Protein 2MYX (pdb70)

Organism: Saccharomyces cerevisiae (strain ATCC 204508 / S288c) (NCBI:txid559292)

Sequence (75 aa):
GAMGPQGSTQNALRRTGRVNGGHPVTTQMVETVQNLAPNLHPEQIRYSLENTGSVEETVERYLRGDEFSFPPGFEGAMGPQGSTQNALRRTGRVNGGHPVTTQMVETVQNLAPNLHPEQIRYSLENTGSVEETVERYLRGDEFSFPPGFEGAMGPQGSTQNALRRTGRVNGGHPVTTQMVETVQNLAPNLHPEQIRYSLENTGSVEETVERYLRGDEFSFPPGFEGAMGPQGSTQNALRRTGRVNGGHPVTTQMVETVQNLAPNLHPEQIRYSLENTGSVEETVERYLRGDEFSFPPGFEGAMGPQGSTQNALRRTGRVNGGHPVTTQMVETVQNLAPNLHPEQIRYSLENTGSVEETVERYLRGDEFSFPPGFEGAMGPQGSTQNALRRTGRVNGGHPVTTQMVETVQNLAPNLHPEQIRYSLENTGSVEETVERYLRGDEFSFPPGFEGAMGPQGSTQNALRRTGRVNGGHPVTTQMVETVQNLAPNLHPEQIRYSLENTGSVEETVERYLRGDEFSFPPGFEGAMGPQGSTQNALRRTGRVNGGHPVTTQMVETVQNLAPNLHPEQIRYSLENTGSVEETVERYLRGDEFSFPPGFEGAMGPQGSTQNALRRTGRVNGGHPVTTQMVETVQNLAPNLHPEQIRYSLENTGSVEETVERYLRGDEFSFPPGFEGAMGPQGSTQNALRRTGRVNGGHPVTTQMVETVQNLAPNLHPEQIRYSLENTGSVEETVERYLRGDEFSFPPGFEGAMGPQGSTQNALRRTGRVNGGHPVTTQMVETVQNLAPNLHPEQIRYSLENTGSVEETVERYLRGDEFSFPPGFEGAMGPQGSTQNALRRTGRVNGGHPVTTQMVETVQNLAPNLHPEQIRYSLENTGSVEETVERYLRGDEFSFPPGFEGAMGPQGSTQNALRRTGRVNGGHPVTTQMVETVQNLAPNLHPEQIRYSLENTGSVEETVERYLRGDEFSFPPGFEGAMGPQGSTQNALRRTGRVNGGHPVTTQMVETVQNLAPNLHPEQIRYSLENTGSVEETVERYLRGDEFSFPPGFEGAMGPQGSTQNALRRTGRVNGGHPVTTQMVETVQNLAPNLHPEQIRYSLENTGSVEETVERYLRGDEFSFPPGFEGAMGPQGSTQNALRRTGRVNGGHPVTTQMVETVQNLAPNLHPEQIRYSLENTGSVEETVERYLRGDEFSFPPGFEGAMGPQGSTQNALRRTGRVNGGHPVTTQMVETVQNLAPNLHPEQIRYSLENTGSVEETVERYLRGDEFSFPPGFEGAMGPQGSTQNALRRTGRVNGGHPVTTQMVETVQNLAPNLHPEQIRYSLENTGSVEETVERYLRGDEFSFPPGFEGAMGPQGSTQNALRRTGRVNGGHPVTTQMVETVQNLAPNLHPEQIRYSLENTGSVEETVERYLRGDEFSFPPGFEGAMGPQGSTQNALRRTGRVNGGHPVTTQMVETVQNLAPNLHPEQIRYSLENTGSVEETVERYLRGDEFSFPPGFE

Foldseek 3Di:
DCPDDPWDDDPPDDDDDDDPQAAGDGPVLLVVLCVLCVVDDSQQSVSLCRHQVHSVVVNVCVVVVHDTDGDPPPD

Structure (mmCIF, N/CA/C/O backbone):
data_2MYX
#
_entry.id   2MYX
#
loop_
_atom_site.group_PDB
_atom_site.id
_atom_site.type_symbol
_atom_site.label_atom_id
_atom_site.label_alt_id
_atom_site.label_comp_id
_atom_site.label_asym_id
_atom_site.label_entity_id
_atom_site.label_seq_id
_atom_site.pdbx_PDB_ins_code
_atom_site.Cartn_x
_atom_site.Cartn_y
_atom_site.Cartn_z
_atom_site.occupancy
_atom_site.B_iso_or_equiv
_atom_site.auth_seq_id
_atom_site.auth_comp_id
_atom_site.auth_asym_id
_atom_site.auth_atom_id
_atom_site.pdbx_PDB_model_num
ATOM 1 N N . GLY A 1 1 ? 59.343 -11.987 1.627 1.00 60.11 41 GLY A N 1
ATOM 2 C CA . GLY A 1 1 ? 58.121 -12.786 1.825 1.00 31.42 41 GLY A CA 1
ATOM 3 C C . GLY A 1 1 ? 57.002 -12.202 0.981 1.00 40.01 41 GLY A C 1
ATOM 4 O O . GLY A 1 1 ? 57.287 -11.360 0.132 1.00 73.41 41 GLY A O 1
ATOM 8 N N . ALA A 1 2 ? 55.771 -12.692 1.151 1.00 2.13 42 ALA A N 1
ATOM 9 C CA . ALA A 1 2 ? 54.621 -12.182 0.411 1.00 32.41 42 ALA A CA 1
ATOM 10 C C . ALA A 1 2 ? 54.229 -10.804 0.970 1.00 44.03 42 ALA A C 1
ATOM 11 O O . ALA A 1 2 ? 54.809 -10.344 1.956 1.00 13.00 42 ALA A O 1
ATOM 18 N N . MET A 1 3 ? 53.266 -10.143 0.331 1.00 41.32 43 MET A N 1
ATOM 19 C CA . MET A 1 3 ? 52.738 -8.836 0.705 1.00 54.24 43 MET A CA 1
ATOM 20 C C . MET A 1 3 ? 51.313 -8.733 0.148 1.00 2.34 43 MET A C 1
ATOM 21 O O . MET A 1 3 ? 50.942 -9.527 -0.717 1.00 2.23 43 MET A O 1
ATOM 35 N N . GLY A 1 4 ? 50.539 -7.742 0.594 1.00 55.53 44 GLY A N 1
ATOM 36 C CA . GLY A 1 4 ? 49.168 -7.535 0.140 1.00 44.23 44 GLY A CA 1
ATOM 37 C C . GLY A 1 4 ? 48.386 -6.727 1.173 1.00 34.24 44 GLY A C 1
ATOM 38 O O . GLY A 1 4 ? 47.648 -7.328 1.944 1.00 24.25 44 GLY A O 1
ATOM 42 N N . PRO A 1 5 ? 48.514 -5.388 1.209 1.00 4.42 45 PRO A N 1
ATOM 43 C CA . PRO A 1 5 ? 47.811 -4.545 2.180 1.00 5.50 45 PRO A CA 1
ATOM 44 C C . PRO A 1 5 ? 46.290 -4.434 1.969 1.00 32.45 45 PRO A C 1
ATOM 45 O O . PRO A 1 5 ? 45.630 -3.864 2.828 1.00 63.54 45 PRO A O 1
ATOM 56 N N . GLN A 1 6 ? 45.760 -4.936 0.843 1.00 45.43 46 GLN A N 1
ATOM 57 C CA . GLN A 1 6 ? 44.354 -4.967 0.424 1.00 54.51 46 GLN A CA 1
ATOM 58 C C . GLN A 1 6 ? 43.481 -3.838 1.015 1.00 4.03 46 GLN A C 1
ATOM 59 O O . GLN A 1 6 ? 42.633 -4.084 1.871 1.00 52.34 46 GLN A O 1
ATOM 73 N N . GLY A 1 7 ? 43.655 -2.609 0.521 1.00 32.44 47 GLY A N 1
ATOM 74 C CA . GLY A 1 7 ? 42.900 -1.452 0.978 1.00 43.33 47 GLY A CA 1
ATOM 75 C C . GLY A 1 7 ? 42.739 -0.466 -0.170 1.00 1.25 47 GLY A C 1
ATOM 76 O O . GLY A 1 7 ? 43.719 0.158 -0.577 1.00 4.12 47 GLY A O 1
ATOM 80 N N . SER A 1 8 ? 41.534 -0.372 -0.729 1.00 21.24 48 SER A N 1
ATOM 81 C CA . SER A 1 8 ? 41.200 0.529 -1.825 1.00 72.41 48 SER A CA 1
ATOM 82 C C . SER A 1 8 ? 40.556 1.803 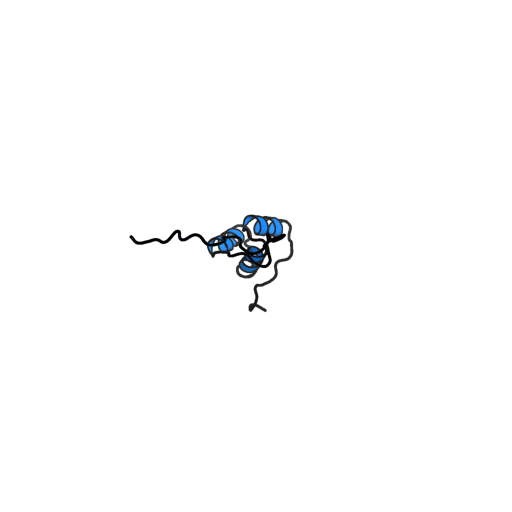-1.260 1.00 34.42 48 SER A C 1
ATOM 83 O O . SER A 1 8 ? 40.223 1.885 -0.075 1.00 4.24 48 SER A O 1
ATOM 91 N N . THR A 1 9 ? 40.379 2.833 -2.092 1.00 2.21 49 THR A N 1
ATOM 92 C CA . THR A 1 9 ? 39.759 4.073 -1.646 1.00 25.32 49 THR A CA 1
ATOM 93 C C . THR A 1 9 ? 38.245 3.839 -1.572 1.00 11.33 49 THR A C 1
ATOM 94 O O . THR A 1 9 ? 37.528 3.977 -2.567 1.00 34.11 49 THR A O 1
ATOM 105 N N . GLN A 1 10 ? 37.735 3.513 -0.380 1.00 13.51 50 GLN A N 1
ATOM 106 C CA . GLN A 1 10 ? 36.320 3.246 -0.102 1.00 52.31 50 GLN A CA 1
ATOM 107 C C . GLN A 1 10 ? 35.415 4.493 -0.150 1.00 44.41 50 GLN A C 1
ATOM 108 O O . GLN A 1 10 ? 34.441 4.619 0.595 1.00 52.04 50 GLN A O 1
ATOM 122 N N . ASN A 1 11 ? 35.786 5.476 -0.964 1.00 2.10 51 ASN A N 1
ATOM 123 C CA . ASN A 1 11 ? 35.083 6.731 -1.156 1.00 42.11 51 ASN A CA 1
ATOM 124 C C . ASN A 1 11 ? 34.027 6.546 -2.246 1.00 54.01 51 ASN A C 1
ATOM 125 O O . ASN A 1 11 ? 34.270 6.870 -3.409 1.00 11.01 51 ASN A O 1
ATOM 136 N N . ALA A 1 12 ? 32.866 5.994 -1.886 1.00 72.33 52 ALA A N 1
ATOM 137 C CA . ALA A 1 12 ? 31.753 5.762 -2.806 1.00 45.32 52 ALA A CA 1
ATOM 138 C C . ALA A 1 12 ? 31.197 7.090 -3.342 1.00 60.54 52 ALA A C 1
ATOM 139 O O . ALA A 1 12 ? 31.693 8.167 -2.996 1.00 23.40 52 ALA A O 1
ATOM 146 N N . LEU A 1 13 ? 30.156 7.023 -4.176 1.00 54.21 53 LEU A N 1
ATOM 147 C CA . LEU A 1 13 ? 29.495 8.178 -4.788 1.00 31.10 53 LEU A CA 1
ATOM 148 C C . LEU A 1 13 ? 29.162 9.237 -3.735 1.00 44.54 53 LEU A C 1
ATOM 149 O O . LEU A 1 13 ? 28.758 8.900 -2.621 1.00 15.51 53 LEU A O 1
ATOM 165 N N . ARG A 1 14 ? 29.357 10.513 -4.082 1.00 23.33 54 ARG A N 1
ATOM 166 C CA . ARG A 1 14 ? 29.094 11.671 -3.226 1.00 22.34 54 ARG A CA 1
ATOM 167 C C . ARG A 1 14 ? 27.735 11.550 -2.538 1.00 41.42 54 ARG A C 1
ATOM 168 O O . ARG A 1 14 ? 26.739 11.241 -3.193 1.00 54.22 54 ARG A O 1
ATOM 189 N N . ARG A 1 15 ? 27.701 11.845 -1.234 1.00 11.01 55 ARG A N 1
ATOM 190 C CA . ARG A 1 15 ? 26.509 11.799 -0.382 1.00 25.24 55 ARG A CA 1
ATOM 191 C C . ARG A 1 15 ? 25.313 12.421 -1.096 1.00 71.54 55 ARG A C 1
ATOM 192 O O . ARG A 1 15 ? 25.345 13.606 -1.445 1.00 22.30 55 ARG A O 1
ATOM 213 N N . THR A 1 16 ? 24.314 11.600 -1.400 1.00 34.15 56 THR A N 1
ATOM 214 C CA . THR A 1 16 ? 23.105 12.015 -2.083 1.00 62.23 56 THR A CA 1
ATOM 215 C C . THR A 1 16 ? 22.217 12.831 -1.126 1.00 24.53 56 THR A C 1
ATOM 216 O O . THR A 1 16 ? 22.427 12.841 0.094 1.00 3.30 56 THR A O 1
ATOM 227 N N . GLY A 1 17 ? 21.223 13.536 -1.660 1.00 14.20 57 GLY A N 1
ATOM 228 C CA . GLY A 1 17 ? 20.326 14.367 -0.874 1.00 40.05 57 GLY A CA 1
ATOM 229 C C . GLY A 1 17 ? 19.245 13.551 -0.191 1.00 4.43 57 GLY A C 1
ATOM 230 O O . GLY A 1 17 ? 19.122 13.603 1.039 1.00 51.33 57 GLY A O 1
ATOM 234 N N . ARG A 1 18 ? 18.474 12.799 -0.975 1.00 1.34 58 ARG A N 1
ATOM 235 C CA . ARG A 1 18 ? 17.380 11.963 -0.507 1.00 53.22 58 ARG A CA 1
ATOM 236 C C . ARG A 1 18 ? 17.285 10.725 -1.389 1.00 4.31 58 ARG A C 1
ATOM 237 O O . ARG A 1 18 ? 16.990 10.866 -2.576 1.00 31.14 58 ARG A O 1
ATOM 258 N N . VAL A 1 19 ? 17.585 9.537 -0.865 1.00 23.15 59 VAL A N 1
ATOM 259 C CA . VAL A 1 19 ? 17.476 8.300 -1.638 1.00 54.12 59 VAL A CA 1
ATOM 260 C C . VAL A 1 19 ? 15.998 7.903 -1.573 1.00 25.21 59 VAL A C 1
ATOM 261 O O . VAL A 1 19 ? 15.501 7.481 -0.522 1.00 41.13 59 VAL A O 1
ATOM 274 N N . ASN A 1 20 ? 15.274 8.152 -2.662 1.00 43.45 60 ASN A N 1
ATOM 275 C CA . ASN A 1 20 ? 13.851 7.902 -2.894 1.00 62.42 60 ASN A CA 1
ATOM 276 C C . ASN A 1 20 ? 13.692 7.403 -4.339 1.00 75.11 60 ASN A C 1
ATOM 277 O O . ASN A 1 20 ? 14.685 7.168 -5.035 1.00 14.13 60 ASN A O 1
ATOM 288 N N . GLY A 1 21 ? 12.456 7.249 -4.816 1.00 63.32 61 GLY A N 1
ATOM 289 C CA . GLY A 1 21 ? 12.178 6.800 -6.172 1.00 51.24 61 GLY A CA 1
ATOM 290 C C . GLY A 1 21 ? 11.959 5.295 -6.239 1.00 71.23 61 GLY A C 1
ATOM 291 O O . GLY A 1 21 ? 12.318 4.672 -7.242 1.00 73.21 61 GLY A O 1
ATOM 295 N N . GLY A 1 22 ? 11.355 4.706 -5.207 1.00 22.42 62 GLY A N 1
ATOM 296 C CA . GLY A 1 22 ? 11.068 3.282 -5.102 1.00 75.54 62 GLY A CA 1
ATOM 297 C C . GLY A 1 22 ? 11.943 2.674 -4.016 1.00 11.44 62 GLY A C 1
ATOM 298 O O . GLY A 1 22 ? 13.133 2.983 -3.949 1.00 44.51 62 GLY A O 1
ATOM 302 N N . HIS A 1 23 ? 11.352 1.831 -3.177 1.00 15.33 63 HIS A N 1
ATOM 303 C CA . HIS A 1 23 ? 11.982 1.136 -2.068 1.00 14.04 63 HIS A CA 1
ATOM 304 C C . HIS A 1 23 ? 11.628 -0.355 -2.171 1.00 4.32 63 HIS A C 1
ATOM 305 O O . HIS A 1 23 ? 10.548 -0.678 -2.668 1.00 74.44 63 HIS A O 1
ATOM 319 N N . PRO A 1 24 ? 12.481 -1.274 -1.686 1.00 54.23 64 PRO A N 1
ATOM 320 C CA . PRO A 1 24 ? 12.219 -2.705 -1.755 1.00 33.22 64 PRO A CA 1
ATOM 321 C C . PRO A 1 24 ? 11.166 -3.112 -0.719 1.00 32.20 64 PRO A C 1
ATOM 322 O O . PRO A 1 24 ? 11.356 -2.918 0.479 1.00 0.31 64 PRO A O 1
ATOM 333 N N . VAL A 1 25 ? 10.097 -3.783 -1.143 1.00 51.22 65 VAL A N 1
ATOM 334 C CA . VAL A 1 25 ? 9.009 -4.228 -0.262 1.00 0.43 65 VAL A CA 1
ATOM 335 C C . VAL A 1 25 ? 8.833 -5.734 -0.373 1.00 24.11 65 VAL A C 1
ATOM 336 O O . VAL A 1 25 ? 9.246 -6.329 -1.369 1.00 52.54 65 VAL A O 1
ATOM 349 N N . THR A 1 26 ? 8.178 -6.348 0.604 1.00 52.12 66 THR A N 1
ATOM 350 C CA . THR A 1 26 ? 7.924 -7.779 0.640 1.00 22.24 66 THR A CA 1
ATOM 351 C C . THR A 1 26 ? 6.427 -8.041 0.781 1.00 12.34 66 THR A C 1
ATOM 352 O O . THR A 1 26 ? 5.657 -7.154 1.156 1.00 35.11 66 THR A O 1
ATOM 363 N N . THR A 1 27 ? 6.014 -9.284 0.546 1.00 52.34 67 THR A N 1
ATOM 364 C CA . THR A 1 27 ? 4.635 -9.747 0.628 1.00 11.30 67 THR A CA 1
ATOM 365 C C . THR A 1 27 ? 4.013 -9.381 1.982 1.00 42.23 67 THR A C 1
ATOM 366 O O . THR A 1 27 ? 2.872 -8.925 2.041 1.00 21.31 67 THR A O 1
ATOM 377 N N . GLN A 1 28 ? 4.780 -9.545 3.066 1.00 1.30 68 GLN A N 1
ATOM 378 C CA . GLN A 1 28 ? 4.353 -9.237 4.427 1.00 61.22 68 GLN A CA 1
ATOM 379 C C . GLN A 1 28 ? 3.910 -7.777 4.546 1.00 15.22 68 GLN A C 1
ATOM 380 O O . GLN A 1 28 ? 3.001 -7.475 5.315 1.00 31.22 68 GLN A O 1
ATOM 394 N N . MET A 1 29 ? 4.537 -6.857 3.806 1.00 45.32 69 MET A N 1
ATOM 395 C CA . MET A 1 29 ? 4.153 -5.460 3.871 1.00 43.33 69 MET A CA 1
ATOM 396 C C . MET A 1 29 ? 2.780 -5.290 3.213 1.00 40.03 69 MET A C 1
ATOM 397 O O . MET A 1 29 ? 1.919 -4.596 3.757 1.00 23.34 69 MET A O 1
ATOM 411 N N . VAL A 1 30 ? 2.567 -5.937 2.060 1.00 22.43 70 VAL A N 1
ATOM 412 C CA . VAL A 1 30 ? 1.320 -5.877 1.305 1.00 0.13 70 VAL A CA 1
ATOM 413 C C . VAL A 1 30 ? 0.165 -6.384 2.157 1.00 64.25 70 VAL A C 1
ATOM 414 O O . VAL A 1 30 ? -0.814 -5.663 2.348 1.00 71.43 70 VAL A O 1
ATOM 427 N N . GLU A 1 31 ? 0.278 -7.610 2.670 1.00 44.05 71 GLU A N 1
ATOM 428 C CA . GLU A 1 31 ? -0.774 -8.190 3.486 1.00 62.22 71 GLU A CA 1
ATOM 429 C C . GLU A 1 31 ? -1.039 -7.342 4.723 1.00 43.14 71 GLU A C 1
ATOM 430 O O . GLU A 1 31 ? -2.203 -7.123 5.025 1.00 31.23 71 GLU A O 1
ATOM 442 N N . THR A 1 32 ? -0.008 -6.819 5.399 1.00 33.40 72 THR A N 1
ATOM 443 C CA . THR A 1 32 ? -0.205 -5.987 6.584 1.00 21.12 72 THR A CA 1
ATOM 444 C C . THR A 1 32 ? -1.135 -4.824 6.229 1.00 52.05 72 THR A C 1
ATOM 445 O O . THR A 1 32 ? -2.217 -4.745 6.810 1.00 52.34 72 THR A O 1
ATOM 456 N N . VAL A 1 33 ? -0.764 -3.958 5.271 1.00 12.14 73 VAL A N 1
ATOM 457 C CA . VAL A 1 33 ? -1.644 -2.849 4.902 1.00 43.14 73 VAL A CA 1
ATOM 458 C C . VAL A 1 33 ? -3.014 -3.390 4.505 1.00 62.31 73 VAL A C 1
ATOM 459 O O . VAL A 1 33 ? -4.010 -2.866 4.973 1.00 40.31 73 VAL A O 1
ATOM 472 N N . GLN A 1 34 ? -3.085 -4.433 3.679 1.00 61.54 74 GLN A N 1
ATOM 473 C CA . GLN A 1 34 ? -4.351 -4.997 3.223 1.00 74.51 74 GLN A CA 1
ATOM 474 C C . GLN A 1 34 ? -5.275 -5.389 4.370 1.00 23.21 74 GLN A C 1
ATOM 475 O O . GLN A 1 34 ? -6.470 -5.110 4.293 1.00 24.13 74 GLN A O 1
ATOM 489 N N . ASN A 1 35 ? -4.742 -6.039 5.402 1.00 72.13 75 ASN A N 1
ATOM 490 C CA . ASN A 1 35 ? -5.510 -6.465 6.559 1.00 33.45 75 ASN A CA 1
ATOM 491 C C . ASN A 1 35 ? -6.070 -5.237 7.268 1.00 52.32 75 ASN A C 1
ATOM 492 O O . ASN A 1 35 ? -7.239 -5.213 7.647 1.00 5.24 75 ASN A O 1
ATOM 503 N N . LEU A 1 36 ? -5.237 -4.208 7.434 1.00 41.21 76 LEU A N 1
ATOM 504 C CA . LEU A 1 36 ? -5.589 -2.961 8.108 1.00 34.31 76 LEU A CA 1
ATOM 505 C C . LEU A 1 36 ? -6.393 -1.995 7.230 1.00 24.10 76 LEU A C 1
ATOM 506 O O . LEU A 1 36 ? -7.013 -1.072 7.762 1.00 61.33 76 LEU A O 1
ATOM 522 N N . ALA A 1 37 ? -6.431 -2.220 5.916 1.00 13.45 77 ALA A N 1
ATOM 523 C CA . ALA A 1 37 ? -7.116 -1.432 4.906 1.00 61.33 77 ALA A CA 1
ATOM 524 C C . ALA A 1 37 ? -7.809 -2.390 3.925 1.00 1.20 77 ALA A C 1
ATOM 525 O O . ALA A 1 37 ? -7.396 -2.504 2.765 1.00 14.03 77 ALA A O 1
ATOM 532 N N . PRO A 1 38 ? -8.882 -3.080 4.344 1.00 31.32 78 PRO A N 1
ATOM 533 C CA . PRO A 1 38 ? -9.593 -4.026 3.487 1.00 33.14 78 PRO A CA 1
ATOM 534 C C . PRO A 1 38 ? -10.265 -3.354 2.286 1.00 55.15 78 PRO A C 1
ATOM 535 O O . PRO A 1 38 ? -10.492 -4.008 1.268 1.00 4.42 78 PRO A O 1
ATOM 546 N N . ASN A 1 39 ? -10.558 -2.051 2.367 1.00 12.02 79 ASN A N 1
ATOM 547 C CA . ASN A 1 39 ? -11.201 -1.298 1.288 1.00 23.13 79 ASN A CA 1
ATOM 548 C C . ASN A 1 39 ? -10.254 -1.077 0.099 1.00 2.31 79 ASN A C 1
ATOM 549 O O . ASN A 1 39 ? -10.713 -0.686 -0.972 1.00 23.30 79 ASN A O 1
ATOM 560 N N . LEU A 1 40 ? -8.943 -1.293 0.260 1.00 71.34 80 LEU A N 1
ATOM 561 C CA . LEU A 1 40 ? -7.959 -1.098 -0.798 1.00 45.02 80 LEU A CA 1
ATOM 562 C C . LEU A 1 40 ? -7.689 -2.372 -1.595 1.00 43.04 80 LEU A C 1
ATOM 563 O O . LEU A 1 40 ? -7.884 -3.482 -1.098 1.00 4.15 80 LEU A O 1
ATOM 579 N N . HIS A 1 41 ? -7.208 -2.214 -2.831 1.00 34.12 81 HIS A N 1
ATOM 580 C CA . HIS A 1 41 ? -6.859 -3.322 -3.714 1.00 21.21 81 HIS A CA 1
ATOM 581 C C . HIS A 1 41 ? -5.479 -3.806 -3.263 1.00 3.33 81 HIS A C 1
ATOM 582 O O . HIS A 1 41 ? -4.645 -2.959 -2.918 1.00 31.14 81 HIS A O 1
ATOM 596 N N . PRO A 1 42 ? -5.191 -5.113 -3.291 1.00 12.34 82 PRO A N 1
ATOM 597 C CA . PRO A 1 42 ? -3.906 -5.646 -2.864 1.00 3.40 82 PRO A CA 1
ATOM 598 C C . PRO A 1 42 ? -2.747 -5.203 -3.759 1.00 3.02 82 PRO A C 1
ATOM 599 O O . PRO A 1 42 ? -1.623 -5.045 -3.284 1.00 54.21 82 PRO A O 1
ATOM 610 N N . GLU A 1 43 ? -3.008 -4.946 -5.039 1.00 51.23 83 GLU A N 1
ATOM 611 C CA . GLU A 1 43 ? -1.973 -4.546 -5.975 1.00 24.40 83 GLU A CA 1
ATOM 612 C C . GLU A 1 43 ? -1.578 -3.079 -5.790 1.00 3.14 83 GLU A C 1
ATOM 613 O O . GLU A 1 43 ? -0.391 -2.746 -5.845 1.00 40.12 83 GLU A O 1
ATOM 625 N N . GLN A 1 44 ? -2.550 -2.187 -5.546 1.00 3.33 84 GLN A N 1
ATOM 626 C CA . GLN A 1 44 ? -2.248 -0.767 -5.334 1.00 25.21 84 GLN A CA 1
ATOM 627 C C . GLN A 1 44 ? -1.340 -0.620 -4.108 1.00 31.24 84 GLN A C 1
ATOM 628 O O . GLN A 1 44 ? -0.445 0.226 -4.094 1.00 31.23 84 GLN A O 1
ATOM 642 N N . ILE A 1 45 ? -1.546 -1.470 -3.092 1.00 5.33 85 ILE A N 1
ATOM 643 C CA . ILE A 1 45 ? -0.774 -1.455 -1.859 1.00 22.44 85 ILE A CA 1
ATOM 644 C C . ILE A 1 45 ? 0.700 -1.609 -2.204 1.00 32.24 85 ILE A C 1
ATOM 645 O O . ILE A 1 45 ? 1.475 -0.740 -1.828 1.00 64.12 85 ILE A O 1
ATOM 661 N N . ARG A 1 46 ? 1.104 -2.672 -2.914 1.00 21.33 86 ARG A N 1
ATOM 662 C CA . ARG A 1 46 ? 2.504 -2.875 -3.298 1.00 54.32 86 ARG A CA 1
ATOM 663 C C . ARG A 1 46 ? 3.107 -1.593 -3.874 1.00 75.33 86 ARG A C 1
ATOM 664 O O . ARG A 1 46 ? 4.209 -1.211 -3.484 1.00 22.40 86 ARG A O 1
ATOM 685 N N . TYR A 1 47 ? 2.408 -0.917 -4.784 1.00 64.22 87 TYR A N 1
ATOM 686 C CA . TYR A 1 47 ? 2.943 0.300 -5.372 1.00 11.44 87 TYR A CA 1
ATOM 687 C C . TYR A 1 47 ? 3.110 1.407 -4.336 1.00 14.13 87 TYR A C 1
ATOM 688 O O . TYR A 1 47 ? 4.121 2.115 -4.323 1.00 71.43 87 TYR A O 1
ATOM 706 N N . SER A 1 48 ? 2.112 1.576 -3.473 1.00 3.43 88 SER A N 1
ATOM 707 C CA . SER A 1 48 ? 2.158 2.616 -2.457 1.00 12.45 88 SER A CA 1
ATOM 708 C C . SER A 1 48 ? 3.303 2.321 -1.488 1.00 33.25 88 SER A C 1
ATOM 709 O O . SER A 1 48 ? 4.071 3.217 -1.151 1.00 24.55 88 SER A O 1
ATOM 717 N N . LEU A 1 49 ? 3.489 1.059 -1.103 1.00 1.01 89 LEU A N 1
ATOM 718 C CA . LEU A 1 49 ? 4.550 0.632 -0.204 1.00 20.50 89 LEU A CA 1
ATOM 719 C C . LEU A 1 49 ? 5.910 0.935 -0.806 1.00 71.34 89 LEU A C 1
ATOM 720 O O . LEU A 1 49 ? 6.820 1.295 -0.070 1.00 74.31 89 LEU A O 1
ATOM 736 N N . GLU A 1 50 ? 6.078 0.772 -2.121 1.00 21.20 90 GLU A N 1
ATOM 737 C CA . GLU A 1 50 ? 7.361 1.038 -2.751 1.00 2.12 90 GLU A CA 1
ATOM 738 C C . GLU A 1 50 ? 7.640 2.533 -2.803 1.00 1.04 90 GLU A C 1
ATOM 739 O O . GLU A 1 50 ? 8.785 2.954 -2.677 1.00 71.53 90 GLU A O 1
ATOM 751 N N . ASN A 1 51 ? 6.606 3.348 -2.987 1.00 15.03 91 ASN A N 1
ATOM 752 C CA . ASN A 1 51 ? 6.766 4.795 -3.055 1.00 43.22 91 AS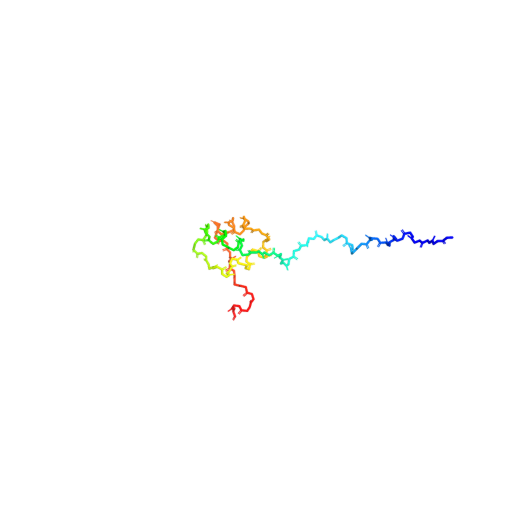N A CA 1
ATOM 753 C C . ASN A 1 51 ? 7.073 5.371 -1.678 1.00 14.30 91 ASN A C 1
ATOM 754 O O . ASN A 1 51 ? 8.033 6.128 -1.512 1.00 0.54 91 ASN A O 1
ATOM 765 N N . THR A 1 52 ? 6.258 5.005 -0.692 1.00 31.55 92 THR A N 1
ATOM 766 C CA . THR A 1 52 ? 6.370 5.474 0.678 1.00 34.31 92 THR A CA 1
ATOM 767 C C . THR A 1 52 ? 7.571 4.849 1.398 1.00 71.24 92 THR A C 1
ATOM 768 O O . THR A 1 52 ? 8.334 5.554 2.065 1.00 40.05 92 THR A O 1
ATOM 779 N N . GLY A 1 53 ? 7.798 3.553 1.191 1.00 44.41 93 GLY A N 1
ATOM 780 C CA . GLY A 1 53 ? 8.855 2.760 1.792 1.00 12.12 93 GLY A CA 1
ATOM 781 C C . GLY A 1 53 ? 8.402 2.053 3.077 1.00 4.20 93 GLY A C 1
ATOM 782 O O . GLY A 1 53 ? 9.207 1.306 3.640 1.00 2.31 93 GLY A O 1
ATOM 786 N N . SER A 1 54 ? 7.192 2.291 3.604 1.00 33.41 94 SER A N 1
ATOM 787 C CA . SER A 1 54 ? 6.720 1.646 4.823 1.00 45.11 94 SER A CA 1
ATOM 788 C C . SER A 1 54 ? 5.220 1.372 4.792 1.00 12.03 94 SER A C 1
ATOM 789 O O . SER A 1 54 ? 4.437 2.049 4.119 1.00 73.22 94 SER A O 1
ATOM 797 N N . VAL A 1 55 ? 4.837 0.333 5.527 1.00 52.03 95 VAL A N 1
ATOM 798 C CA . VAL A 1 55 ? 3.465 -0.124 5.699 1.00 12.42 95 VAL A CA 1
ATOM 799 C C . VAL A 1 55 ? 2.737 0.959 6.465 1.00 3.20 95 VAL A C 1
ATOM 800 O O . VAL A 1 55 ? 1.684 1.410 6.040 1.00 73.41 95 VAL A O 1
ATOM 813 N N . GLU A 1 56 ? 3.328 1.380 7.575 1.00 24.32 96 GLU A N 1
ATOM 814 C CA . GLU A 1 56 ? 2.806 2.382 8.473 1.00 64.44 96 GLU A CA 1
ATOM 815 C C . GLU A 1 56 ? 2.433 3.663 7.735 1.00 1.10 96 GLU A C 1
ATOM 816 O O . GLU A 1 56 ? 1.315 4.138 7.905 1.00 24.34 96 GLU A O 1
ATOM 828 N N . GLU A 1 57 ? 3.310 4.167 6.860 1.00 0.23 97 GLU A N 1
ATOM 829 C CA . GLU A 1 57 ? 3.050 5.376 6.090 1.00 14.01 97 GLU A CA 1
ATOM 830 C C . GLU A 1 57 ? 1.856 5.116 5.168 1.00 34.33 97 GLU A C 1
ATOM 831 O O . GLU A 1 57 ? 0.959 5.945 5.051 1.00 22.52 97 GLU A O 1
ATOM 843 N N . THR A 1 58 ? 1.825 3.946 4.529 1.00 40.13 98 THR A N 1
ATOM 844 C CA . THR A 1 58 ? 0.759 3.527 3.631 1.00 11.42 98 THR A CA 1
ATOM 845 C C . THR A 1 58 ? -0.580 3.446 4.383 1.00 40.02 98 THR A C 1
ATOM 846 O O . THR A 1 58 ? -1.632 3.806 3.857 1.00 12.03 98 THR A O 1
ATOM 857 N N . VAL A 1 59 ? -0.554 3.007 5.631 1.00 14.51 99 VAL A N 1
ATOM 858 C CA . VAL A 1 59 ? -1.727 2.885 6.485 1.00 22.21 99 VAL A CA 1
ATOM 859 C C . VAL A 1 59 ? -2.170 4.286 6.934 1.00 74.12 99 VAL A C 1
ATOM 860 O O . VAL A 1 59 ? -3.373 4.542 7.014 1.00 54.24 99 VAL A O 1
ATOM 873 N N . GLU A 1 60 ? -1.229 5.200 7.179 1.00 5.14 100 GLU A N 1
ATOM 874 C CA . GLU A 1 60 ? -1.475 6.573 7.613 1.00 23.20 100 GLU A CA 1
ATOM 875 C C . GLU A 1 60 ? -2.095 7.386 6.476 1.00 65.33 100 GLU A C 1
ATOM 876 O O . GLU A 1 60 ? -3.017 8.172 6.697 1.00 14.00 100 GLU A O 1
ATOM 888 N N . ARG A 1 61 ? -1.623 7.197 5.244 1.00 40.51 101 ARG A N 1
ATOM 889 C CA . ARG A 1 61 ? -2.168 7.905 4.088 1.00 61.54 101 ARG A CA 1
ATOM 890 C C . ARG A 1 61 ? -3.509 7.285 3.682 1.00 15.13 101 ARG A C 1
ATOM 891 O O . ARG A 1 61 ? -4.420 7.956 3.205 1.00 43.02 101 ARG A O 1
ATOM 912 N N . TYR A 1 62 ? -3.665 5.993 3.922 1.00 23.30 102 TYR A N 1
ATOM 913 C CA . TYR A 1 62 ? -4.909 5.282 3.646 1.00 25.43 102 TYR A CA 1
ATOM 914 C C . TYR A 1 62 ? -6.012 5.846 4.542 1.00 74.23 102 TYR A C 1
ATOM 915 O O . TYR A 1 62 ? -7.036 6.294 4.030 1.00 64.41 102 TYR A O 1
ATOM 933 N N . LEU A 1 63 ? -5.801 5.871 5.864 1.00 11.44 103 LEU A N 1
ATOM 934 C CA . LEU A 1 63 ? -6.785 6.387 6.817 1.00 15.30 103 LEU A CA 1
ATOM 935 C C . LEU A 1 63 ? -7.142 7.857 6.587 1.00 44.32 103 LEU A C 1
ATOM 936 O O . LEU A 1 63 ? -8.198 8.291 7.056 1.00 45.32 103 LEU A O 1
ATOM 952 N N . ARG A 1 64 ? -6.289 8.627 5.898 1.00 52.24 104 ARG A N 1
ATOM 953 C CA . ARG A 1 64 ? -6.568 10.041 5.582 1.00 43.04 104 ARG A CA 1
ATOM 954 C C . ARG A 1 64 ? -7.255 10.146 4.204 1.00 0.20 104 ARG A C 1
ATOM 955 O O . ARG A 1 64 ? -7.696 11.223 3.792 1.00 71.23 104 ARG A O 1
ATOM 976 N N . GLY A 1 65 ? -7.364 9.024 3.489 1.00 62.44 105 GLY A N 1
ATOM 977 C CA . GLY A 1 65 ? -7.998 8.885 2.198 1.00 51.24 105 GLY A CA 1
ATOM 978 C C . GLY A 1 65 ? -7.200 9.499 1.070 1.00 44.04 105 GLY A C 1
ATOM 979 O O . GLY A 1 65 ? -7.803 10.108 0.184 1.00 60.21 105 GLY A O 1
ATOM 983 N N . ASP A 1 66 ? -5.877 9.409 1.115 1.00 63.13 106 ASP A N 1
ATOM 984 C CA . ASP A 1 66 ? -5.030 9.963 0.062 1.00 0.21 106 ASP A CA 1
ATOM 985 C C . ASP A 1 66 ? -5.176 9.128 -1.235 1.00 11.33 106 ASP A C 1
ATOM 986 O O . ASP A 1 66 ? -5.969 8.183 -1.297 1.00 20.41 106 ASP A O 1
ATOM 995 N N . GLU A 1 67 ? -4.455 9.470 -2.299 1.00 61.42 107 GLU A N 1
ATOM 996 C CA . GLU A 1 67 ? -4.467 8.804 -3.596 1.00 12.11 107 GLU A CA 1
ATOM 997 C C . GLU A 1 67 ? -3.611 7.546 -3.596 1.00 11.31 107 GLU A C 1
ATOM 998 O O . GLU A 1 67 ? -2.454 7.554 -3.157 1.00 35.55 107 GLU A O 1
ATOM 1010 N N . PHE A 1 68 ? -4.167 6.484 -4.164 1.00 24.21 108 PHE A N 1
ATOM 1011 C CA . PHE A 1 68 ? -3.561 5.182 -4.317 1.00 2.41 108 PHE A CA 1
ATOM 1012 C C . PHE A 1 68 ? -3.721 4.811 -5.778 1.00 33.24 108 PHE A C 1
ATOM 1013 O O . PHE A 1 68 ? -4.831 4.577 -6.255 1.00 72.41 108 PHE A O 1
ATOM 1030 N N . SER A 1 69 ? -2.614 4.791 -6.487 1.00 1.00 109 SER A N 1
ATOM 1031 C CA . SER A 1 69 ? -2.539 4.441 -7.894 1.00 23.41 109 SER A CA 1
ATOM 1032 C C . SER A 1 69 ? -2.160 2.957 -7.995 1.00 31.33 109 SER A C 1
ATOM 1033 O O . SER A 1 69 ? -1.940 2.290 -6.976 1.00 60.44 109 SER A O 1
ATOM 1041 N N . PHE A 1 70 ? -2.152 2.404 -9.205 1.00 53.44 110 PHE A N 1
ATOM 1042 C CA . PHE A 1 70 ? -1.813 1.004 -9.428 1.00 62.12 110 PHE A CA 1
ATOM 1043 C C . PHE A 1 70 ? -0.351 0.877 -9.861 1.00 23.40 110 PHE A C 1
ATOM 1044 O O . PHE A 1 70 ? 0.200 1.831 -10.410 1.00 24.21 110 PHE A O 1
ATOM 1061 N N . PRO A 1 71 ? 0.283 -0.289 -9.637 1.00 62.52 111 PRO A N 1
ATOM 1062 C CA . PRO A 1 71 ? 1.668 -0.495 -10.020 1.00 71.21 111 PRO A CA 1
ATOM 1063 C C . PRO A 1 71 ? 1.826 -0.553 -11.540 1.00 14.31 111 PRO A C 1
ATOM 1064 O O . PRO A 1 71 ? 0.855 -0.797 -12.268 1.00 42.01 111 PRO A O 1
ATOM 1075 N N . PRO A 1 72 ? 3.066 -0.401 -12.031 1.00 14.10 112 PRO A N 1
ATOM 1076 C CA . PRO A 1 72 ? 3.338 -0.455 -13.453 1.00 12.43 112 PRO A CA 1
ATOM 1077 C C . PRO A 1 72 ? 2.913 -1.820 -13.998 1.00 53.03 112 PRO A C 1
ATOM 1078 O O . PRO A 1 72 ? 3.040 -2.859 -13.336 1.00 2.32 112 PRO A O 1
ATOM 1089 N N . GLY A 1 73 ? 2.408 -1.824 -15.226 1.00 22.22 113 GLY A N 1
ATOM 1090 C CA . GLY A 1 73 ? 1.935 -3.009 -15.919 1.00 73.33 113 GLY A CA 1
ATOM 1091 C C . GLY A 1 73 ? 0.486 -3.358 -15.585 1.00 60.25 113 GLY A C 1
ATOM 1092 O O . GLY A 1 73 ? -0.086 -4.227 -16.237 1.00 64.42 113 GLY A O 1
ATOM 1096 N N . PHE A 1 74 ? -0.111 -2.749 -14.554 1.00 62.14 114 PHE A N 1
ATOM 1097 C CA . PHE A 1 74 ? -1.499 -3.031 -14.212 1.00 65.13 114 PHE A CA 1
ATOM 1098 C C . PHE A 1 74 ? -2.396 -2.324 -15.228 1.00 2.00 114 PHE A C 1
ATOM 1099 O O . PHE A 1 74 ? -3.364 -2.899 -15.725 1.00 14.12 114 PHE A O 1
ATOM 1116 N N . GLU A 1 75 ? -2.083 -1.053 -15.488 1.00 60.14 115 GLU A N 1
ATOM 1117 C CA . GLU A 1 75 ? -2.789 -0.197 -16.430 1.00 3.32 115 GLU A CA 1
ATOM 1118 C C . GLU A 1 75 ? -2.359 -0.551 -17.850 1.00 32.22 115 GLU A C 1
ATOM 1119 O O . GLU A 1 75 ? -3.094 -0.225 -18.794 1.00 53.05 115 GLU A O 1
ATOM 1131 N N . GLY A 1 1 ? -4.902 20.926 -49.043 1.00 70.24 41 GLY A N 2
ATOM 1132 C CA . GLY A 1 1 ? -5.078 22.388 -49.099 1.00 41.11 41 GLY A CA 2
ATOM 1133 C C . GLY A 1 1 ? -5.214 22.935 -47.687 1.00 51.13 41 GLY A C 2
ATOM 1134 O O . GLY A 1 1 ? -5.289 22.138 -46.757 1.00 43.22 41 GLY A O 2
ATOM 1138 N N . ALA A 1 2 ? -5.253 24.263 -47.533 1.00 35.52 42 ALA A N 2
ATOM 1139 C CA . ALA A 1 2 ? -5.376 25.007 -46.273 1.00 33.15 42 ALA A CA 2
ATOM 1140 C C . ALA A 1 2 ? -4.198 24.864 -45.290 1.00 14.44 42 ALA A C 2
ATOM 1141 O O . ALA A 1 2 ? -4.135 25.638 -44.338 1.00 34.32 42 ALA A O 2
ATOM 1148 N N . MET A 1 3 ? -3.277 23.912 -45.481 1.00 61.32 43 MET A N 2
ATOM 1149 C CA . MET A 1 3 ? -2.122 23.762 -44.599 1.00 4.31 43 MET A CA 2
ATOM 1150 C C . MET A 1 3 ? -1.191 24.966 -44.807 1.00 64.30 43 MET A C 2
ATOM 1151 O O . MET A 1 3 ? -1.291 25.664 -45.819 1.00 24.21 43 MET A O 2
ATOM 1165 N N . GLY A 1 4 ? -0.254 25.183 -43.885 1.00 60.52 44 GLY A N 2
ATOM 1166 C CA . GLY A 1 4 ? 0.687 26.294 -43.931 1.00 62.12 44 GLY A CA 2
ATOM 1167 C C . GLY A 1 4 ? 0.872 26.793 -42.504 1.00 31.42 44 GLY A C 2
ATOM 1168 O O . GLY A 1 4 ? 1.903 26.496 -41.910 1.00 4.52 44 GLY A O 2
ATOM 1172 N N . PRO A 1 5 ? -0.120 27.484 -41.909 1.00 73.24 45 PRO A N 2
ATOM 1173 C CA . PRO A 1 5 ? -0.033 27.975 -40.532 1.00 75.31 45 PRO A CA 2
ATOM 1174 C C . PRO A 1 5 ? -0.098 26.830 -39.496 1.00 44.33 45 PRO A C 2
ATOM 1175 O O . PRO A 1 5 ? -0.124 27.080 -38.295 1.00 42.05 45 PRO A O 2
ATOM 1186 N N . GLN A 1 6 ? -0.199 25.582 -39.952 1.00 60.53 46 GLN A N 2
ATOM 1187 C CA . GLN A 1 6 ? -0.254 24.349 -39.193 1.00 74.14 46 GLN A CA 2
ATOM 1188 C C . GLN A 1 6 ? 0.559 23.363 -40.045 1.00 73.53 46 GLN A C 2
ATOM 1189 O O . GLN A 1 6 ? 0.444 23.381 -41.278 1.00 45.12 46 GLN A O 2
ATOM 1203 N N . GLY A 1 7 ? 1.409 22.561 -39.401 1.00 75.43 47 GLY A N 2
ATOM 1204 C CA . GLY A 1 7 ? 2.278 21.563 -40.006 1.00 12.52 47 GLY A CA 2
ATOM 1205 C C . GLY A 1 7 ? 2.821 20.648 -38.907 1.00 41.33 47 GLY A C 2
ATOM 1206 O O . GLY A 1 7 ? 2.080 20.289 -37.992 1.00 13.55 47 GLY A O 2
ATOM 1210 N N . SER A 1 8 ? 4.080 20.220 -39.008 1.00 43.41 48 SER A N 2
ATOM 1211 C CA . SER A 1 8 ? 4.735 19.360 -38.027 1.00 24.52 48 SER A CA 2
ATOM 1212 C C . SER A 1 8 ? 6.233 19.693 -38.006 1.00 2.44 48 SER A C 2
ATOM 1213 O O . SER A 1 8 ? 6.701 20.473 -38.838 1.00 45.24 48 SER A O 2
ATOM 1221 N N . THR A 1 9 ? 6.977 19.153 -37.038 1.00 72.25 49 THR A N 2
ATOM 1222 C CA . THR A 1 9 ? 8.410 19.357 -36.846 1.00 44.41 49 THR A CA 2
ATOM 1223 C C . THR A 1 9 ? 8.917 18.318 -35.820 1.00 3.25 49 THR A C 2
ATOM 1224 O O . THR A 1 9 ? 8.189 17.392 -35.449 1.00 45.51 49 THR A O 2
ATOM 1235 N N . GLN A 1 10 ? 10.172 18.453 -35.376 1.00 22.51 50 GLN A N 2
ATOM 1236 C CA . GLN A 1 10 ? 10.863 17.617 -34.392 1.00 64.14 50 GLN A CA 2
ATOM 1237 C C . GLN A 1 10 ? 11.502 18.516 -33.319 1.00 14.13 50 GLN A C 2
ATOM 1238 O O . GLN A 1 10 ? 12.604 18.250 -32.827 1.00 55.21 50 GLN A O 2
ATOM 1252 N N . ASN A 1 11 ? 10.818 19.620 -32.990 1.00 63.14 51 ASN A N 2
ATOM 1253 C CA . ASN A 1 11 ? 11.225 20.611 -31.996 1.00 42.33 51 ASN A CA 2
ATOM 1254 C C . ASN A 1 11 ? 11.261 19.907 -30.643 1.00 74.40 51 ASN A C 2
ATOM 1255 O O . ASN A 1 11 ? 10.209 19.684 -30.026 1.00 23.45 51 ASN A O 2
ATOM 1266 N N . ALA A 1 12 ? 12.444 19.508 -30.190 1.00 10.42 52 ALA A N 2
ATOM 1267 C CA . ALA A 1 12 ? 12.670 18.812 -28.934 1.00 63.54 52 ALA A CA 2
ATOM 1268 C C . ALA A 1 12 ? 13.939 19.331 -28.267 1.00 41.34 52 ALA A C 2
ATOM 1269 O O . ALA A 1 12 ? 14.760 19.995 -28.910 1.00 1.44 52 ALA A O 2
ATOM 1276 N N . LEU A 1 13 ? 14.128 18.982 -26.999 1.00 12.05 53 LEU A N 2
ATOM 1277 C CA . LEU A 1 13 ? 15.260 19.364 -26.158 1.00 22.51 53 LEU A CA 2
ATOM 1278 C C . LEU A 1 13 ? 15.837 18.130 -25.444 1.00 10.30 53 LEU A C 2
ATOM 1279 O O . LEU A 1 13 ? 15.540 16.997 -25.829 1.00 13.53 53 LEU A O 2
ATOM 1295 N N . ARG A 1 14 ? 16.743 18.323 -24.480 1.00 3.34 54 ARG A N 2
ATOM 1296 C CA . ARG A 1 14 ? 17.382 17.225 -23.746 1.00 73.01 54 ARG A CA 2
ATOM 1297 C C . ARG A 1 14 ? 16.395 16.402 -22.913 1.00 64.20 54 ARG A C 2
ATOM 1298 O O . ARG A 1 14 ? 15.231 16.769 -22.726 1.00 21.24 54 ARG A O 2
ATOM 1319 N N . ARG A 1 15 ? 16.868 15.253 -22.424 1.00 34.14 55 ARG A N 2
ATOM 1320 C CA . ARG A 1 15 ? 16.089 14.344 -21.588 1.00 73.21 55 ARG A CA 2
ATOM 1321 C C . ARG A 1 15 ? 15.947 14.932 -20.180 1.00 53.31 55 ARG A C 2
ATOM 1322 O O . ARG A 1 15 ? 16.420 16.039 -19.902 1.00 70.35 55 ARG A O 2
ATOM 1343 N N . THR A 1 16 ? 15.302 14.198 -19.276 1.00 45.23 56 THR A N 2
ATOM 1344 C CA . THR A 1 16 ? 15.088 14.619 -17.899 1.00 30.34 56 THR A CA 2
ATOM 1345 C C . THR A 1 16 ? 15.530 13.511 -16.931 1.00 74.22 56 THR A C 2
ATOM 1346 O O . THR A 1 16 ? 15.902 12.407 -17.344 1.00 1.23 56 THR A O 2
ATOM 1357 N N . GLY A 1 17 ? 15.489 13.817 -15.635 1.00 74.24 57 GLY A N 2
ATOM 1358 C CA . GLY A 1 17 ? 15.849 12.912 -14.562 1.00 0.22 57 GLY A CA 2
ATOM 1359 C C . GLY A 1 17 ? 14.773 11.852 -14.412 1.00 40.34 57 GLY A C 2
ATOM 1360 O O . GLY A 1 17 ? 14.962 10.744 -14.898 1.00 34.42 57 GLY A O 2
ATOM 1364 N N . ARG A 1 18 ? 13.652 12.228 -13.775 1.00 2.52 58 ARG A N 2
ATOM 1365 C CA . ARG A 1 18 ? 12.442 11.450 -13.475 1.00 25.23 58 ARG A CA 2
ATOM 1366 C C . ARG A 1 18 ? 12.517 9.987 -13.918 1.00 42.11 58 ARG A C 2
ATOM 1367 O O . ARG A 1 18 ? 11.993 9.642 -14.983 1.00 52.52 58 ARG A O 2
ATOM 1388 N N . VAL A 1 19 ? 13.147 9.141 -13.111 1.00 23.50 59 VAL A N 2
ATOM 1389 C CA . VAL A 1 19 ? 13.297 7.716 -13.376 1.00 42.23 59 VAL A CA 2
ATOM 1390 C C . VAL A 1 19 ? 12.758 6.957 -12.164 1.00 31.14 59 VAL A C 2
ATOM 1391 O O . VAL A 1 19 ? 12.656 7.528 -11.069 1.00 64.12 59 VAL A O 2
ATOM 1404 N N . ASN A 1 20 ? 12.369 5.696 -12.352 1.00 0.43 60 ASN A N 2
ATOM 1405 C CA . ASN A 1 20 ? 11.852 4.859 -11.271 1.00 14.00 60 ASN A CA 2
ATOM 1406 C C . ASN A 1 20 ? 13.003 4.525 -10.324 1.00 51.23 60 ASN A C 2
ATOM 1407 O O . ASN A 1 20 ? 14.163 4.514 -10.744 1.00 22.43 60 ASN A O 2
ATOM 1418 N N . GLY A 1 21 ? 12.697 4.179 -9.076 1.00 13.25 61 GLY A N 2
ATOM 1419 C CA . GLY A 1 21 ? 13.715 3.847 -8.092 1.00 43.22 61 GLY A CA 2
ATOM 1420 C C . GLY A 1 21 ? 13.246 4.113 -6.671 1.00 60.45 61 GLY A C 2
ATOM 1421 O O . GLY A 1 21 ? 13.971 4.761 -5.920 1.00 21.41 61 GLY A O 2
ATOM 1425 N N . GLY A 1 22 ? 12.040 3.672 -6.307 1.00 74.42 62 GLY A N 2
ATOM 1426 C CA . GLY A 1 22 ? 11.474 3.845 -4.981 1.00 71.32 62 GLY A CA 2
ATOM 1427 C C . GLY A 1 22 ? 12.177 2.915 -3.994 1.00 61.45 62 GLY A C 2
ATOM 1428 O O . GLY A 1 22 ? 13.401 2.779 -4.012 1.00 62.53 62 GLY A O 2
ATOM 1432 N N . HIS A 1 23 ? 11.410 2.216 -3.171 1.00 63.22 63 HIS A N 2
ATOM 1433 C CA . HIS A 1 23 ? 11.923 1.305 -2.156 1.00 31.11 63 HIS A CA 2
ATOM 1434 C C . HIS A 1 23 ? 11.444 -0.131 -2.393 1.00 63.55 63 HIS A C 2
ATOM 1435 O O . HIS A 1 23 ? 10.382 -0.331 -2.991 1.00 15.01 63 HIS A O 2
ATOM 1449 N N . PRO A 1 24 ? 12.188 -1.147 -1.930 1.00 62.42 64 PRO A N 2
ATOM 1450 C CA . PRO A 1 24 ? 11.810 -2.545 -2.070 1.00 52.12 64 PRO A CA 2
ATOM 1451 C C . PRO A 1 24 ? 10.722 -2.894 -1.050 1.00 55.31 64 PRO A C 2
ATOM 1452 O O . PRO A 1 24 ? 10.697 -2.359 0.066 1.00 55.22 64 PRO A O 2
ATOM 1463 N N . VAL A 1 25 ? 9.861 -3.849 -1.403 1.00 21.25 65 VAL A N 2
ATOM 1464 C CA . VAL A 1 25 ? 8.759 -4.312 -0.556 1.00 12.55 65 VAL A CA 2
ATOM 1465 C C . VAL A 1 25 ? 8.693 -5.837 -0.536 1.00 3.50 65 VAL A C 2
ATOM 1466 O O . VAL A 1 25 ? 9.310 -6.513 -1.369 1.00 23.34 65 VAL A O 2
ATOM 1479 N N . THR A 1 26 ? 8.019 -6.385 0.473 1.00 4.40 66 THR A N 2
ATOM 1480 C CA . THR A 1 26 ? 7.843 -7.814 0.646 1.00 14.34 66 THR A CA 2
ATOM 1481 C C . THR A 1 26 ? 6.359 -8.146 0.777 1.00 2.11 66 THR A C 2
ATOM 1482 O O . THR A 1 26 ? 5.557 -7.275 1.116 1.00 54.31 66 THR A O 2
ATOM 1493 N N . THR A 1 27 ? 6.017 -9.419 0.605 1.00 51.25 67 THR A N 2
ATOM 1494 C CA . THR A 1 27 ? 4.676 -9.981 0.691 1.00 40.03 67 THR A CA 2
ATOM 1495 C C . THR A 1 27 ? 3.959 -9.541 1.980 1.00 11.12 67 THR A C 2
ATOM 1496 O O . THR A 1 27 ? 2.799 -9.122 1.948 1.00 33.13 67 THR A O 2
ATOM 1507 N N . GLN A 1 28 ? 4.674 -9.620 3.109 1.00 22.42 68 GLN A N 2
ATOM 1508 C CA . GLN A 1 28 ? 4.180 -9.272 4.434 1.00 22.42 68 GLN A CA 2
ATOM 1509 C C . GLN A 1 28 ? 3.791 -7.804 4.547 1.00 21.11 68 GLN A C 2
ATOM 1510 O O . GLN A 1 28 ? 2.854 -7.485 5.271 1.00 11.30 68 GLN A O 2
ATOM 1524 N N . MET A 1 29 ? 4.492 -6.898 3.856 1.00 74.42 69 MET A N 2
ATOM 1525 C CA . MET A 1 29 ? 4.132 -5.498 3.937 1.00 74.31 69 MET A CA 2
ATOM 1526 C C . MET A 1 29 ? 2.738 -5.328 3.320 1.00 11.33 69 MET A C 2
ATOM 1527 O O . MET A 1 29 ? 1.892 -4.635 3.890 1.00 64.41 69 MET A O 2
ATOM 1541 N N . VAL A 1 30 ? 2.493 -5.998 2.185 1.00 32.34 70 VAL A N 2
ATOM 1542 C CA . VAL A 1 30 ? 1.227 -5.935 1.475 1.00 71.03 70 VAL A CA 2
ATOM 1543 C C . VAL A 1 30 ? 0.089 -6.423 2.359 1.00 62.30 70 VAL A C 2
ATOM 1544 O O . VAL A 1 30 ? -0.886 -5.695 2.537 1.00 62.33 70 VAL A O 2
ATOM 1557 N N . GLU A 1 31 ? 0.190 -7.642 2.899 1.00 53.44 71 GLU A N 2
ATOM 1558 C CA . GLU A 1 31 ? -0.896 -8.153 3.732 1.00 3.00 71 GLU A CA 2
ATOM 1559 C C . GLU A 1 31 ? -1.132 -7.283 4.963 1.00 41.30 71 GLU A C 2
ATOM 1560 O O . GLU A 1 31 ? -2.285 -7.091 5.329 1.00 43.51 71 GLU A O 2
ATOM 1572 N N . THR A 1 32 ? -0.103 -6.734 5.605 1.00 50.14 72 THR A N 2
ATOM 1573 C CA . THR A 1 32 ? -0.328 -5.884 6.773 1.00 40.35 72 THR A CA 2
ATOM 1574 C C . THR A 1 32 ? -1.185 -4.682 6.373 1.00 75.31 72 THR A C 2
ATOM 1575 O O . THR A 1 32 ? -2.265 -4.543 6.951 1.00 72.41 72 THR A O 2
ATOM 1586 N N . VAL A 1 33 ? -0.770 -3.859 5.392 1.00 54.05 73 VAL A N 2
ATOM 1587 C CA . VAL A 1 33 ? -1.614 -2.725 4.998 1.00 74.22 73 VAL A CA 2
ATOM 1588 C C . VAL A 1 33 ? -3.002 -3.258 4.634 1.00 20.23 73 VAL A C 2
ATOM 1589 O O . VAL A 1 33 ? -3.990 -2.696 5.073 1.00 12.10 73 VAL A O 2
ATOM 1602 N N . GLN A 1 34 ? -3.101 -4.353 3.880 1.00 50.21 74 GLN A N 2
ATOM 1603 C CA . GLN A 1 34 ? -4.376 -4.961 3.484 1.00 43.21 74 GLN A CA 2
ATOM 1604 C C . GLN A 1 34 ? -5.304 -5.207 4.668 1.00 41.52 74 GLN A C 2
ATOM 1605 O O . GLN A 1 34 ? -6.465 -4.807 4.614 1.00 43.52 74 GLN A O 2
ATOM 1619 N N . ASN A 1 35 ? -4.804 -5.856 5.717 1.00 12.04 75 ASN A N 2
ATOM 1620 C CA . ASN A 1 35 ? -5.588 -6.157 6.906 1.00 55.52 75 ASN A CA 2
ATOM 1621 C C . ASN A 1 35 ? -6.111 -4.870 7.531 1.00 3.33 75 ASN A C 2
ATOM 1622 O O . ASN A 1 35 ? -7.272 -4.791 7.930 1.00 42.30 75 ASN A O 2
ATOM 1633 N N . LEU A 1 36 ? -5.248 -3.860 7.639 1.00 5.02 76 LEU A N 2
ATOM 1634 C CA . LEU A 1 36 ? -5.634 -2.594 8.256 1.00 73.04 76 LEU A CA 2
ATOM 1635 C C . LEU A 1 36 ? -6.470 -1.713 7.325 1.00 11.23 76 LEU A C 2
ATOM 1636 O O . LEU A 1 36 ? -7.257 -0.897 7.801 1.00 15.32 76 LEU A O 2
ATOM 1652 N N . ALA A 1 37 ? -6.377 -1.917 6.012 1.00 15.15 77 ALA A N 2
ATOM 1653 C CA . ALA A 1 37 ? -7.066 -1.173 4.975 1.00 33.44 77 ALA A CA 2
ATOM 1654 C C . ALA A 1 37 ? -7.729 -2.159 4.002 1.00 25.04 77 ALA A C 2
ATOM 1655 O O . ALA A 1 37 ? -7.269 -2.338 2.867 1.00 44.23 77 ALA A O 2
ATOM 1662 N N . PRO A 1 38 ? -8.843 -2.785 4.410 1.00 73.13 78 PRO A N 2
ATOM 1663 C CA . PRO A 1 38 ? -9.563 -3.763 3.596 1.00 52.53 78 PRO A CA 2
ATOM 1664 C C . PRO A 1 38 ? -10.210 -3.176 2.338 1.00 60.42 78 PRO A C 2
ATOM 1665 O O . PRO A 1 38 ? -10.516 -3.909 1.402 1.00 12.33 78 PRO A O 2
ATOM 1676 N N . ASN A 1 39 ? -10.391 -1.855 2.275 1.00 4.25 79 ASN A N 2
ATOM 1677 C CA . ASN A 1 39 ? -11.011 -1.180 1.139 1.00 62.33 79 ASN A CA 2
ATOM 1678 C C . ASN A 1 39 ? -10.025 -0.910 -0.008 1.00 71.44 79 ASN A C 2
ATOM 1679 O O . ASN A 1 39 ? -10.352 -0.147 -0.920 1.00 42.32 79 ASN A O 2
ATOM 1690 N N . LEU A 1 40 ? -8.811 -1.469 0.031 1.00 34.12 80 LEU A N 2
ATOM 1691 C CA . LEU A 1 40 ? -7.788 -1.272 -1.000 1.00 41.04 80 LEU A CA 2
ATOM 1692 C C . LEU A 1 40 ? -7.494 -2.550 -1.783 1.00 62.12 80 LEU A C 2
ATOM 1693 O O . LEU A 1 40 ? -7.702 -3.669 -1.297 1.00 25.43 80 LEU A O 2
ATOM 1709 N N . HIS A 1 41 ? -6.992 -2.369 -3.007 1.00 70.00 81 HIS A N 2
ATOM 1710 C CA . HIS A 1 41 ? -6.627 -3.457 -3.900 1.00 51.34 81 HIS A CA 2
ATOM 1711 C C . HIS A 1 41 ? -5.244 -3.982 -3.493 1.00 22.13 81 HIS A C 2
ATOM 1712 O O . HIS A 1 41 ? -4.389 -3.181 -3.096 1.00 75.54 81 HIS A O 2
ATOM 1726 N N . PRO A 1 42 ? -4.969 -5.290 -3.615 1.00 54.32 82 PRO A N 2
ATOM 1727 C CA . PRO A 1 42 ? -3.691 -5.874 -3.240 1.00 42.24 82 PRO A CA 2
ATOM 1728 C C . PRO A 1 42 ? -2.520 -5.339 -4.066 1.00 72.23 82 PRO A C 2
ATOM 1729 O O . PRO A 1 42 ? -1.402 -5.238 -3.555 1.00 23.02 82 PRO A O 2
ATOM 1740 N N . GLU A 1 43 ? -2.762 -4.963 -5.322 1.00 62.01 83 GLU A N 2
ATOM 1741 C CA . GLU A 1 43 ? -1.708 -4.468 -6.194 1.00 54.15 83 GLU A CA 2
ATOM 1742 C C . GLU A 1 43 ? -1.392 -3.008 -5.858 1.00 20.11 83 GLU A C 2
ATOM 1743 O O . GLU A 1 43 ? -0.219 -2.625 -5.853 1.00 12.41 83 GLU A O 2
ATOM 1755 N N . GLN A 1 44 ? -2.408 -2.187 -5.553 1.00 62.24 84 GLN A N 2
ATOM 1756 C CA . GLN A 1 44 ? -2.194 -0.781 -5.207 1.00 64.35 84 GLN A CA 2
ATOM 1757 C C . GLN A 1 44 ? -1.298 -0.692 -3.989 1.00 42.13 84 GLN A C 2
ATOM 1758 O O . GLN A 1 44 ? -0.338 0.071 -4.003 1.00 1.22 84 GLN A O 2
ATOM 1772 N N . ILE A 1 45 ? -1.623 -1.470 -2.948 1.00 45.04 85 ILE A N 2
ATOM 1773 C CA . ILE A 1 45 ? -0.881 -1.509 -1.699 1.00 73.24 85 ILE A CA 2
ATOM 1774 C C . ILE A 1 45 ? 0.585 -1.679 -2.037 1.00 32.12 85 ILE A C 2
ATOM 1775 O O . ILE A 1 45 ? 1.389 -0.831 -1.687 1.00 32.52 85 ILE A O 2
ATOM 1791 N N . ARG A 1 46 ? 0.934 -2.754 -2.737 1.00 65.22 86 ARG A N 2
ATOM 1792 C CA . ARG A 1 46 ? 2.295 -3.041 -3.148 1.00 75.34 86 ARG A CA 2
ATOM 1793 C C . ARG A 1 46 ? 2.986 -1.811 -3.776 1.00 43.14 86 ARG A C 2
ATOM 1794 O O . ARG A 1 46 ? 4.065 -1.424 -3.327 1.00 15.34 86 ARG A O 2
ATOM 1815 N N . TYR A 1 47 ? 2.386 -1.152 -4.772 1.00 22.34 87 TYR A N 2
ATOM 1816 C CA . TYR A 1 47 ? 3.021 0.018 -5.389 1.00 3.54 87 TYR A CA 2
ATOM 1817 C C . TYR A 1 47 ? 3.145 1.180 -4.403 1.00 21.42 87 TYR A C 2
ATOM 1818 O O . TYR A 1 47 ? 4.082 1.981 -4.452 1.00 54.05 87 TYR A O 2
ATOM 1836 N N . SER A 1 48 ? 2.165 1.290 -3.521 1.00 40.21 88 SER A N 2
ATOM 1837 C CA . SER A 1 48 ? 2.107 2.343 -2.513 1.00 23.35 88 SER A CA 2
ATOM 1838 C C . SER A 1 48 ? 3.285 2.131 -1.572 1.00 23.21 88 SER A C 2
ATOM 1839 O O . SER A 1 48 ? 4.043 3.058 -1.305 1.00 45.44 88 SER A O 2
ATOM 1847 N N . LEU A 1 49 ? 3.498 0.889 -1.141 1.00 24.45 89 LEU A N 2
ATOM 1848 C CA . LEU A 1 49 ? 4.578 0.479 -0.268 1.00 61.21 89 LEU A CA 2
ATOM 1849 C C . LEU A 1 49 ? 5.907 0.808 -0.932 1.00 74.43 89 LEU A C 2
ATOM 1850 O O . LEU A 1 49 ? 6.838 1.195 -0.240 1.00 22.44 89 LEU A O 2
ATOM 1866 N N . GLU A 1 50 ? 6.016 0.670 -2.258 1.00 51.44 90 GLU A N 2
ATOM 1867 C CA . GLU A 1 50 ? 7.278 0.985 -2.924 1.00 45.03 90 GLU A CA 2
ATOM 1868 C C . GLU A 1 50 ? 7.557 2.482 -2.920 1.00 2.01 90 GLU A C 2
ATOM 1869 O O . GLU A 1 50 ? 8.705 2.903 -2.796 1.00 71.11 90 GLU A O 2
ATOM 1881 N N . ASN A 1 51 ? 6.519 3.295 -3.102 1.00 61.31 91 ASN A N 2
ATOM 1882 C CA . ASN A 1 51 ? 6.678 4.740 -3.145 1.00 1.12 91 ASN A CA 2
ATOM 1883 C C . ASN A 1 51 ? 6.893 5.336 -1.756 1.00 53.15 91 ASN A C 2
ATOM 1884 O O . ASN A 1 51 ? 7.772 6.177 -1.584 1.00 31.24 91 ASN A O 2
ATOM 1895 N N . THR A 1 52 ? 6.099 4.924 -0.767 1.00 73.42 92 THR A N 2
ATOM 1896 C CA . THR A 1 52 ? 6.182 5.397 0.609 1.00 54.02 92 THR A CA 2
ATOM 1897 C C . THR A 1 52 ? 7.401 4.797 1.326 1.00 75.31 92 THR A C 2
ATOM 1898 O O . THR A 1 52 ? 8.113 5.481 2.059 1.00 22.10 92 THR A O 2
ATOM 1909 N N . GLY A 1 53 ? 7.670 3.514 1.091 1.00 74.43 93 GLY A N 2
ATOM 1910 C CA . GLY A 1 53 ? 8.747 2.713 1.647 1.00 5.20 93 GLY A CA 2
ATOM 1911 C C . GLY A 1 53 ? 8.368 1.944 2.910 1.00 62.21 93 GLY A C 2
ATOM 1912 O O . GLY A 1 53 ? 9.118 1.026 3.265 1.00 35.40 93 GLY A O 2
ATOM 1916 N N . SER A 1 54 ? 7.237 2.246 3.561 1.00 64.43 94 SER A N 2
ATOM 1917 C CA . SER A 1 54 ? 6.808 1.589 4.786 1.00 61.54 94 SER A CA 2
ATOM 1918 C C . SER A 1 54 ? 5.297 1.412 4.839 1.00 32.43 94 SER A C 2
ATOM 1919 O O . SER A 1 54 ? 4.508 2.184 4.289 1.00 31.03 94 SER A O 2
ATOM 1927 N N . VAL A 1 55 ? 4.912 0.327 5.499 1.00 54.10 95 VAL A N 2
ATOM 1928 C CA . VAL A 1 55 ? 3.539 -0.092 5.732 1.00 64.12 95 VAL A CA 2
ATOM 1929 C C . VAL A 1 55 ? 2.844 1.016 6.505 1.00 2.44 95 VAL A C 2
ATOM 1930 O O . VAL A 1 55 ? 1.778 1.463 6.103 1.00 53.24 95 VAL A O 2
ATOM 1943 N N . GLU A 1 56 ? 3.487 1.489 7.567 1.00 12.14 96 GLU A N 2
ATOM 1944 C CA . GLU A 1 56 ? 3.004 2.523 8.450 1.00 41.52 96 GLU A CA 2
ATOM 1945 C C . GLU A 1 56 ? 2.571 3.766 7.682 1.00 1.21 96 GLU A C 2
ATOM 1946 O O . GLU A 1 56 ? 1.460 4.237 7.895 1.00 32.33 96 GLU A O 2
ATOM 1958 N N . GLU A 1 57 ? 3.397 4.252 6.751 1.00 63.12 97 GLU A N 2
ATOM 1959 C CA . GLU A 1 57 ? 3.068 5.438 5.967 1.00 50.44 97 GLU A CA 2
ATOM 1960 C C . GLU A 1 57 ? 1.859 5.115 5.097 1.00 42.32 97 GLU A C 2
ATOM 1961 O O . GLU A 1 57 ? 0.943 5.921 5.004 1.00 33.11 97 GLU A O 2
ATOM 1973 N N . THR A 1 58 ? 1.842 3.936 4.475 1.00 24.24 98 THR A N 2
ATOM 1974 C CA . THR A 1 58 ? 0.762 3.475 3.617 1.00 62.12 98 THR A CA 2
ATOM 1975 C C . THR A 1 58 ? -0.579 3.415 4.374 1.00 74.31 98 THR A C 2
ATOM 1976 O O . THR A 1 58 ? -1.631 3.789 3.847 1.00 12.20 98 THR A O 2
ATOM 1987 N N . VAL A 1 59 ? -0.560 2.962 5.618 1.00 52.43 99 VAL A N 2
ATOM 1988 C CA . VAL A 1 59 ? -1.761 2.875 6.432 1.00 21.25 99 VAL A CA 2
ATOM 1989 C C . VAL A 1 59 ? -2.147 4.284 6.883 1.00 71.50 99 VAL A C 2
ATOM 1990 O O . VAL A 1 59 ? -3.332 4.599 6.838 1.00 32.34 99 VAL A O 2
ATOM 2003 N N . GLU A 1 60 ? -1.179 5.129 7.254 1.00 2.34 100 GLU A N 2
ATOM 2004 C CA . GLU A 1 60 ? -1.369 6.501 7.728 1.00 11.32 100 GLU A CA 2
ATOM 2005 C C . GLU A 1 60 ? -1.996 7.375 6.649 1.00 43.14 100 GLU A C 2
ATOM 2006 O O . GLU A 1 60 ? -2.785 8.263 6.968 1.00 41.13 100 GLU A O 2
ATOM 2018 N N . ARG A 1 61 ? -1.662 7.154 5.376 1.00 25.31 101 ARG A N 2
ATOM 2019 C CA . ARG A 1 61 ? -2.214 7.919 4.261 1.00 64.24 101 ARG A CA 2
ATOM 2020 C C . ARG A 1 61 ? -3.600 7.380 3.920 1.00 11.05 101 ARG A C 2
ATOM 2021 O O . ARG A 1 61 ? -4.528 8.148 3.666 1.00 51.31 101 ARG A O 2
ATOM 2042 N N . TYR A 1 62 ? -3.754 6.054 3.944 1.00 13.33 102 TYR A N 2
ATOM 2043 C CA . TYR A 1 62 ? -5.026 5.395 3.659 1.00 70.21 102 TYR A CA 2
ATOM 2044 C C . TYR A 1 62 ? -6.104 5.877 4.637 1.00 74.53 102 TYR A C 2
ATOM 2045 O O . TYR A 1 62 ? -7.181 6.317 4.230 1.00 5.34 102 TYR A O 2
ATOM 2063 N N . LEU A 1 63 ? -5.814 5.834 5.941 1.00 75.34 103 LEU A N 2
ATOM 2064 C CA . LEU A 1 63 ? -6.749 6.265 6.979 1.00 5.54 103 LEU A CA 2
ATOM 2065 C C . LEU A 1 63 ? -7.057 7.761 6.935 1.00 50.11 103 LEU A C 2
ATOM 2066 O O . LEU A 1 63 ? -7.918 8.234 7.677 1.00 60.12 103 LEU A O 2
ATOM 2082 N N . ARG A 1 64 ? -6.325 8.508 6.117 1.00 3.53 104 ARG A N 2
ATOM 2083 C CA . ARG A 1 64 ? -6.465 9.938 5.884 1.00 71.51 104 ARG A CA 2
ATOM 2084 C C . ARG A 1 64 ? -7.303 10.162 4.617 1.00 42.14 104 ARG A C 2
ATOM 2085 O O . ARG A 1 64 ? -7.816 11.268 4.459 1.00 73.40 104 ARG A O 2
ATOM 2106 N N . GLY A 1 65 ? -7.481 9.152 3.754 1.00 21.44 105 GLY A N 2
ATOM 2107 C CA . GLY A 1 65 ? -8.266 9.237 2.529 1.00 22.30 105 GLY A CA 2
ATOM 2108 C C . GLY A 1 65 ? -7.442 9.650 1.310 1.00 72.22 105 GLY A C 2
ATOM 2109 O O . GLY A 1 65 ? -7.995 10.229 0.370 1.00 31.14 105 GLY A O 2
ATOM 2113 N N . ASP A 1 66 ? -6.138 9.371 1.305 1.00 23.32 106 ASP A N 2
ATOM 2114 C CA . ASP A 1 66 ? -5.253 9.737 0.196 1.00 20.33 106 ASP A CA 2
ATOM 2115 C C . ASP A 1 66 ? -5.475 8.892 -1.059 1.00 33.40 106 ASP A C 2
ATOM 2116 O O . ASP A 1 66 ? -6.237 7.923 -1.060 1.00 30.10 106 ASP A O 2
ATOM 2125 N N . GLU A 1 67 ? -4.808 9.268 -2.152 1.00 30.14 107 GLU A N 2
ATOM 2126 C CA . GLU A 1 67 ? -4.864 8.600 -3.448 1.00 4.54 107 GLU A CA 2
ATOM 2127 C C . GLU A 1 67 ? -3.940 7.393 -3.495 1.00 2.42 107 GLU A C 2
ATOM 2128 O O . GLU A 1 67 ? -2.867 7.385 -2.882 1.00 10.34 107 GLU A O 2
ATOM 2140 N N . PHE A 1 68 ? -4.358 6.386 -4.255 1.00 21.13 108 PHE A N 2
ATOM 2141 C CA . PHE A 1 68 ? -3.648 5.144 -4.442 1.00 21.25 108 PHE A CA 2
ATOM 2142 C C . PHE A 1 68 ? -3.717 4.721 -5.913 1.00 13.22 108 PHE A C 2
ATOM 2143 O O . PHE A 1 68 ? -4.750 4.294 -6.424 1.00 64.22 108 PHE A O 2
ATOM 2160 N N . SER A 1 69 ? -2.592 4.795 -6.600 1.00 11.40 109 SER A N 2
ATOM 2161 C CA . SER A 1 69 ? -2.425 4.379 -7.994 1.00 50.35 109 SER A CA 2
ATOM 2162 C C . SER A 1 69 ? -1.963 2.909 -8.007 1.00 74.30 109 SER A C 2
ATOM 2163 O O . SER A 1 69 ? -1.527 2.373 -6.983 1.00 33.11 109 SER A O 2
ATOM 2171 N N . PHE A 1 70 ? -2.030 2.250 -9.164 1.00 45.13 110 PHE A N 2
ATOM 2172 C CA . PHE A 1 70 ? -1.645 0.844 -9.351 1.00 50.11 110 PHE A CA 2
ATOM 2173 C C . PHE A 1 70 ? -0.183 0.711 -9.830 1.00 65.03 110 PHE A C 2
ATOM 2174 O O . PHE A 1 70 ? 0.356 1.672 -10.385 1.00 0.05 110 PHE A O 2
ATOM 2191 N N . PRO A 1 71 ? 0.458 -0.465 -9.667 1.00 44.33 111 PRO A N 2
ATOM 2192 C CA . PRO A 1 71 ? 1.849 -0.712 -10.064 1.00 50.42 111 PRO A CA 2
ATOM 2193 C C . PRO A 1 71 ? 2.078 -0.659 -11.580 1.00 13.04 111 PRO A C 2
ATOM 2194 O O . PRO A 1 71 ? 1.120 -0.750 -12.350 1.00 65.52 111 PRO A O 2
ATOM 2205 N N . PRO A 1 72 ? 3.341 -0.544 -12.034 1.00 33.30 112 PRO A N 2
ATOM 2206 C CA . PRO A 1 72 ? 3.675 -0.483 -13.451 1.00 4.43 112 PRO A CA 2
ATOM 2207 C C . PRO A 1 72 ? 3.242 -1.755 -14.174 1.00 24.43 112 PRO A C 2
ATOM 2208 O O . PRO A 1 72 ? 3.423 -2.867 -13.668 1.00 75.10 112 PRO A O 2
ATOM 2219 N N . GLY A 1 73 ? 2.723 -1.592 -15.388 1.00 53.30 113 GLY A N 2
ATOM 2220 C CA . GLY A 1 73 ? 2.245 -2.661 -16.245 1.00 44.11 113 GLY A CA 2
ATOM 2221 C C . GLY A 1 73 ? 0.763 -2.954 -16.037 1.00 74.02 113 GLY A C 2
ATOM 2222 O O . GLY A 1 73 ? 0.170 -3.587 -16.914 1.00 3.22 113 GLY A O 2
ATOM 2226 N N . PHE A 1 74 ? 0.158 -2.519 -14.925 1.00 75.04 114 PHE A N 2
ATOM 2227 C CA . PHE A 1 74 ? -1.255 -2.749 -14.656 1.00 25.03 114 PHE A CA 2
ATOM 2228 C C . PHE A 1 74 ? -2.089 -1.974 -15.685 1.00 34.43 114 PHE A C 2
ATOM 2229 O O . PHE A 1 74 ? -2.957 -2.553 -16.340 1.00 2.42 114 PHE A O 2
ATOM 2246 N N . GLU A 1 75 ? -1.819 -0.674 -15.838 1.00 74.14 115 GLU A N 2
ATOM 2247 C CA . GLU A 1 75 ? -2.486 0.225 -16.774 1.00 71.12 115 GLU A CA 2
ATOM 2248 C C . GLU A 1 75 ? -1.980 -0.071 -18.170 1.00 21.55 115 GLU A C 2
ATOM 2249 O O . GLU A 1 75 ? -2.787 -0.285 -19.094 1.00 31.55 115 GLU A O 2
ATOM 2261 N N . GLY A 1 1 ? 2.928 -14.531 -39.667 1.00 74.02 41 GLY A N 3
ATOM 2262 C CA . GLY A 1 1 ? 4.195 -14.227 -38.999 1.00 63.20 41 GLY A CA 3
ATOM 2263 C C . GLY A 1 1 ? 4.548 -15.360 -38.059 1.00 63.41 41 GLY A C 3
ATOM 2264 O O . GLY A 1 1 ? 4.293 -16.516 -38.388 1.00 51.20 41 GLY A O 3
ATOM 2268 N N . ALA A 1 2 ? 5.180 -15.042 -36.932 1.00 24.40 42 ALA A N 3
ATOM 2269 C CA . ALA A 1 2 ? 5.595 -15.962 -35.879 1.00 25.12 42 ALA A CA 3
ATOM 2270 C C . ALA A 1 2 ? 5.769 -15.125 -34.609 1.00 63.43 42 ALA A C 3
ATOM 2271 O O . ALA A 1 2 ? 5.879 -13.901 -34.701 1.00 4.14 42 ALA A O 3
ATOM 2278 N N . MET A 1 3 ? 5.785 -15.751 -33.434 1.00 62.21 43 MET A N 3
ATOM 2279 C CA . MET A 1 3 ? 5.950 -15.048 -32.168 1.00 54.51 43 MET A CA 3
ATOM 2280 C C . MET A 1 3 ? 7.412 -14.612 -32.015 1.00 43.05 43 MET A C 3
ATOM 2281 O O . MET A 1 3 ? 7.727 -13.453 -32.279 1.00 14.21 43 MET A O 3
ATOM 2295 N N . GLY A 1 4 ? 8.291 -15.537 -31.617 1.00 65.11 44 GLY A N 3
ATOM 2296 C CA . GLY A 1 4 ? 9.712 -15.294 -31.420 1.00 12.20 44 GLY A CA 3
ATOM 2297 C C . GLY A 1 4 ? 10.016 -14.174 -30.415 1.00 1.43 44 GLY A C 3
ATOM 2298 O O . GLY A 1 4 ? 9.135 -13.748 -29.657 1.00 30.11 44 GLY A O 3
ATOM 2302 N N . PRO A 1 5 ? 11.282 -13.725 -30.355 1.00 23.30 45 PRO A N 3
ATOM 2303 C CA . PRO A 1 5 ? 11.717 -12.664 -29.457 1.00 4.52 45 PRO A CA 3
ATOM 2304 C C . PRO A 1 5 ? 11.246 -11.286 -29.937 1.00 42.33 45 PRO A C 3
ATOM 2305 O O . PRO A 1 5 ? 10.787 -11.131 -31.074 1.00 14.24 45 PRO A O 3
ATOM 2316 N N . GLN A 1 6 ? 11.416 -10.279 -29.076 1.00 42.44 46 GLN A N 3
ATOM 2317 C CA . GLN A 1 6 ? 11.053 -8.880 -29.333 1.00 1.43 46 GLN A CA 3
ATOM 2318 C C . GLN A 1 6 ? 12.284 -7.958 -29.365 1.00 61.02 46 GLN A C 3
ATOM 2319 O O . GLN A 1 6 ? 12.167 -6.771 -29.678 1.00 21.12 46 GLN A O 3
ATOM 2333 N N . GLY A 1 7 ? 13.465 -8.495 -29.054 1.00 75.41 47 GLY A N 3
ATOM 2334 C CA . GLY A 1 7 ? 14.740 -7.808 -29.042 1.00 13.05 47 GLY A CA 3
ATOM 2335 C C . GLY A 1 7 ? 14.805 -6.556 -28.175 1.00 15.22 47 GLY A C 3
ATOM 2336 O O . GLY A 1 7 ? 14.719 -5.441 -28.698 1.00 53.15 47 GLY A O 3
ATOM 2340 N N . SER A 1 8 ? 14.969 -6.712 -26.861 1.00 53.31 48 SER A N 3
ATOM 2341 C CA . SER A 1 8 ? 15.080 -5.584 -25.938 1.00 44.43 48 SER A CA 3
ATOM 2342 C C . SER A 1 8 ? 16.317 -4.756 -26.329 1.00 70.23 48 SER A C 3
ATOM 2343 O O . SER A 1 8 ? 17.340 -5.329 -26.723 1.00 41.54 48 SER A O 3
ATOM 2351 N N . THR A 1 9 ? 16.235 -3.431 -26.243 1.00 73.14 49 THR A N 3
ATOM 2352 C CA . THR A 1 9 ? 17.323 -2.518 -26.570 1.00 45.41 49 THR A CA 3
ATOM 2353 C C . THR A 1 9 ? 17.126 -1.232 -25.760 1.00 0.05 49 THR A C 3
ATOM 2354 O O . THR A 1 9 ? 15.989 -0.868 -25.440 1.00 62.25 49 THR A O 3
ATOM 2365 N N . GLN A 1 10 ? 18.208 -0.523 -25.428 1.00 53.12 50 GLN A N 3
ATOM 2366 C CA . GLN A 1 10 ? 18.165 0.719 -24.674 1.00 34.14 50 GLN A CA 3
ATOM 2367 C C . GLN A 1 10 ? 19.431 1.512 -24.964 1.00 20.14 50 GLN A C 3
ATOM 2368 O O . GLN A 1 10 ? 20.530 1.016 -24.717 1.00 33.42 50 GLN A O 3
ATOM 2382 N N . ASN A 1 11 ? 19.307 2.731 -25.495 1.00 10.03 51 ASN A N 3
ATOM 2383 C CA . ASN A 1 11 ? 20.479 3.559 -25.780 1.00 42.12 51 ASN A CA 3
ATOM 2384 C C . ASN A 1 11 ? 20.972 4.111 -24.447 1.00 2.44 51 ASN A C 3
ATOM 2385 O O . ASN A 1 11 ? 21.965 3.628 -23.906 1.00 53.30 51 ASN A O 3
ATOM 2396 N N . ALA A 1 12 ? 20.264 5.110 -23.913 1.00 72.24 52 ALA A N 3
ATOM 2397 C CA . ALA A 1 12 ? 20.555 5.776 -22.653 1.00 14.41 52 ALA A CA 3
ATOM 2398 C C . ALA A 1 12 ? 19.278 6.413 -22.102 1.00 45.41 52 ALA A C 3
ATOM 2399 O O . ALA A 1 12 ? 18.202 6.305 -22.707 1.00 53.30 52 ALA A O 3
ATOM 2406 N N . LEU A 1 13 ? 19.407 7.081 -20.957 1.00 20.31 53 LEU A N 3
ATOM 2407 C CA . LEU A 1 13 ? 18.365 7.797 -20.239 1.00 43.11 53 LEU A CA 3
ATOM 2408 C C . LEU A 1 13 ? 19.042 8.608 -19.134 1.00 20.41 53 LEU A C 3
ATOM 2409 O O . LEU A 1 13 ? 20.217 8.365 -18.836 1.00 53.03 53 LEU A O 3
ATOM 2425 N N . ARG A 1 14 ? 18.365 9.600 -18.549 1.00 22.42 54 ARG A N 3
ATOM 2426 C CA . ARG A 1 14 ? 18.953 10.361 -17.445 1.00 75.13 54 ARG A CA 3
ATOM 2427 C C . ARG A 1 14 ? 18.927 9.431 -16.223 1.00 22.23 54 ARG A C 3
ATOM 2428 O O . ARG A 1 14 ? 18.204 8.421 -16.217 1.00 60.10 54 ARG A O 3
ATOM 2449 N N . ARG A 1 15 ? 19.656 9.762 -15.156 1.00 14.23 55 ARG A N 3
ATOM 2450 C CA . ARG A 1 15 ? 19.695 8.978 -13.921 1.00 71.34 55 ARG A CA 3
ATOM 2451 C C . ARG A 1 15 ? 19.442 9.942 -12.778 1.00 10.54 55 ARG A C 3
ATOM 2452 O O . ARG A 1 15 ? 20.386 10.497 -12.218 1.00 71.54 55 ARG A O 3
ATOM 2473 N N . THR A 1 16 ? 18.183 10.216 -12.469 1.00 62.23 56 THR A N 3
ATOM 2474 C CA . THR A 1 16 ? 17.792 11.099 -11.387 1.00 75.41 56 THR A CA 3
ATOM 2475 C C . THR A 1 16 ? 16.460 10.585 -10.834 1.00 52.42 56 THR A C 3
ATOM 2476 O O . THR A 1 16 ? 15.787 9.767 -11.470 1.00 13.51 56 THR A O 3
ATOM 2487 N N . GLY A 1 17 ? 16.093 11.023 -9.632 1.00 70.04 57 GLY A N 3
ATOM 2488 C CA . GLY A 1 17 ? 14.843 10.609 -9.025 1.00 24.54 57 GLY A CA 3
ATOM 2489 C C . GLY A 1 17 ? 13.674 11.275 -9.735 1.00 11.43 57 GLY A C 3
ATOM 2490 O O . GLY A 1 17 ? 13.826 12.237 -10.495 1.00 72.53 57 GLY A O 3
ATOM 2494 N N . ARG A 1 18 ? 12.492 10.717 -9.518 1.00 4.23 58 ARG A N 3
ATOM 2495 C CA . ARG A 1 18 ? 11.216 11.155 -10.067 1.00 40.23 58 ARG A CA 3
ATOM 2496 C C . ARG A 1 18 ? 10.381 11.647 -8.887 1.00 33.11 58 ARG A C 3
ATOM 2497 O O . ARG A 1 18 ? 10.859 11.677 -7.749 1.00 51.24 58 ARG A O 3
ATOM 2518 N N . VAL A 1 19 ? 9.145 12.069 -9.140 1.00 0.15 59 VAL A N 3
ATOM 2519 C CA . VAL A 1 19 ? 8.264 12.532 -8.072 1.00 22.53 59 VAL A CA 3
ATOM 2520 C C . VAL A 1 19 ? 7.941 11.329 -7.159 1.00 12.33 59 VAL A C 3
ATOM 2521 O O . VAL A 1 19 ? 7.835 11.479 -5.943 1.00 55.21 59 VAL A O 3
ATOM 2534 N N . ASN A 1 20 ? 7.805 10.134 -7.747 1.00 33.30 60 ASN A N 3
ATOM 2535 C CA . ASN A 1 20 ? 7.521 8.883 -7.047 1.00 54.31 60 ASN A CA 3
ATOM 2536 C C . ASN A 1 20 ? 8.772 8.394 -6.308 1.00 1.14 60 ASN A C 3
ATOM 2537 O O . ASN A 1 20 ? 9.872 8.928 -6.491 1.00 63.32 60 ASN A O 3
ATOM 2548 N N . GLY A 1 21 ? 8.628 7.381 -5.457 1.00 30.34 61 GLY A N 3
ATOM 2549 C CA . GLY A 1 21 ? 9.715 6.798 -4.678 1.00 10.32 61 GLY A CA 3
ATOM 2550 C C . GLY A 1 21 ? 10.207 5.493 -5.294 1.00 3.30 61 GLY A C 3
ATOM 2551 O O . GLY A 1 21 ? 9.865 5.173 -6.434 1.00 71.24 61 GLY A O 3
ATOM 2555 N N . GLY A 1 22 ? 10.979 4.713 -4.538 1.00 73.25 62 GLY A N 3
ATOM 2556 C CA . GLY A 1 22 ? 11.523 3.433 -4.967 1.00 62.23 62 GLY A CA 3
ATOM 2557 C C . GLY A 1 22 ? 12.234 2.688 -3.835 1.00 13.41 62 GLY A C 3
ATOM 2558 O O . GLY A 1 22 ? 13.466 2.613 -3.845 1.00 4.31 62 GLY A O 3
ATOM 2562 N N . HIS A 1 23 ? 11.486 2.170 -2.858 1.00 64.50 63 HIS A N 3
ATOM 2563 C CA . HIS A 1 23 ? 12.014 1.407 -1.724 1.00 5.22 63 HIS A CA 3
ATOM 2564 C C . HIS A 1 23 ? 11.644 -0.070 -1.907 1.00 64.01 63 HIS A C 3
ATOM 2565 O O . HIS A 1 23 ? 10.669 -0.364 -2.600 1.00 43.10 63 HIS A O 3
ATOM 2579 N N . PRO A 1 24 ? 12.398 -1.009 -1.308 1.00 63.32 64 PRO A N 3
ATOM 2580 C CA . PRO A 1 24 ? 12.131 -2.433 -1.417 1.00 44.34 64 PRO A CA 3
ATOM 2581 C C . PRO A 1 24 ? 10.925 -2.810 -0.568 1.00 34.10 64 PRO A C 3
ATOM 2582 O O . PRO A 1 24 ? 10.750 -2.302 0.548 1.00 71.44 64 PRO A O 3
ATOM 2593 N N . VAL A 1 25 ? 10.118 -3.735 -1.080 1.00 61.40 65 VAL A N 3
ATOM 2594 C CA . VAL A 1 25 ? 8.936 -4.226 -0.388 1.00 41.32 65 VAL A CA 3
ATOM 2595 C C . VAL A 1 25 ? 8.900 -5.740 -0.482 1.00 24.22 65 VAL A C 3
ATOM 2596 O O . VAL A 1 25 ? 9.432 -6.334 -1.425 1.00 11.44 65 VAL A O 3
ATOM 2609 N N . THR A 1 26 ? 8.259 -6.358 0.495 1.00 24.31 66 THR A N 3
ATOM 2610 C CA . THR A 1 26 ? 8.083 -7.792 0.626 1.00 43.11 66 THR A CA 3
ATOM 2611 C C . THR A 1 26 ? 6.583 -8.077 0.750 1.00 33.02 66 THR A C 3
ATOM 2612 O O . THR A 1 26 ? 5.810 -7.176 1.086 1.00 55.33 66 THR A O 3
ATOM 2623 N N . THR A 1 27 ? 6.159 -9.322 0.530 1.00 41.31 67 THR A N 3
ATOM 2624 C CA . THR A 1 27 ? 4.753 -9.711 0.618 1.00 62.35 67 THR A CA 3
ATOM 2625 C C . THR A 1 27 ? 4.159 -9.367 1.988 1.00 13.22 67 THR A C 3
ATOM 2626 O O . THR A 1 27 ? 3.027 -8.892 2.045 1.00 12.44 67 THR A O 3
ATOM 2637 N N . GLN A 1 28 ? 4.939 -9.498 3.068 1.00 34.00 68 GLN A N 3
ATOM 2638 C CA . GLN A 1 28 ? 4.518 -9.186 4.432 1.00 51.20 68 GLN A CA 3
ATOM 2639 C C . GLN A 1 28 ? 4.018 -7.742 4.535 1.00 43.54 68 GLN A C 3
ATOM 2640 O O . GLN A 1 28 ? 3.090 -7.460 5.286 1.00 63.21 68 GLN A O 3
ATOM 2654 N N . MET A 1 29 ? 4.599 -6.817 3.767 1.00 23.05 69 MET A N 3
ATOM 2655 C CA . MET A 1 29 ? 4.165 -5.432 3.801 1.00 1.45 69 MET A CA 3
ATOM 2656 C C . MET A 1 29 ? 2.776 -5.337 3.161 1.00 33.24 69 MET A C 3
ATOM 2657 O O . MET A 1 29 ? 1.897 -4.638 3.673 1.00 2.11 69 MET A O 3
ATOM 2671 N N . VAL A 1 30 ? 2.570 -6.052 2.049 1.00 31.31 70 VAL A N 3
ATOM 2672 C CA . VAL A 1 30 ? 1.311 -6.085 1.316 1.00 61.41 70 VAL A CA 3
ATOM 2673 C C . VAL A 1 30 ? 0.185 -6.633 2.205 1.00 2.22 70 VAL A C 3
ATOM 2674 O O . VAL A 1 30 ? -0.823 -5.946 2.387 1.00 54.11 70 VAL A O 3
ATOM 2687 N N . GLU A 1 31 ? 0.347 -7.833 2.776 1.00 32.35 71 GLU A N 3
ATOM 2688 C CA . GLU A 1 31 ? -0.672 -8.442 3.638 1.00 43.42 71 GLU A CA 3
ATOM 2689 C C . GLU A 1 31 ? -0.973 -7.533 4.832 1.00 21.44 71 GLU A C 3
ATOM 2690 O O . GLU A 1 31 ? -2.143 -7.388 5.171 1.00 52.41 71 GLU A O 3
ATOM 2702 N N . THR A 1 32 ? 0.036 -6.904 5.450 1.00 43.13 72 THR A N 3
ATOM 2703 C CA . THR A 1 32 ? -0.142 -6.011 6.595 1.00 62.32 72 THR A CA 3
ATOM 2704 C C . THR A 1 32 ? -1.084 -4.864 6.211 1.00 63.14 72 THR A C 3
ATOM 2705 O O . THR A 1 32 ? -2.166 -4.767 6.790 1.00 53.23 72 THR A O 3
ATOM 2716 N N . VAL A 1 33 ? -0.738 -4.033 5.216 1.00 61.43 73 VAL A N 3
ATOM 2717 C CA . VAL A 1 33 ? -1.617 -2.943 4.785 1.00 1.21 73 VAL A CA 3
ATOM 2718 C C . VAL A 1 33 ? -3.000 -3.508 4.487 1.00 74.05 73 VAL A C 3
ATOM 2719 O O . VAL A 1 33 ? -3.976 -2.950 4.969 1.00 50.43 73 VAL A O 3
ATOM 2732 N N . GLN A 1 34 ? -3.105 -4.605 3.732 1.00 42.33 74 GLN A N 3
ATOM 2733 C CA . GLN A 1 34 ? -4.401 -5.193 3.395 1.00 3.03 74 GLN A CA 3
ATOM 2734 C C . GLN A 1 34 ? -5.224 -5.533 4.642 1.00 42.14 74 GLN A C 3
ATOM 2735 O O . GLN A 1 34 ? -6.420 -5.233 4.684 1.00 10.45 74 GLN A O 3
ATOM 2749 N N . ASN A 1 35 ? -4.608 -6.150 5.652 1.00 3.23 75 ASN A N 3
ATOM 2750 C CA . ASN A 1 35 ? -5.262 -6.533 6.902 1.00 42.33 75 ASN A CA 3
ATOM 2751 C C . ASN A 1 35 ? -5.840 -5.309 7.599 1.00 25.23 75 ASN A C 3
ATOM 2752 O O . ASN A 1 35 ? -6.930 -5.368 8.168 1.00 5.15 75 ASN A O 3
ATOM 2763 N N . LEU A 1 36 ? -5.112 -4.193 7.563 1.00 61.01 76 LEU A N 3
ATOM 2764 C CA . LEU A 1 36 ? -5.540 -2.963 8.210 1.00 14.24 76 LEU A CA 3
ATOM 2765 C C . LEU A 1 36 ? -6.401 -2.074 7.307 1.00 73.41 76 LEU A C 3
ATOM 2766 O O . LEU A 1 36 ? -7.116 -1.215 7.823 1.00 52.24 76 LEU A O 3
ATOM 2782 N N . ALA A 1 37 ? -6.351 -2.240 5.987 1.00 43.44 77 ALA A N 3
ATOM 2783 C CA . ALA A 1 37 ? -7.077 -1.484 4.973 1.00 2.42 77 ALA A CA 3
ATOM 2784 C C . ALA A 1 37 ? -7.769 -2.470 4.019 1.00 62.30 77 ALA A C 3
ATOM 2785 O O . ALA A 1 37 ? -7.333 -2.650 2.876 1.00 32.23 77 ALA A O 3
ATOM 2792 N N . PRO A 1 38 ? -8.874 -3.105 4.446 1.00 52.12 78 PRO A N 3
ATOM 2793 C CA . PRO A 1 38 ? -9.592 -4.071 3.618 1.00 62.33 78 PRO A CA 3
ATOM 2794 C C . PRO A 1 38 ? -10.256 -3.443 2.384 1.00 23.50 78 PRO A C 3
ATOM 2795 O O . PRO A 1 38 ? -10.598 -4.166 1.443 1.00 31.20 78 PRO A O 3
ATOM 2806 N N . ASN A 1 39 ? -10.442 -2.119 2.363 1.00 1.33 79 ASN A N 3
ATOM 2807 C CA . ASN A 1 39 ? -11.062 -1.431 1.233 1.00 0.44 79 ASN A CA 3
ATOM 2808 C C . ASN A 1 39 ? -10.093 -1.235 0.060 1.00 41.02 79 ASN A C 3
ATOM 2809 O O . ASN A 1 39 ? -10.539 -0.953 -1.051 1.00 24.23 79 ASN A O 3
ATOM 2820 N N . LEU A 1 40 ? -8.781 -1.358 0.280 1.00 0.42 80 LEU A N 3
ATOM 2821 C CA . LEU A 1 40 ? -7.803 -1.161 -0.782 1.00 31.12 80 LEU A CA 3
ATOM 2822 C C . LEU A 1 40 ? -7.648 -2.389 -1.672 1.00 43.53 80 LEU A C 3
ATOM 2823 O O . LEU A 1 40 ? -7.888 -3.525 -1.260 1.00 34.45 80 LEU A O 3
ATOM 2839 N N . HIS A 1 41 ? -7.195 -2.148 -2.902 1.00 53.10 81 HIS A N 3
ATOM 2840 C CA . HIS A 1 41 ? -6.958 -3.171 -3.905 1.00 21.31 81 HIS A CA 3
ATOM 2841 C C . HIS A 1 41 ? -5.668 -3.919 -3.560 1.00 44.35 81 HIS A C 3
ATOM 2842 O O . HIS A 1 41 ? -4.711 -3.279 -3.109 1.00 2.50 81 HIS A O 3
ATOM 2856 N N . PRO A 1 42 ? -5.589 -5.234 -3.805 1.00 74.04 82 PRO A N 3
ATOM 2857 C CA . PRO A 1 42 ? -4.411 -6.025 -3.490 1.00 54.40 82 PRO A CA 3
ATOM 2858 C C . PRO A 1 42 ? -3.178 -5.646 -4.312 1.00 71.33 82 PRO A C 3
ATOM 2859 O O . PRO A 1 42 ? -2.063 -5.839 -3.831 1.00 34.50 82 PRO A O 3
ATOM 2870 N N . GLU A 1 43 ? -3.332 -5.098 -5.520 1.00 72.42 83 GLU A N 3
ATOM 2871 C CA . GLU A 1 43 ? -2.220 -4.717 -6.389 1.00 63.21 83 GLU A CA 3
ATOM 2872 C C . GLU A 1 43 ? -1.709 -3.312 -6.077 1.00 21.11 83 GLU A C 3
ATOM 2873 O O . GLU A 1 43 ? -0.494 -3.094 -6.052 1.00 12.12 83 GLU A O 3
ATOM 2885 N N . GLN A 1 44 ? -2.617 -2.368 -5.799 1.00 45.23 84 GLN A N 3
ATOM 2886 C CA . GLN A 1 44 ? -2.241 -0.992 -5.481 1.00 1.11 84 GLN A CA 3
ATOM 2887 C C . GLN A 1 44 ? -1.359 -0.925 -4.236 1.00 23.54 84 GLN A C 3
ATOM 2888 O O . GLN A 1 44 ? -0.488 -0.054 -4.162 1.00 21.21 84 GLN A O 3
ATOM 2902 N N . ILE A 1 45 ? -1.562 -1.834 -3.275 1.00 20.24 85 ILE A N 3
ATOM 2903 C CA . ILE A 1 45 ? -0.805 -1.863 -2.034 1.00 25.12 85 ILE A CA 3
ATOM 2904 C C . ILE A 1 45 ? 0.687 -1.929 -2.342 1.00 42.44 85 ILE A C 3
ATOM 2905 O O . ILE A 1 45 ? 1.406 -1.019 -1.940 1.00 30.34 85 ILE A O 3
ATOM 2921 N N . ARG A 1 46 ? 1.161 -2.948 -3.074 1.00 35.40 86 ARG A N 3
ATOM 2922 C CA . ARG A 1 46 ? 2.588 -3.052 -3.409 1.00 2.34 86 ARG A CA 3
ATOM 2923 C C . ARG A 1 46 ? 3.157 -1.749 -3.985 1.00 40.42 86 ARG A C 3
ATOM 2924 O O . ARG A 1 46 ? 4.266 -1.356 -3.626 1.00 74.42 86 ARG A O 3
ATOM 2945 N N . TYR A 1 47 ? 2.432 -1.065 -4.876 1.00 33.32 87 TYR A N 3
ATOM 2946 C CA . TYR A 1 47 ? 2.912 0.188 -5.454 1.00 40.13 87 TYR A CA 3
ATOM 2947 C C . TYR A 1 47 ? 3.061 1.262 -4.371 1.00 34.52 87 TYR A C 3
ATOM 2948 O O . TYR A 1 47 ? 4.038 2.018 -4.331 1.00 51.45 87 TYR A O 3
ATOM 2966 N N . SER A 1 48 ? 2.063 1.328 -3.493 1.00 52.44 88 SER A N 3
ATOM 2967 C CA . SER A 1 48 ? 2.029 2.285 -2.396 1.00 70.33 88 SER A CA 3
ATOM 2968 C C . SER A 1 48 ? 3.251 2.057 -1.523 1.00 11.52 88 SER A C 3
ATOM 2969 O O . SER A 1 48 ? 4.020 2.979 -1.283 1.00 73.41 88 SER A O 3
ATOM 2977 N N . LEU A 1 49 ? 3.469 0.810 -1.115 1.00 21.54 89 LEU A N 3
ATOM 2978 C CA . LEU A 1 49 ? 4.586 0.412 -0.280 1.00 41.00 89 LEU A CA 3
ATOM 2979 C C . LEU A 1 49 ? 5.909 0.763 -0.945 1.00 71.25 89 LEU A C 3
ATOM 2980 O O . LEU A 1 49 ? 6.851 1.091 -0.239 1.00 72.22 89 LEU A O 3
ATOM 2996 N N . GLU A 1 50 ? 6.031 0.670 -2.275 1.00 3.00 90 GLU A N 3
ATOM 2997 C CA . GLU A 1 50 ? 7.294 1.022 -2.916 1.00 15.14 90 GLU A CA 3
ATOM 2998 C C . GLU A 1 50 ? 7.480 2.535 -2.886 1.00 44.35 90 GLU A C 3
ATOM 2999 O O . GLU A 1 50 ? 8.620 3.003 -2.877 1.00 23.32 90 GLU A O 3
ATOM 3011 N N . ASN A 1 51 ? 6.392 3.308 -2.915 1.00 72.04 91 ASN A N 3
ATOM 3012 C CA . ASN A 1 51 ? 6.452 4.768 -2.876 1.00 0.01 91 ASN A CA 3
ATOM 3013 C C . ASN A 1 51 ? 6.748 5.292 -1.473 1.00 30.44 91 ASN A C 3
ATOM 3014 O O . ASN A 1 51 ? 7.641 6.126 -1.322 1.00 50.14 91 ASN A O 3
ATOM 3025 N N . THR A 1 52 ? 6.060 4.782 -0.457 1.00 64.51 92 THR A N 3
ATOM 3026 C CA . THR A 1 52 ? 6.207 5.193 0.932 1.00 24.45 92 THR A CA 3
ATOM 3027 C C . THR A 1 52 ? 7.436 4.529 1.581 1.00 55.24 92 THR A C 3
ATOM 3028 O O . THR A 1 52 ? 8.193 5.162 2.311 1.00 32.03 92 THR A O 3
ATOM 3039 N N . GLY A 1 53 ? 7.674 3.252 1.270 1.00 22.22 93 GLY A N 3
ATOM 3040 C CA . GLY A 1 53 ? 8.758 2.412 1.762 1.00 13.33 93 GLY A CA 3
ATOM 3041 C C . GLY A 1 53 ? 8.467 1.820 3.141 1.00 32.44 93 GLY A C 3
ATOM 3042 O O . GLY A 1 53 ? 9.216 0.941 3.587 1.00 13.23 93 GLY A O 3
ATOM 3046 N N . SER A 1 54 ? 7.361 2.224 3.771 1.00 60.04 94 SER A N 3
ATOM 3047 C CA . SER A 1 54 ? 6.931 1.784 5.083 1.00 4.24 94 SER A CA 3
ATOM 3048 C C . SER A 1 54 ? 5.418 1.568 5.101 1.00 62.01 94 SER A C 3
ATOM 3049 O O . SER A 1 54 ? 4.663 2.424 4.635 1.00 64.23 94 SER A O 3
ATOM 3057 N N . VAL A 1 55 ? 4.987 0.424 5.641 1.00 52.43 95 VAL A N 3
ATOM 3058 C CA . VAL A 1 55 ? 3.585 0.027 5.779 1.00 72.11 95 VAL A CA 3
ATOM 3059 C C . VAL A 1 55 ? 2.840 1.062 6.611 1.00 11.34 95 VAL A C 3
ATOM 3060 O O . VAL A 1 55 ? 1.746 1.477 6.233 1.00 4.34 95 VAL A O 3
ATOM 3073 N N . GLU A 1 56 ? 3.451 1.490 7.715 1.00 1.44 96 GLU A N 3
ATOM 3074 C CA . GLU A 1 56 ? 2.884 2.466 8.624 1.00 51.11 96 GLU A CA 3
ATOM 3075 C C . GLU A 1 56 ? 2.461 3.720 7.864 1.00 65.22 96 GLU A C 3
ATOM 3076 O O . GLU A 1 56 ? 1.335 4.175 8.010 1.00 25.12 96 GLU A O 3
ATOM 3088 N N . GLU A 1 57 ? 3.332 4.246 7.002 1.00 64.41 97 GLU A N 3
ATOM 3089 C CA . GLU A 1 57 ? 3.061 5.440 6.223 1.00 15.04 97 GLU A CA 3
ATOM 3090 C C . GLU A 1 57 ? 1.875 5.171 5.303 1.00 24.40 97 GLU A C 3
ATOM 3091 O O . GLU A 1 57 ? 1.000 6.020 5.187 1.00 55.31 97 GLU A O 3
ATOM 3103 N N . THR A 1 58 ? 1.828 3.999 4.660 1.00 4.22 98 THR A N 3
ATOM 3104 C CA . THR A 1 58 ? 0.742 3.606 3.773 1.00 44.23 98 THR A CA 3
ATOM 3105 C C . THR A 1 58 ? -0.595 3.612 4.526 1.00 4.05 98 THR A C 3
ATOM 3106 O O . THR A 1 58 ? -1.626 3.985 3.966 1.00 22.40 98 THR A O 3
ATOM 3117 N N . VAL A 1 59 ? -0.587 3.229 5.795 1.00 43.54 99 VAL A N 3
ATOM 3118 C CA . VAL A 1 59 ? -1.770 3.196 6.635 1.00 12.31 99 VAL A CA 3
ATOM 3119 C C . VAL A 1 59 ? -2.148 4.623 7.063 1.00 44.23 99 VAL A C 3
ATOM 3120 O O . VAL A 1 59 ? -3.333 4.960 7.033 1.00 3.42 99 VAL A O 3
ATOM 3133 N N . GLU A 1 60 ? -1.169 5.464 7.420 1.00 42.14 100 GLU A N 3
ATOM 3134 C CA . GLU A 1 60 ? -1.352 6.848 7.877 1.00 54.03 100 GLU A CA 3
ATOM 3135 C C . GLU A 1 60 ? -1.964 7.721 6.779 1.00 5.44 100 GLU A C 3
ATOM 3136 O O . GLU A 1 60 ? -2.725 8.646 7.064 1.00 73.43 100 GLU A O 3
ATOM 3148 N N . ARG A 1 61 ? -1.627 7.442 5.518 1.00 3.11 101 ARG A N 3
ATOM 3149 C CA . ARG A 1 61 ? -2.156 8.171 4.372 1.00 2.52 101 ARG A CA 3
ATOM 3150 C C . ARG A 1 61 ? -3.517 7.605 3.966 1.00 43.23 101 ARG A C 3
ATOM 3151 O O . ARG A 1 61 ? -4.428 8.366 3.638 1.00 2.54 101 ARG A O 3
ATOM 3172 N N . TYR A 1 62 ? -3.676 6.277 3.992 1.00 62.55 102 TYR A N 3
ATOM 3173 C CA . TYR A 1 62 ? -4.929 5.600 3.647 1.00 11.55 102 TYR A CA 3
ATOM 3174 C C . TYR A 1 62 ? -6.081 6.157 4.469 1.00 2.22 102 TYR A C 3
ATOM 3175 O O . TYR A 1 62 ? -7.043 6.639 3.884 1.00 21.01 102 TYR A O 3
ATOM 3193 N N . LEU A 1 63 ? -5.953 6.144 5.798 1.00 15.12 103 LEU A N 3
ATOM 3194 C CA . LEU A 1 63 ? -6.954 6.649 6.741 1.00 63.22 103 LEU A CA 3
ATOM 3195 C C . LEU A 1 63 ? -7.286 8.130 6.566 1.00 50.32 103 LEU A C 3
ATOM 3196 O O . LEU A 1 63 ? -8.260 8.612 7.140 1.00 44.11 103 LEU A O 3
ATOM 3212 N N . ARG A 1 64 ? -6.457 8.859 5.827 1.00 74.25 104 ARG A N 3
ATOM 3213 C CA . ARG A 1 64 ? -6.594 10.276 5.515 1.00 61.13 104 ARG A CA 3
ATOM 3214 C C . ARG A 1 64 ? -7.333 10.434 4.180 1.00 0.32 104 ARG A C 3
ATOM 3215 O O . ARG A 1 64 ? -7.705 11.549 3.823 1.00 55.34 104 ARG A O 3
ATOM 3236 N N . GLY A 1 65 ? -7.557 9.341 3.439 1.00 11.21 105 GLY A N 3
ATOM 3237 C CA . GLY A 1 65 ? -8.240 9.389 2.160 1.00 73.50 105 GLY A CA 3
ATOM 3238 C C . GLY A 1 65 ? -7.297 9.878 1.064 1.00 32.03 105 GLY A C 3
ATOM 3239 O O . GLY A 1 65 ? -7.768 10.456 0.084 1.00 35.12 105 GLY A O 3
ATOM 3243 N N . ASP A 1 66 ? -5.985 9.634 1.199 1.00 44.41 106 ASP A N 3
ATOM 3244 C CA . ASP A 1 66 ? -4.997 10.081 0.208 1.00 1.42 106 ASP A CA 3
ATOM 3245 C C . ASP A 1 66 ? -5.113 9.319 -1.117 1.00 2.53 106 ASP A C 3
ATOM 3246 O O . ASP A 1 66 ? -5.979 8.452 -1.267 1.00 73.52 106 ASP A O 3
ATOM 3255 N N . GLU A 1 67 ? -4.260 9.639 -2.091 1.00 35.51 107 GLU A N 3
ATOM 3256 C CA . GLU A 1 67 ? -4.231 9.036 -3.421 1.00 31.34 107 GLU A CA 3
ATOM 3257 C C . GLU A 1 67 ? -3.457 7.724 -3.470 1.00 72.25 107 GLU A C 3
ATOM 3258 O O . GLU A 1 67 ? -2.338 7.614 -2.965 1.00 70.42 107 GLU A O 3
ATOM 3270 N N . PHE A 1 68 ? -4.051 6.726 -4.125 1.00 61.04 108 PHE A N 3
ATOM 3271 C CA . PHE A 1 68 ? -3.470 5.409 -4.290 1.00 60.54 108 PHE A CA 3
ATOM 3272 C C . PHE A 1 68 ? -3.643 4.988 -5.739 1.00 43.24 108 PHE A C 3
ATOM 3273 O O . PHE A 1 68 ? -4.762 4.723 -6.176 1.00 43.31 108 PHE A O 3
ATOM 3290 N N . SER A 1 69 ? -2.552 4.931 -6.491 1.00 72.42 109 SER A N 3
ATOM 3291 C CA . SER A 1 69 ? -2.574 4.501 -7.890 1.00 41.32 109 SER A CA 3
ATOM 3292 C C . SER A 1 69 ? -2.171 3.019 -7.976 1.00 11.41 109 SER A C 3
ATOM 3293 O O . SER A 1 69 ? -1.929 2.372 -6.949 1.00 55.43 109 SER A O 3
ATOM 3301 N N . PHE A 1 70 ? -2.148 2.453 -9.181 1.00 25.41 110 PHE A N 3
ATOM 3302 C CA . PHE A 1 70 ? -1.787 1.058 -9.443 1.00 2.43 110 PHE A CA 3
ATOM 3303 C C . PHE A 1 70 ? -0.341 0.945 -9.938 1.00 11.25 110 PHE A C 3
ATOM 3304 O O . PHE A 1 70 ? 0.200 1.933 -10.442 1.00 31.04 110 PHE A O 3
ATOM 3321 N N . PRO A 1 71 ? 0.280 -0.241 -9.810 1.00 5.40 111 PRO A N 3
ATOM 3322 C CA . PRO A 1 71 ? 1.649 -0.479 -10.257 1.00 3.32 111 PRO A CA 3
ATOM 3323 C C . PRO A 1 71 ? 1.739 -0.480 -11.792 1.00 62.43 111 PRO A C 3
ATOM 3324 O O . PRO A 1 71 ? 0.712 -0.597 -12.467 1.00 72.41 111 PRO A O 3
ATOM 3335 N N . PRO A 1 72 ? 2.948 -0.360 -12.364 1.00 54.40 112 PRO A N 3
ATOM 3336 C CA . PRO A 1 72 ? 3.120 -0.381 -13.804 1.00 30.31 112 PRO A CA 3
ATOM 3337 C C . PRO A 1 72 ? 2.838 -1.800 -14.287 1.00 30.21 112 PRO A C 3
ATOM 3338 O O . PRO A 1 72 ? 3.062 -2.770 -13.559 1.00 22.42 112 PRO A O 3
ATOM 3349 N N . GLY A 1 73 ? 2.416 -1.939 -15.536 1.00 62.15 113 GLY A N 3
ATOM 3350 C CA . GLY A 1 73 ? 2.100 -3.234 -16.114 1.00 72.42 113 GLY A CA 3
ATOM 3351 C C . GLY A 1 73 ? 0.625 -3.575 -15.913 1.00 14.43 113 GLY A C 3
ATOM 3352 O O . GLY A 1 73 ? 0.127 -4.487 -16.576 1.00 70.43 113 GLY A O 3
ATOM 3356 N N . PHE A 1 74 ? -0.071 -2.864 -15.016 1.00 62.01 114 PHE A N 3
ATOM 3357 C CA . PHE A 1 74 ? -1.478 -3.084 -14.751 1.00 12.31 114 PHE A CA 3
ATOM 3358 C C . PHE A 1 74 ? -2.299 -2.579 -15.941 1.00 72.04 114 PHE A C 3
ATOM 3359 O O . PHE A 1 74 ? -3.221 -3.267 -16.374 1.00 75.01 114 PHE A O 3
ATOM 3376 N N . GLU A 1 75 ? -1.980 -1.394 -16.473 1.00 32.33 115 GLU A N 3
ATOM 3377 C CA . GLU A 1 75 ? -2.666 -0.783 -17.614 1.00 32.44 115 GLU A CA 3
ATOM 3378 C C . GLU A 1 75 ? -2.456 -1.601 -18.885 1.00 13.41 115 GLU A C 3
ATOM 3379 O O . GLU A 1 75 ? -1.375 -2.203 -19.066 1.00 24.43 115 GLU A O 3
ATOM 3391 N N . GLY A 1 1 ? -15.990 18.378 -12.290 1.00 50.34 41 GLY A N 4
ATOM 3392 C CA . GLY A 1 1 ? -15.431 17.541 -11.226 1.00 5.35 41 GLY A CA 4
ATOM 3393 C C . GLY A 1 1 ? -14.785 16.301 -11.818 1.00 22.42 41 GLY A C 4
ATOM 3394 O O . GLY A 1 1 ? -14.486 16.255 -13.016 1.00 70.14 41 GLY A O 4
ATOM 3398 N N . ALA A 1 2 ? -14.535 15.297 -10.974 1.00 1.41 42 ALA A N 4
ATOM 3399 C CA . ALA A 1 2 ? -13.949 14.037 -11.404 1.00 62.51 42 ALA A CA 4
ATOM 3400 C C . ALA A 1 2 ? -14.982 13.291 -12.255 1.00 45.32 42 ALA A C 4
ATOM 3401 O O . ALA A 1 2 ? -16.192 13.488 -12.072 1.00 23.33 42 ALA A O 4
ATOM 3408 N N . MET A 1 3 ? -14.524 12.406 -13.135 1.00 15.14 43 MET A N 4
ATOM 3409 C CA . MET A 1 3 ? -15.376 11.626 -14.027 1.00 43.44 43 MET A CA 4
ATOM 3410 C C . MET A 1 3 ? -15.090 10.131 -13.900 1.00 12.42 43 MET A C 4
ATOM 3411 O O . MET A 1 3 ? -14.142 9.732 -13.219 1.00 45.22 43 MET A O 4
ATOM 3425 N N . GLY A 1 4 ? -15.902 9.301 -14.558 1.00 1.50 44 GLY A N 4
ATOM 3426 C CA . GLY A 1 4 ? -15.730 7.854 -14.561 1.00 64.34 44 GLY A CA 4
ATOM 3427 C C . GLY A 1 4 ? -14.756 7.468 -15.684 1.00 31.12 44 GLY A C 4
ATOM 3428 O O . GLY A 1 4 ? -14.530 8.272 -16.597 1.00 1.45 44 GLY A O 4
ATOM 3432 N N . PRO A 1 5 ? -14.211 6.241 -15.677 1.00 44.11 45 PRO A N 4
ATOM 3433 C CA . PRO A 1 5 ? -13.265 5.798 -16.693 1.00 43.23 45 PRO A CA 4
ATOM 3434 C C . PRO A 1 5 ? -13.925 5.659 -18.067 1.00 33.42 45 PRO A C 4
ATOM 3435 O O . PRO A 1 5 ? -15.155 5.614 -18.207 1.00 61.21 45 PRO A O 4
ATOM 3446 N N . GLN A 1 6 ? -13.094 5.561 -19.102 1.00 62.42 46 GLN A N 4
ATOM 3447 C CA . GLN A 1 6 ? -13.511 5.425 -20.494 1.00 51.31 46 GLN A CA 4
ATOM 3448 C C . GLN A 1 6 ? -13.153 4.038 -21.038 1.00 43.03 46 GLN A C 4
ATOM 3449 O O . GLN A 1 6 ? -13.592 3.682 -22.135 1.00 34.10 46 GLN A O 4
ATOM 3463 N N . GLY A 1 7 ? -12.452 3.212 -20.264 1.00 55.34 47 GLY A N 4
ATOM 3464 C CA . GLY A 1 7 ? -12.065 1.869 -20.638 1.00 24.45 47 GLY A CA 4
ATOM 3465 C C . GLY A 1 7 ? -10.749 1.486 -19.980 1.00 60.24 47 GLY A C 4
ATOM 3466 O O . GLY A 1 7 ? -10.070 2.332 -19.394 1.00 14.31 47 GLY A O 4
ATOM 3470 N N . SER A 1 8 ? -10.383 0.218 -20.123 1.00 33.44 48 SER A N 4
ATOM 3471 C CA . SER A 1 8 ? -9.167 -0.367 -19.578 1.00 52.23 48 SER A CA 4
ATOM 3472 C C . SER A 1 8 ? -8.390 -1.125 -20.652 1.00 75.43 48 SER A C 4
ATOM 3473 O O . SER A 1 8 ? -7.859 -2.207 -20.399 1.00 72.24 48 SER A O 4
ATOM 3481 N N . THR A 1 9 ? -8.426 -0.641 -21.895 1.00 70.11 49 THR A N 4
ATOM 3482 C CA . THR A 1 9 ? -7.662 -1.282 -22.952 1.00 3.23 49 THR A CA 4
ATOM 3483 C C . THR A 1 9 ? -6.192 -0.959 -22.604 1.00 30.54 49 THR A C 4
ATOM 3484 O O . THR A 1 9 ? -5.914 0.128 -22.082 1.00 42.15 49 THR A O 4
ATOM 3495 N N . GLN A 1 10 ? -5.255 -1.861 -22.885 1.00 22.03 50 GLN A N 4
ATOM 3496 C CA . GLN A 1 10 ? -3.849 -1.650 -22.561 1.00 44.41 50 GLN A CA 4
ATOM 3497 C C . GLN A 1 10 ? -2.924 -2.322 -23.550 1.00 60.33 50 GLN A C 4
ATOM 3498 O O . GLN A 1 10 ? -3.367 -3.133 -24.364 1.00 54.00 50 GLN A O 4
ATOM 3512 N N . ASN A 1 11 ? -1.643 -1.982 -23.455 1.00 63.25 51 ASN A N 4
ATOM 3513 C CA . ASN A 1 11 ? -0.558 -2.514 -24.268 1.00 53.33 51 ASN A CA 4
ATOM 3514 C C . ASN A 1 11 ? 0.746 -2.608 -23.465 1.00 41.32 51 ASN A C 4
ATOM 3515 O O . ASN A 1 11 ? 1.670 -3.288 -23.913 1.00 63.21 51 ASN A O 4
ATOM 3526 N N . ALA A 1 12 ? 0.849 -1.981 -22.286 1.00 4.41 52 ALA A N 4
ATOM 3527 C CA . ALA A 1 12 ? 2.035 -1.986 -21.438 1.00 73.24 52 ALA A CA 4
ATOM 3528 C C . ALA A 1 12 ? 1.896 -3.001 -20.307 1.00 52.15 52 ALA A C 4
ATOM 3529 O O . ALA A 1 12 ? 1.626 -2.630 -19.162 1.00 13.34 52 ALA A O 4
ATOM 3536 N N . LEU A 1 13 ? 2.111 -4.282 -20.592 1.00 72.44 53 LEU A N 4
ATOM 3537 C CA . LEU A 1 13 ? 1.987 -5.306 -19.568 1.00 4.12 53 LEU A CA 4
ATOM 3538 C C . LEU A 1 13 ? 3.328 -5.587 -18.911 1.00 20.24 53 LEU A C 4
ATOM 3539 O O . LEU A 1 13 ? 4.207 -6.214 -19.498 1.00 73.34 53 LEU A O 4
ATOM 3555 N N . ARG A 1 14 ? 3.482 -5.100 -17.675 1.00 63.31 54 ARG A N 4
ATOM 3556 C CA . ARG A 1 14 ? 4.672 -5.252 -16.834 1.00 3.24 54 ARG A CA 4
ATOM 3557 C C . ARG A 1 14 ? 5.960 -4.866 -17.582 1.00 13.42 54 ARG A C 4
ATOM 3558 O O . ARG A 1 14 ? 7.012 -5.472 -17.383 1.00 65.13 54 ARG A O 4
ATOM 3579 N N . ARG A 1 15 ? 5.876 -3.848 -18.446 1.00 55.53 55 ARG A N 4
ATOM 3580 C CA . ARG A 1 15 ? 6.996 -3.339 -19.239 1.00 31.22 55 ARG A CA 4
ATOM 3581 C C . ARG A 1 15 ? 8.152 -2.888 -18.347 1.00 73.43 55 ARG A C 4
ATOM 3582 O O . ARG A 1 15 ? 8.004 -2.747 -17.127 1.00 4.13 55 ARG A O 4
ATOM 3603 N N . THR A 1 16 ? 9.310 -2.655 -18.951 1.00 75.34 56 THR A N 4
ATOM 3604 C CA . THR A 1 16 ? 10.488 -2.192 -18.242 1.00 21.14 56 THR A CA 4
ATOM 3605 C C . THR A 1 16 ? 10.271 -0.698 -17.927 1.00 22.42 56 THR A C 4
ATOM 3606 O O . THR A 1 16 ? 9.788 0.067 -18.776 1.00 74.25 56 THR A O 4
ATOM 3617 N N . GLY A 1 17 ? 10.581 -0.284 -16.700 1.00 40.30 57 GLY A N 4
ATOM 3618 C CA . GLY A 1 17 ? 10.437 1.077 -16.199 1.00 12.20 57 GLY A CA 4
ATOM 3619 C C . GLY A 1 17 ? 11.578 1.414 -15.246 1.00 14.51 57 GLY A C 4
ATOM 3620 O O . GLY A 1 17 ? 12.658 0.818 -15.338 1.00 1.15 57 GLY A O 4
ATOM 3624 N N . ARG A 1 18 ? 11.389 2.428 -14.392 1.00 43.11 58 ARG A N 4
ATOM 3625 C CA . ARG A 1 18 ? 12.402 2.855 -13.427 1.00 32.44 58 ARG A CA 4
ATOM 3626 C C . ARG A 1 18 ? 12.484 1.838 -12.290 1.00 10.04 58 ARG A C 4
ATOM 3627 O O . ARG A 1 18 ? 11.997 2.079 -11.182 1.00 15.31 58 ARG A O 4
ATOM 3648 N N . VAL A 1 19 ? 13.101 0.694 -12.572 1.00 51.30 59 VAL A N 4
ATOM 3649 C CA . VAL A 1 19 ? 13.287 -0.372 -11.604 1.00 13.41 59 VAL A CA 4
ATOM 3650 C C . VAL A 1 19 ? 14.072 0.221 -10.425 1.00 23.52 59 VAL A C 4
ATOM 3651 O O . VAL A 1 19 ? 14.901 1.113 -10.618 1.00 20.13 59 VAL A O 4
ATOM 3664 N N . ASN A 1 20 ? 13.798 -0.247 -9.204 1.00 72.12 60 ASN A N 4
ATOM 3665 C CA . ASN A 1 20 ? 14.428 0.206 -7.958 1.00 21.31 60 ASN A CA 4
ATOM 3666 C C . ASN A 1 20 ? 14.212 1.691 -7.654 1.00 1.21 60 ASN A C 4
ATOM 3667 O O . ASN A 1 20 ? 14.739 2.176 -6.654 1.00 3.43 60 ASN A O 4
ATOM 3678 N N . GLY A 1 21 ? 13.394 2.409 -8.430 1.00 0.11 61 GLY A N 4
ATOM 3679 C CA . GLY A 1 21 ? 13.087 3.822 -8.240 1.00 31.02 61 GLY A CA 4
ATOM 3680 C C . GLY A 1 21 ? 12.037 4.029 -7.143 1.00 52.43 61 GLY A C 4
ATOM 3681 O O . GLY A 1 21 ? 11.177 4.907 -7.245 1.00 53.12 61 GLY A O 4
ATOM 3685 N N . GLY A 1 22 ? 12.055 3.167 -6.132 1.00 73.30 62 GLY A N 4
ATOM 3686 C CA . GLY A 1 22 ? 11.180 3.137 -4.984 1.00 30.43 62 GLY A CA 4
ATOM 3687 C C . GLY A 1 22 ? 11.983 2.577 -3.823 1.00 4.13 62 GLY A C 4
ATOM 3688 O O . GLY A 1 22 ? 13.152 2.931 -3.657 1.00 44.22 62 GLY A O 4
ATOM 3692 N N . HIS A 1 23 ? 11.375 1.706 -3.037 1.00 33.22 63 HIS A N 4
ATOM 3693 C CA . HIS A 1 23 ? 11.967 1.048 -1.888 1.00 23.31 63 HIS A CA 4
ATOM 3694 C C . HIS A 1 23 ? 11.704 -0.453 -2.035 1.00 42.34 63 HIS A C 4
ATOM 3695 O O . HIS A 1 23 ? 10.690 -0.826 -2.632 1.00 23.44 63 HIS A O 4
ATOM 3709 N N . PRO A 1 24 ? 12.596 -1.323 -1.538 1.00 4.41 64 PRO A N 4
ATOM 3710 C CA . PRO A 1 24 ? 12.416 -2.760 -1.636 1.00 41.23 64 PRO A CA 4
ATOM 3711 C C . PRO A 1 24 ? 11.287 -3.173 -0.696 1.00 0.21 64 PRO A C 4
ATOM 3712 O O . PRO A 1 24 ? 11.343 -2.880 0.501 1.00 34.01 64 PRO A O 4
ATOM 3723 N N . VAL A 1 25 ? 10.284 -3.882 -1.211 1.00 2.42 65 VAL A N 4
ATOM 3724 C CA . VAL A 1 25 ? 9.154 -4.341 -0.404 1.00 4.44 65 VAL A CA 4
ATOM 3725 C C . VAL A 1 25 ? 8.969 -5.841 -0.570 1.00 1.43 65 VAL A C 4
ATOM 3726 O O . VAL A 1 25 ? 9.338 -6.434 -1.593 1.00 63.15 65 VAL A O 4
ATOM 3739 N N . THR A 1 26 ? 8.313 -6.435 0.413 1.00 62.25 66 THR A N 4
ATOM 3740 C CA . THR A 1 26 ? 8.019 -7.849 0.507 1.00 44.21 66 THR A CA 4
ATOM 3741 C C . THR A 1 26 ? 6.514 -8.058 0.668 1.00 61.32 66 THR A C 4
ATOM 3742 O O . THR A 1 26 ? 5.776 -7.136 1.029 1.00 35.22 66 THR A O 4
ATOM 3753 N N . THR A 1 27 ? 6.057 -9.288 0.449 1.00 65.22 67 THR A N 4
ATOM 3754 C CA . THR A 1 27 ? 4.667 -9.716 0.552 1.00 63.32 67 THR A CA 4
ATOM 3755 C C . THR A 1 27 ? 4.076 -9.374 1.927 1.00 25.03 67 THR A C 4
ATOM 3756 O O . THR A 1 27 ? 2.916 -8.978 2.018 1.00 53.24 67 THR A O 4
ATOM 3767 N N . GLN A 1 28 ? 4.879 -9.497 2.989 1.00 55.42 68 GLN A N 4
ATOM 3768 C CA . GLN A 1 28 ? 4.477 -9.205 4.363 1.00 53.52 68 GLN A CA 4
ATOM 3769 C C . GLN A 1 28 ? 4.020 -7.752 4.513 1.00 43.31 68 GLN A C 4
ATOM 3770 O O . GLN A 1 28 ? 3.079 -7.465 5.240 1.00 44.35 68 GLN A O 4
ATOM 3784 N N . MET A 1 29 ? 4.648 -6.817 3.800 1.00 2.45 69 MET A N 4
ATOM 3785 C CA . MET A 1 29 ? 4.236 -5.428 3.898 1.00 54.23 69 MET A CA 4
ATOM 3786 C C . MET A 1 29 ? 2.840 -5.277 3.270 1.00 10.34 69 MET A C 4
ATOM 3787 O O . MET A 1 29 ? 1.975 -4.577 3.805 1.00 64.41 69 MET A O 4
ATOM 3801 N N . VAL A 1 30 ? 2.625 -5.945 2.128 1.00 22.14 70 VAL A N 4
ATOM 3802 C CA . VAL A 1 30 ? 1.372 -5.918 1.382 1.00 0.45 70 VAL A CA 4
ATOM 3803 C C . VAL A 1 30 ? 0.217 -6.447 2.234 1.00 44.11 70 VAL A C 4
ATOM 3804 O O . VAL A 1 30 ? -0.786 -5.752 2.383 1.00 14.21 70 VAL A O 4
ATOM 3817 N N . GLU A 1 31 ? 0.341 -7.660 2.779 1.00 34.12 71 GLU A N 4
ATOM 3818 C CA . GLU A 1 31 ? -0.706 -8.256 3.609 1.00 22.03 71 GLU A CA 4
ATOM 3819 C C . GLU A 1 31 ? -0.990 -7.372 4.818 1.00 33.00 71 GLU A C 4
ATOM 3820 O O . GLU A 1 31 ? -2.158 -7.162 5.126 1.00 24.33 71 GLU A O 4
ATOM 3832 N N . THR A 1 32 ? 0.024 -6.814 5.488 1.00 11.14 72 THR A N 4
ATOM 3833 C CA . THR A 1 32 ? -0.216 -5.953 6.641 1.00 34.04 72 THR A CA 4
ATOM 3834 C C . THR A 1 32 ? -1.136 -4.795 6.243 1.00 70.32 72 THR A C 4
ATOM 3835 O O . THR A 1 32 ? -2.243 -4.718 6.786 1.00 2.01 72 THR A O 4
ATOM 3846 N N . VAL A 1 33 ? -0.733 -3.937 5.292 1.00 2.44 73 VAL A N 4
ATOM 3847 C CA . VAL A 1 33 ? -1.609 -2.838 4.879 1.00 11.23 73 VAL A CA 4
ATOM 3848 C C . VAL A 1 33 ? -2.975 -3.394 4.487 1.00 40.44 73 VAL A C 4
ATOM 3849 O O . VAL A 1 33 ? -3.974 -2.867 4.944 1.00 20.15 73 VAL A O 4
ATOM 3862 N N . GLN A 1 34 ? -3.038 -4.456 3.684 1.00 11.33 74 GLN A N 4
ATOM 3863 C CA . GLN A 1 34 ? -4.302 -5.043 3.243 1.00 52.42 74 GLN A CA 4
ATOM 3864 C C . GLN A 1 34 ? -5.238 -5.402 4.403 1.00 63.32 74 GLN A C 4
ATOM 3865 O O . GLN A 1 34 ? -6.447 -5.197 4.280 1.00 24.01 74 GLN A O 4
ATOM 3879 N N . ASN A 1 35 ? -4.723 -5.958 5.500 1.00 24.11 75 ASN A N 4
ATOM 3880 C CA . ASN A 1 35 ? -5.541 -6.316 6.660 1.00 11.42 75 ASN A CA 4
ATOM 3881 C C . ASN A 1 35 ? -6.103 -5.050 7.287 1.00 73.03 75 ASN A C 4
ATOM 3882 O O . ASN A 1 35 ? -7.267 -4.992 7.685 1.00 12.21 75 ASN A O 4
ATOM 3893 N N . LEU A 1 36 ? -5.251 -4.032 7.405 1.00 73.44 76 LEU A N 4
ATOM 3894 C CA . LEU A 1 36 ? -5.637 -2.766 8.014 1.00 65.42 76 LEU A CA 4
ATOM 3895 C C . LEU A 1 36 ? -6.450 -1.875 7.063 1.00 10.23 76 LEU A C 4
ATOM 3896 O O . LEU A 1 36 ? -7.171 -0.988 7.515 1.00 0.23 76 LEU A O 4
ATOM 3912 N N . ALA A 1 37 ? -6.413 -2.145 5.760 1.00 2.50 77 ALA A N 4
ATOM 3913 C CA . ALA A 1 37 ? -7.088 -1.422 4.700 1.00 53.42 77 ALA A CA 4
ATOM 3914 C C . ALA A 1 37 ? -7.731 -2.416 3.722 1.00 12.44 77 ALA A C 4
ATOM 3915 O O . ALA A 1 37 ? -7.225 -2.609 2.611 1.00 70.52 77 ALA A O 4
ATOM 3922 N N . PRO A 1 38 ? -8.851 -3.062 4.089 1.00 74.21 78 PRO A N 4
ATOM 3923 C CA . PRO A 1 38 ? -9.538 -4.011 3.210 1.00 63.24 78 PRO A CA 4
ATOM 3924 C C . PRO A 1 38 ? -10.203 -3.289 2.024 1.00 15.02 78 PRO A C 4
ATOM 3925 O O . PRO A 1 38 ? -10.558 -3.910 1.024 1.00 41.13 78 PRO A O 4
ATOM 3936 N N . ASN A 1 39 ? -10.359 -1.965 2.126 1.00 70.20 79 ASN A N 4
ATOM 3937 C CA . ASN A 1 39 ? -10.970 -1.106 1.122 1.00 41.25 79 ASN A CA 4
ATOM 3938 C C . ASN A 1 39 ? -9.969 -0.696 0.027 1.00 72.12 79 ASN A C 4
ATOM 3939 O O . ASN A 1 39 ? -10.193 0.286 -0.682 1.00 73.33 79 ASN A O 4
ATOM 3950 N N . LEU A 1 40 ? -8.833 -1.391 -0.073 1.00 40.12 80 LEU A N 4
ATOM 3951 C CA . LEU A 1 40 ? -7.789 -1.148 -1.066 1.00 52.44 80 LEU A CA 4
ATOM 3952 C C . LEU A 1 40 ? -7.528 -2.430 -1.838 1.00 33.41 80 LEU A C 4
ATOM 3953 O O . LEU A 1 40 ? -7.715 -3.534 -1.311 1.00 50.12 80 LEU A O 4
ATOM 3969 N N . HIS A 1 41 ? -7.080 -2.298 -3.084 1.00 13.00 81 HIS A N 4
ATOM 3970 C CA . HIS A 1 41 ? -6.766 -3.420 -3.947 1.00 61.20 81 HIS A CA 4
ATOM 3971 C C . HIS A 1 41 ? -5.410 -3.989 -3.505 1.00 35.51 81 HIS A C 4
ATOM 3972 O O . HIS A 1 41 ? -4.513 -3.215 -3.153 1.00 44.22 81 HIS A O 4
ATOM 3986 N N . PRO A 1 42 ? -5.204 -5.313 -3.557 1.00 35.03 82 PRO A N 4
ATOM 3987 C CA . PRO A 1 42 ? -3.955 -5.937 -3.138 1.00 23.24 82 PRO A CA 4
ATOM 3988 C C . PRO A 1 42 ? -2.767 -5.568 -4.027 1.00 50.44 82 PRO A C 4
ATOM 3989 O O . PRO A 1 42 ? -1.619 -5.720 -3.605 1.00 23.11 82 PRO A O 4
ATOM 4000 N N . GLU A 1 43 ? -3.014 -5.082 -5.244 1.00 41.20 83 GLU A N 4
ATOM 4001 C CA . GLU A 1 43 ? -1.972 -4.690 -6.176 1.00 4.31 83 GLU A CA 4
ATOM 4002 C C . GLU A 1 43 ? -1.545 -3.241 -5.915 1.00 22.44 83 GLU A C 4
ATOM 4003 O O . GLU A 1 43 ? -0.354 -2.927 -5.987 1.00 62.51 83 GLU A O 4
ATOM 4015 N N . GLN A 1 44 ? -2.502 -2.354 -5.589 1.00 64.12 84 GLN A N 4
ATOM 4016 C CA . GLN A 1 44 ? -2.213 -0.948 -5.308 1.00 61.42 84 GLN A CA 4
ATOM 4017 C C . GLN A 1 44 ? -1.229 -0.841 -4.156 1.00 65.23 84 GLN A C 4
ATOM 4018 O O . GLN A 1 44 ? -0.247 -0.111 -4.261 1.00 72.41 84 GLN A O 4
ATOM 4032 N N . ILE A 1 45 ? -1.499 -1.575 -3.074 1.00 2.42 85 ILE A N 4
ATOM 4033 C CA . ILE A 1 45 ? -0.718 -1.601 -1.854 1.00 75.10 85 ILE A CA 4
ATOM 4034 C C . ILE A 1 45 ? 0.757 -1.791 -2.155 1.00 74.51 85 ILE A C 4
ATOM 4035 O O . ILE A 1 45 ? 1.561 -0.989 -1.698 1.00 4.23 85 ILE A O 4
ATOM 4051 N N . ARG A 1 46 ? 1.130 -2.832 -2.904 1.00 22.13 86 ARG A N 4
ATOM 4052 C CA . ARG A 1 46 ? 2.534 -3.059 -3.233 1.00 51.42 86 ARG A CA 4
ATOM 4053 C C . ARG A 1 46 ? 3.169 -1.788 -3.790 1.00 74.30 86 ARG A C 4
ATOM 4054 O O . ARG A 1 46 ? 4.262 -1.419 -3.369 1.00 72.51 86 ARG A O 4
ATOM 4075 N N . TYR A 1 47 ? 2.502 -1.122 -4.729 1.00 22.23 87 TYR A N 4
ATOM 4076 C CA . TYR A 1 47 ? 3.034 0.103 -5.300 1.00 43.12 87 TYR A CA 4
ATOM 4077 C C . TYR A 1 47 ? 3.123 1.209 -4.249 1.00 11.03 87 TYR A C 4
ATOM 4078 O O . TYR A 1 47 ? 4.073 1.991 -4.250 1.00 70.44 87 TYR A O 4
ATOM 4096 N N . SER A 1 48 ? 2.144 1.283 -3.352 1.00 43.41 88 SER A N 4
ATOM 4097 C CA . SER A 1 48 ? 2.110 2.294 -2.299 1.00 61.25 88 SER A CA 4
ATOM 4098 C C . SER A 1 48 ? 3.333 2.123 -1.409 1.00 15.24 88 SER A C 4
ATOM 4099 O O . SER A 1 48 ? 4.049 3.076 -1.120 1.00 61.40 88 SER A O 4
ATOM 4107 N N . LEU A 1 49 ? 3.601 0.886 -1.006 1.00 12.13 89 LEU A N 4
ATOM 4108 C CA . LEU A 1 49 ? 4.718 0.513 -0.162 1.00 51.10 89 LEU A CA 4
ATOM 4109 C C . LEU A 1 49 ? 6.035 0.811 -0.862 1.00 5.11 89 LEU A C 4
ATOM 4110 O O . LEU A 1 49 ? 6.995 1.170 -0.194 1.00 45.10 89 LEU A O 4
ATOM 4126 N N . GLU A 1 50 ? 6.108 0.649 -2.187 1.00 73.23 90 GLU A N 4
ATOM 4127 C CA . GLU A 1 50 ? 7.338 0.915 -2.927 1.00 21.01 90 GLU A CA 4
ATOM 4128 C C . GLU A 1 50 ? 7.611 2.418 -2.954 1.00 1.21 90 GLU A C 4
ATOM 4129 O O . GLU A 1 50 ? 8.761 2.848 -2.945 1.00 5.32 90 GLU A O 4
ATOM 4141 N N . ASN A 1 51 ? 6.551 3.222 -2.987 1.00 75.45 91 ASN A N 4
ATOM 4142 C CA . ASN A 1 51 ? 6.645 4.674 -3.005 1.00 22.34 91 ASN A CA 4
ATOM 4143 C C . ASN A 1 51 ? 6.981 5.230 -1.621 1.00 70.00 91 ASN A C 4
ATOM 4144 O O . ASN A 1 51 ? 7.975 5.943 -1.479 1.00 13.10 91 ASN A O 4
ATOM 4155 N N . THR A 1 52 ? 6.179 4.901 -0.609 1.00 22.21 92 THR A N 4
ATOM 4156 C CA . THR A 1 52 ? 6.311 5.354 0.769 1.00 43.03 92 THR A CA 4
ATOM 4157 C C . THR A 1 52 ? 7.520 4.736 1.485 1.00 11.03 92 THR A C 4
ATOM 4158 O O . THR A 1 52 ? 8.232 5.423 2.224 1.00 4.21 92 THR A O 4
ATOM 4169 N N . GLY A 1 53 ? 7.770 3.442 1.265 1.00 53.43 93 GLY A N 4
ATOM 4170 C CA . GLY A 1 53 ? 8.844 2.654 1.850 1.00 22.15 93 GLY A CA 4
ATOM 4171 C C . GLY A 1 53 ? 8.457 2.004 3.184 1.00 62.24 93 GLY A C 4
ATOM 4172 O O . GLY A 1 53 ? 9.245 1.210 3.703 1.00 33.12 93 GLY A O 4
ATOM 4176 N N . SER A 1 54 ? 7.273 2.301 3.739 1.00 41.23 94 SER A N 4
ATOM 4177 C CA . SER A 1 54 ? 6.804 1.769 5.011 1.00 64.52 94 SER A CA 4
ATOM 4178 C C . SER A 1 54 ? 5.293 1.521 4.992 1.00 73.22 94 SER A C 4
ATOM 4179 O O . SER A 1 54 ? 4.513 2.270 4.395 1.00 72.44 94 SER A O 4
ATOM 4187 N N . VAL A 1 55 ? 4.891 0.439 5.657 1.00 52.44 95 VAL A N 4
ATOM 4188 C CA . VAL A 1 55 ? 3.512 -0.004 5.816 1.00 55.12 95 VAL A CA 4
ATOM 4189 C C . VAL A 1 55 ? 2.787 1.079 6.592 1.00 34.24 95 VAL A C 4
ATOM 4190 O O . VAL A 1 55 ? 1.731 1.520 6.162 1.00 30.41 95 VAL A O 4
ATOM 4203 N N . GLU A 1 56 ? 3.370 1.511 7.710 1.00 72.41 96 GLU A N 4
ATOM 4204 C CA . GLU A 1 56 ? 2.817 2.529 8.580 1.00 21.43 96 GLU A CA 4
ATOM 4205 C C . GLU A 1 56 ? 2.443 3.783 7.794 1.00 63.20 96 GLU A C 4
ATOM 4206 O O . GLU A 1 56 ? 1.320 4.247 7.933 1.00 12.10 96 GLU A O 4
ATOM 4218 N N . GLU A 1 57 ? 3.321 4.280 6.913 1.00 40.41 97 GLU A N 4
ATOM 4219 C CA . GLU A 1 57 ? 3.000 5.471 6.124 1.00 74.41 97 GLU A CA 4
ATOM 4220 C C . GLU A 1 57 ? 1.805 5.148 5.235 1.00 55.44 97 GLU A C 4
ATOM 4221 O O . GLU A 1 57 ? 0.870 5.933 5.157 1.00 54.14 97 GLU A O 4
ATOM 4233 N N . THR A 1 58 ? 1.821 3.987 4.580 1.00 3.44 98 THR A N 4
ATOM 4234 C CA . THR A 1 58 ? 0.743 3.549 3.709 1.00 61.45 98 THR A CA 4
ATOM 4235 C C . THR A 1 58 ? -0.600 3.519 4.464 1.00 23.31 98 THR A C 4
ATOM 4236 O O . THR A 1 58 ? -1.639 3.871 3.904 1.00 34.21 98 THR A O 4
ATOM 4247 N N . VAL A 1 59 ? -0.598 3.124 5.729 1.00 1.14 99 VAL A N 4
ATOM 4248 C CA . VAL A 1 59 ? -1.793 3.068 6.556 1.00 54.11 99 VAL A CA 4
ATOM 4249 C C . VAL A 1 59 ? -2.181 4.492 6.993 1.00 65.11 99 VAL A C 4
ATOM 4250 O O . VAL A 1 59 ? -3.369 4.814 6.984 1.00 34.22 99 VAL A O 4
ATOM 4263 N N . GLU A 1 60 ? -1.215 5.357 7.328 1.00 65.14 100 GLU A N 4
ATOM 4264 C CA . GLU A 1 60 ? -1.446 6.734 7.774 1.00 64.23 100 GLU A CA 4
ATOM 4265 C C . GLU A 1 60 ? -2.044 7.590 6.662 1.00 24.43 100 GLU A C 4
ATOM 4266 O O . GLU A 1 60 ? -2.844 8.490 6.924 1.00 21.22 100 GLU A O 4
ATOM 4278 N N . ARG A 1 61 ? -1.687 7.320 5.410 1.00 34.22 101 ARG A N 4
ATOM 4279 C CA . ARG A 1 61 ? -2.233 8.053 4.276 1.00 33.24 101 ARG A CA 4
ATOM 4280 C C . ARG A 1 61 ? -3.591 7.449 3.921 1.00 75.21 101 ARG A C 4
ATOM 4281 O O . ARG A 1 61 ? -4.532 8.174 3.605 1.00 60.20 101 ARG A O 4
ATOM 4302 N N . TYR A 1 62 ? -3.717 6.120 3.998 1.00 22.01 102 TYR A N 4
ATOM 4303 C CA . TYR A 1 62 ? -4.957 5.400 3.716 1.00 25.23 102 TYR A CA 4
ATOM 4304 C C . TYR A 1 62 ? -6.093 5.941 4.584 1.00 30.34 102 TYR A C 4
ATOM 4305 O O . TYR A 1 62 ? -7.113 6.361 4.044 1.00 1.33 102 TYR A O 4
ATOM 4323 N N . LEU A 1 63 ? -5.917 5.987 5.909 1.00 54.34 103 LEU A N 4
ATOM 4324 C CA . LEU A 1 63 ? -6.933 6.516 6.831 1.00 62.33 103 LEU A CA 4
ATOM 4325 C C . LEU A 1 63 ? -7.291 7.985 6.537 1.00 53.40 103 LEU A C 4
ATOM 4326 O O . LEU A 1 63 ? -8.357 8.457 6.944 1.00 14.11 103 LEU A O 4
ATOM 4342 N N . ARG A 1 64 ? -6.411 8.721 5.848 1.00 71.43 104 ARG A N 4
ATOM 4343 C CA . ARG A 1 64 ? -6.613 10.119 5.451 1.00 33.20 104 ARG A CA 4
ATOM 4344 C C . ARG A 1 64 ? -7.462 10.172 4.166 1.00 20.21 104 ARG A C 4
ATOM 4345 O O . ARG A 1 64 ? -7.969 11.236 3.808 1.00 23.41 104 ARG A O 4
ATOM 4366 N N . GLY A 1 65 ? -7.588 9.054 3.447 1.00 20.24 105 GLY A N 4
ATOM 4367 C CA . GLY A 1 65 ? -8.325 8.956 2.199 1.00 2.40 105 GLY A CA 4
ATOM 4368 C C . GLY A 1 65 ? -7.459 9.492 1.059 1.00 11.41 105 GLY A C 4
ATOM 4369 O O . GLY A 1 65 ? -8.000 10.009 0.085 1.00 71.32 105 GLY A O 4
ATOM 4373 N N . ASP A 1 66 ? -6.125 9.391 1.186 1.00 42.04 106 ASP A N 4
ATOM 4374 C CA . ASP A 1 66 ? -5.133 9.869 0.216 1.00 13.21 106 ASP A CA 4
ATOM 4375 C C . ASP A 1 66 ? -5.278 9.174 -1.150 1.00 73.02 106 ASP A C 4
ATOM 4376 O O . ASP A 1 66 ? -6.113 8.285 -1.336 1.00 45.44 106 ASP A O 4
ATOM 4385 N N . GLU A 1 67 ? -4.469 9.563 -2.129 1.00 54.31 107 GLU A N 4
ATOM 4386 C CA . GLU A 1 67 ? -4.458 8.991 -3.464 1.00 71.25 107 GLU A CA 4
ATOM 4387 C C . GLU A 1 67 ? -3.728 7.657 -3.426 1.00 61.23 107 GLU A C 4
ATOM 4388 O O . GLU A 1 67 ? -2.699 7.538 -2.758 1.00 0.12 107 GLU A O 4
ATOM 4400 N N . PHE A 1 68 ? -4.260 6.661 -4.133 1.00 33.21 108 PHE A N 4
ATOM 4401 C CA . PHE A 1 68 ? -3.663 5.339 -4.219 1.00 24.45 108 PHE A CA 4
ATOM 4402 C C . PHE A 1 68 ? -3.710 4.953 -5.686 1.00 33.24 108 PHE A C 4
ATOM 4403 O O . PHE A 1 68 ? -4.770 4.619 -6.222 1.00 53.21 108 PHE A O 4
ATOM 4420 N N . SER A 1 69 ? -2.555 4.938 -6.328 1.00 2.52 109 SER A N 4
ATOM 4421 C CA . SER A 1 69 ? -2.422 4.587 -7.734 1.00 41.21 109 SER A CA 4
ATOM 4422 C C . SER A 1 69 ? -2.164 3.085 -7.872 1.00 13.52 109 SER A C 4
ATOM 4423 O O . SER A 1 69 ? -2.077 2.368 -6.870 1.00 21.45 109 SER A O 4
ATOM 4431 N N . PHE A 1 70 ? -2.077 2.587 -9.104 1.00 12.24 110 PHE A N 4
ATOM 4432 C CA . PHE A 1 70 ? -1.818 1.181 -9.384 1.00 32.35 110 PHE A CA 4
ATOM 4433 C C . PHE A 1 70 ? -0.394 1.064 -9.943 1.00 70.15 110 PHE A C 4
ATOM 4434 O O . PHE A 1 70 ? 0.112 2.028 -10.520 1.00 41.11 110 PHE A O 4
ATOM 4451 N N . PRO A 1 71 ? 0.267 -0.090 -9.783 1.00 72.13 111 PRO A N 4
ATOM 4452 C CA . PRO A 1 71 ? 1.628 -0.288 -10.270 1.00 74.22 111 PRO A CA 4
ATOM 4453 C C . PRO A 1 71 ? 1.715 -0.380 -11.800 1.00 2.51 111 PRO A C 4
ATOM 4454 O O . PRO A 1 71 ? 0.710 -0.642 -12.468 1.00 63.14 111 PRO A O 4
ATOM 4465 N N . PRO A 1 72 ? 2.925 -0.217 -12.370 1.00 1.11 112 PRO A N 4
ATOM 4466 C CA . PRO A 1 72 ? 3.130 -0.309 -13.805 1.00 61.55 112 PRO A CA 4
ATOM 4467 C C . PRO A 1 72 ? 2.834 -1.749 -14.206 1.00 2.00 112 PRO A C 4
ATOM 4468 O O . PRO A 1 72 ? 3.337 -2.691 -13.587 1.00 40.54 112 PRO A O 4
ATOM 4479 N N . GLY A 1 73 ? 2.029 -1.938 -15.244 1.00 51.45 113 GLY A N 4
ATOM 4480 C CA . GLY A 1 73 ? 1.643 -3.251 -15.720 1.00 42.41 113 GLY A CA 4
ATOM 4481 C C . GLY A 1 73 ? 0.212 -3.599 -15.341 1.00 71.44 113 GLY A C 4
ATOM 4482 O O . GLY A 1 73 ? -0.266 -4.633 -15.801 1.00 51.34 113 GLY A O 4
ATOM 4486 N N . PHE A 1 74 ? -0.446 -2.809 -14.486 1.00 14.23 114 PHE A N 4
ATOM 4487 C CA . PHE A 1 74 ? -1.833 -3.045 -14.097 1.00 12.44 114 PHE A CA 4
ATOM 4488 C C . PHE A 1 74 ? -2.769 -2.375 -15.109 1.00 45.55 114 PHE A C 4
ATOM 4489 O O . PHE A 1 74 ? -3.911 -2.800 -15.290 1.00 20.10 114 PHE A O 4
ATOM 4506 N N . GLU A 1 75 ? -2.298 -1.298 -15.737 1.00 52.41 115 GLU A N 4
ATOM 4507 C CA . GLU A 1 75 ? -3.020 -0.552 -16.752 1.00 51.23 115 GLU A CA 4
ATOM 4508 C C . GLU A 1 75 ? -2.564 -1.177 -18.062 1.00 73.12 115 GLU A C 4
ATOM 4509 O O . GLU A 1 75 ? -1.773 -0.552 -18.809 1.00 32.44 115 GLU A O 4
ATOM 4521 N N . GLY A 1 1 ? 33.912 18.717 0.355 1.00 74.23 41 GLY A N 5
ATOM 4522 C CA . GLY A 1 1 ? 33.680 19.974 -0.365 1.00 4.14 41 GLY A CA 5
ATOM 4523 C C . GLY A 1 1 ? 34.079 19.834 -1.821 1.00 51.45 41 GLY A C 5
ATOM 4524 O O . GLY A 1 1 ? 34.889 18.974 -2.168 1.00 34.41 41 GLY A O 5
ATOM 4528 N N . ALA A 1 2 ? 33.502 20.672 -2.682 1.00 23.33 42 ALA A N 5
ATOM 4529 C CA . ALA A 1 2 ? 33.751 20.706 -4.116 1.00 15.13 42 ALA A CA 5
ATOM 4530 C C . ALA A 1 2 ? 33.809 22.168 -4.567 1.00 54.22 42 ALA A C 5
ATOM 4531 O O . ALA A 1 2 ? 33.742 23.082 -3.741 1.00 63.15 42 ALA A O 5
ATOM 4538 N N . MET A 1 3 ? 33.964 22.393 -5.866 1.00 61.43 43 MET A N 5
ATOM 4539 C CA . MET A 1 3 ? 34.021 23.708 -6.489 1.00 65.14 43 MET A CA 5
ATOM 4540 C C . MET A 1 3 ? 33.175 23.656 -7.763 1.00 63.34 43 MET A C 5
ATOM 4541 O O . MET A 1 3 ? 32.716 22.581 -8.156 1.00 73.22 43 MET A O 5
ATOM 4555 N N . GLY A 1 4 ? 32.969 24.796 -8.414 1.00 64.41 44 GLY A N 5
ATOM 4556 C CA . GLY A 1 4 ? 32.183 24.898 -9.631 1.00 0.01 44 GLY A CA 5
ATOM 4557 C C . GLY A 1 4 ? 32.313 26.300 -10.224 1.00 2.03 44 GLY A C 5
ATOM 4558 O O . GLY A 1 4 ? 33.017 27.136 -9.645 1.00 4.04 44 GLY A O 5
ATOM 4562 N N . PRO A 1 5 ? 31.666 26.566 -11.370 1.00 51.24 45 PRO A N 5
ATOM 4563 C CA . PRO A 1 5 ? 31.717 27.860 -12.031 1.00 20.43 45 PRO A CA 5
ATOM 4564 C C . PRO A 1 5 ? 31.080 28.920 -11.132 1.00 34.44 45 PRO A C 5
ATOM 4565 O O . PRO A 1 5 ? 29.905 28.821 -10.779 1.00 35.32 45 PRO A O 5
ATOM 4576 N N . GLN A 1 6 ? 31.877 29.905 -10.722 1.00 11.04 46 GLN A N 5
ATOM 4577 C CA . GLN A 1 6 ? 31.432 30.998 -9.873 1.00 41.21 46 GLN A CA 5
ATOM 4578 C C . GLN A 1 6 ? 30.448 31.831 -10.698 1.00 63.22 46 GLN A C 5
ATOM 4579 O O . GLN A 1 6 ? 30.855 32.547 -11.611 1.00 42.23 46 GLN A O 5
ATOM 4593 N N . GLY A 1 7 ? 29.154 31.708 -10.413 1.00 31.31 47 GLY A N 5
ATOM 4594 C CA . GLY A 1 7 ? 28.100 32.413 -11.113 1.00 50.13 47 GLY A CA 5
ATOM 4595 C C . GLY A 1 7 ? 26.757 31.856 -10.663 1.00 60.04 47 GLY A C 5
ATOM 4596 O O . GLY A 1 7 ? 26.545 31.658 -9.467 1.00 41.55 47 GLY A O 5
ATOM 4600 N N . SER A 1 8 ? 25.844 31.610 -11.607 1.00 50.13 48 SER A N 5
ATOM 4601 C CA . SER A 1 8 ? 24.507 31.083 -11.346 1.00 43.30 48 SER A CA 5
ATOM 4602 C C . SER A 1 8 ? 24.556 29.594 -10.950 1.00 32.22 48 SER A C 5
ATOM 4603 O O . SER A 1 8 ? 24.027 28.732 -11.648 1.00 61.23 48 SER A O 5
ATOM 4611 N N . THR A 1 9 ? 25.166 29.274 -9.807 1.00 13.10 49 THR A N 5
ATOM 4612 C CA . THR A 1 9 ? 25.274 27.910 -9.293 1.00 72.35 49 THR A CA 5
ATOM 4613 C C . THR A 1 9 ? 23.890 27.356 -8.906 1.00 60.03 49 THR A C 5
ATOM 4614 O O . THR A 1 9 ? 23.734 26.143 -8.773 1.00 52.40 49 THR A O 5
ATOM 4625 N N . GLN A 1 10 ? 22.869 28.217 -8.782 1.00 32.32 50 GLN A N 5
ATOM 4626 C CA . GLN A 1 10 ? 21.480 27.930 -8.416 1.00 31.31 50 GLN A CA 5
ATOM 4627 C C . GLN A 1 10 ? 20.672 27.075 -9.401 1.00 71.22 50 GLN A C 5
ATOM 4628 O O . GLN A 1 10 ? 19.451 27.169 -9.460 1.00 2.40 50 GLN A O 5
ATOM 4642 N N . ASN A 1 11 ? 21.348 26.297 -10.228 1.00 60.42 51 ASN A N 5
ATOM 4643 C CA . ASN A 1 11 ? 20.722 25.428 -11.212 1.00 42.14 51 ASN A CA 5
ATOM 4644 C C . ASN A 1 11 ? 20.074 24.219 -10.533 1.00 55.03 51 ASN A C 5
ATOM 4645 O O . ASN A 1 11 ? 18.922 23.890 -10.807 1.00 5.12 51 ASN A O 5
ATOM 4656 N N . ALA A 1 12 ? 20.830 23.525 -9.678 1.00 73.54 52 ALA A N 5
ATOM 4657 C CA . ALA A 1 12 ? 20.377 22.339 -8.963 1.00 33.30 52 ALA A CA 5
ATOM 4658 C C . ALA A 1 12 ? 19.412 22.688 -7.820 1.00 73.15 52 ALA A C 5
ATOM 4659 O O . ALA A 1 12 ? 19.770 22.587 -6.640 1.00 64.13 52 ALA A O 5
ATOM 4666 N N . LEU A 1 13 ? 18.175 23.061 -8.141 1.00 62.22 53 LEU A N 5
ATOM 4667 C CA . LEU A 1 13 ? 17.140 23.431 -7.171 1.00 24.01 53 LEU A CA 5
ATOM 4668 C C . LEU A 1 13 ? 15.915 22.524 -7.242 1.00 35.14 53 LEU A C 5
ATOM 4669 O O . LEU A 1 13 ? 15.591 21.954 -8.284 1.00 13.11 53 LEU A O 5
ATOM 4685 N N . ARG A 1 14 ? 15.215 22.429 -6.107 1.00 54.34 54 ARG A N 5
ATOM 4686 C CA . ARG A 1 14 ? 13.980 21.672 -5.885 1.00 10.21 54 ARG A CA 5
ATOM 4687 C C . ARG A 1 14 ? 13.989 20.172 -6.192 1.00 70.13 54 ARG A C 5
ATOM 4688 O O . ARG A 1 14 ? 12.923 19.557 -6.223 1.00 4.34 54 ARG A O 5
ATOM 4709 N N . ARG A 1 15 ? 15.148 19.542 -6.387 1.00 42.22 55 ARG A N 5
ATOM 4710 C CA . ARG A 1 15 ? 15.194 18.105 -6.674 1.00 2.55 55 ARG A CA 5
ATOM 4711 C C . ARG A 1 15 ? 14.721 17.287 -5.467 1.00 24.03 55 ARG A C 5
ATOM 4712 O O . ARG A 1 15 ? 14.197 16.186 -5.647 1.00 70.31 55 ARG A O 5
ATOM 4733 N N . THR A 1 16 ? 14.909 17.771 -4.237 1.00 53.20 56 THR A N 5
ATOM 4734 C CA . THR A 1 16 ? 14.473 17.065 -3.033 1.00 73.44 56 THR A CA 5
ATOM 4735 C C . THR A 1 16 ? 12.937 16.960 -3.032 1.00 72.52 56 THR A C 5
ATOM 4736 O O . THR A 1 16 ? 12.256 17.757 -3.683 1.00 2.52 56 THR A O 5
ATOM 4747 N N . GLY A 1 17 ? 12.378 15.994 -2.300 1.00 11.54 57 GLY A N 5
ATOM 4748 C CA . GLY A 1 17 ? 10.940 15.747 -2.196 1.00 53.40 57 GLY A CA 5
ATOM 4749 C C . GLY A 1 17 ? 10.602 14.331 -2.667 1.00 24.15 57 GLY A C 5
ATOM 4750 O O . GLY A 1 17 ? 11.469 13.635 -3.208 1.00 33.21 57 GLY A O 5
ATOM 4754 N N . ARG A 1 18 ? 9.357 13.891 -2.459 1.00 20.23 58 ARG A N 5
ATOM 4755 C CA . ARG A 1 18 ? 8.891 12.555 -2.836 1.00 62.35 58 ARG A CA 5
ATOM 4756 C C . ARG A 1 18 ? 8.793 12.386 -4.351 1.00 12.41 58 ARG A C 5
ATOM 4757 O O . ARG A 1 18 ? 7.732 12.638 -4.924 1.00 63.41 58 ARG A O 5
ATOM 4778 N N . VAL A 1 19 ? 9.856 11.939 -5.007 1.00 50.30 59 VAL A N 5
ATOM 4779 C CA . VAL A 1 19 ? 9.869 11.715 -6.446 1.00 21.24 59 VAL A CA 5
ATOM 4780 C C . VAL A 1 19 ? 10.975 10.698 -6.749 1.00 64.05 59 VAL A C 5
ATOM 4781 O O . VAL A 1 19 ? 11.930 10.579 -5.975 1.00 2.31 59 VAL A O 5
ATOM 4794 N N . ASN A 1 20 ? 10.878 10.003 -7.886 1.00 34.54 60 ASN A N 5
ATOM 4795 C CA . ASN A 1 20 ? 11.814 8.991 -8.388 1.00 43.11 60 ASN A CA 5
ATOM 4796 C C . ASN A 1 20 ? 12.230 7.991 -7.309 1.00 72.41 60 ASN A C 5
ATOM 4797 O O . ASN A 1 20 ? 13.420 7.807 -7.029 1.00 52.13 60 ASN A O 5
ATOM 4808 N N . GLY A 1 21 ? 11.243 7.336 -6.709 1.00 34.45 61 GLY A N 5
ATOM 4809 C CA . GLY A 1 21 ? 11.428 6.348 -5.662 1.00 11.33 61 GLY A CA 5
ATOM 4810 C C . GLY A 1 21 ? 11.592 4.935 -6.209 1.00 42.34 61 GLY A C 5
ATOM 4811 O O . GLY A 1 21 ? 12.104 4.750 -7.318 1.00 20.41 61 GLY A O 5
ATOM 4815 N N . GLY A 1 22 ? 11.192 3.941 -5.411 1.00 51.54 62 GLY A N 5
ATOM 4816 C CA . GLY A 1 22 ? 11.239 2.515 -5.720 1.00 73.34 62 GLY A CA 5
ATOM 4817 C C . GLY A 1 22 ? 11.859 1.707 -4.582 1.00 71.14 62 GLY A C 5
ATOM 4818 O O . GLY A 1 22 ? 12.893 1.067 -4.780 1.00 11.14 62 GLY A O 5
ATOM 4822 N N . HIS A 1 23 ? 11.288 1.780 -3.376 1.00 34.23 63 HIS A N 5
ATOM 4823 C CA . HIS A 1 23 ? 11.795 1.029 -2.228 1.00 25.32 63 HIS A CA 5
ATOM 4824 C C . HIS A 1 23 ? 11.470 -0.452 -2.415 1.00 43.32 63 HIS A C 5
ATOM 4825 O O . HIS A 1 23 ? 10.379 -0.764 -2.896 1.00 30.24 63 HIS A O 5
ATOM 4839 N N . PRO A 1 24 ? 12.369 -1.372 -2.034 1.00 5.34 64 PRO A N 5
ATOM 4840 C CA . PRO A 1 24 ? 12.115 -2.791 -2.178 1.00 4.03 64 PRO A CA 5
ATOM 4841 C C . PRO A 1 24 ? 11.139 -3.216 -1.078 1.00 32.24 64 PRO A C 5
ATOM 4842 O O . PRO A 1 24 ? 11.427 -3.080 0.110 1.00 4.12 64 PRO A O 5
ATOM 4853 N N . VAL A 1 25 ? 10.030 -3.851 -1.441 1.00 31.21 65 VAL A N 5
ATOM 4854 C CA . VAL A 1 25 ? 9.006 -4.312 -0.497 1.00 0.34 65 VAL A CA 5
ATOM 4855 C C . VAL A 1 25 ? 8.988 -5.833 -0.458 1.00 72.33 65 VAL A C 5
ATOM 4856 O O . VAL A 1 25 ? 9.698 -6.488 -1.228 1.00 23.00 65 VAL A O 5
ATOM 4869 N N . THR A 1 26 ? 8.261 -6.403 0.489 1.00 2.51 66 THR A N 5
ATOM 4870 C CA . THR A 1 26 ? 8.095 -7.833 0.685 1.00 53.35 66 THR A CA 5
ATOM 4871 C C . THR A 1 26 ? 6.589 -8.117 0.688 1.00 52.33 66 THR A C 5
ATOM 4872 O O . THR A 1 26 ? 5.800 -7.217 0.995 1.00 13.02 66 THR A O 5
ATOM 4883 N N . THR A 1 27 ? 6.173 -9.350 0.387 1.00 53.52 67 THR A N 5
ATOM 4884 C CA . THR A 1 27 ? 4.771 -9.768 0.356 1.00 32.24 67 THR A CA 5
ATOM 4885 C C . THR A 1 27 ? 4.108 -9.445 1.700 1.00 54.13 67 THR A C 5
ATOM 4886 O O . THR A 1 27 ? 2.980 -8.959 1.755 1.00 12.40 67 THR A O 5
ATOM 4897 N N . GLN A 1 28 ? 4.849 -9.644 2.790 1.00 21.03 68 GLN A N 5
ATOM 4898 C CA . GLN A 1 28 ? 4.405 -9.386 4.151 1.00 64.51 68 GLN A CA 5
ATOM 4899 C C . GLN A 1 28 ? 3.977 -7.923 4.362 1.00 24.42 68 GLN A C 5
ATOM 4900 O O . GLN A 1 28 ? 3.081 -7.662 5.158 1.00 22.51 68 GLN A O 5
ATOM 4914 N N . MET A 1 29 ? 4.601 -6.946 3.685 1.00 3.11 69 MET A N 5
ATOM 4915 C CA . MET A 1 29 ? 4.201 -5.560 3.854 1.00 11.14 69 MET A CA 5
ATOM 4916 C C . MET A 1 29 ? 2.801 -5.373 3.248 1.00 63.14 69 MET A C 5
ATOM 4917 O O . MET A 1 29 ? 1.948 -4.680 3.810 1.00 60.23 69 MET A O 5
ATOM 4931 N N . VAL A 1 30 ? 2.562 -6.020 2.101 1.00 13.42 70 VAL A N 5
ATOM 4932 C CA . VAL A 1 30 ? 1.306 -5.970 1.362 1.00 61.02 70 VAL A CA 5
ATOM 4933 C C . VAL A 1 30 ? 0.167 -6.478 2.231 1.00 24.33 70 VAL A C 5
ATOM 4934 O O . VAL A 1 30 ? -0.825 -5.772 2.415 1.00 1.20 70 VAL A O 5
ATOM 4947 N N . GLU A 1 31 ? 0.310 -7.684 2.788 1.00 55.53 71 GLU A N 5
ATOM 4948 C CA . GLU A 1 31 ? -0.737 -8.250 3.619 1.00 65.03 71 GLU A CA 5
ATOM 4949 C C . GLU A 1 31 ? -0.971 -7.393 4.853 1.00 12.41 71 GLU A C 5
ATOM 4950 O O . GLU A 1 31 ? -2.131 -7.179 5.173 1.00 12.45 71 GLU A O 5
ATOM 4962 N N . THR A 1 32 ? 0.058 -6.874 5.531 1.00 31.42 72 THR A N 5
ATOM 4963 C CA . THR A 1 32 ? -0.153 -6.027 6.712 1.00 22.32 72 THR A CA 5
ATOM 4964 C C . THR A 1 32 ? -1.087 -4.864 6.332 1.00 41.24 72 THR A C 5
ATOM 4965 O O . THR A 1 32 ? -2.190 -4.784 6.882 1.00 62.23 72 THR A O 5
ATOM 4976 N N . VAL A 1 33 ? -0.710 -4.011 5.365 1.00 53.55 73 VAL A N 5
ATOM 4977 C CA . VAL A 1 33 ? -1.592 -2.912 4.955 1.00 41.41 73 VAL A CA 5
ATOM 4978 C C . VAL A 1 33 ? -2.977 -3.440 4.590 1.00 4.31 73 VAL A C 5
ATOM 4979 O O . VAL A 1 33 ? -3.963 -2.876 5.055 1.00 63.22 73 VAL A O 5
ATOM 4992 N N . GLN A 1 34 ? -3.066 -4.503 3.789 1.00 21.04 74 GLN A N 5
ATOM 4993 C CA . GLN A 1 34 ? -4.341 -5.076 3.358 1.00 72.32 74 GLN A CA 5
ATOM 4994 C C . GLN A 1 34 ? -5.238 -5.493 4.524 1.00 23.31 74 GLN A C 5
ATOM 4995 O O . GLN A 1 34 ? -6.443 -5.242 4.471 1.00 3.42 74 GLN A O 5
ATOM 5009 N N . ASN A 1 35 ? -4.682 -6.143 5.549 1.00 34.43 75 ASN A N 5
ATOM 5010 C CA . ASN A 1 35 ? -5.426 -6.583 6.726 1.00 74.52 75 ASN A CA 5
ATOM 5011 C C . ASN A 1 35 ? -6.050 -5.366 7.381 1.00 14.52 75 ASN A C 5
ATOM 5012 O O . ASN A 1 35 ? -7.225 -5.372 7.757 1.00 33.44 75 ASN A O 5
ATOM 5023 N N . LEU A 1 36 ? -5.244 -4.312 7.524 1.00 74.31 76 LEU A N 5
ATOM 5024 C CA . LEU A 1 36 ? -5.645 -3.076 8.153 1.00 34.32 76 LEU A CA 5
ATOM 5025 C C . LEU A 1 36 ? -6.625 -2.283 7.281 1.00 14.22 76 LEU A C 5
ATOM 5026 O O . LEU A 1 36 ? -7.573 -1.704 7.831 1.00 22.41 76 LEU A O 5
ATOM 5042 N N . ALA A 1 37 ? -6.445 -2.291 5.956 1.00 1.23 77 ALA A N 5
ATOM 5043 C CA . ALA A 1 37 ? -7.231 -1.586 4.948 1.00 53.25 77 ALA A CA 5
ATOM 5044 C C . ALA A 1 37 ? -7.940 -2.554 3.989 1.00 72.11 77 ALA A C 5
ATOM 5045 O O . ALA A 1 37 ? -7.482 -2.749 2.852 1.00 64.22 77 ALA A O 5
ATOM 5052 N N . PRO A 1 38 ? -9.079 -3.124 4.372 1.00 70.12 78 PRO A N 5
ATOM 5053 C CA . PRO A 1 38 ? -9.870 -4.048 3.550 1.00 31.51 78 PRO A CA 5
ATOM 5054 C C . PRO A 1 38 ? -10.612 -3.327 2.410 1.00 3.33 78 PRO A C 5
ATOM 5055 O O . PRO A 1 38 ? -11.394 -3.918 1.660 1.00 22.40 78 PRO A O 5
ATOM 5066 N N . ASN A 1 39 ? -10.485 -2.007 2.345 1.00 40.42 79 ASN A N 5
ATOM 5067 C CA . ASN A 1 39 ? -11.093 -1.138 1.349 1.00 21.30 79 ASN A CA 5
ATOM 5068 C C . ASN A 1 39 ? -10.159 -0.963 0.143 1.00 73.52 79 ASN A C 5
ATOM 5069 O O . ASN A 1 39 ? -10.614 -0.576 -0.931 1.00 63.24 79 ASN A O 5
ATOM 5080 N N . LEU A 1 40 ? -8.864 -1.235 0.304 1.00 21.13 80 LEU A N 5
ATOM 5081 C CA . LEU A 1 40 ? -7.889 -1.080 -0.769 1.00 21.02 80 LEU A CA 5
ATOM 5082 C C . LEU A 1 40 ? -7.692 -2.362 -1.551 1.00 14.01 80 LEU A C 5
ATOM 5083 O O . LEU A 1 40 ? -7.955 -3.449 -1.041 1.00 53.45 80 LEU A O 5
ATOM 5099 N N . HIS A 1 41 ? -7.214 -2.223 -2.788 1.00 12.54 81 HIS A N 5
ATOM 5100 C CA . HIS A 1 41 ? -6.934 -3.356 -3.650 1.00 21.44 81 HIS A CA 5
ATOM 5101 C C . HIS A 1 41 ? -5.542 -3.861 -3.255 1.00 52.33 81 HIS A C 5
ATOM 5102 O O . HIS A 1 41 ? -4.667 -3.025 -2.998 1.00 61.12 81 HIS A O 5
ATOM 5116 N N . PRO A 1 42 ? -5.282 -5.175 -3.249 1.00 43.33 82 PRO A N 5
ATOM 5117 C CA . PRO A 1 42 ? -3.985 -5.720 -2.871 1.00 63.32 82 PRO A CA 5
ATOM 5118 C C . PRO A 1 42 ? -2.866 -5.272 -3.808 1.00 30.14 82 PRO A C 5
ATOM 5119 O O . PRO A 1 42 ? -1.718 -5.129 -3.388 1.00 64.50 82 PRO A O 5
ATOM 5130 N N . GLU A 1 43 ? -3.196 -5.005 -5.068 1.00 63.03 83 GLU A N 5
ATOM 5131 C CA . GLU A 1 43 ? -2.212 -4.604 -6.051 1.00 15.43 83 GLU A CA 5
ATOM 5132 C C . GLU A 1 43 ? -1.746 -3.164 -5.822 1.00 1.33 83 GLU A C 5
ATOM 5133 O O . GLU A 1 43 ? -0.553 -2.869 -5.920 1.00 11.52 83 GLU A O 5
ATOM 5145 N N . GLN A 1 44 ? -2.673 -2.251 -5.499 1.00 1.05 84 GLN A N 5
ATOM 5146 C CA . GLN A 1 44 ? -2.320 -0.852 -5.253 1.00 24.44 84 GLN A CA 5
ATOM 5147 C C . GLN A 1 44 ? -1.357 -0.740 -4.069 1.00 25.54 84 GLN A C 5
ATOM 5148 O O . GLN A 1 44 ? -0.424 0.067 -4.097 1.00 73.32 84 GLN A O 5
ATOM 5162 N N . ILE A 1 45 ? -1.572 -1.571 -3.041 1.00 63.11 85 ILE A N 5
ATOM 5163 C CA . ILE A 1 45 ? -0.786 -1.589 -1.821 1.00 71.44 85 ILE A CA 5
ATOM 5164 C C . ILE A 1 45 ? 0.683 -1.728 -2.170 1.00 14.13 85 ILE A C 5
ATOM 5165 O O . ILE A 1 45 ? 1.451 -0.846 -1.807 1.00 63.02 85 ILE A O 5
ATOM 5181 N N . ARG A 1 46 ? 1.083 -2.790 -2.877 1.00 74.44 86 ARG A N 5
ATOM 5182 C CA . ARG A 1 46 ? 2.478 -2.993 -3.261 1.00 41.43 86 ARG A CA 5
ATOM 5183 C C . ARG A 1 46 ? 3.098 -1.709 -3.831 1.00 15.23 86 ARG A C 5
ATOM 5184 O O . ARG A 1 46 ? 4.187 -1.325 -3.410 1.00 4.32 86 ARG A O 5
ATOM 5205 N N . TYR A 1 47 ? 2.430 -1.020 -4.758 1.00 72.12 87 TYR A N 5
ATOM 5206 C CA . TYR A 1 47 ? 2.980 0.204 -5.332 1.00 4.13 87 TYR A CA 5
ATOM 5207 C C . TYR A 1 47 ? 3.116 1.299 -4.275 1.00 41.51 87 TYR A C 5
ATOM 5208 O O . TYR A 1 47 ? 4.120 2.017 -4.237 1.00 35.34 87 TYR A O 5
ATOM 5226 N N . SER A 1 48 ? 2.105 1.450 -3.422 1.00 24.12 88 SER A N 5
ATOM 5227 C CA . SER A 1 48 ? 2.114 2.454 -2.365 1.00 3.21 88 SER A CA 5
ATOM 5228 C C . SER A 1 48 ? 3.305 2.173 -1.458 1.00 15.31 88 SER A C 5
ATOM 5229 O O . SER A 1 48 ? 4.060 3.085 -1.136 1.00 45.30 88 SER A O 5
ATOM 5237 N N . LEU A 1 49 ? 3.508 0.919 -1.068 1.00 60.44 89 LEU A N 5
ATOM 5238 C CA . LEU A 1 49 ? 4.602 0.508 -0.210 1.00 14.01 89 LEU A CA 5
ATOM 5239 C C . LEU A 1 49 ? 5.949 0.870 -0.829 1.00 4.44 89 LEU A C 5
ATOM 5240 O O . LEU A 1 49 ? 6.849 1.299 -0.110 1.00 62.14 89 LEU A O 5
ATOM 5256 N N . GLU A 1 50 ? 6.108 0.720 -2.144 1.00 41.22 90 GLU A N 5
ATOM 5257 C CA . GLU A 1 50 ? 7.377 1.048 -2.792 1.00 12.12 90 GLU A CA 5
ATOM 5258 C C . GLU A 1 50 ? 7.631 2.556 -2.790 1.00 33.13 90 GLU A C 5
ATOM 5259 O O . GLU A 1 50 ? 8.771 3.017 -2.685 1.00 13.03 90 GLU A O 5
ATOM 5271 N N . ASN A 1 51 ? 6.565 3.334 -2.929 1.00 12.42 91 ASN A N 5
ATOM 5272 C CA . ASN A 1 51 ? 6.632 4.787 -2.956 1.00 30.13 91 ASN A CA 5
ATOM 5273 C C . ASN A 1 51 ? 6.933 5.333 -1.563 1.00 22.21 91 ASN A C 5
ATOM 5274 O O . ASN A 1 51 ? 7.913 6.046 -1.360 1.00 54.15 91 ASN A O 5
ATOM 5285 N N . THR A 1 52 ? 6.096 4.971 -0.596 1.00 73.02 92 THR A N 5
ATOM 5286 C CA . THR A 1 52 ? 6.176 5.402 0.787 1.00 52.52 92 THR A CA 5
ATOM 5287 C C . THR A 1 52 ? 7.388 4.831 1.532 1.00 65.32 92 THR A C 5
ATOM 5288 O O . THR A 1 52 ? 8.051 5.582 2.247 1.00 53.13 92 THR A O 5
ATOM 5299 N N . GLY A 1 53 ? 7.709 3.552 1.317 1.00 61.33 93 GLY A N 5
ATOM 5300 C CA . GLY A 1 53 ? 8.812 2.824 1.946 1.00 74.30 93 GLY A CA 5
ATOM 5301 C C . GLY A 1 53 ? 8.453 2.237 3.311 1.00 43.04 93 GLY A C 5
ATOM 5302 O O . GLY A 1 53 ? 9.245 1.452 3.839 1.00 40.44 93 GLY A O 5
ATOM 5306 N N . SER A 1 54 ? 7.250 2.515 3.830 1.00 3.54 94 SER A N 5
ATOM 5307 C CA . SER A 1 54 ? 6.793 2.028 5.122 1.00 20.25 94 SER A CA 5
ATOM 5308 C C . SER A 1 54 ? 5.306 1.663 5.094 1.00 21.31 94 SER A C 5
ATOM 5309 O O . SER A 1 54 ? 4.478 2.398 4.541 1.00 14.14 94 SER A O 5
ATOM 5317 N N . VAL A 1 55 ? 4.973 0.504 5.662 1.00 23.42 95 VAL A N 5
ATOM 5318 C CA . VAL A 1 55 ? 3.608 0.008 5.791 1.00 71.43 95 VAL A CA 5
ATOM 5319 C C . VAL A 1 55 ? 2.849 1.058 6.597 1.00 24.23 95 VAL A C 5
ATOM 5320 O O . VAL A 1 55 ? 1.786 1.487 6.163 1.00 51.24 95 VAL A O 5
ATOM 5333 N N . GLU A 1 56 ? 3.403 1.512 7.725 1.00 10.12 96 GLU A N 5
ATOM 5334 C CA . GLU A 1 56 ? 2.792 2.514 8.582 1.00 2.14 96 GLU A CA 5
ATOM 5335 C C . GLU A 1 56 ? 2.406 3.764 7.786 1.00 55.03 96 GLU A C 5
ATOM 5336 O O . GLU A 1 56 ? 1.307 4.273 7.975 1.00 43.11 96 GLU A O 5
ATOM 5348 N N . GLU A 1 57 ? 3.263 4.231 6.870 1.00 44.35 97 GLU A N 5
ATOM 5349 C CA . GLU A 1 57 ? 2.975 5.405 6.056 1.00 43.50 97 GLU A CA 5
ATOM 5350 C C . GLU A 1 57 ? 1.780 5.096 5.168 1.00 14.24 97 GLU A C 5
ATOM 5351 O O . GLU A 1 57 ? 0.876 5.916 5.046 1.00 70.52 97 GLU A O 5
ATOM 5363 N N . THR A 1 58 ? 1.776 3.916 4.548 1.00 35.22 98 THR A N 5
ATOM 5364 C CA . THR A 1 58 ? 0.701 3.461 3.683 1.00 11.35 98 THR A CA 5
ATOM 5365 C C . THR A 1 58 ? -0.624 3.408 4.461 1.00 70.30 98 THR A C 5
ATOM 5366 O O . THR A 1 58 ? -1.671 3.774 3.927 1.00 74.12 98 THR A O 5
ATOM 5377 N N . VAL A 1 59 ? -0.580 3.025 5.731 1.00 63.03 99 VAL A N 5
ATOM 5378 C CA . VAL A 1 59 ? -1.755 2.943 6.583 1.00 20.33 99 VAL A CA 5
ATOM 5379 C C . VAL A 1 59 ? -2.210 4.355 6.996 1.00 61.32 99 VAL A C 5
ATOM 5380 O O . VAL A 1 59 ? -3.414 4.618 7.065 1.00 53.14 99 VAL A O 5
ATOM 5393 N N . GLU A 1 60 ? -1.271 5.273 7.237 1.00 21.43 100 GLU A N 5
ATOM 5394 C CA . GLU A 1 60 ? -1.522 6.652 7.653 1.00 71.13 100 GLU A CA 5
ATOM 5395 C C . GLU A 1 60 ? -2.103 7.475 6.510 1.00 70.12 100 GLU A C 5
ATOM 5396 O O . GLU A 1 60 ? -2.943 8.347 6.732 1.00 12.02 100 GLU A O 5
ATOM 5408 N N . ARG A 1 61 ? -1.670 7.229 5.277 1.00 53.33 101 ARG A N 5
ATOM 5409 C CA . ARG A 1 61 ? -2.193 7.946 4.122 1.00 62.21 101 ARG A CA 5
ATOM 5410 C C . ARG A 1 61 ? -3.536 7.340 3.738 1.00 60.13 101 ARG A C 5
ATOM 5411 O O . ARG A 1 61 ? -4.433 8.053 3.303 1.00 62.42 101 ARG A O 5
ATOM 5432 N N . TYR A 1 62 ? -3.699 6.033 3.924 1.00 33.24 102 TYR A N 5
ATOM 5433 C CA . TYR A 1 62 ? -4.947 5.343 3.640 1.00 44.45 102 TYR A CA 5
ATOM 5434 C C . TYR A 1 62 ? -6.070 5.962 4.459 1.00 32.33 102 TYR A C 5
ATOM 5435 O O . TYR A 1 62 ? -7.046 6.430 3.873 1.00 30.04 102 TYR A O 5
ATOM 5453 N N . LEU A 1 63 ? -5.908 6.015 5.787 1.00 44.32 103 LEU A N 5
ATOM 5454 C CA . LEU A 1 63 ? -6.910 6.605 6.668 1.00 54.33 103 LEU A CA 5
ATOM 5455 C C . LEU A 1 63 ? -7.156 8.083 6.347 1.00 13.35 103 LEU A C 5
ATOM 5456 O O . LEU A 1 63 ? -8.242 8.573 6.655 1.00 55.13 103 LEU A O 5
ATOM 5472 N N . ARG A 1 64 ? -6.186 8.795 5.748 1.00 15.11 104 ARG A N 5
ATOM 5473 C CA . ARG A 1 64 ? -6.379 10.209 5.384 1.00 22.52 104 ARG A CA 5
ATOM 5474 C C . ARG A 1 64 ? -7.134 10.300 4.053 1.00 42.22 104 ARG A C 5
ATOM 5475 O O . ARG A 1 64 ? -7.542 11.390 3.652 1.00 32.15 104 ARG A O 5
ATOM 5496 N N . GLY A 1 65 ? -7.349 9.177 3.362 1.00 63.44 105 GLY A N 5
ATOM 5497 C CA . GLY A 1 65 ? -8.055 9.130 2.101 1.00 50.23 105 GLY A CA 5
ATOM 5498 C C . GLY A 1 65 ? -7.198 9.716 0.992 1.00 33.51 105 GLY A C 5
ATOM 5499 O O . GLY A 1 65 ? -7.743 10.397 0.126 1.00 4.22 105 GLY A O 5
ATOM 5503 N N . ASP A 1 66 ? -5.875 9.535 1.050 1.00 45.51 106 ASP A N 5
ATOM 5504 C CA . ASP A 1 66 ? -4.979 10.065 0.017 1.00 74.30 106 ASP A CA 5
ATOM 5505 C C . ASP A 1 66 ? -5.174 9.290 -1.304 1.00 45.54 106 ASP A C 5
ATOM 5506 O O . ASP A 1 66 ? -5.969 8.352 -1.363 1.00 32.42 106 ASP A O 5
ATOM 5515 N N . GLU A 1 67 ? -4.491 9.676 -2.382 1.00 73.55 107 GLU A N 5
ATOM 5516 C CA . GLU A 1 67 ? -4.589 8.984 -3.667 1.00 22.14 107 GLU A CA 5
ATOM 5517 C C . GLU A 1 67 ? -3.800 7.681 -3.600 1.00 25.13 107 GLU A C 5
ATOM 5518 O O . GLU A 1 67 ? -2.751 7.602 -2.957 1.00 3.41 107 GLU A O 5
ATOM 5530 N N . PHE A 1 68 ? -4.271 6.665 -4.314 1.00 35.24 108 PHE A N 5
ATOM 5531 C CA . PHE A 1 68 ? -3.625 5.375 -4.386 1.00 52.23 108 PHE A CA 5
ATOM 5532 C C . PHE A 1 68 ? -3.705 4.910 -5.826 1.00 21.35 108 PHE A C 5
ATOM 5533 O O . PHE A 1 68 ? -4.753 4.478 -6.303 1.00 2.11 108 PHE A O 5
ATOM 5550 N N . SER A 1 69 ? -2.569 4.910 -6.494 1.00 40.41 109 SER A N 5
ATOM 5551 C CA . SER A 1 69 ? -2.432 4.476 -7.876 1.00 65.23 109 SER A CA 5
ATOM 5552 C C . SER A 1 69 ? -2.005 3.002 -7.900 1.00 31.12 109 SER A C 5
ATOM 5553 O O . SER A 1 69 ? -1.601 2.445 -6.870 1.00 44.32 109 SER A O 5
ATOM 5561 N N . PHE A 1 70 ? -2.127 2.351 -9.055 1.00 32.05 110 PHE A N 5
ATOM 5562 C CA . PHE A 1 70 ? -1.765 0.950 -9.260 1.00 22.30 110 PHE A CA 5
ATOM 5563 C C . PHE A 1 70 ? -0.305 0.856 -9.739 1.00 54.54 110 PHE A C 5
ATOM 5564 O O . PHE A 1 70 ? 0.227 1.848 -10.241 1.00 71.44 110 PHE A O 5
ATOM 5581 N N . PRO A 1 71 ? 0.358 -0.306 -9.606 1.00 11.04 111 PRO A N 5
ATOM 5582 C CA . PRO A 1 71 ? 1.743 -0.467 -10.043 1.00 60.52 111 PRO A CA 5
ATOM 5583 C C . PRO A 1 71 ? 1.877 -0.409 -11.572 1.00 50.11 111 PRO A C 5
ATOM 5584 O O . PRO A 1 71 ? 0.874 -0.507 -12.290 1.00 63.44 111 PRO A O 5
ATOM 5595 N N . PRO A 1 72 ? 3.106 -0.242 -12.094 1.00 70.42 112 PRO A N 5
ATOM 5596 C CA . PRO A 1 72 ? 3.327 -0.202 -13.530 1.00 32.30 112 PRO A CA 5
ATOM 5597 C C . PRO A 1 72 ? 2.971 -1.573 -14.116 1.00 45.43 112 PRO A C 5
ATOM 5598 O O . PRO A 1 72 ? 3.032 -2.596 -13.432 1.00 54.32 112 PRO A O 5
ATOM 5609 N N . GLY A 1 73 ? 2.574 -1.592 -15.386 1.00 64.44 113 GLY A N 5
ATOM 5610 C CA . GLY A 1 73 ? 2.211 -2.819 -16.077 1.00 13.23 113 GLY A CA 5
ATOM 5611 C C . GLY A 1 73 ? 0.828 -3.347 -15.699 1.00 35.03 113 GLY A C 5
ATOM 5612 O O . GLY A 1 73 ? 0.387 -4.323 -16.308 1.00 53.14 113 GLY A O 5
ATOM 5616 N N . PHE A 1 74 ? 0.143 -2.753 -14.714 1.00 63.50 114 PHE A N 5
ATOM 5617 C CA . PHE A 1 74 ? -1.190 -3.194 -14.323 1.00 51.32 114 PHE A CA 5
ATOM 5618 C C . PHE A 1 74 ? -2.237 -2.693 -15.323 1.00 71.10 114 PHE A C 5
ATOM 5619 O O . PHE A 1 74 ? -3.316 -3.272 -15.453 1.00 33.21 114 PHE A O 5
ATOM 5636 N N . GLU A 1 75 ? -1.949 -1.588 -16.002 1.00 23.34 115 GLU A N 5
ATOM 5637 C CA . GLU A 1 75 ? -2.826 -0.987 -16.985 1.00 42.05 115 GLU A CA 5
ATOM 5638 C C . GLU A 1 75 ? -2.483 -1.510 -18.371 1.00 41.40 115 GLU A C 5
ATOM 5639 O O . GLU A 1 75 ? -3.422 -1.970 -19.050 1.00 21.45 115 GLU A O 5
ATOM 5651 N N . GLY A 1 1 ? -19.074 -7.450 -5.388 1.00 44.55 41 GLY A N 6
ATOM 5652 C CA . GLY A 1 1 ? -19.669 -6.155 -5.739 1.00 53.54 41 GLY A CA 6
ATOM 5653 C C . GLY A 1 1 ? -19.491 -5.116 -4.642 1.00 64.05 41 GLY A C 6
ATOM 5654 O O . GLY A 1 1 ? -18.378 -4.636 -4.435 1.00 4.31 41 GLY A O 6
ATOM 5658 N N . ALA A 1 2 ? -20.580 -4.744 -3.956 1.00 31.10 42 ALA A N 6
ATOM 5659 C CA . ALA A 1 2 ? -20.595 -3.746 -2.886 1.00 42.14 42 ALA A CA 6
ATOM 5660 C C . ALA A 1 2 ? -19.496 -3.998 -1.858 1.00 44.43 42 ALA A C 6
ATOM 5661 O O . ALA A 1 2 ? -19.534 -5.023 -1.181 1.00 63.50 42 ALA A O 6
ATOM 5668 N N . MET A 1 3 ? -18.532 -3.075 -1.751 1.00 22.43 43 MET A N 6
ATOM 5669 C CA . MET A 1 3 ? -17.378 -3.136 -0.843 1.00 51.14 43 MET A CA 6
ATOM 5670 C C . MET A 1 3 ? -16.591 -4.455 -0.929 1.00 63.45 43 MET A C 6
ATOM 5671 O O . MET A 1 3 ? -15.790 -4.756 -0.046 1.00 5.41 43 MET A O 6
ATOM 5685 N N . GLY A 1 4 ? -16.779 -5.230 -1.995 1.00 33.35 44 GLY A N 6
ATOM 5686 C CA . GLY A 1 4 ? -16.127 -6.499 -2.222 1.00 74.31 44 GLY A CA 6
ATOM 5687 C C . GLY A 1 4 ? -15.759 -6.567 -3.687 1.00 5.11 44 GLY A C 6
ATOM 5688 O O . GLY A 1 4 ? -16.516 -7.153 -4.462 1.00 10.21 44 GLY A O 6
ATOM 5692 N N . PRO A 1 5 ? -14.664 -5.916 -4.103 1.00 61.25 45 PRO A N 6
ATOM 5693 C CA . PRO A 1 5 ? -14.236 -5.932 -5.488 1.00 32.53 45 PRO A CA 6
ATOM 5694 C C . PRO A 1 5 ? -13.707 -7.324 -5.845 1.00 4.52 45 PRO A C 6
ATOM 5695 O O . PRO A 1 5 ? -13.715 -8.252 -5.023 1.00 20.23 45 PRO A O 6
ATOM 5706 N N . GLN A 1 6 ? -13.262 -7.482 -7.090 1.00 63.13 46 GLN A N 6
ATOM 5707 C CA . GLN A 1 6 ? -12.707 -8.736 -7.578 1.00 75.23 46 GLN A CA 6
ATOM 5708 C C . GLN A 1 6 ? -11.469 -9.138 -6.755 1.00 14.41 46 GLN A C 6
ATOM 5709 O O . GLN A 1 6 ? -10.994 -8.381 -5.907 1.00 45.43 46 GLN A O 6
ATOM 5723 N N . GLY A 1 7 ? -10.938 -10.333 -6.997 1.00 24.42 47 GLY A N 6
ATOM 5724 C CA . GLY A 1 7 ? -9.774 -10.858 -6.297 1.00 1.34 47 GLY A CA 6
ATOM 5725 C C . GLY A 1 7 ? -8.870 -11.564 -7.290 1.00 0.42 47 GLY A C 6
ATOM 5726 O O . GLY A 1 7 ? -8.560 -12.740 -7.104 1.00 21.23 47 GLY A O 6
ATOM 5730 N N . SER A 1 8 ? -8.580 -10.908 -8.411 1.00 74.34 48 SER A N 6
ATOM 5731 C CA . SER A 1 8 ? -7.722 -11.429 -9.453 1.00 31.25 48 SER A CA 6
ATOM 5732 C C . SER A 1 8 ? -6.299 -11.198 -8.957 1.00 32.44 48 SER A C 6
ATOM 5733 O O . SER A 1 8 ? -5.809 -10.068 -8.985 1.00 51.53 48 SER A O 6
ATOM 5741 N N . THR A 1 9 ? -5.658 -12.234 -8.414 1.00 35.21 49 THR A N 6
ATOM 5742 C CA . THR A 1 9 ? -4.285 -12.126 -7.931 1.00 73.11 49 THR A CA 6
ATOM 5743 C C . THR A 1 9 ? -3.366 -11.749 -9.111 1.00 12.12 49 THR A C 6
ATOM 5744 O O . THR A 1 9 ? -2.359 -11.076 -8.886 1.00 1.40 49 THR A O 6
ATOM 5755 N N . GLN A 1 10 ? -3.744 -12.115 -10.347 1.00 51.32 50 GLN A N 6
ATOM 5756 C CA . GLN A 1 10 ? -3.048 -11.854 -11.605 1.00 64.10 50 GLN A CA 6
ATOM 5757 C C . GLN A 1 10 ? -1.527 -11.960 -11.435 1.00 62.40 50 GLN A C 6
ATOM 5758 O O . GLN A 1 10 ? -0.778 -11.029 -11.726 1.00 5.14 50 GLN A O 6
ATOM 5772 N N . ASN A 1 11 ? -1.085 -13.104 -10.916 1.00 42.32 51 ASN A N 6
ATOM 5773 C CA . ASN A 1 11 ? 0.319 -13.402 -10.669 1.00 33.14 51 ASN A CA 6
ATOM 5774 C C . ASN A 1 11 ? 1.131 -13.482 -11.964 1.00 31.33 51 ASN A C 6
ATOM 5775 O O . ASN A 1 11 ? 0.591 -13.502 -13.074 1.00 44.54 51 ASN A O 6
ATOM 5786 N N . ALA A 1 12 ? 2.441 -13.584 -11.778 1.00 63.05 52 ALA A N 6
ATOM 5787 C CA . ALA A 1 12 ? 3.471 -13.721 -12.789 1.00 54.51 52 ALA A CA 6
ATOM 5788 C C . ALA A 1 12 ? 4.392 -14.852 -12.296 1.00 23.54 52 ALA A C 6
ATOM 5789 O O . ALA A 1 12 ? 4.118 -15.468 -11.257 1.00 24.53 52 ALA A O 6
ATOM 5796 N N . LEU A 1 13 ? 5.476 -15.145 -13.015 1.00 32.12 53 LEU A N 6
ATOM 5797 C CA . LEU A 1 13 ? 6.424 -16.202 -12.653 1.00 22.02 53 LEU A CA 6
ATOM 5798 C C . LEU A 1 13 ? 7.873 -15.808 -12.943 1.00 14.02 53 LEU A C 6
ATOM 5799 O O . LEU A 1 13 ? 8.703 -16.634 -13.327 1.00 40.01 53 LEU A O 6
ATOM 5815 N N . ARG A 1 14 ? 8.171 -14.523 -12.802 1.00 74.01 54 ARG A N 6
ATOM 5816 C CA . ARG A 1 14 ? 9.490 -13.927 -13.028 1.00 51.23 54 ARG A CA 6
ATOM 5817 C C . ARG A 1 14 ? 9.586 -12.603 -12.278 1.00 15.15 54 ARG A C 6
ATOM 5818 O O . ARG A 1 14 ? 8.568 -12.059 -11.840 1.00 65.02 54 ARG A O 6
ATOM 5839 N N . ARG A 1 15 ? 10.774 -12.007 -12.197 1.00 24.24 55 ARG A N 6
ATOM 5840 C CA . ARG A 1 15 ? 10.996 -10.734 -11.521 1.00 50.05 55 ARG A CA 6
ATOM 5841 C C . ARG A 1 15 ? 11.831 -9.867 -12.448 1.00 70.52 55 ARG A C 6
ATOM 5842 O O . ARG A 1 15 ? 13.005 -10.155 -12.671 1.00 62.30 55 ARG A O 6
ATOM 5863 N N . THR A 1 16 ? 11.209 -8.883 -13.092 1.00 52.03 56 THR A N 6
ATOM 5864 C CA . THR A 1 16 ? 11.932 -7.987 -13.990 1.00 41.33 56 THR A CA 6
ATOM 5865 C C . THR A 1 16 ? 12.715 -6.985 -13.145 1.00 24.44 56 THR A C 6
ATOM 5866 O O . THR A 1 16 ? 13.898 -6.755 -13.393 1.00 60.02 56 THR A O 6
ATOM 5877 N N . GLY A 1 17 ? 12.059 -6.428 -12.119 1.00 32.12 57 GLY A N 6
ATOM 5878 C CA . GLY A 1 17 ? 12.659 -5.447 -11.236 1.00 5.45 57 GLY A CA 6
ATOM 5879 C C . GLY A 1 17 ? 12.955 -4.154 -11.987 1.00 52.00 57 GLY A C 6
ATOM 5880 O O . GLY A 1 17 ? 12.582 -3.972 -13.154 1.00 71.54 57 GLY A O 6
ATOM 5884 N N . ARG A 1 18 ? 13.564 -3.218 -11.266 1.00 4.50 58 ARG A N 6
ATOM 5885 C CA . ARG A 1 18 ? 13.975 -1.890 -11.704 1.00 62.01 58 ARG A CA 6
ATOM 5886 C C . ARG A 1 18 ? 15.276 -1.581 -10.965 1.00 41.40 58 ARG A C 6
ATOM 5887 O O . ARG A 1 18 ? 15.649 -2.318 -10.045 1.00 61.55 58 ARG A O 6
ATOM 5908 N N . VAL A 1 19 ? 15.961 -0.504 -11.340 1.00 0.55 59 VAL A N 6
ATOM 5909 C CA . VAL A 1 19 ? 17.208 -0.094 -10.696 1.00 54.23 59 VAL A CA 6
ATOM 5910 C C . VAL A 1 19 ? 16.912 1.202 -9.941 1.00 12.24 59 VAL A C 6
ATOM 5911 O O . VAL A 1 19 ? 17.117 1.261 -8.726 1.00 70.42 59 VAL A O 6
ATOM 5924 N N . ASN A 1 20 ? 16.325 2.188 -10.622 1.00 74.02 60 ASN A N 6
ATOM 5925 C CA . ASN A 1 20 ? 15.951 3.502 -10.095 1.00 53.43 60 ASN A CA 6
ATOM 5926 C C . ASN A 1 20 ? 14.454 3.533 -9.749 1.00 65.20 60 ASN A C 6
ATOM 5927 O O . ASN A 1 20 ? 13.771 4.504 -10.075 1.00 23.31 60 ASN A O 6
ATOM 5938 N N . GLY A 1 21 ? 13.895 2.436 -9.230 1.00 70.40 61 GLY A N 6
ATOM 5939 C CA . GLY A 1 21 ? 12.491 2.326 -8.841 1.00 1.42 61 GLY A CA 6
ATOM 5940 C C . GLY A 1 21 ? 12.286 2.928 -7.450 1.00 12.50 61 GLY A C 6
ATOM 5941 O O . GLY A 1 21 ? 13.142 3.669 -6.964 1.00 45.12 61 GLY A O 6
ATOM 5945 N N . GLY A 1 22 ? 11.169 2.593 -6.801 1.00 70.40 62 GLY A N 6
ATOM 5946 C CA . GLY A 1 22 ? 10.829 3.085 -5.469 1.00 52.32 62 GLY A CA 6
ATOM 5947 C C . GLY A 1 22 ? 11.693 2.445 -4.386 1.00 2.24 62 GLY A C 6
ATOM 5948 O O . GLY A 1 22 ? 12.897 2.696 -4.325 1.00 12.52 62 GLY A O 6
ATOM 5952 N N . HIS A 1 23 ? 11.121 1.588 -3.545 1.00 2.24 63 HIS A N 6
ATOM 5953 C CA . HIS A 1 23 ? 11.838 0.916 -2.463 1.00 52.14 63 HIS A CA 6
ATOM 5954 C C . HIS A 1 23 ? 11.576 -0.593 -2.505 1.00 13.21 63 HIS A C 6
ATOM 5955 O O . HIS A 1 23 ? 10.545 -1.025 -3.030 1.00 11.23 63 HIS A O 6
ATOM 5969 N N . PRO A 1 24 ? 12.482 -1.427 -1.972 1.00 50.15 64 PRO A N 6
ATOM 5970 C CA . PRO A 1 24 ? 12.306 -2.867 -1.965 1.00 12.53 64 PRO A CA 6
ATOM 5971 C C . PRO A 1 24 ? 11.268 -3.245 -0.904 1.00 3.54 64 PRO A C 6
ATOM 5972 O O . PRO A 1 24 ? 11.424 -2.915 0.272 1.00 23.30 64 PRO A O 6
ATOM 5983 N N . VAL A 1 25 ? 10.240 -3.993 -1.297 1.00 41.34 65 VAL A N 6
ATOM 5984 C CA . VAL A 1 25 ? 9.171 -4.445 -0.406 1.00 62.52 65 VAL A CA 6
ATOM 5985 C C . VAL A 1 25 ? 9.058 -5.965 -0.493 1.00 44.04 65 VAL A C 6
ATOM 5986 O O . VAL A 1 25 ? 9.531 -6.582 -1.454 1.00 60.40 65 VAL A O 6
ATOM 5999 N N . THR A 1 26 ? 8.403 -6.563 0.492 1.00 31.22 66 THR A N 6
ATOM 6000 C CA . THR A 1 26 ? 8.167 -7.993 0.638 1.00 40.43 66 THR A CA 6
ATOM 6001 C C . THR A 1 26 ? 6.656 -8.228 0.667 1.00 71.42 66 THR A C 6
ATOM 6002 O O . THR A 1 26 ? 5.874 -7.269 0.684 1.00 34.05 66 THR A O 6
ATOM 6013 N N . THR A 1 27 ? 6.214 -9.484 0.650 1.00 42.31 67 THR A N 6
ATOM 6014 C CA . THR A 1 27 ? 4.795 -9.814 0.664 1.00 32.51 67 THR A CA 6
ATOM 6015 C C . THR A 1 27 ? 4.160 -9.369 1.981 1.00 20.34 67 THR A C 6
ATOM 6016 O O . THR A 1 27 ? 3.069 -8.806 1.965 1.00 24.33 67 THR A O 6
ATOM 6027 N N . GLN A 1 28 ? 4.866 -9.555 3.102 1.00 42.41 68 GLN A N 6
ATOM 6028 C CA . GLN A 1 28 ? 4.400 -9.200 4.438 1.00 73.24 68 GLN A CA 6
ATOM 6029 C C . GLN A 1 28 ? 3.945 -7.746 4.520 1.00 73.34 68 GLN A C 6
ATOM 6030 O O . GLN A 1 28 ? 2.945 -7.453 5.167 1.00 53.54 68 GLN A O 6
ATOM 6044 N N . MET A 1 29 ? 4.635 -6.820 3.848 1.00 20.22 69 MET A N 6
ATOM 6045 C CA . MET A 1 29 ? 4.236 -5.429 3.891 1.00 14.41 69 MET A CA 6
ATOM 6046 C C . MET A 1 29 ? 2.846 -5.277 3.257 1.00 25.21 69 MET A C 6
ATOM 6047 O O . MET A 1 29 ? 2.004 -4.543 3.777 1.00 43.10 69 MET A O 6
ATOM 6061 N N . VAL A 1 30 ? 2.607 -5.978 2.141 1.00 1.15 70 VAL A N 6
ATOM 6062 C CA . VAL A 1 30 ? 1.358 -5.958 1.394 1.00 20.30 70 VAL A CA 6
ATOM 6063 C C . VAL A 1 30 ? 0.217 -6.497 2.249 1.00 52.34 70 VAL A C 6
ATOM 6064 O O . VAL A 1 30 ? -0.788 -5.806 2.422 1.00 51.12 70 VAL A O 6
ATOM 6077 N N . GLU A 1 31 ? 0.350 -7.722 2.762 1.00 72.21 71 GLU A N 6
ATOM 6078 C CA . GLU A 1 31 ? -0.703 -8.305 3.585 1.00 13.30 71 GLU A CA 6
ATOM 6079 C C . GLU A 1 31 ? -0.946 -7.426 4.812 1.00 0.32 71 GLU A C 6
ATOM 6080 O O . GLU A 1 31 ? -2.105 -7.215 5.148 1.00 11.42 71 GLU A O 6
ATOM 6092 N N . THR A 1 32 ? 0.082 -6.862 5.453 1.00 4.12 72 THR A N 6
ATOM 6093 C CA . THR A 1 32 ? -0.108 -6.008 6.625 1.00 53.13 72 THR A CA 6
ATOM 6094 C C . THR A 1 32 ? -1.048 -4.845 6.279 1.00 43.23 72 THR A C 6
ATOM 6095 O O . THR A 1 32 ? -2.127 -4.773 6.877 1.00 42.52 72 THR A O 6
ATOM 6106 N N . VAL A 1 33 ? -0.699 -3.980 5.307 1.00 15.20 73 VAL A N 6
ATOM 6107 C CA . VAL A 1 33 ? -1.593 -2.873 4.941 1.00 25.52 73 VAL A CA 6
ATOM 6108 C C . VAL A 1 33 ? -2.973 -3.450 4.613 1.00 20.43 73 VAL A C 6
ATOM 6109 O O . VAL A 1 33 ? -3.952 -2.948 5.143 1.00 41.22 73 VAL A O 6
ATOM 6122 N N . GLN A 1 34 ? -3.071 -4.533 3.832 1.00 35.43 74 GLN A N 6
ATOM 6123 C CA . GLN A 1 34 ? -4.359 -5.139 3.485 1.00 21.33 74 GLN A CA 6
ATOM 6124 C C . GLN A 1 34 ? -5.213 -5.468 4.708 1.00 11.31 74 GLN A C 6
ATOM 6125 O O . GLN A 1 34 ? -6.419 -5.233 4.677 1.00 30.00 74 GLN A O 6
ATOM 6139 N N . ASN A 1 35 ? -4.611 -6.026 5.756 1.00 72.43 75 ASN A N 6
ATOM 6140 C CA . ASN A 1 35 ? -5.324 -6.375 6.983 1.00 4.20 75 ASN A CA 6
ATOM 6141 C C . ASN A 1 35 ? -5.802 -5.116 7.692 1.00 71.44 75 ASN A C 6
ATOM 6142 O O . ASN A 1 35 ? -6.858 -5.140 8.320 1.00 33.32 75 ASN A O 6
ATOM 6153 N N . LEU A 1 36 ? -5.028 -4.028 7.640 1.00 31.12 76 LEU A N 6
ATOM 6154 C CA . LEU A 1 36 ? -5.405 -2.776 8.300 1.00 22.33 76 LEU A CA 6
ATOM 6155 C C . LEU A 1 36 ? -6.261 -1.878 7.398 1.00 3.42 76 LEU A C 6
ATOM 6156 O O . LEU A 1 36 ? -6.865 -0.924 7.887 1.00 41.21 76 LEU A O 6
ATOM 6172 N N . ALA A 1 37 ? -6.348 -2.188 6.103 1.00 52.34 77 ALA A N 6
ATOM 6173 C CA . ALA A 1 37 ? -7.086 -1.457 5.092 1.00 22.31 77 ALA A CA 6
ATOM 6174 C C . ALA A 1 37 ? -7.690 -2.461 4.094 1.00 12.33 77 ALA A C 6
ATOM 6175 O O . ALA A 1 37 ? -7.188 -2.607 2.969 1.00 13.34 77 ALA A O 6
ATOM 6182 N N . PRO A 1 38 ? -8.784 -3.154 4.460 1.00 0.51 78 PRO A N 6
ATOM 6183 C CA . PRO A 1 38 ? -9.441 -4.139 3.596 1.00 73.12 78 PRO A CA 6
ATOM 6184 C C . PRO A 1 38 ? -10.162 -3.486 2.406 1.00 53.02 78 PRO A C 6
ATOM 6185 O O . PRO A 1 38 ? -10.537 -4.163 1.445 1.00 73.13 78 PRO A O 6
ATOM 6196 N N . ASN A 1 39 ? -10.347 -2.163 2.455 1.00 40.30 79 ASN A N 6
ATOM 6197 C CA . ASN A 1 39 ? -11.008 -1.364 1.433 1.00 51.23 79 ASN A CA 6
ATOM 6198 C C . ASN A 1 39 ? -10.087 -1.059 0.242 1.00 12.14 79 ASN A C 6
ATOM 6199 O O . ASN A 1 39 ? -10.552 -0.495 -0.749 1.00 10.22 79 ASN A O 6
ATOM 6210 N N . LEU A 1 40 ? -8.792 -1.385 0.317 1.00 60.44 80 LEU A N 6
ATOM 6211 C CA . LEU A 1 40 ? -7.833 -1.125 -0.756 1.00 32.11 80 LEU A CA 6
ATOM 6212 C C . LEU A 1 40 ? -7.608 -2.353 -1.631 1.00 62.25 80 LEU A C 6
ATOM 6213 O O . LEU A 1 40 ? -7.784 -3.494 -1.192 1.00 62.13 80 LEU A O 6
ATOM 6229 N N . HIS A 1 41 ? -7.237 -2.118 -2.891 1.00 55.14 81 HIS A N 6
ATOM 6230 C CA . HIS A 1 41 ? -6.964 -3.128 -3.900 1.00 11.51 81 HIS A CA 6
ATOM 6231 C C . HIS A 1 41 ? -5.673 -3.871 -3.540 1.00 41.10 81 HIS A C 6
ATOM 6232 O O . HIS A 1 41 ? -4.737 -3.246 -3.044 1.00 63.23 81 HIS A O 6
ATOM 6246 N N . PRO A 1 42 ? -5.571 -5.177 -3.809 1.00 10.12 82 PRO A N 6
ATOM 6247 C CA . PRO A 1 42 ? -4.395 -5.960 -3.476 1.00 60.25 82 PRO A CA 6
ATOM 6248 C C . PRO A 1 42 ? -3.137 -5.574 -4.270 1.00 35.43 82 PRO A C 6
ATOM 6249 O O . PRO A 1 42 ? -2.033 -5.830 -3.780 1.00 62.14 82 PRO A O 6
ATOM 6260 N N . GLU A 1 43 ? -3.254 -4.990 -5.471 1.00 4.11 83 GLU A N 6
ATOM 6261 C CA . GLU A 1 43 ? -2.128 -4.581 -6.297 1.00 32.41 83 GLU A CA 6
ATOM 6262 C C . GLU A 1 43 ? -1.649 -3.180 -5.943 1.00 61.12 83 GLU A C 6
ATOM 6263 O O . GLU A 1 43 ? -0.433 -2.968 -5.897 1.00 62.51 83 GLU A O 6
ATOM 6275 N N . GLN A 1 44 ? -2.578 -2.242 -5.696 1.00 1.45 84 GLN A N 6
ATOM 6276 C CA . GLN A 1 44 ? -2.227 -0.863 -5.355 1.00 2.43 84 GLN A CA 6
ATOM 6277 C C . GLN A 1 44 ? -1.327 -0.830 -4.119 1.00 74.20 84 GLN A C 6
ATOM 6278 O O . GLN A 1 44 ? -0.387 -0.037 -4.067 1.00 61.14 84 GLN A O 6
ATOM 6292 N N . ILE A 1 45 ? -1.557 -1.735 -3.159 1.00 3.04 85 ILE A N 6
ATOM 6293 C CA . ILE A 1 45 ? -0.791 -1.807 -1.925 1.00 13.21 85 ILE A CA 6
ATOM 6294 C C . ILE A 1 45 ? 0.693 -1.896 -2.238 1.00 62.42 85 ILE A C 6
ATOM 6295 O O . ILE A 1 45 ? 1.438 -1.019 -1.803 1.00 40.42 85 ILE A O 6
ATOM 6311 N N . ARG A 1 46 ? 1.126 -2.912 -2.996 1.00 64.21 86 ARG A N 6
ATOM 6312 C CA . ARG A 1 46 ? 2.544 -3.048 -3.331 1.00 24.32 86 ARG A CA 6
ATOM 6313 C C . ARG A 1 46 ? 3.129 -1.740 -3.872 1.00 53.11 86 ARG A C 6
ATOM 6314 O O . ARG A 1 46 ? 4.219 -1.343 -3.464 1.00 31.11 86 ARG A O 6
ATOM 6335 N N . TYR A 1 47 ? 2.431 -1.062 -4.783 1.00 23.24 87 TYR A N 6
ATOM 6336 C CA . TYR A 1 47 ? 2.930 0.181 -5.352 1.00 20.21 87 TYR A CA 6
ATOM 6337 C C . TYR A 1 47 ? 3.071 1.256 -4.284 1.00 22.42 87 TYR A C 6
ATOM 6338 O O . TYR A 1 47 ? 4.085 1.953 -4.220 1.00 45.12 87 TYR A O 6
ATOM 6356 N N . SER A 1 48 ? 2.065 1.382 -3.427 1.00 30.35 88 SER A N 6
ATOM 6357 C CA . SER A 1 48 ? 2.088 2.376 -2.376 1.00 73.30 88 SER A CA 6
ATOM 6358 C C . SER A 1 48 ? 3.271 2.131 -1.455 1.00 55.41 88 SER A C 6
ATOM 6359 O O . SER A 1 48 ? 4.003 3.070 -1.182 1.00 20.11 88 SER A O 6
ATOM 6367 N N . LEU A 1 49 ? 3.516 0.878 -1.068 1.00 55.04 89 LEU A N 6
ATOM 6368 C CA . LEU A 1 49 ? 4.628 0.498 -0.206 1.00 74.31 89 LEU A CA 6
ATOM 6369 C C . LEU A 1 49 ? 5.951 0.869 -0.866 1.00 71.51 89 LEU A C 6
ATOM 6370 O O . LEU A 1 49 ? 6.884 1.256 -0.172 1.00 61.31 89 LEU A O 6
ATOM 6386 N N . GLU A 1 50 ? 6.059 0.730 -2.191 1.00 64.52 90 GLU A N 6
ATOM 6387 C CA . GLU A 1 50 ? 7.290 1.086 -2.893 1.00 53.02 90 GLU A CA 6
ATOM 6388 C C . GLU A 1 50 ? 7.506 2.602 -2.850 1.00 61.11 90 GLU A C 6
ATOM 6389 O O . GLU A 1 50 ? 8.643 3.063 -2.817 1.00 14.52 90 GLU A O 6
ATOM 6401 N N . ASN A 1 51 ? 6.418 3.374 -2.875 1.00 25.22 91 ASN A N 6
ATOM 6402 C CA . ASN A 1 51 ? 6.445 4.834 -2.846 1.00 75.45 91 ASN A CA 6
ATOM 6403 C C . ASN A 1 51 ? 6.673 5.415 -1.444 1.00 62.14 91 ASN A C 6
ATOM 6404 O O . ASN A 1 51 ? 7.429 6.380 -1.308 1.00 33.43 91 ASN A O 6
ATOM 6415 N N . THR A 1 52 ? 6.031 4.869 -0.413 1.00 32.44 92 THR A N 6
ATOM 6416 C CA . THR A 1 52 ? 6.122 5.308 0.978 1.00 51.31 92 THR A CA 6
ATOM 6417 C C . THR A 1 52 ? 7.340 4.721 1.701 1.00 64.12 92 THR A C 6
ATOM 6418 O O . THR A 1 52 ? 7.950 5.364 2.553 1.00 74.42 92 THR A O 6
ATOM 6429 N N . GLY A 1 53 ? 7.702 3.487 1.358 1.00 24.31 93 GLY A N 6
ATOM 6430 C CA . GLY A 1 53 ? 8.807 2.727 1.914 1.00 14.22 93 GLY A CA 6
ATOM 6431 C C . GLY A 1 53 ? 8.402 1.978 3.185 1.00 3.20 93 GLY A C 6
ATOM 6432 O O . GLY A 1 53 ? 9.174 1.140 3.650 1.00 33.10 93 GLY A O 6
ATOM 6436 N N . SER A 1 54 ? 7.225 2.256 3.765 1.00 64.30 94 SER A N 6
ATOM 6437 C CA . SER A 1 54 ? 6.754 1.607 4.975 1.00 14.25 94 SER A CA 6
ATOM 6438 C C . SER A 1 54 ? 5.239 1.403 4.966 1.00 14.10 94 SER A C 6
ATOM 6439 O O . SER A 1 54 ? 4.469 2.178 4.394 1.00 71.41 94 SER A O 6
ATOM 6447 N N . VAL A 1 55 ? 4.820 0.354 5.661 1.00 63.40 95 VAL A N 6
ATOM 6448 C CA . VAL A 1 55 ? 3.432 -0.059 5.850 1.00 60.24 95 VAL A CA 6
ATOM 6449 C C . VAL A 1 55 ? 2.706 1.057 6.601 1.00 42.43 95 VAL A C 6
ATOM 6450 O O . VAL A 1 55 ? 1.673 1.525 6.145 1.00 34.54 95 VAL A O 6
ATOM 6463 N N . GLU A 1 56 ? 3.305 1.506 7.700 1.00 75.01 96 GLU A N 6
ATOM 6464 C CA . GLU A 1 56 ? 2.848 2.545 8.611 1.00 63.23 96 GLU A CA 6
ATOM 6465 C C . GLU A 1 56 ? 2.339 3.774 7.860 1.00 13.23 96 GLU A C 6
ATOM 6466 O O . GLU A 1 56 ? 1.191 4.181 8.012 1.00 21.41 96 GLU A O 6
ATOM 6478 N N . GLU A 1 57 ? 3.179 4.292 6.967 1.00 54.44 97 GLU A N 6
ATOM 6479 C CA . GLU A 1 57 ? 2.866 5.481 6.194 1.00 22.20 97 GLU A CA 6
ATOM 6480 C C . GLU A 1 57 ? 1.717 5.179 5.244 1.00 43.21 97 GLU A C 6
ATOM 6481 O O . GLU A 1 57 ? 0.817 5.989 5.068 1.00 62.14 97 GLU A O 6
ATOM 6493 N N . THR A 1 58 ? 1.744 4.003 4.621 1.00 15.22 98 THR A N 6
ATOM 6494 C CA . THR A 1 58 ? 0.723 3.552 3.694 1.00 73.53 98 THR A CA 6
ATOM 6495 C C . THR A 1 58 ? -0.647 3.504 4.386 1.00 35.12 98 THR A C 6
ATOM 6496 O O . THR A 1 58 ? -1.661 3.884 3.805 1.00 55.15 98 THR A O 6
ATOM 6507 N N . VAL A 1 59 ? -0.679 3.071 5.636 1.00 73.42 99 VAL A N 6
ATOM 6508 C CA . VAL A 1 59 ? -1.891 2.974 6.435 1.00 44.45 99 VAL A CA 6
ATOM 6509 C C . VAL A 1 59 ? -2.338 4.372 6.878 1.00 72.15 99 VAL A C 6
ATOM 6510 O O . VAL A 1 59 ? -3.537 4.642 6.863 1.00 61.54 99 VAL A O 6
ATOM 6523 N N . GLU A 1 60 ? -1.412 5.270 7.225 1.00 42.12 100 GLU A N 6
ATOM 6524 C CA . GLU A 1 60 ? -1.709 6.628 7.682 1.00 11.14 100 GLU A CA 6
ATOM 6525 C C . GLU A 1 60 ? -2.289 7.459 6.544 1.00 35.13 100 GLU A C 6
ATOM 6526 O O . GLU A 1 60 ? -3.256 8.199 6.729 1.00 1.44 100 GLU A O 6
ATOM 6538 N N . ARG A 1 61 ? -1.738 7.329 5.342 1.00 72.01 101 ARG A N 6
ATOM 6539 C CA . ARG A 1 61 ? -2.242 8.078 4.199 1.00 2.14 101 ARG A CA 6
ATOM 6540 C C . ARG A 1 61 ? -3.563 7.464 3.753 1.00 3.03 101 ARG A C 6
ATOM 6541 O O . ARG A 1 61 ? -4.477 8.173 3.340 1.00 14.22 101 ARG A O 6
ATOM 6562 N N . TYR A 1 62 ? -3.684 6.141 3.856 1.00 40.24 102 TYR A N 6
ATOM 6563 C CA . TYR A 1 62 ? -4.904 5.427 3.503 1.00 52.14 102 TYR A CA 6
ATOM 6564 C C . TYR A 1 62 ? -6.063 5.969 4.323 1.00 20.44 102 TYR A C 6
ATOM 6565 O O . TYR A 1 62 ? -7.034 6.443 3.729 1.00 2.52 102 TYR A O 6
ATOM 6583 N N . LEU A 1 63 ? -5.957 5.932 5.657 1.00 53.54 103 LEU A N 6
ATOM 6584 C CA . LEU A 1 63 ? -7.001 6.433 6.545 1.00 24.11 103 LEU A CA 6
ATOM 6585 C C . LEU A 1 63 ? -7.263 7.920 6.314 1.00 1.04 103 LEU A C 6
ATOM 6586 O O . LEU A 1 63 ? -8.368 8.385 6.594 1.00 23.45 103 LEU A O 6
ATOM 6602 N N . ARG A 1 64 ? -6.286 8.676 5.796 1.00 23.53 104 ARG A N 6
ATOM 6603 C CA . ARG A 1 64 ? -6.488 10.099 5.515 1.00 24.33 104 ARG A CA 6
ATOM 6604 C C . ARG A 1 64 ? -7.299 10.260 4.228 1.00 53.04 104 ARG A C 6
ATOM 6605 O O . ARG A 1 64 ? -7.813 11.352 3.992 1.00 12.11 104 ARG A O 6
ATOM 6626 N N . GLY A 1 65 ? -7.434 9.219 3.403 1.00 10.03 105 GLY A N 6
ATOM 6627 C CA . GLY A 1 65 ? -8.170 9.292 2.156 1.00 12.11 105 GLY A CA 6
ATOM 6628 C C . GLY A 1 65 ? -7.283 9.840 1.042 1.00 34.44 105 GLY A C 6
ATOM 6629 O O . GLY A 1 65 ? -7.802 10.503 0.144 1.00 11.45 105 GLY A O 6
ATOM 6633 N N . ASP A 1 66 ? -5.961 9.627 1.109 1.00 42.01 106 ASP A N 6
ATOM 6634 C CA . ASP A 1 66 ? -5.052 10.112 0.066 1.00 71.55 106 ASP A CA 6
ATOM 6635 C C . ASP A 1 66 ? -5.296 9.307 -1.228 1.00 50.12 106 ASP A C 6
ATOM 6636 O O . ASP A 1 66 ? -6.105 8.374 -1.254 1.00 64.10 106 ASP A O 6
ATOM 6645 N N . GLU A 1 67 ? -4.646 9.670 -2.330 1.00 35.24 107 GLU A N 6
ATOM 6646 C CA . GLU A 1 67 ? -4.752 8.983 -3.608 1.00 53.51 107 GLU A CA 6
ATOM 6647 C C . GLU A 1 67 ? -3.752 7.836 -3.632 1.00 14.03 107 GLU A C 6
ATOM 6648 O O . GLU A 1 67 ? -2.670 7.895 -3.033 1.00 21.25 107 GLU A O 6
ATOM 6660 N N . PHE A 1 68 ? -4.141 6.776 -4.335 1.00 72.22 108 PHE A N 6
ATOM 6661 C CA . PHE A 1 68 ? -3.367 5.571 -4.483 1.00 3.51 108 PHE A CA 6
ATOM 6662 C C . PHE A 1 68 ? -3.463 5.073 -5.917 1.00 62.05 108 PHE A C 6
ATOM 6663 O O . PHE A 1 68 ? -4.504 4.595 -6.361 1.00 20.52 108 PHE A O 6
ATOM 6680 N N . SER A 1 69 ? -2.370 5.181 -6.646 1.00 42.23 109 SER A N 6
ATOM 6681 C CA . SER A 1 69 ? -2.244 4.701 -8.019 1.00 53.12 109 SER A CA 6
ATOM 6682 C C . SER A 1 69 ? -1.936 3.186 -7.993 1.00 21.00 109 SER A C 6
ATOM 6683 O O . SER A 1 69 ? -1.675 2.601 -6.936 1.00 55.14 109 SER A O 6
ATOM 6691 N N . PHE A 1 70 ? -1.977 2.545 -9.157 1.00 73.11 110 PHE A N 6
ATOM 6692 C CA . PHE A 1 70 ? -1.715 1.125 -9.375 1.00 44.43 110 PHE A CA 6
ATOM 6693 C C . PHE A 1 70 ? -0.248 0.894 -9.772 1.00 44.23 110 PHE A C 6
ATOM 6694 O O . PHE A 1 70 ? 0.426 1.836 -10.195 1.00 0.03 110 PHE A O 6
ATOM 6711 N N . PRO A 1 71 ? 0.260 -0.349 -9.653 1.00 32.05 111 PRO A N 6
ATOM 6712 C CA . PRO A 1 71 ? 1.634 -0.674 -10.014 1.00 31.40 111 PRO A CA 6
ATOM 6713 C C . PRO A 1 71 ? 1.862 -0.582 -11.534 1.00 33.44 111 PRO A C 6
ATOM 6714 O O . PRO A 1 71 ? 0.917 -0.717 -12.319 1.00 61.25 111 PRO A O 6
ATOM 6725 N N . PRO A 1 72 ? 3.126 -0.416 -11.966 1.00 24.44 112 PRO A N 6
ATOM 6726 C CA . PRO A 1 72 ? 3.470 -0.309 -13.374 1.00 44.54 112 PRO A CA 6
ATOM 6727 C C . PRO A 1 72 ? 3.126 -1.601 -14.111 1.00 13.33 112 PRO A C 6
ATOM 6728 O O . PRO A 1 72 ? 3.552 -2.688 -13.713 1.00 61.22 112 PRO A O 6
ATOM 6739 N N . GLY A 1 73 ? 2.398 -1.487 -15.218 1.00 55.43 113 GLY A N 6
ATOM 6740 C CA . GLY A 1 73 ? 1.996 -2.630 -16.027 1.00 35.14 113 GLY A CA 6
ATOM 6741 C C . GLY A 1 73 ? 0.599 -3.140 -15.692 1.00 72.04 113 GLY A C 6
ATOM 6742 O O . GLY A 1 73 ? 0.159 -4.108 -16.310 1.00 52.13 113 GLY A O 6
ATOM 6746 N N . PHE A 1 74 ? -0.081 -2.582 -14.678 1.00 74.11 114 PHE A N 6
ATOM 6747 C CA . PHE A 1 74 ? -1.449 -3.006 -14.364 1.00 43.44 114 PHE A CA 6
ATOM 6748 C C . PHE A 1 74 ? -2.356 -2.558 -15.527 1.00 14.20 114 PHE A C 6
ATOM 6749 O O . PHE A 1 74 ? -3.381 -3.174 -15.810 1.00 62.44 114 PHE A O 6
ATOM 6766 N N . GLU A 1 75 ? -1.986 -1.443 -16.153 1.00 41.12 115 GLU A N 6
ATOM 6767 C CA . GLU A 1 75 ? -2.625 -0.793 -17.280 1.00 23.12 115 GLU A CA 6
ATOM 6768 C C . GLU A 1 75 ? -1.892 -1.251 -18.524 1.00 63.24 115 GLU A C 6
ATOM 6769 O O . GLU A 1 75 ? -2.552 -1.448 -19.564 1.00 13.44 115 GLU A O 6
ATOM 6781 N N . GLY A 1 1 ? 8.969 16.782 -14.066 1.00 31.24 41 GLY A N 7
ATOM 6782 C CA . GLY A 1 1 ? 10.282 17.249 -14.520 1.00 11.51 41 GLY A CA 7
ATOM 6783 C C . GLY A 1 1 ? 11.378 16.716 -13.616 1.00 43.32 41 GLY A C 7
ATOM 6784 O O . GLY A 1 1 ? 12.192 15.916 -14.069 1.00 21.01 41 GLY A O 7
ATOM 6788 N N . ALA A 1 2 ? 11.391 17.116 -12.339 1.00 23.01 42 ALA A N 7
ATOM 6789 C CA . ALA A 1 2 ? 12.345 16.730 -11.298 1.00 74.44 42 ALA A CA 7
ATOM 6790 C C . ALA A 1 2 ? 12.203 15.255 -10.859 1.00 55.22 42 ALA A C 7
ATOM 6791 O O . ALA A 1 2 ? 12.084 14.964 -9.666 1.00 75.32 42 ALA A O 7
ATOM 6798 N N . MET A 1 3 ? 12.201 14.305 -11.800 1.00 4.33 43 MET A N 7
ATOM 6799 C CA . MET A 1 3 ? 12.071 12.872 -11.526 1.00 2.31 43 MET A CA 7
ATOM 6800 C C . MET A 1 3 ? 13.189 12.330 -10.628 1.00 1.21 43 MET A C 7
ATOM 6801 O O . MET A 1 3 ? 13.008 11.280 -10.003 1.00 33.41 43 MET A O 7
ATOM 6815 N N . GLY A 1 4 ? 14.306 13.043 -10.500 1.00 43.40 44 GLY A N 7
ATOM 6816 C CA . GLY A 1 4 ? 15.462 12.672 -9.701 1.00 33.35 44 GLY A CA 7
ATOM 6817 C C . GLY A 1 4 ? 16.621 12.377 -10.643 1.00 52.33 44 GLY A C 7
ATOM 6818 O O . GLY A 1 4 ? 16.931 11.208 -10.861 1.00 64.24 44 GLY A O 7
ATOM 6822 N N . PRO A 1 5 ? 17.245 13.406 -11.234 1.00 20.32 45 PRO A N 7
ATOM 6823 C CA . PRO A 1 5 ? 18.355 13.261 -12.168 1.00 72.34 45 PRO A CA 7
ATOM 6824 C C . PRO A 1 5 ? 19.703 13.082 -11.445 1.00 74.33 45 PRO A C 7
ATOM 6825 O O . PRO A 1 5 ? 20.760 13.230 -12.060 1.00 61.23 45 PRO A O 7
ATOM 6836 N N . GLN A 1 6 ? 19.682 12.858 -10.128 1.00 74.24 46 GLN A N 7
ATOM 6837 C CA . GLN A 1 6 ? 20.822 12.650 -9.243 1.00 65.44 46 GLN A CA 7
ATOM 6838 C C . GLN A 1 6 ? 20.407 11.648 -8.159 1.00 73.42 46 GLN A C 7
ATOM 6839 O O . GLN A 1 6 ? 20.710 11.805 -6.969 1.00 21.54 46 GLN A O 7
ATOM 6853 N N . GLY A 1 7 ? 19.632 10.650 -8.567 1.00 31.33 47 GLY A N 7
ATOM 6854 C CA . GLY A 1 7 ? 19.109 9.611 -7.716 1.00 43.12 47 GLY A CA 7
ATOM 6855 C C . GLY A 1 7 ? 20.129 8.528 -7.416 1.00 35.23 47 GLY A C 7
ATOM 6856 O O . GLY A 1 7 ? 21.338 8.654 -7.654 1.00 42.41 47 GLY A O 7
ATOM 6860 N N . SER A 1 8 ? 19.601 7.472 -6.818 1.00 32.31 48 SER A N 7
ATOM 6861 C CA . SER A 1 8 ? 20.290 6.270 -6.409 1.00 2.44 48 SER A CA 7
ATOM 6862 C C . SER A 1 8 ? 19.540 5.075 -7.007 1.00 51.25 48 SER A C 7
ATOM 6863 O O . SER A 1 8 ? 18.439 5.226 -7.546 1.00 74.00 48 SER A O 7
ATOM 6871 N N . THR A 1 9 ? 20.155 3.895 -6.973 1.00 44.01 49 THR A N 7
ATOM 6872 C CA . THR A 1 9 ? 19.562 2.677 -7.524 1.00 51.11 49 THR A CA 7
ATOM 6873 C C . THR A 1 9 ? 20.157 1.420 -6.880 1.00 24.13 49 THR A C 7
ATOM 6874 O O . THR A 1 9 ? 19.463 0.410 -6.737 1.00 64.13 49 THR A O 7
ATOM 6885 N N . GLN A 1 10 ? 21.425 1.476 -6.455 1.00 4.24 50 GLN A N 7
ATOM 6886 C CA . GLN A 1 10 ? 22.119 0.361 -5.831 1.00 75.20 50 GLN A CA 7
ATOM 6887 C C . GLN A 1 10 ? 21.366 -0.069 -4.569 1.00 22.23 50 GLN A C 7
ATOM 6888 O O . GLN A 1 10 ? 20.982 0.781 -3.767 1.00 34.12 50 GLN A O 7
ATOM 6902 N N . ASN A 1 11 ? 21.144 -1.372 -4.389 1.00 71.32 51 ASN A N 7
ATOM 6903 C CA . ASN A 1 11 ? 20.439 -1.922 -3.224 1.00 54.11 51 ASN A CA 7
ATOM 6904 C C . ASN A 1 11 ? 21.377 -2.199 -2.046 1.00 5.22 51 ASN A C 7
ATOM 6905 O O . ASN A 1 11 ? 20.924 -2.571 -0.965 1.00 64.21 51 ASN A O 7
ATOM 6916 N N . ALA A 1 12 ? 22.685 -2.022 -2.233 1.00 53.02 52 ALA A N 7
ATOM 6917 C CA . ALA A 1 12 ? 23.710 -2.222 -1.226 1.00 61.21 52 ALA A CA 7
ATOM 6918 C C . ALA A 1 12 ? 24.788 -1.189 -1.527 1.00 52.44 52 ALA A C 7
ATOM 6919 O O . ALA A 1 12 ? 25.473 -1.313 -2.546 1.00 14.31 52 ALA A O 7
ATOM 6926 N N . LEU A 1 13 ? 24.872 -0.117 -0.741 1.00 64.00 53 LEU A N 7
ATOM 6927 C CA . LEU A 1 13 ? 25.871 0.927 -0.937 1.00 42.23 53 LEU A CA 7
ATOM 6928 C C . LEU A 1 13 ? 26.199 1.627 0.374 1.00 53.13 53 LEU A C 7
ATOM 6929 O O . LEU A 1 13 ? 25.658 1.285 1.427 1.00 1.33 53 LEU A O 7
ATOM 6945 N N . ARG A 1 14 ? 27.109 2.603 0.306 1.00 1.45 54 ARG A N 7
ATOM 6946 C CA . ARG A 1 14 ? 27.532 3.411 1.441 1.00 72.20 54 ARG A CA 7
ATOM 6947 C C . ARG A 1 14 ? 26.294 4.081 2.026 1.00 12.11 54 ARG A C 7
ATOM 6948 O O . ARG A 1 14 ? 25.656 4.875 1.338 1.00 21.24 54 ARG A O 7
ATOM 6969 N N . ARG A 1 15 ? 25.968 3.784 3.283 1.00 71.04 55 ARG A N 7
ATOM 6970 C CA . ARG A 1 15 ? 24.812 4.363 3.952 1.00 64.41 55 ARG A CA 7
ATOM 6971 C C . ARG A 1 15 ? 24.951 5.873 4.053 1.00 43.30 55 ARG A C 7
ATOM 6972 O O . ARG A 1 15 ? 25.641 6.346 4.955 1.00 44.34 55 ARG A O 7
ATOM 6993 N N . THR A 1 16 ? 24.316 6.640 3.178 1.00 24.55 56 THR A N 7
ATOM 6994 C CA . THR A 1 16 ? 24.345 8.093 3.185 1.00 5.54 56 THR A CA 7
ATOM 6995 C C . THR A 1 16 ? 23.247 8.564 2.225 1.00 13.14 56 THR A C 7
ATOM 6996 O O . THR A 1 16 ? 22.697 7.753 1.471 1.00 41.12 56 THR A O 7
ATOM 7007 N N . GLY A 1 17 ? 22.926 9.857 2.218 1.00 54.42 57 GLY A N 7
ATOM 7008 C CA . GLY A 1 17 ? 21.890 10.416 1.359 1.00 54.52 57 GLY A CA 7
ATOM 7009 C C . GLY A 1 17 ? 20.494 10.080 1.878 1.00 55.53 57 GLY A C 7
ATOM 7010 O O . GLY A 1 17 ? 20.341 9.385 2.889 1.00 43.02 57 GLY A O 7
ATOM 7014 N N . ARG A 1 18 ? 19.472 10.629 1.224 1.00 72.13 58 ARG A N 7
ATOM 7015 C CA . ARG A 1 18 ? 18.056 10.424 1.525 1.00 65.14 58 ARG A CA 7
ATOM 7016 C C . ARG A 1 18 ? 17.345 10.277 0.190 1.00 33.51 58 ARG A C 7
ATOM 7017 O O . ARG A 1 18 ? 17.775 10.869 -0.807 1.00 42.31 58 ARG A O 7
ATOM 7038 N N . VAL A 1 19 ? 16.262 9.507 0.159 1.00 44.13 59 VAL A N 7
ATOM 7039 C CA . VAL A 1 19 ? 15.480 9.287 -1.045 1.00 44.42 59 VAL A CA 7
ATOM 7040 C C . VAL A 1 19 ? 14.086 8.807 -0.649 1.00 61.42 59 VAL A C 7
ATOM 7041 O O . VAL A 1 19 ? 13.891 8.354 0.482 1.00 52.01 59 VAL A O 7
ATOM 7054 N N . ASN A 1 20 ? 13.132 8.918 -1.569 1.00 35.42 60 ASN A N 7
ATOM 7055 C CA . ASN A 1 20 ? 11.743 8.507 -1.435 1.00 3.21 60 ASN A CA 7
ATOM 7056 C C . ASN A 1 20 ? 11.306 8.003 -2.814 1.00 73.50 60 ASN A C 7
ATOM 7057 O O . ASN A 1 20 ? 11.991 8.276 -3.805 1.00 44.32 60 ASN A O 7
ATOM 7068 N N . GLY A 1 21 ? 10.193 7.273 -2.914 1.00 13.40 61 GLY A N 7
ATOM 7069 C CA . GLY A 1 21 ? 9.710 6.798 -4.208 1.00 64.05 61 GLY A CA 7
ATOM 7070 C C . GLY A 1 21 ? 10.438 5.589 -4.793 1.00 72.31 61 GLY A C 7
ATOM 7071 O O . GLY A 1 21 ? 10.323 5.346 -5.999 1.00 33.31 61 GLY A O 7
ATOM 7075 N N . GLY A 1 22 ? 11.195 4.813 -4.015 1.00 61.41 62 GLY A N 7
ATOM 7076 C CA . GLY A 1 22 ? 11.900 3.660 -4.563 1.00 52.32 62 GLY A CA 7
ATOM 7077 C C . GLY A 1 22 ? 12.491 2.802 -3.470 1.00 11.11 62 GLY A C 7
ATOM 7078 O O . GLY A 1 22 ? 13.694 2.871 -3.218 1.00 3.22 62 GLY A O 7
ATOM 7082 N N . HIS A 1 23 ? 11.657 1.957 -2.868 1.00 55.33 63 HIS A N 7
ATOM 7083 C CA . HIS A 1 23 ? 12.044 1.068 -1.784 1.00 23.43 63 HIS A CA 7
ATOM 7084 C C . HIS A 1 23 ? 11.608 -0.370 -2.086 1.00 75.01 63 HIS A C 7
ATOM 7085 O O . HIS A 1 23 ? 10.526 -0.556 -2.647 1.00 40.45 63 HIS A O 7
ATOM 7099 N N . PRO A 1 24 ? 12.405 -1.393 -1.733 1.00 63.44 64 PRO A N 7
ATOM 7100 C CA . PRO A 1 24 ? 12.070 -2.794 -1.945 1.00 34.50 64 PRO A CA 7
ATOM 7101 C C . PRO A 1 24 ? 11.033 -3.196 -0.886 1.00 64.22 64 PRO A C 7
ATOM 7102 O O . PRO A 1 24 ? 11.156 -2.815 0.280 1.00 2.21 64 PRO A O 7
ATOM 7113 N N . VAL A 1 25 ? 10.030 -3.994 -1.252 1.00 2.24 65 VAL A N 7
ATOM 7114 C CA . VAL A 1 25 ? 8.968 -4.427 -0.329 1.00 61.11 65 VAL A CA 7
ATOM 7115 C C . VAL A 1 25 ? 8.695 -5.929 -0.459 1.00 64.54 65 VAL A C 7
ATOM 7116 O O . VAL A 1 25 ? 8.806 -6.511 -1.544 1.00 23.41 65 VAL A O 7
ATOM 7129 N N . THR A 1 26 ? 8.270 -6.560 0.630 1.00 35.33 66 THR A N 7
ATOM 7130 C CA . THR A 1 26 ? 7.984 -7.988 0.735 1.00 43.34 66 THR A CA 7
ATOM 7131 C C . THR A 1 26 ? 6.484 -8.266 0.808 1.00 73.24 66 THR A C 7
ATOM 7132 O O . THR A 1 26 ? 5.695 -7.333 0.980 1.00 51.43 66 THR A O 7
ATOM 7143 N N . THR A 1 27 ? 6.083 -9.539 0.696 1.00 55.45 67 THR A N 7
ATOM 7144 C CA . THR A 1 27 ? 4.685 -9.950 0.768 1.00 13.23 67 THR A CA 7
ATOM 7145 C C . THR A 1 27 ? 4.087 -9.511 2.108 1.00 53.15 67 THR A C 7
ATOM 7146 O O . THR A 1 27 ? 2.970 -8.993 2.109 1.00 64.42 67 THR A O 7
ATOM 7157 N N . GLN A 1 28 ? 4.835 -9.622 3.218 1.00 53.21 68 GLN A N 7
ATOM 7158 C CA . GLN A 1 28 ? 4.323 -9.241 4.532 1.00 52.35 68 GLN A CA 7
ATOM 7159 C C . GLN A 1 28 ? 3.872 -7.784 4.571 1.00 64.32 68 GLN A C 7
ATOM 7160 O O . GLN A 1 28 ? 2.900 -7.458 5.242 1.00 73.30 68 GLN A O 7
ATOM 7174 N N . MET A 1 29 ? 4.551 -6.885 3.854 1.00 32.45 69 MET A N 7
ATOM 7175 C CA . MET A 1 29 ? 4.158 -5.489 3.873 1.00 23.31 69 MET A CA 7
ATOM 7176 C C . MET A 1 29 ? 2.780 -5.344 3.211 1.00 53.12 69 MET A C 7
ATOM 7177 O O . MET A 1 29 ? 1.910 -4.637 3.733 1.00 4.24 69 MET A O 7
ATOM 7191 N N . VAL A 1 30 ? 2.577 -6.042 2.086 1.00 44.22 70 VAL A N 7
ATOM 7192 C CA . VAL A 1 30 ? 1.340 -6.031 1.317 1.00 52.24 70 VAL A CA 7
ATOM 7193 C C . VAL A 1 30 ? 0.186 -6.489 2.206 1.00 11.51 70 VAL A C 7
ATOM 7194 O O . VAL A 1 30 ? -0.799 -5.764 2.360 1.00 14.33 70 VAL A O 7
ATOM 7207 N N . GLU A 1 31 ? 0.311 -7.668 2.820 1.00 33.03 71 GLU A N 7
ATOM 7208 C CA . GLU A 1 31 ? -0.754 -8.172 3.674 1.00 5.01 71 GLU A CA 7
ATOM 7209 C C . GLU A 1 31 ? -0.972 -7.281 4.892 1.00 1.32 71 GLU A C 7
ATOM 7210 O O . GLU A 1 31 ? -2.121 -7.115 5.289 1.00 41.31 71 GLU A O 7
ATOM 7222 N N . THR A 1 32 ? 0.067 -6.684 5.482 1.00 20.11 72 THR A N 7
ATOM 7223 C CA . THR A 1 32 ? -0.116 -5.817 6.648 1.00 51.54 72 THR A CA 7
ATOM 7224 C C . THR A 1 32 ? -1.077 -4.685 6.282 1.00 0.21 72 THR A C 7
ATOM 7225 O O . THR A 1 32 ? -2.150 -4.595 6.886 1.00 22.43 72 THR A O 7
ATOM 7236 N N . VAL A 1 33 ? -0.735 -3.866 5.274 1.00 53.12 73 VAL A N 7
ATOM 7237 C CA . VAL A 1 33 ? -1.629 -2.779 4.884 1.00 40.01 73 VAL A CA 7
ATOM 7238 C C . VAL A 1 33 ? -3.004 -3.354 4.550 1.00 11.05 73 VAL A C 7
ATOM 7239 O O . VAL A 1 33 ? -3.975 -2.839 5.071 1.00 52.55 73 VAL A O 7
ATOM 7252 N N . GLN A 1 34 ? -3.115 -4.438 3.779 1.00 22.51 74 GLN A N 7
ATOM 7253 C CA . GLN A 1 34 ? -4.392 -5.049 3.410 1.00 22.45 74 GLN A CA 7
ATOM 7254 C C . GLN A 1 34 ? -5.256 -5.387 4.620 1.00 41.14 74 GLN A C 7
ATOM 7255 O O . GLN A 1 34 ? -6.463 -5.130 4.582 1.00 21.41 74 GLN A O 7
ATOM 7269 N N . ASN A 1 35 ? -4.679 -5.977 5.667 1.00 74.33 75 ASN A N 7
ATOM 7270 C CA . ASN A 1 35 ? -5.432 -6.320 6.865 1.00 10.42 75 ASN A CA 7
ATOM 7271 C C . ASN A 1 35 ? -5.992 -5.035 7.460 1.00 11.31 75 ASN A C 7
ATOM 7272 O O . ASN A 1 35 ? -7.158 -4.990 7.847 1.00 60.33 75 ASN A O 7
ATOM 7283 N N . LEU A 1 36 ? -5.170 -3.987 7.542 1.00 63.23 76 LEU A N 7
ATOM 7284 C CA . LEU A 1 36 ? -5.611 -2.728 8.135 1.00 63.53 76 LEU A CA 7
ATOM 7285 C C . LEU A 1 36 ? -6.518 -1.912 7.208 1.00 52.22 76 LEU A C 7
ATOM 7286 O O . LEU A 1 36 ? -7.413 -1.215 7.690 1.00 21.33 76 LEU A O 7
ATOM 7302 N N . ALA A 1 37 ? -6.364 -2.039 5.893 1.00 3.55 77 ALA A N 7
ATOM 7303 C CA . ALA A 1 37 ? -7.084 -1.341 4.842 1.00 73.24 77 ALA A CA 7
ATOM 7304 C C . ALA A 1 37 ? -7.693 -2.350 3.858 1.00 44.31 77 ALA A C 7
ATOM 7305 O O . ALA A 1 37 ? -7.175 -2.536 2.745 1.00 20.43 77 ALA A O 7
ATOM 7312 N N . PRO A 1 38 ? -8.815 -2.982 4.212 1.00 24.02 78 PRO A N 7
ATOM 7313 C CA . PRO A 1 38 ? -9.515 -3.963 3.390 1.00 35.44 78 PRO A CA 7
ATOM 7314 C C . PRO A 1 38 ? -10.306 -3.331 2.226 1.00 31.33 78 PRO A C 7
ATOM 7315 O O . PRO A 1 38 ? -10.975 -4.050 1.482 1.00 1.22 78 PRO A O 7
ATOM 7326 N N . ASN A 1 39 ? -10.301 -1.997 2.091 1.00 63.12 79 ASN A N 7
ATOM 7327 C CA . ASN A 1 39 ? -10.998 -1.246 1.035 1.00 21.41 79 ASN A CA 7
ATOM 7328 C C . ASN A 1 39 ? -10.069 -0.917 -0.149 1.00 40.30 79 ASN A C 7
ATOM 7329 O O . ASN A 1 39 ? -10.458 -0.208 -1.077 1.00 42.25 79 ASN A O 7
ATOM 7340 N N . LEU A 1 40 ? -8.820 -1.378 -0.111 1.00 31.15 80 LEU A N 7
ATOM 7341 C CA . LEU A 1 40 ? -7.822 -1.156 -1.150 1.00 61.23 80 LEU A CA 7
ATOM 7342 C C . LEU A 1 40 ? -7.572 -2.455 -1.902 1.00 23.50 80 LEU A C 7
ATOM 7343 O O . LEU A 1 40 ? -7.813 -3.537 -1.367 1.00 35.12 80 LEU A O 7
ATOM 7359 N N . HIS A 1 41 ? -7.094 -2.356 -3.142 1.00 4.00 81 HIS A N 7
ATOM 7360 C CA . HIS A 1 41 ? -6.784 -3.502 -3.986 1.00 31.11 81 HIS A CA 7
ATOM 7361 C C . HIS A 1 41 ? -5.419 -4.048 -3.542 1.00 12.14 81 HIS A C 7
ATOM 7362 O O . HIS A 1 41 ? -4.557 -3.253 -3.157 1.00 33.00 81 HIS A O 7
ATOM 7376 N N . PRO A 1 42 ? -5.165 -5.361 -3.626 1.00 25.53 82 PRO A N 7
ATOM 7377 C CA . PRO A 1 42 ? -3.897 -5.951 -3.208 1.00 2.31 82 PRO A CA 7
ATOM 7378 C C . PRO A 1 42 ? -2.703 -5.496 -4.058 1.00 12.53 82 PRO A C 7
ATOM 7379 O O . PRO A 1 42 ? -1.561 -5.551 -3.593 1.00 11.15 82 PRO A O 7
ATOM 7390 N N . GLU A 1 43 ? -2.934 -5.042 -5.292 1.00 52.24 83 GLU A N 7
ATOM 7391 C CA . GLU A 1 43 ? -1.863 -4.578 -6.163 1.00 21.02 83 GLU A CA 7
ATOM 7392 C C . GLU A 1 43 ? -1.486 -3.132 -5.812 1.00 34.42 83 GLU A C 7
ATOM 7393 O O . GLU A 1 43 ? -0.293 -2.814 -5.766 1.00 22.21 83 GLU A O 7
ATOM 7405 N N . GLN A 1 44 ? -2.475 -2.291 -5.453 1.00 13.05 84 GLN A N 7
ATOM 7406 C CA . GLN A 1 44 ? -2.219 -0.886 -5.113 1.00 51.02 84 GLN A CA 7
ATOM 7407 C C . GLN A 1 44 ? -1.243 -0.805 -3.953 1.00 10.31 84 GLN A C 7
ATOM 7408 O O . GLN A 1 44 ? -0.383 0.075 -3.915 1.00 71.41 84 GLN A O 7
ATOM 7422 N N . ILE A 1 45 ? -1.362 -1.733 -3.007 1.00 3.53 85 ILE A N 7
ATOM 7423 C CA . ILE A 1 45 ? -0.518 -1.788 -1.831 1.00 70.43 85 ILE A CA 7
ATOM 7424 C C . ILE A 1 45 ? 0.938 -1.886 -2.247 1.00 4.41 85 ILE A C 7
ATOM 7425 O O . ILE A 1 45 ? 1.684 -0.975 -1.911 1.00 63.34 85 ILE A O 7
ATOM 7441 N N . ARG A 1 46 ? 1.348 -2.935 -2.974 1.00 64.43 86 ARG A N 7
ATOM 7442 C CA . ARG A 1 46 ? 2.731 -3.099 -3.438 1.00 14.42 86 ARG A CA 7
ATOM 7443 C C . ARG A 1 46 ? 3.296 -1.770 -3.957 1.00 42.04 86 ARG A C 7
ATOM 7444 O O . ARG A 1 46 ? 4.372 -1.368 -3.520 1.00 75.05 86 ARG A O 7
ATOM 7465 N N . TYR A 1 47 ? 2.580 -1.075 -4.841 1.00 70.51 87 TYR A N 7
ATOM 7466 C CA . TYR A 1 47 ? 3.045 0.195 -5.390 1.00 21.34 87 TYR A CA 7
ATOM 7467 C C . TYR A 1 47 ? 3.192 1.269 -4.307 1.00 40.13 87 TYR A C 7
ATOM 7468 O O . TYR A 1 47 ? 4.198 1.981 -4.234 1.00 61.24 87 TYR A O 7
ATOM 7486 N N . SER A 1 48 ? 2.174 1.401 -3.464 1.00 35.54 88 SER A N 7
ATOM 7487 C CA . SER A 1 48 ? 2.146 2.383 -2.389 1.00 13.21 88 SER A CA 7
ATOM 7488 C C . SER A 1 48 ? 3.356 2.175 -1.488 1.00 34.35 88 SER A C 7
ATOM 7489 O O . SER A 1 48 ? 4.118 3.102 -1.258 1.00 25.21 88 SER A O 7
ATOM 7497 N N . LEU A 1 49 ? 3.575 0.938 -1.041 1.00 12.23 89 LEU A N 7
ATOM 7498 C CA . LEU A 1 49 ? 4.686 0.562 -0.182 1.00 33.13 89 LEU A CA 7
ATOM 7499 C C . LEU A 1 49 ? 6.020 0.902 -0.830 1.00 52.50 89 LEU A C 7
ATOM 7500 O O . LEU A 1 49 ? 6.952 1.306 -0.142 1.00 55.32 89 LEU A O 7
ATOM 7516 N N . GLU A 1 50 ? 6.142 0.685 -2.140 1.00 11.02 90 GLU A N 7
ATOM 7517 C CA . GLU A 1 50 ? 7.369 0.980 -2.872 1.00 12.34 90 GLU A CA 7
ATOM 7518 C C . GLU A 1 50 ? 7.638 2.478 -2.882 1.00 41.15 90 GLU A C 7
ATOM 7519 O O . GLU A 1 50 ? 8.799 2.889 -2.895 1.00 71.44 90 GLU A O 7
ATOM 7531 N N . ASN A 1 51 ? 6.570 3.281 -2.881 1.00 2.04 91 ASN A N 7
ATOM 7532 C CA . ASN A 1 51 ? 6.664 4.732 -2.877 1.00 50.33 91 ASN A CA 7
ATOM 7533 C C . ASN A 1 51 ? 6.942 5.263 -1.466 1.00 43.41 91 ASN A C 7
ATOM 7534 O O . ASN A 1 51 ? 7.881 6.041 -1.303 1.00 2.34 91 ASN A O 7
ATOM 7545 N N . THR A 1 52 ? 6.164 4.863 -0.455 1.00 65.31 92 THR A N 7
ATOM 7546 C CA . THR A 1 52 ? 6.291 5.312 0.933 1.00 31.20 92 THR A CA 7
ATOM 7547 C C . THR A 1 52 ? 7.530 4.751 1.636 1.00 4.11 92 THR A C 7
ATOM 7548 O O . THR A 1 52 ? 8.235 5.450 2.367 1.00 11.14 92 THR A O 7
ATOM 7559 N N . GLY A 1 53 ? 7.824 3.480 1.399 1.00 13.42 93 GLY A N 7
ATOM 7560 C CA . GLY A 1 53 ? 8.937 2.726 1.958 1.00 21.14 93 GLY A CA 7
ATOM 7561 C C . GLY A 1 53 ? 8.558 1.938 3.212 1.00 11.13 93 GLY A C 7
ATOM 7562 O O . GLY A 1 53 ? 9.263 0.983 3.541 1.00 0.34 93 GLY A O 7
ATOM 7566 N N . SER A 1 54 ? 7.442 2.256 3.875 1.00 23.03 94 SER A N 7
ATOM 7567 C CA . SER A 1 54 ? 6.978 1.566 5.070 1.00 64.55 94 SER A CA 7
ATOM 7568 C C . SER A 1 54 ? 5.455 1.486 5.037 1.00 22.32 94 SER A C 7
ATOM 7569 O O . SER A 1 54 ? 4.777 2.372 4.507 1.00 0.21 94 SER A O 7
ATOM 7577 N N . VAL A 1 55 ? 4.949 0.397 5.613 1.00 13.25 95 VAL A N 7
ATOM 7578 C CA . VAL A 1 55 ? 3.542 0.046 5.756 1.00 75.31 95 VAL A CA 7
ATOM 7579 C C . VAL A 1 55 ? 2.835 1.126 6.554 1.00 62.32 95 VAL A C 7
ATOM 7580 O O . VAL A 1 55 ? 1.753 1.555 6.165 1.00 52.33 95 VAL A O 7
ATOM 7593 N N . GLU A 1 56 ? 3.451 1.543 7.661 1.00 12.42 96 GLU A N 7
ATOM 7594 C CA . GLU A 1 56 ? 2.946 2.548 8.574 1.00 31.42 96 GLU A CA 7
ATOM 7595 C C . GLU A 1 56 ? 2.465 3.778 7.803 1.00 64.52 96 GLU A C 7
ATOM 7596 O O . GLU A 1 56 ? 1.342 4.224 7.994 1.00 64.53 96 GLU A O 7
ATOM 7608 N N . GLU A 1 57 ? 3.278 4.287 6.876 1.00 21.53 97 GLU A N 7
ATOM 7609 C CA . GLU A 1 57 ? 2.935 5.469 6.108 1.00 13.11 97 GLU A CA 7
ATOM 7610 C C . GLU A 1 57 ? 1.771 5.155 5.179 1.00 41.31 97 GLU A C 7
ATOM 7611 O O . GLU A 1 57 ? 0.841 5.948 5.067 1.00 52.33 97 GLU A O 7
ATOM 7623 N N . THR A 1 58 ? 1.787 3.990 4.532 1.00 51.52 98 THR A N 7
ATOM 7624 C CA . THR A 1 58 ? 0.724 3.566 3.635 1.00 44.25 98 THR A CA 7
ATOM 7625 C C . THR A 1 58 ? -0.628 3.523 4.368 1.00 72.24 98 THR A C 7
ATOM 7626 O O . THR A 1 58 ? -1.666 3.880 3.806 1.00 4.24 98 THR A O 7
ATOM 7637 N N . VAL A 1 59 ? -0.618 3.121 5.629 1.00 33.34 99 VAL A N 7
ATOM 7638 C CA . VAL A 1 59 ? -1.798 3.038 6.474 1.00 13.31 99 VAL A CA 7
ATOM 7639 C C . VAL A 1 59 ? -2.208 4.450 6.929 1.00 34.33 99 VAL A C 7
ATOM 7640 O O . VAL A 1 59 ? -3.401 4.746 6.951 1.00 32.33 99 VAL A O 7
ATOM 7653 N N . GLU A 1 60 ? -1.253 5.330 7.243 1.00 12.13 100 GLU A N 7
ATOM 7654 C CA . GLU A 1 60 ? -1.491 6.699 7.712 1.00 3.33 100 GLU A CA 7
ATOM 7655 C C . GLU A 1 60 ? -2.124 7.538 6.604 1.00 35.03 100 GLU A C 7
ATOM 7656 O O . GLU A 1 60 ? -2.995 8.373 6.850 1.00 34.35 100 GLU A O 7
ATOM 7668 N N . ARG A 1 61 ? -1.690 7.344 5.360 1.00 70.40 101 ARG A N 7
ATOM 7669 C CA . ARG A 1 61 ? -2.247 8.064 4.222 1.00 71.11 101 ARG A CA 7
ATOM 7670 C C . ARG A 1 61 ? -3.598 7.444 3.865 1.00 23.04 101 ARG A C 7
ATOM 7671 O O . ARG A 1 61 ? -4.539 8.160 3.539 1.00 24.05 101 ARG A O 7
ATOM 7692 N N . TYR A 1 62 ? -3.723 6.122 3.968 1.00 42.21 102 TYR A N 7
ATOM 7693 C CA . TYR A 1 62 ? -4.974 5.411 3.694 1.00 5.13 102 TYR A CA 7
ATOM 7694 C C . TYR A 1 62 ? -6.088 5.972 4.571 1.00 74.24 102 TYR A C 7
ATOM 7695 O O . TYR A 1 62 ? -7.118 6.400 4.049 1.00 33.34 102 TYR A O 7
ATOM 7713 N N . LEU A 1 63 ? -5.878 6.022 5.889 1.00 13.12 103 LEU A N 7
ATOM 7714 C CA . LEU A 1 63 ? -6.870 6.549 6.820 1.00 31.25 103 LEU A CA 7
ATOM 7715 C C . LEU A 1 63 ? -7.182 8.027 6.550 1.00 32.53 103 LEU A C 7
ATOM 7716 O O . LEU A 1 63 ? -8.258 8.496 6.927 1.00 15.34 103 LEU A O 7
ATOM 7732 N N . ARG A 1 64 ? -6.275 8.770 5.903 1.00 75.31 104 ARG A N 7
ATOM 7733 C CA . ARG A 1 64 ? -6.498 10.184 5.559 1.00 51.51 104 ARG A CA 7
ATOM 7734 C C . ARG A 1 64 ? -7.320 10.279 4.267 1.00 74.52 104 ARG A C 7
ATOM 7735 O O . ARG A 1 64 ? -7.812 11.358 3.925 1.00 2.54 104 ARG A O 7
ATOM 7756 N N . GLY A 1 65 ? -7.517 9.161 3.565 1.00 22.31 105 GLY A N 7
ATOM 7757 C CA . GLY A 1 65 ? -8.264 9.109 2.327 1.00 52.50 105 GLY A CA 7
ATOM 7758 C C . GLY A 1 65 ? -7.433 9.688 1.193 1.00 74.20 105 GLY A C 7
ATOM 7759 O O . GLY A 1 65 ? -7.978 10.425 0.372 1.00 21.41 105 GLY A O 7
ATOM 7763 N N . ASP A 1 66 ? -6.119 9.441 1.198 1.00 4.44 106 ASP A N 7
ATOM 7764 C CA . ASP A 1 66 ? -5.213 9.937 0.163 1.00 62.22 106 ASP A CA 7
ATOM 7765 C C . ASP A 1 66 ? -5.468 9.215 -1.179 1.00 22.32 106 ASP A C 7
ATOM 7766 O O . ASP A 1 66 ? -6.453 8.482 -1.328 1.00 31.53 106 ASP A O 7
ATOM 7775 N N . GLU A 1 67 ? -4.624 9.421 -2.188 1.00 23.11 107 GLU A N 7
ATOM 7776 C CA . GLU A 1 67 ? -4.743 8.794 -3.497 1.00 64.22 107 GLU A CA 7
ATOM 7777 C C . GLU A 1 67 ? -3.977 7.481 -3.527 1.00 3.14 107 GLU A C 7
ATOM 7778 O O . GLU A 1 67 ? -2.873 7.374 -2.981 1.00 54.21 107 GLU A O 7
ATOM 7790 N N . PHE A 1 68 ? -4.553 6.465 -4.161 1.00 43.40 108 PHE A N 7
ATOM 7791 C CA . PHE A 1 68 ? -3.932 5.166 -4.273 1.00 24.43 108 PHE A CA 7
ATOM 7792 C C . PHE A 1 68 ? -3.960 4.776 -5.738 1.00 74.11 108 PHE A C 7
ATOM 7793 O O . PHE A 1 68 ? -4.995 4.404 -6.290 1.00 21.24 108 PHE A O 7
ATOM 7810 N N . SER A 1 69 ? -2.784 4.798 -6.336 1.00 75.21 109 SER A N 7
ATOM 7811 C CA . SER A 1 69 ? -2.532 4.459 -7.717 1.00 12.34 109 SER A CA 7
ATOM 7812 C C . SER A 1 69 ? -2.230 2.970 -7.851 1.00 25.34 109 SER A C 7
ATOM 7813 O O . SER A 1 69 ? -2.078 2.267 -6.841 1.00 63.43 109 SER A O 7
ATOM 7821 N N . PHE A 1 70 ? -2.136 2.509 -9.100 1.00 32.25 110 PHE A N 7
ATOM 7822 C CA . PHE A 1 70 ? -1.852 1.134 -9.479 1.00 32.43 110 PHE A CA 7
ATOM 7823 C C . PHE A 1 70 ? -0.414 1.068 -10.032 1.00 34.42 110 PHE A C 7
ATOM 7824 O O . PHE A 1 70 ? 0.084 2.079 -10.535 1.00 61.23 110 PHE A O 7
ATOM 7841 N N . PRO A 1 71 ? 0.279 -0.084 -9.939 1.00 35.32 111 PRO A N 7
ATOM 7842 C CA . PRO A 1 71 ? 1.652 -0.245 -10.413 1.00 2.10 111 PRO A CA 7
ATOM 7843 C C . PRO A 1 71 ? 1.755 -0.273 -11.942 1.00 41.32 111 PRO A C 7
ATOM 7844 O O . PRO A 1 71 ? 0.726 -0.335 -12.628 1.00 23.04 111 PRO A O 7
ATOM 7855 N N . PRO A 1 72 ? 2.979 -0.213 -12.504 1.00 75.21 112 PRO A N 7
ATOM 7856 C CA . PRO A 1 72 ? 3.146 -0.282 -13.945 1.00 20.31 112 PRO A CA 7
ATOM 7857 C C . PRO A 1 72 ? 2.684 -1.674 -14.383 1.00 62.14 112 PRO A C 7
ATOM 7858 O O . PRO A 1 72 ? 2.750 -2.642 -13.622 1.00 55.33 112 PRO A O 7
ATOM 7869 N N . GLY A 1 73 ? 2.221 -1.779 -15.620 1.00 62.42 113 GLY A N 7
ATOM 7870 C CA . GLY A 1 73 ? 1.735 -3.021 -16.188 1.00 34.53 113 GLY A CA 7
ATOM 7871 C C . GLY A 1 73 ? 0.283 -3.306 -15.813 1.00 32.33 113 GLY A C 7
ATOM 7872 O O . GLY A 1 73 ? -0.344 -4.120 -16.497 1.00 52.11 113 GLY A O 7
ATOM 7876 N N . PHE A 1 74 ? -0.263 -2.679 -14.763 1.00 11.12 114 PHE A N 7
ATOM 7877 C CA . PHE A 1 74 ? -1.649 -2.895 -14.380 1.00 33.31 114 PHE A CA 7
ATOM 7878 C C . PHE A 1 74 ? -2.522 -2.200 -15.422 1.00 73.25 114 PHE A C 7
ATOM 7879 O O . PHE A 1 74 ? -3.423 -2.820 -15.991 1.00 34.34 114 PHE A O 7
ATOM 7896 N N . GLU A 1 75 ? -2.271 -0.904 -15.629 1.00 31.53 115 GLU A N 7
ATOM 7897 C CA . GLU A 1 75 ? -2.970 -0.054 -16.577 1.00 62.51 115 GLU A CA 7
ATOM 7898 C C . GLU A 1 75 ? -2.279 -0.255 -17.921 1.00 53.42 115 GLU A C 7
ATOM 7899 O O . GLU A 1 75 ? -1.057 0.009 -18.005 1.00 5.52 115 GLU A O 7
ATOM 7911 N N . GLY A 1 1 ? 32.149 23.575 14.011 1.00 11.33 41 GLY A N 8
ATOM 7912 C CA . GLY A 1 1 ? 32.304 23.132 12.621 1.00 54.32 41 GLY A CA 8
ATOM 7913 C C . GLY A 1 1 ? 31.759 24.197 11.699 1.00 40.31 41 GLY A C 8
ATOM 7914 O O . GLY A 1 1 ? 31.941 25.378 11.984 1.00 54.21 41 GLY A O 8
ATOM 7918 N N . ALA A 1 2 ? 31.143 23.794 10.588 1.00 22.34 42 ALA A N 8
ATOM 7919 C CA . ALA A 1 2 ? 30.546 24.670 9.594 1.00 12.02 42 ALA A CA 8
ATOM 7920 C C . ALA A 1 2 ? 29.237 24.020 9.147 1.00 54.00 42 ALA A C 8
ATOM 7921 O O . ALA A 1 2 ? 29.077 22.802 9.280 1.00 72.31 42 ALA A O 8
ATOM 7928 N N . MET A 1 3 ? 28.315 24.827 8.631 1.00 70.43 43 MET A N 8
ATOM 7929 C CA . MET A 1 3 ? 27.009 24.394 8.158 1.00 3.42 43 MET A CA 8
ATOM 7930 C C . MET A 1 3 ? 26.787 24.966 6.764 1.00 51.24 43 MET A C 8
ATOM 7931 O O . MET A 1 3 ? 27.434 25.936 6.370 1.00 44.14 43 MET A O 8
ATOM 7945 N N . GLY A 1 4 ? 25.851 24.367 6.038 1.00 60.23 44 GLY A N 8
ATOM 7946 C CA . GLY A 1 4 ? 25.450 24.731 4.695 1.00 32.32 44 GLY A CA 8
ATOM 7947 C C . GLY A 1 4 ? 23.966 24.404 4.605 1.00 12.31 44 GLY A C 8
ATOM 7948 O O . GLY A 1 4 ? 23.621 23.296 4.185 1.00 31.22 44 GLY A O 8
ATOM 7952 N N . PRO A 1 5 ? 23.075 25.283 5.088 1.00 15.22 45 PRO A N 8
ATOM 7953 C CA . PRO A 1 5 ? 21.645 25.035 5.040 1.00 0.20 45 PRO A CA 8
ATOM 7954 C C . PRO A 1 5 ? 21.102 25.209 3.620 1.00 25.22 45 PRO A C 8
ATOM 7955 O O . PRO A 1 5 ? 21.747 25.796 2.747 1.00 65.41 45 PRO A O 8
ATOM 7966 N N . GLN A 1 6 ? 19.912 24.664 3.386 1.00 3.22 46 GLN A N 8
ATOM 7967 C CA . GLN A 1 6 ? 19.224 24.751 2.107 1.00 70.55 46 GLN A CA 8
ATOM 7968 C C . GLN A 1 6 ? 18.414 26.045 2.059 1.00 52.24 46 GLN A C 8
ATOM 7969 O O . GLN A 1 6 ? 18.181 26.676 3.093 1.00 14.52 46 GLN A O 8
ATOM 7983 N N . GLY A 1 7 ? 17.993 26.436 0.855 1.00 22.25 47 GLY A N 8
ATOM 7984 C CA . GLY A 1 7 ? 17.193 27.628 0.639 1.00 14.23 47 GLY A CA 8
ATOM 7985 C C . GLY A 1 7 ? 15.776 27.280 1.072 1.00 13.11 47 GLY A C 8
ATOM 7986 O O . GLY A 1 7 ? 15.397 27.488 2.220 1.00 51.13 47 GLY A O 8
ATOM 7990 N N . SER A 1 8 ? 14.989 26.730 0.155 1.00 31.11 48 SER A N 8
ATOM 7991 C CA . SER A 1 8 ? 13.614 26.299 0.361 1.00 12.41 48 SER A CA 8
ATOM 7992 C C . SER A 1 8 ? 13.350 25.099 -0.560 1.00 12.34 48 SER A C 8
ATOM 7993 O O . SER A 1 8 ? 14.238 24.695 -1.323 1.00 5.24 48 SER A O 8
ATOM 8001 N N . THR A 1 9 ? 12.165 24.487 -0.486 1.00 75.31 49 THR A N 8
ATOM 8002 C CA . THR A 1 9 ? 11.821 23.334 -1.312 1.00 33.43 49 THR A CA 8
ATOM 8003 C C . THR A 1 9 ? 11.955 23.704 -2.793 1.00 34.14 49 THR A C 8
ATOM 8004 O O . THR A 1 9 ? 11.488 24.763 -3.231 1.00 51.52 49 THR A O 8
ATOM 8015 N N . GLN A 1 10 ? 12.626 22.848 -3.558 1.00 53.02 50 GLN A N 8
ATOM 8016 C CA . GLN A 1 10 ? 12.855 23.018 -4.982 1.00 62.10 50 GLN A CA 8
ATOM 8017 C C . GLN A 1 10 ? 12.453 21.717 -5.672 1.00 42.51 50 GLN A C 8
ATOM 8018 O O . GLN A 1 10 ? 12.592 20.624 -5.103 1.00 44.22 50 GLN A O 8
ATOM 8032 N N . ASN A 1 11 ? 11.938 21.817 -6.894 1.00 63.54 51 ASN A N 8
ATOM 8033 C CA . ASN A 1 11 ? 11.529 20.681 -7.702 1.00 13.25 51 ASN A CA 8
ATOM 8034 C C . ASN A 1 11 ? 12.763 20.213 -8.475 1.00 71.43 51 ASN A C 8
ATOM 8035 O O . ASN A 1 11 ? 12.812 20.286 -9.702 1.00 22.20 51 ASN A O 8
ATOM 8046 N N . ALA A 1 12 ? 13.817 19.816 -7.754 1.00 23.30 52 ALA A N 8
ATOM 8047 C CA . ALA A 1 12 ? 15.065 19.350 -8.350 1.00 4.21 52 ALA A CA 8
ATOM 8048 C C . ALA A 1 12 ? 14.828 18.073 -9.168 1.00 70.53 52 ALA A C 8
ATOM 8049 O O . ALA A 1 12 ? 13.751 17.466 -9.113 1.00 24.52 52 ALA A O 8
ATOM 8056 N N . LEU A 1 13 ? 15.846 17.629 -9.901 1.00 1.53 53 LEU A N 8
ATOM 8057 C CA . LEU A 1 13 ? 15.786 16.437 -10.741 1.00 24.15 53 LEU A CA 8
ATOM 8058 C C . LEU A 1 13 ? 17.150 15.762 -10.809 1.00 22.34 53 LEU A C 8
ATOM 8059 O O . LEU A 1 13 ? 17.552 15.224 -11.840 1.00 13.41 53 LEU A O 8
ATOM 8075 N N . ARG A 1 14 ? 17.861 15.759 -9.687 1.00 34.32 54 ARG A N 8
ATOM 8076 C CA . ARG A 1 14 ? 19.202 15.190 -9.575 1.00 23.42 54 ARG A CA 8
ATOM 8077 C C . ARG A 1 14 ? 19.365 14.262 -8.368 1.00 14.01 54 ARG A C 8
ATOM 8078 O O . ARG A 1 14 ? 20.487 14.093 -7.890 1.00 51.20 54 ARG A O 8
ATOM 8099 N N . ARG A 1 15 ? 18.304 13.597 -7.897 1.00 52.21 55 ARG A N 8
ATOM 8100 C CA . ARG A 1 15 ? 18.338 12.699 -6.729 1.00 23.25 55 ARG A CA 8
ATOM 8101 C C . ARG A 1 15 ? 18.775 13.515 -5.500 1.00 72.23 55 ARG A C 8
ATOM 8102 O O . ARG A 1 15 ? 19.534 13.039 -4.648 1.00 11.14 55 ARG A O 8
ATOM 8123 N N . THR A 1 16 ? 18.266 14.742 -5.408 1.00 42.03 56 THR A N 8
ATOM 8124 C CA . THR A 1 16 ? 18.547 15.722 -4.366 1.00 61.05 56 THR A CA 8
ATOM 8125 C C . THR A 1 16 ? 17.266 16.303 -3.748 1.00 54.24 56 THR A C 8
ATOM 8126 O O . THR A 1 16 ? 17.301 17.355 -3.106 1.00 41.31 56 THR A O 8
ATOM 8137 N N . GLY A 1 17 ? 16.111 15.665 -3.964 1.00 32.40 57 GLY A N 8
ATOM 8138 C CA . GLY A 1 17 ? 14.825 16.095 -3.430 1.00 54.42 57 GLY A CA 8
ATOM 8139 C C . GLY A 1 17 ? 14.070 14.905 -2.854 1.00 51.31 57 GLY A C 8
ATOM 8140 O O . GLY A 1 17 ? 14.438 13.745 -3.073 1.00 21.23 57 GLY A O 8
ATOM 8144 N N . ARG A 1 18 ? 12.978 15.182 -2.140 1.00 52.10 58 ARG A N 8
ATOM 8145 C CA . ARG A 1 18 ? 12.121 14.194 -1.477 1.00 51.21 58 ARG A CA 8
ATOM 8146 C C . ARG A 1 18 ? 11.337 13.269 -2.387 1.00 21.53 58 ARG A C 8
ATOM 8147 O O . ARG A 1 18 ? 10.630 12.396 -1.886 1.00 23.32 58 ARG A O 8
ATOM 8168 N N . VAL A 1 19 ? 11.484 13.430 -3.691 1.00 13.24 59 VAL A N 8
ATOM 8169 C CA . VAL A 1 19 ? 10.804 12.631 -4.693 1.00 10.30 59 VAL A CA 8
ATOM 8170 C C . VAL A 1 19 ? 11.431 11.236 -4.794 1.00 71.45 59 VAL A C 8
ATOM 8171 O O . VAL A 1 19 ? 12.225 10.921 -5.677 1.00 22.52 59 VAL A O 8
ATOM 8184 N N . ASN A 1 20 ? 11.160 10.410 -3.795 1.00 33.42 60 ASN A N 8
ATOM 8185 C CA . ASN A 1 20 ? 11.620 9.036 -3.688 1.00 22.00 60 ASN A CA 8
ATOM 8186 C C . ASN A 1 20 ? 10.411 8.216 -4.110 1.00 45.31 60 ASN A C 8
ATOM 8187 O O . ASN A 1 20 ? 9.329 8.445 -3.568 1.00 71.20 60 ASN A O 8
ATOM 8198 N N . GLY A 1 21 ? 10.551 7.304 -5.074 1.00 42.12 61 GLY A N 8
ATOM 8199 C CA . GLY A 1 21 ? 9.439 6.485 -5.544 1.00 1.05 61 GLY A CA 8
ATOM 8200 C C . GLY A 1 21 ? 9.879 5.081 -5.937 1.00 4.23 61 GLY A C 8
ATOM 8201 O O . GLY A 1 21 ? 9.714 4.691 -7.095 1.00 72.14 61 GLY A O 8
ATOM 8205 N N . GLY A 1 22 ? 10.442 4.318 -5.002 1.00 11.34 62 GLY A N 8
ATOM 8206 C CA . GLY A 1 22 ? 10.907 2.962 -5.229 1.00 11.31 62 GLY A CA 8
ATOM 8207 C C . GLY A 1 22 ? 11.769 2.462 -4.076 1.00 71.12 62 GLY A C 8
ATOM 8208 O O . GLY A 1 22 ? 12.875 2.967 -3.880 1.00 5.12 62 GLY A O 8
ATOM 8212 N N . HIS A 1 23 ? 11.236 1.540 -3.276 1.00 12.10 63 HIS A N 8
ATOM 8213 C CA . HIS A 1 23 ? 11.876 0.898 -2.132 1.00 64.14 63 HIS A CA 8
ATOM 8214 C C . HIS A 1 23 ? 11.680 -0.615 -2.258 1.00 43.35 63 HIS A C 8
ATOM 8215 O O . HIS A 1 23 ? 10.704 -1.034 -2.881 1.00 51.21 63 HIS A O 8
ATOM 8229 N N . PRO A 1 24 ? 12.534 -1.453 -1.652 1.00 14.01 64 PRO A N 8
ATOM 8230 C CA . PRO A 1 24 ? 12.372 -2.898 -1.718 1.00 21.12 64 PRO A CA 8
ATOM 8231 C C . PRO A 1 24 ? 11.225 -3.318 -0.786 1.00 21.35 64 PRO A C 8
ATOM 8232 O O . PRO A 1 24 ? 11.260 -3.043 0.416 1.00 71.03 64 PRO A O 8
ATOM 8243 N N . VAL A 1 25 ? 10.236 -4.050 -1.301 1.00 4.52 65 VAL A N 8
ATOM 8244 C CA . VAL A 1 25 ? 9.093 -4.518 -0.509 1.00 43.12 65 VAL A CA 8
ATOM 8245 C C . VAL A 1 25 ? 8.944 -6.025 -0.658 1.00 34.34 65 VAL A C 8
ATOM 8246 O O . VAL A 1 25 ? 9.467 -6.625 -1.607 1.00 14.32 65 VAL A O 8
ATOM 8259 N N . THR A 1 26 ? 8.222 -6.627 0.280 1.00 60.50 66 THR A N 8
ATOM 8260 C CA . THR A 1 26 ? 7.937 -8.050 0.386 1.00 41.34 66 THR A CA 8
ATOM 8261 C C . THR A 1 26 ? 6.426 -8.272 0.457 1.00 12.11 66 THR A C 8
ATOM 8262 O O . THR A 1 26 ? 5.689 -7.319 0.726 1.00 34.35 66 THR A O 8
ATOM 8273 N N . THR A 1 27 ? 5.946 -9.498 0.237 1.00 45.13 67 THR A N 8
ATOM 8274 C CA . THR A 1 27 ? 4.521 -9.821 0.295 1.00 61.53 67 THR A CA 8
ATOM 8275 C C . THR A 1 27 ? 3.945 -9.497 1.684 1.00 54.33 67 THR A C 8
ATOM 8276 O O . THR A 1 27 ? 2.847 -8.950 1.772 1.00 13.52 67 THR A O 8
ATOM 8287 N N . GLN A 1 28 ? 4.697 -9.769 2.759 1.00 51.15 68 GLN A N 8
ATOM 8288 C CA . GLN A 1 28 ? 4.260 -9.515 4.134 1.00 12.44 68 GLN A CA 8
ATOM 8289 C C . GLN A 1 28 ? 3.894 -8.044 4.357 1.00 32.10 68 GLN A C 8
ATOM 8290 O O . GLN A 1 28 ? 2.991 -7.732 5.135 1.00 73.21 68 GLN A O 8
ATOM 8304 N N . MET A 1 29 ? 4.574 -7.106 3.692 1.00 42.30 69 MET A N 8
ATOM 8305 C CA . MET A 1 29 ? 4.225 -5.710 3.873 1.00 12.15 69 MET A CA 8
ATOM 8306 C C . MET A 1 29 ? 2.810 -5.505 3.308 1.00 43.31 69 MET A C 8
ATOM 8307 O O . MET A 1 29 ? 1.971 -4.892 3.982 1.00 34.21 69 MET A O 8
ATOM 8321 N N . VAL A 1 30 ? 2.542 -6.027 2.095 1.00 21.22 70 VAL A N 8
ATOM 8322 C CA . VAL A 1 30 ? 1.275 -5.933 1.360 1.00 13.44 70 VAL A CA 8
ATOM 8323 C C . VAL A 1 30 ? 0.129 -6.354 2.255 1.00 72.43 70 VAL A C 8
ATOM 8324 O O . VAL A 1 30 ? -0.764 -5.548 2.518 1.00 64.45 70 VAL A O 8
ATOM 8337 N N . GLU A 1 31 ? 0.189 -7.584 2.755 1.00 2.22 71 GLU A N 8
ATOM 8338 C CA . GLU A 1 31 ? -0.859 -8.108 3.615 1.00 73.42 71 GLU A CA 8
ATOM 8339 C C . GLU A 1 31 ? -1.006 -7.247 4.866 1.00 12.43 71 GLU A C 8
ATOM 8340 O O . GLU A 1 31 ? -2.134 -7.023 5.287 1.00 61.23 71 GLU A O 8
ATOM 8352 N N . THR A 1 32 ? 0.073 -6.716 5.449 1.00 24.32 72 THR A N 8
ATOM 8353 C CA . THR A 1 32 ? -0.038 -5.862 6.640 1.00 2.14 72 THR A CA 8
ATOM 8354 C C . THR A 1 32 ? -1.005 -4.702 6.339 1.00 44.03 72 THR A C 8
ATOM 8355 O O . THR A 1 32 ? -2.053 -4.599 6.989 1.00 54.13 72 THR A O 8
ATOM 8366 N N . VAL A 1 33 ? -0.681 -3.864 5.340 1.00 33.44 73 VAL A N 8
ATOM 8367 C CA . VAL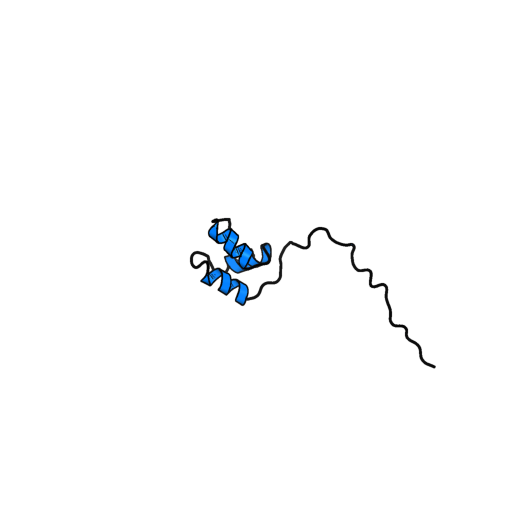 A 1 33 ? -1.562 -2.752 4.964 1.00 64.22 73 VAL A CA 8
ATOM 8368 C C . VAL A 1 33 ? -2.942 -3.301 4.663 1.00 12.31 73 VAL A C 8
ATOM 8369 O O . VAL A 1 33 ? -3.892 -2.815 5.249 1.00 21.45 73 VAL A O 8
ATOM 8382 N N . GLN A 1 34 ? -3.063 -4.311 3.801 1.00 63.14 74 GLN A N 8
ATOM 8383 C CA . GLN A 1 34 ? -4.360 -4.883 3.440 1.00 42.41 74 GLN A CA 8
ATOM 8384 C C . GLN A 1 34 ? -5.218 -5.244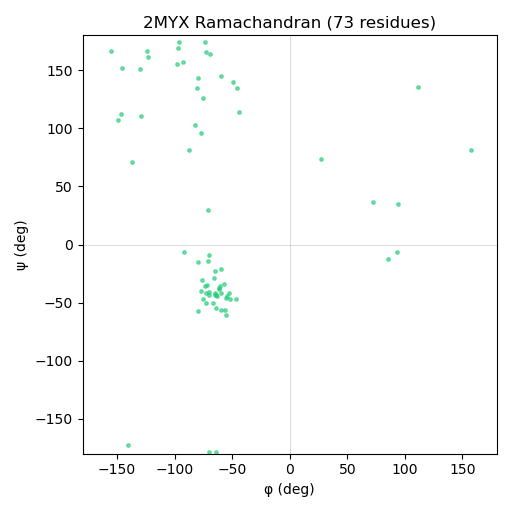 4.660 1.00 52.23 74 GLN A C 8
ATOM 8385 O O . GLN A 1 34 ? -6.417 -4.974 4.646 1.00 1.12 74 GLN A O 8
ATOM 8399 N N . ASN A 1 35 ? -4.640 -5.846 5.701 1.00 73.13 75 ASN A N 8
ATOM 8400 C CA . ASN A 1 35 ? -5.382 -6.208 6.907 1.00 22.25 75 ASN A CA 8
ATOM 8401 C C . ASN A 1 35 ? -5.865 -4.938 7.602 1.00 21.13 75 ASN A C 8
ATOM 8402 O O . ASN A 1 35 ? -6.968 -4.911 8.147 1.00 1.21 75 ASN A O 8
ATOM 8413 N N . LEU A 1 36 ? -5.031 -3.893 7.644 1.00 21.43 76 LEU A N 8
ATOM 8414 C CA . LEU A 1 36 ? -5.404 -2.635 8.300 1.00 34.31 76 LEU A CA 8
ATOM 8415 C C . LEU A 1 36 ? -6.243 -1.712 7.401 1.00 10.13 76 LEU A C 8
ATOM 8416 O O . LEU A 1 36 ? -6.918 -0.816 7.917 1.00 4.42 76 LEU A O 8
ATOM 8432 N N . ALA A 1 37 ? -6.258 -1.962 6.091 1.00 45.14 77 ALA A N 8
ATOM 8433 C CA . ALA A 1 37 ? -6.941 -1.248 5.029 1.00 50.43 77 ALA A CA 8
ATOM 8434 C C . ALA A 1 37 ? -7.617 -2.255 4.085 1.00 21.55 77 ALA A C 8
ATOM 8435 O O . ALA A 1 37 ? -7.170 -2.439 2.947 1.00 30.04 77 ALA A O 8
ATOM 8442 N N . PRO A 1 38 ? -8.710 -2.912 4.506 1.00 43.12 78 PRO A N 8
ATOM 8443 C CA . PRO A 1 38 ? -9.401 -3.890 3.670 1.00 32.22 78 PRO A CA 8
ATOM 8444 C C . PRO A 1 38 ? -10.145 -3.238 2.497 1.00 22.33 78 PRO A C 8
ATOM 8445 O O . PRO A 1 38 ? -10.593 -3.935 1.590 1.00 12.24 78 PRO A O 8
ATOM 8456 N N . ASN A 1 39 ? -10.302 -1.910 2.502 1.00 60.31 79 ASN A N 8
ATOM 8457 C CA . ASN A 1 39 ? -10.988 -1.135 1.470 1.00 64.12 79 ASN A CA 8
ATOM 8458 C C . ASN A 1 39 ? -10.073 -0.794 0.279 1.00 41.04 79 ASN A C 8
ATOM 8459 O O . ASN A 1 39 ? -10.413 0.073 -0.525 1.00 20.14 79 ASN A O 8
ATOM 8470 N N . LEU A 1 40 ? -8.901 -1.429 0.164 1.00 2.44 80 LEU A N 8
ATOM 8471 C CA . LEU A 1 40 ? -7.938 -1.205 -0.918 1.00 33.13 80 LEU A CA 8
ATOM 8472 C C . LEU A 1 40 ? -7.673 -2.497 -1.677 1.00 34.41 80 LEU A C 8
ATOM 8473 O O . LEU A 1 40 ? -7.898 -3.590 -1.143 1.00 4.32 80 LEU A O 8
ATOM 8489 N N . HIS A 1 41 ? -7.185 -2.385 -2.915 1.00 60.22 81 HIS A N 8
ATOM 8490 C CA . HIS A 1 41 ? -6.860 -3.524 -3.758 1.00 1.41 81 HIS A CA 8
ATOM 8491 C C . HIS A 1 41 ? -5.470 -4.026 -3.348 1.00 62.22 81 HIS A C 8
ATOM 8492 O O . HIS A 1 41 ? -4.594 -3.194 -3.091 1.00 61.41 81 HIS A O 8
ATOM 8506 N N . PRO A 1 42 ? -5.212 -5.342 -3.324 1.00 50.33 82 PRO A N 8
ATOM 8507 C CA . PRO A 1 42 ? -3.916 -5.882 -2.935 1.00 10.15 82 PRO A CA 8
ATOM 8508 C C . PRO A 1 42 ? -2.792 -5.468 -3.885 1.00 73.43 82 PRO A C 8
ATOM 8509 O O . PRO A 1 42 ? -1.637 -5.357 -3.475 1.00 60.42 82 PRO A O 8
ATOM 8520 N N . GLU A 1 43 ? -3.120 -5.180 -5.145 1.00 20.32 83 GLU A N 8
ATOM 8521 C CA . GLU A 1 43 ? -2.135 -4.795 -6.136 1.00 51.23 83 GLU A CA 8
ATOM 8522 C C . GLU A 1 43 ? -1.673 -3.347 -5.951 1.00 22.53 83 GLU A C 8
ATOM 8523 O O . GLU A 1 43 ? -0.486 -3.053 -6.101 1.00 34.32 83 GLU A O 8
ATOM 8535 N N . GLN A 1 44 ? -2.596 -2.436 -5.614 1.00 11.32 84 GLN A N 8
ATOM 8536 C CA . GLN A 1 44 ? -2.263 -1.027 -5.399 1.00 10.40 84 GLN A CA 8
ATOM 8537 C C . GLN A 1 44 ? -1.256 -0.902 -4.267 1.00 41.14 84 GLN A C 8
ATOM 8538 O O . GLN A 1 44 ? -0.275 -0.169 -4.372 1.00 14.50 84 GLN A O 8
ATOM 8552 N N . ILE A 1 45 ? -1.527 -1.627 -3.184 1.00 21.11 85 ILE A N 8
ATOM 8553 C CA . ILE A 1 45 ? -0.752 -1.666 -1.966 1.00 1.00 85 ILE A CA 8
ATOM 8554 C C . ILE A 1 45 ? 0.726 -1.842 -2.266 1.00 30.50 85 ILE A C 8
ATOM 8555 O O . ILE A 1 45 ? 1.522 -1.007 -1.850 1.00 3.32 85 ILE A O 8
ATOM 8571 N N . ARG A 1 46 ? 1.115 -2.884 -3.003 1.00 14.22 86 ARG A N 8
ATOM 8572 C CA . ARG A 1 46 ? 2.521 -3.087 -3.343 1.00 41.35 86 ARG A CA 8
ATOM 8573 C C . ARG A 1 46 ? 3.155 -1.800 -3.917 1.00 2.32 86 ARG A C 8
ATOM 8574 O O . ARG A 1 46 ? 4.255 -1.425 -3.514 1.00 24.01 86 ARG A O 8
ATOM 8595 N N . TYR A 1 47 ? 2.492 -1.102 -4.845 1.00 2.23 87 TYR A N 8
ATOM 8596 C CA . TYR A 1 47 ? 3.022 0.131 -5.433 1.00 53.04 87 TYR A CA 8
ATOM 8597 C C . TYR A 1 47 ? 3.160 1.226 -4.375 1.00 1.22 87 TYR A C 8
ATOM 8598 O O . TYR A 1 47 ? 4.135 1.984 -4.358 1.00 22.14 87 TYR A O 8
ATOM 8616 N N . SER A 1 48 ? 2.164 1.288 -3.499 1.00 52.35 88 SER A N 8
ATOM 8617 C CA . SER A 1 48 ? 2.070 2.244 -2.409 1.00 74.30 88 SER A CA 8
ATOM 8618 C C . SER A 1 48 ? 3.305 2.092 -1.534 1.00 40.33 88 SER A C 8
ATOM 8619 O O . SER A 1 48 ? 4.054 3.046 -1.370 1.00 41.05 88 SER A O 8
ATOM 8627 N N . LEU A 1 49 ? 3.554 0.879 -1.040 1.00 21.01 89 LEU A N 8
ATOM 8628 C CA . LEU A 1 49 ? 4.691 0.546 -0.193 1.00 31.43 89 LEU A CA 8
ATOM 8629 C C . LEU A 1 49 ? 5.996 0.886 -0.871 1.00 64.40 89 LEU A C 8
ATOM 8630 O O . LEU A 1 49 ? 6.929 1.311 -0.209 1.00 23.25 89 LEU A O 8
ATOM 8646 N N . GLU A 1 50 ? 6.114 0.637 -2.175 1.00 3.22 90 GLU A N 8
ATOM 8647 C CA . GLU A 1 50 ? 7.354 0.960 -2.856 1.00 70.14 90 GLU A CA 8
ATOM 8648 C C . GLU A 1 50 ? 7.589 2.467 -2.862 1.00 45.22 90 GLU A C 8
ATOM 8649 O O . GLU A 1 50 ? 8.726 2.925 -2.794 1.00 14.25 90 GLU A O 8
ATOM 8661 N N . ASN A 1 51 ? 6.520 3.247 -2.945 1.00 11.11 91 ASN A N 8
ATOM 8662 C CA . ASN A 1 51 ? 6.596 4.699 -2.950 1.00 62.40 91 ASN A CA 8
ATOM 8663 C C . ASN A 1 51 ? 6.845 5.264 -1.550 1.00 61.41 91 ASN A C 8
ATOM 8664 O O . ASN A 1 51 ? 7.739 6.103 -1.406 1.00 25.23 91 ASN A O 8
ATOM 8675 N N . THR A 1 52 ? 6.093 4.834 -0.535 1.00 3.54 92 THR A N 8
ATOM 8676 C CA . THR A 1 52 ? 6.197 5.282 0.848 1.00 43.11 92 THR A CA 8
ATOM 8677 C C . THR A 1 52 ? 7.448 4.713 1.531 1.00 65.35 92 THR A C 8
ATOM 8678 O O . THR A 1 52 ? 8.165 5.429 2.226 1.00 21.42 92 THR A O 8
ATOM 8689 N N . GLY A 1 53 ? 7.748 3.442 1.273 1.00 62.23 93 GLY A N 8
ATOM 8690 C CA . GLY A 1 53 ? 8.855 2.667 1.817 1.00 61.52 93 GLY A CA 8
ATOM 8691 C C . GLY A 1 53 ? 8.515 2.070 3.178 1.00 63.02 93 GLY A C 8
ATOM 8692 O O . GLY A 1 53 ? 9.330 1.313 3.716 1.00 24.04 93 GLY A O 8
ATOM 8696 N N . SER A 1 54 ? 7.338 2.378 3.733 1.00 35.13 94 SER A N 8
ATOM 8697 C CA . SER A 1 54 ? 6.884 1.906 5.030 1.00 61.43 94 SER A CA 8
ATOM 8698 C C . SER A 1 54 ? 5.373 1.657 5.017 1.00 22.14 94 SER A C 8
ATOM 8699 O O . SER A 1 54 ? 4.589 2.394 4.409 1.00 10.04 94 SER A O 8
ATOM 8707 N N . VAL A 1 55 ? 4.958 0.585 5.680 1.00 34.23 95 VAL A N 8
ATOM 8708 C CA . VAL A 1 55 ? 3.565 0.178 5.820 1.00 4.42 95 VAL A CA 8
ATOM 8709 C C . VAL A 1 55 ? 2.825 1.253 6.614 1.00 42.05 95 VAL A C 8
ATOM 8710 O O . VAL A 1 55 ? 1.759 1.686 6.191 1.00 14.32 95 VAL A O 8
ATOM 8723 N N . GLU A 1 56 ? 3.420 1.713 7.712 1.00 32.11 96 GLU A N 8
ATOM 8724 C CA . GLU A 1 56 ? 2.902 2.732 8.610 1.00 25.21 96 GLU A CA 8
ATOM 8725 C C . GLU A 1 56 ? 2.400 3.951 7.838 1.00 2.55 96 GLU A C 8
ATOM 8726 O O . GLU A 1 56 ? 1.273 4.382 8.057 1.00 54.45 96 GLU A O 8
ATOM 8738 N N . GLU A 1 57 ? 3.208 4.463 6.904 1.00 60.03 97 GLU A N 8
ATOM 8739 C CA . GLU A 1 57 ? 2.854 5.633 6.110 1.00 42.22 97 GLU A CA 8
ATOM 8740 C C . GLU A 1 57 ? 1.650 5.286 5.244 1.00 54.40 97 GLU A C 8
ATOM 8741 O O . GLU A 1 57 ? 0.676 6.027 5.196 1.00 43.14 97 GLU A O 8
ATOM 8753 N N . THR A 1 58 ? 1.709 4.139 4.573 1.00 73.21 98 THR A N 8
ATOM 8754 C CA . THR A 1 58 ? 0.675 3.621 3.692 1.00 54.23 98 THR A CA 8
ATOM 8755 C C . THR A 1 58 ? -0.691 3.524 4.398 1.00 41.24 98 THR A C 8
ATOM 8756 O O . THR A 1 58 ? -1.728 3.880 3.831 1.00 71.13 98 THR A O 8
ATOM 8767 N N . VAL A 1 59 ? -0.703 3.072 5.644 1.00 34.15 99 VAL A N 8
ATOM 8768 C CA . VAL A 1 59 ? -1.922 2.931 6.439 1.00 14.20 99 VAL A CA 8
ATOM 8769 C C . VAL A 1 59 ? -2.386 4.300 6.952 1.00 20.41 99 VAL A C 8
ATOM 8770 O O . VAL A 1 59 ? -3.590 4.544 7.030 1.00 24.40 99 VAL A O 8
ATOM 8783 N N . GLU A 1 60 ? -1.457 5.201 7.270 1.00 32.13 100 GLU A N 8
ATOM 8784 C CA . GLU A 1 60 ? -1.755 6.528 7.800 1.00 62.14 100 GLU A CA 8
ATOM 8785 C C . GLU A 1 60 ? -2.314 7.437 6.721 1.00 53.34 100 GLU A C 8
ATOM 8786 O O . GLU A 1 60 ? -3.161 8.290 6.990 1.00 71.14 100 GLU A O 8
ATOM 8798 N N . ARG A 1 61 ? -1.884 7.249 5.479 1.00 62.31 101 ARG A N 8
ATOM 8799 C CA . ARG A 1 61 ? -2.387 8.028 4.365 1.00 73.21 101 ARG A CA 8
ATOM 8800 C C . ARG A 1 61 ? -3.700 7.419 3.908 1.00 51.31 101 ARG A C 8
ATOM 8801 O O . ARG A 1 61 ? -4.613 8.153 3.543 1.00 41.32 101 ARG A O 8
ATOM 8822 N N . TYR A 1 62 ? -3.816 6.092 3.982 1.00 24.31 102 TYR A N 8
ATOM 8823 C CA . TYR A 1 62 ? -5.038 5.371 3.633 1.00 51.43 102 TYR A CA 8
ATOM 8824 C C . TYR A 1 62 ? -6.180 5.933 4.469 1.00 23.42 102 TYR A C 8
ATOM 8825 O O . TYR A 1 62 ? -7.163 6.411 3.912 1.00 3.03 102 TYR A O 8
ATOM 8843 N N . LEU A 1 63 ? -6.034 5.946 5.800 1.00 22.40 103 LEU A N 8
ATOM 8844 C CA . LEU A 1 63 ? -7.070 6.489 6.672 1.00 51.20 103 LEU A CA 8
ATOM 8845 C C . LEU A 1 63 ? -7.314 7.977 6.385 1.00 23.53 103 LEU A C 8
ATOM 8846 O O . LEU A 1 63 ? -8.404 8.474 6.665 1.00 42.12 103 LEU A O 8
ATOM 8862 N N . ARG A 1 64 ? -6.333 8.705 5.836 1.00 12.41 104 ARG A N 8
ATOM 8863 C CA . ARG A 1 64 ? -6.501 10.123 5.496 1.00 3.12 104 ARG A CA 8
ATOM 8864 C C . ARG A 1 64 ? -7.367 10.234 4.233 1.00 52.42 104 ARG A C 8
ATOM 8865 O O . ARG A 1 64 ? -7.894 11.315 3.967 1.00 33.40 104 ARG A O 8
ATOM 8886 N N . GLY A 1 65 ? -7.528 9.155 3.463 1.00 0.50 105 GLY A N 8
ATOM 8887 C CA . GLY A 1 65 ? -8.299 9.123 2.236 1.00 71.11 105 GLY A CA 8
ATOM 8888 C C . GLY A 1 65 ? -7.466 9.711 1.101 1.00 3.20 105 GLY A C 8
ATOM 8889 O O . GLY A 1 65 ? -8.023 10.426 0.263 1.00 22.40 105 GLY A O 8
ATOM 8893 N N . ASP A 1 66 ? -6.141 9.489 1.107 1.00 73.13 106 ASP A N 8
ATOM 8894 C CA . ASP A 1 66 ? -5.226 10.004 0.078 1.00 45.41 106 ASP A CA 8
ATOM 8895 C C . ASP A 1 66 ? -5.456 9.256 -1.260 1.00 50.22 106 ASP A C 8
ATOM 8896 O O . ASP A 1 66 ? -6.420 8.497 -1.412 1.00 3.42 106 ASP A O 8
ATOM 8905 N N . GLU A 1 67 ? -4.629 9.479 -2.280 1.00 22.32 107 GLU A N 8
ATOM 8906 C CA . GLU A 1 67 ? -4.702 8.823 -3.578 1.00 51.31 107 GLU A CA 8
ATOM 8907 C C . GLU A 1 67 ? -3.862 7.560 -3.528 1.00 73.03 107 GLU A C 8
ATOM 8908 O O . GLU A 1 67 ? -2.811 7.499 -2.880 1.00 41.02 107 GLU A O 8
ATOM 8920 N N . PHE A 1 68 ? -4.359 6.543 -4.235 1.00 2.14 108 PHE A N 8
ATOM 8921 C CA . PHE A 1 68 ? -3.735 5.246 -4.322 1.00 52.33 108 PHE A CA 8
ATOM 8922 C C . PHE A 1 68 ? -3.783 4.773 -5.764 1.00 63.44 108 PHE A C 8
ATOM 8923 O O . PHE A 1 68 ? -4.824 4.369 -6.282 1.00 50.21 108 PHE A O 8
ATOM 8940 N N . SER A 1 69 ? -2.618 4.755 -6.386 1.00 52.54 109 SER A N 8
ATOM 8941 C CA . SER A 1 69 ? -2.407 4.320 -7.759 1.00 73.22 109 SER A CA 8
ATOM 8942 C C . SER A 1 69 ? -2.088 2.820 -7.816 1.00 54.02 109 SER A C 8
ATOM 8943 O O . SER A 1 69 ? -1.934 2.169 -6.775 1.00 32.41 109 SER A O 8
ATOM 8951 N N . PHE A 1 70 ? -2.007 2.272 -9.029 1.00 72.31 110 PHE A N 8
ATOM 8952 C CA . PHE A 1 70 ? -1.697 0.877 -9.323 1.00 71.12 110 PHE A CA 8
ATOM 8953 C C . PHE A 1 70 ? -0.242 0.778 -9.815 1.00 12.31 110 PHE A C 8
ATOM 8954 O O . PHE A 1 70 ? 0.302 1.777 -10.285 1.00 11.14 110 PHE A O 8
ATOM 8971 N N . PRO A 1 71 ? 0.399 -0.404 -9.736 1.00 70.51 111 PRO A N 8
ATOM 8972 C CA . PRO A 1 71 ? 1.784 -0.577 -10.172 1.00 52.22 111 PRO A CA 8
ATOM 8973 C C . PRO A 1 71 ? 1.956 -0.419 -11.690 1.00 31.33 111 PRO A C 8
ATOM 8974 O O . PRO A 1 71 ? 0.981 -0.548 -12.437 1.00 23.04 111 PRO A O 8
ATOM 8985 N N . PRO A 1 72 ? 3.190 -0.186 -12.171 1.00 42.10 112 PRO A N 8
ATOM 8986 C CA . PRO A 1 72 ? 3.447 -0.030 -13.592 1.00 3.02 112 PRO A CA 8
ATOM 8987 C C . PRO A 1 72 ? 3.218 -1.362 -14.306 1.00 52.43 112 PRO A C 8
ATOM 8988 O O . PRO A 1 72 ? 3.670 -2.417 -13.853 1.00 13.12 112 PRO A O 8
ATOM 8999 N N . GLY A 1 73 ? 2.543 -1.311 -15.453 1.00 11.21 113 GLY A N 8
ATOM 9000 C CA . GLY A 1 73 ? 2.206 -2.473 -16.264 1.00 34.45 113 GLY A CA 8
ATOM 9001 C C . GLY A 1 73 ? 0.814 -3.013 -15.916 1.00 70.10 113 GLY A C 8
ATOM 9002 O O . GLY A 1 73 ? 0.366 -3.992 -16.522 1.00 73.34 113 GLY A O 8
ATOM 9006 N N . PHE A 1 74 ? 0.137 -2.417 -14.925 1.00 50.13 114 PHE A N 8
ATOM 9007 C CA . PHE A 1 74 ? -1.203 -2.816 -14.526 1.00 4.24 114 PHE A CA 8
ATOM 9008 C C . PHE A 1 74 ? -2.225 -2.309 -15.553 1.00 54.50 114 PHE A C 8
ATOM 9009 O O . PHE A 1 74 ? -3.227 -2.988 -15.798 1.00 43.23 114 PHE A O 8
ATOM 9026 N N . GLU A 1 75 ? -1.990 -1.116 -16.115 1.00 3.33 115 GLU A N 8
ATOM 9027 C CA . GLU A 1 75 ? -2.840 -0.452 -17.096 1.00 71.54 115 GLU A CA 8
ATOM 9028 C C . GLU A 1 75 ? -3.009 -1.307 -18.334 1.00 54.42 115 GLU A C 8
ATOM 9029 O O . GLU A 1 75 ? -2.016 -1.556 -19.048 1.00 3.03 115 GLU A O 8
ATOM 9041 N N . GLY A 1 1 ? 63.559 22.651 20.142 1.00 32.15 41 GLY A N 9
ATOM 9042 C CA . GLY A 1 1 ? 62.118 22.622 20.458 1.00 11.32 41 GLY A CA 9
ATOM 9043 C C . GLY A 1 1 ? 61.539 21.281 20.043 1.00 31.54 41 GLY A C 9
ATOM 9044 O O . GLY A 1 1 ? 62.300 20.426 19.600 1.00 55.34 41 GLY A O 9
ATOM 9048 N N . ALA A 1 2 ? 60.236 21.078 20.233 1.00 22.03 42 ALA A N 9
ATOM 9049 C CA . ALA A 1 2 ? 59.508 19.863 19.887 1.00 51.44 42 ALA A CA 9
ATOM 9050 C C . ALA A 1 2 ? 58.065 20.265 19.555 1.00 65.41 42 ALA A C 9
ATOM 9051 O O . ALA A 1 2 ? 57.719 21.443 19.664 1.00 22.41 42 ALA A O 9
ATOM 9058 N N . MET A 1 3 ? 57.250 19.302 19.138 1.00 73.32 43 MET A N 9
ATOM 9059 C CA . MET A 1 3 ? 55.846 19.442 18.772 1.00 2.22 43 MET A CA 9
ATOM 9060 C C . MET A 1 3 ? 55.189 18.064 18.934 1.00 74.22 43 MET A C 9
ATOM 9061 O O . MET A 1 3 ? 55.861 17.110 19.330 1.00 50.34 43 MET A O 9
ATOM 9075 N N . GLY A 1 4 ? 53.891 17.946 18.652 1.00 13.21 44 GLY A N 9
ATOM 9076 C CA . GLY A 1 4 ? 53.147 16.697 18.755 1.00 73.51 44 GLY A CA 9
ATOM 9077 C C . GLY A 1 4 ? 52.001 16.668 17.739 1.00 55.32 44 GLY A C 9
ATOM 9078 O O . GLY A 1 4 ? 51.762 17.675 17.066 1.00 74.34 44 GLY A O 9
ATOM 9082 N N . PRO A 1 5 ? 51.302 15.529 17.596 1.00 4.53 45 PRO A N 9
ATOM 9083 C CA . PRO A 1 5 ? 50.195 15.389 16.661 1.00 2.33 45 PRO A CA 9
ATOM 9084 C C . PRO A 1 5 ? 48.982 16.196 17.145 1.00 65.43 45 PRO A C 9
ATOM 9085 O O . PRO A 1 5 ? 48.643 16.167 18.325 1.00 62.45 45 PRO A O 9
ATOM 9096 N N . GLN A 1 6 ? 48.297 16.868 16.218 1.00 22.01 46 GLN A N 9
ATOM 9097 C CA . GLN A 1 6 ? 47.121 17.688 16.520 1.00 21.25 46 GLN A CA 9
ATOM 9098 C C . GLN A 1 6 ? 45.808 16.887 16.500 1.00 41.13 46 GLN A C 9
ATOM 9099 O O . GLN A 1 6 ? 44.772 17.418 16.894 1.00 45.43 46 GLN A O 9
ATOM 9113 N N . GLY A 1 7 ? 45.830 15.616 16.083 1.00 24.01 47 GLY A N 9
ATOM 9114 C CA . GLY A 1 7 ? 44.628 14.791 16.017 1.00 42.23 47 GLY A CA 9
ATOM 9115 C C . GLY A 1 7 ? 43.750 15.204 14.830 1.00 4.15 47 GLY A C 9
ATOM 9116 O O . GLY A 1 7 ? 44.208 15.896 13.917 1.00 1.13 47 GLY A O 9
ATOM 9120 N N . SER A 1 8 ? 42.509 14.721 14.805 1.00 30.13 48 SER A N 9
ATOM 9121 C CA . SER A 1 8 ? 41.522 14.999 13.770 1.00 32.15 48 SER A CA 9
ATOM 9122 C C . SER A 1 8 ? 40.122 14.686 14.324 1.00 21.11 48 SER A C 9
ATOM 9123 O O . SER A 1 8 ? 39.994 14.179 15.441 1.00 40.24 48 SER A O 9
ATOM 9131 N N . THR A 1 9 ? 39.068 15.030 13.583 1.00 71.23 49 THR A N 9
ATOM 9132 C CA . THR A 1 9 ? 37.670 14.800 13.938 1.00 43.32 49 THR A CA 9
ATOM 9133 C C . THR A 1 9 ? 36.845 14.899 12.643 1.00 23.35 49 THR A C 9
ATOM 9134 O O . THR A 1 9 ? 37.413 15.120 11.569 1.00 15.03 49 THR A O 9
ATOM 9145 N N . GLN A 1 10 ? 35.532 14.674 12.725 1.00 1.24 50 GLN A N 9
ATOM 9146 C CA . GLN A 1 10 ? 34.579 14.725 11.620 1.00 10.44 50 GLN A CA 9
ATOM 9147 C C . GLN A 1 10 ? 33.231 15.249 12.138 1.00 63.01 50 GLN A C 9
ATOM 9148 O O . GLN A 1 10 ? 33.076 15.510 13.337 1.00 74.23 50 GLN A O 9
ATOM 9162 N N . ASN A 1 11 ? 32.271 15.425 11.223 1.00 24.00 51 ASN A N 9
ATOM 9163 C CA . ASN A 1 11 ? 30.913 15.910 11.474 1.00 71.11 51 ASN A CA 9
ATOM 9164 C C . ASN A 1 11 ? 29.877 14.973 10.844 1.00 30.55 51 ASN A C 9
ATOM 9165 O O . ASN A 1 11 ? 30.225 14.040 10.109 1.00 40.43 51 ASN A O 9
ATOM 9176 N N . ALA A 1 12 ? 28.599 15.259 11.112 1.00 44.20 52 ALA A N 9
ATOM 9177 C CA . ALA A 1 12 ? 27.413 14.546 10.660 1.00 10.33 52 ALA A CA 9
ATOM 9178 C C . ALA A 1 12 ? 27.168 14.708 9.158 1.00 1.41 52 ALA A C 9
ATOM 9179 O O . ALA A 1 12 ? 26.227 15.391 8.747 1.00 25.11 52 ALA A O 9
ATOM 9186 N N . LEU A 1 13 ? 27.993 14.069 8.336 1.00 63.12 53 LEU A N 9
ATOM 9187 C CA . LEU A 1 13 ? 27.871 14.121 6.886 1.00 4.03 53 LEU A CA 9
ATOM 9188 C C . LEU A 1 13 ? 28.209 12.761 6.310 1.00 2.35 53 LEU A C 9
ATOM 9189 O O . LEU A 1 13 ? 29.217 12.166 6.705 1.00 23.33 53 LEU A O 9
ATOM 9205 N N . ARG A 1 14 ? 27.384 12.225 5.419 1.00 71.34 54 ARG A N 9
ATOM 9206 C CA . ARG A 1 14 ? 27.629 10.929 4.797 1.00 54.02 54 ARG A CA 9
ATOM 9207 C C . ARG A 1 14 ? 26.876 10.898 3.475 1.00 70.45 54 ARG A C 9
ATOM 9208 O O . ARG A 1 14 ? 25.771 11.437 3.381 1.00 30.13 54 ARG A O 9
ATOM 9229 N N . ARG A 1 15 ? 27.440 10.211 2.482 1.00 22.13 55 ARG A N 9
ATOM 9230 C CA . ARG A 1 15 ? 26.873 10.073 1.146 1.00 21.21 55 ARG A CA 9
ATOM 9231 C C . ARG A 1 15 ? 25.531 9.348 1.144 1.00 42.51 55 ARG A C 9
ATOM 9232 O O . ARG A 1 15 ? 24.834 9.414 0.133 1.00 43.24 55 ARG A O 9
ATOM 9253 N N . THR A 1 16 ? 25.176 8.622 2.202 1.00 10.32 56 THR A N 9
ATOM 9254 C CA . THR A 1 16 ? 23.900 7.931 2.243 1.00 70.42 56 THR A CA 9
ATOM 9255 C C . THR A 1 16 ? 22.752 8.956 2.275 1.00 2.43 56 THR A C 9
ATOM 9256 O O . THR A 1 16 ? 22.970 10.168 2.387 1.00 0.11 56 THR A O 9
ATOM 9267 N N . GLY A 1 17 ? 21.521 8.468 2.154 1.00 11.24 57 GLY A N 9
ATOM 9268 C CA . GLY A 1 17 ? 20.313 9.274 2.165 1.00 11.24 57 GLY A CA 9
ATOM 9269 C C . GLY A 1 17 ? 19.087 8.379 2.088 1.00 54.32 57 GLY A C 9
ATOM 9270 O O . GLY A 1 17 ? 18.179 8.545 2.897 1.00 34.44 57 GLY A O 9
ATOM 9274 N N . ARG A 1 18 ? 19.094 7.377 1.192 1.00 3.14 58 ARG A N 9
ATOM 9275 C CA . ARG A 1 18 ? 17.985 6.434 0.993 1.00 54.45 58 ARG A CA 9
ATOM 9276 C C . ARG A 1 18 ? 16.638 7.163 0.960 1.00 42.30 58 ARG A C 9
ATOM 9277 O O . ARG A 1 18 ? 15.724 6.883 1.736 1.00 24.03 58 ARG A O 9
ATOM 9298 N N . VAL A 1 19 ? 16.563 8.169 0.099 1.00 14.32 59 VAL A N 9
ATOM 9299 C CA . VAL A 1 19 ? 15.372 8.982 -0.068 1.00 31.42 59 VAL A CA 9
ATOM 9300 C C . VAL A 1 19 ? 14.314 8.230 -0.875 1.00 22.42 59 VAL A C 9
ATOM 9301 O O . VAL A 1 19 ? 14.581 7.187 -1.480 1.00 3.02 59 VAL A O 9
ATOM 9314 N N . ASN A 1 20 ? 13.104 8.783 -0.888 1.00 70.23 60 ASN A N 9
ATOM 9315 C CA . ASN A 1 20 ? 11.963 8.212 -1.591 1.00 21.13 60 ASN A CA 9
ATOM 9316 C C . ASN A 1 20 ? 12.227 8.190 -3.088 1.00 75.11 60 ASN A C 9
ATOM 9317 O O . ASN A 1 20 ? 12.905 9.073 -3.622 1.00 52.05 60 ASN A O 9
ATOM 9328 N N . GLY A 1 21 ? 11.685 7.175 -3.759 1.00 12.32 61 GLY A N 9
ATOM 9329 C CA . GLY A 1 21 ? 11.846 6.992 -5.193 1.00 33.30 61 GLY A CA 9
ATOM 9330 C C . GLY A 1 21 ? 11.802 5.531 -5.644 1.00 23.54 61 GLY A C 9
ATOM 9331 O O . GLY A 1 21 ? 11.973 5.266 -6.838 1.00 52.34 61 GLY A O 9
ATOM 9335 N N . GLY A 1 22 ? 11.578 4.570 -4.745 1.00 14.24 62 GLY A N 9
ATOM 9336 C CA . GLY A 1 22 ? 11.514 3.158 -5.085 1.00 32.13 62 GLY A CA 9
ATOM 9337 C C . GLY A 1 22 ? 12.189 2.347 -4.001 1.00 23.35 62 GLY A C 9
ATOM 9338 O O . GLY A 1 22 ? 13.388 2.075 -4.075 1.00 71.34 62 GLY A O 9
ATOM 9342 N N . HIS A 1 23 ? 11.446 2.037 -2.950 1.00 71.32 63 HIS A N 9
ATOM 9343 C CA . HIS A 1 23 ? 11.922 1.251 -1.832 1.00 43.24 63 HIS A CA 9
ATOM 9344 C C . HIS A 1 23 ? 11.498 -0.201 -2.075 1.00 21.04 63 HIS A C 9
ATOM 9345 O O . HIS A 1 23 ? 10.426 -0.427 -2.637 1.00 75.04 63 HIS A O 9
ATOM 9359 N N . PRO A 1 24 ? 12.307 -1.193 -1.680 1.00 11.14 64 PRO A N 9
ATOM 9360 C CA . PRO A 1 24 ? 11.982 -2.594 -1.867 1.00 61.20 64 PRO A CA 9
ATOM 9361 C C . PRO A 1 24 ? 10.914 -3.003 -0.855 1.00 61.11 64 PRO A C 9
ATOM 9362 O O . PRO A 1 24 ? 10.883 -2.497 0.270 1.00 72.21 64 PRO A O 9
ATOM 9373 N N . VAL A 1 25 ? 10.064 -3.952 -1.233 1.00 23.41 65 VAL A N 9
ATOM 9374 C CA . VAL A 1 25 ? 9.000 -4.450 -0.366 1.00 14.44 65 VAL A CA 9
ATOM 9375 C C . VAL A 1 25 ? 8.958 -5.979 -0.406 1.00 20.44 65 VAL A C 9
ATOM 9376 O O . VAL A 1 25 ? 9.624 -6.627 -1.229 1.00 43.52 65 VAL A O 9
ATOM 9389 N N . THR A 1 26 ? 8.248 -6.571 0.545 1.00 14.44 66 THR A N 9
ATOM 9390 C CA . THR A 1 26 ? 8.038 -8.004 0.694 1.00 22.33 66 THR A CA 9
ATOM 9391 C C . THR A 1 26 ? 6.526 -8.242 0.746 1.00 30.54 66 THR A C 9
ATOM 9392 O O . THR A 1 26 ? 5.777 -7.353 1.159 1.00 21.31 66 THR A O 9
ATOM 9403 N N . THR A 1 27 ? 6.068 -9.453 0.419 1.00 51.53 67 THR A N 9
ATOM 9404 C CA . THR A 1 27 ? 4.647 -9.806 0.429 1.00 33.15 67 THR A CA 9
ATOM 9405 C C . THR A 1 27 ? 4.009 -9.499 1.793 1.00 73.13 67 THR A C 9
ATOM 9406 O O . THR A 1 27 ? 2.880 -9.019 1.841 1.00 34.04 67 THR A O 9
ATOM 9417 N N . GLN A 1 28 ? 4.746 -9.706 2.889 1.00 11.55 68 GLN A N 9
ATOM 9418 C CA . GLN A 1 28 ? 4.284 -9.442 4.250 1.00 45.15 68 GLN A CA 9
ATOM 9419 C C . GLN A 1 28 ? 3.869 -7.976 4.441 1.00 24.14 68 GLN A C 9
ATOM 9420 O O . GLN A 1 28 ? 2.957 -7.700 5.217 1.00 53.13 68 GLN A O 9
ATOM 9434 N N . MET A 1 29 ? 4.510 -7.024 3.754 1.00 33.12 69 MET A N 9
ATOM 9435 C CA . MET A 1 29 ? 4.142 -5.626 3.882 1.00 32.21 69 MET A CA 9
ATOM 9436 C C . MET A 1 29 ? 2.772 -5.434 3.224 1.00 15.50 69 MET A C 9
ATOM 9437 O O . MET A 1 29 ? 1.924 -4.714 3.756 1.00 4.15 69 MET A O 9
ATOM 9451 N N . VAL A 1 30 ? 2.553 -6.083 2.072 1.00 22.24 70 VAL A N 9
ATOM 9452 C CA . VAL A 1 30 ? 1.320 -6.019 1.299 1.00 40.22 70 VAL A CA 9
ATOM 9453 C C . VAL A 1 30 ? 0.163 -6.522 2.152 1.00 73.54 70 VAL A C 9
ATOM 9454 O O . VAL A 1 30 ? -0.808 -5.796 2.357 1.00 30.03 70 VAL A O 9
ATOM 9467 N N . GLU A 1 31 ? 0.255 -7.762 2.638 1.00 24.21 71 GLU A N 9
ATOM 9468 C CA . GLU A 1 31 ? -0.803 -8.325 3.466 1.00 52.35 71 GLU A CA 9
ATOM 9469 C C . GLU A 1 31 ? -1.009 -7.490 4.728 1.00 40.34 71 GLU A C 9
ATOM 9470 O O . GLU A 1 31 ? -2.148 -7.325 5.134 1.00 64.14 71 GLU A O 9
ATOM 9482 N N . THR A 1 32 ? 0.039 -6.925 5.332 1.00 41.33 72 THR A N 9
ATOM 9483 C CA . THR A 1 32 ? -0.119 -6.095 6.524 1.00 61.44 72 THR A CA 9
ATOM 9484 C C . THR A 1 32 ? -1.061 -4.928 6.195 1.00 31.21 72 THR A C 9
ATOM 9485 O O . THR A 1 32 ? -2.137 -4.852 6.791 1.00 0.43 72 THR A O 9
ATOM 9496 N N . VAL A 1 33 ? -0.712 -4.044 5.245 1.00 23.24 73 VAL A N 9
ATOM 9497 C CA . VAL A 1 33 ? -1.604 -2.935 4.893 1.00 24.41 73 VAL A CA 9
ATOM 9498 C C . VAL A 1 33 ? -2.976 -3.488 4.517 1.00 12.04 73 VAL A C 9
ATOM 9499 O O . VAL A 1 33 ? -3.961 -2.936 4.975 1.00 63.20 73 VAL A O 9
ATOM 9512 N N . GLN A 1 34 ? -3.062 -4.560 3.725 1.00 43.52 74 GLN A N 9
ATOM 9513 C CA . GLN A 1 34 ? -4.340 -5.141 3.315 1.00 34.41 74 GLN A CA 9
ATOM 9514 C C . GLN A 1 34 ? -5.209 -5.491 4.521 1.00 24.04 74 GLN A C 9
ATOM 9515 O O . GLN A 1 34 ? -6.388 -5.147 4.555 1.00 31.21 74 GLN A O 9
ATOM 9529 N N . ASN A 1 35 ? -4.626 -6.169 5.508 1.00 51.40 75 ASN A N 9
ATOM 9530 C CA . ASN A 1 35 ? -5.304 -6.585 6.720 1.00 64.23 75 ASN A CA 9
ATOM 9531 C C . ASN A 1 35 ? -5.856 -5.378 7.456 1.00 0.25 75 ASN A C 9
ATOM 9532 O O . ASN A 1 35 ? -6.955 -5.473 8.007 1.00 65.23 75 ASN A O 9
ATOM 9543 N N . LEU A 1 36 ? -5.104 -4.273 7.494 1.00 30.21 76 LEU A N 9
ATOM 9544 C CA . LEU A 1 36 ? -5.523 -3.057 8.185 1.00 2.00 76 LEU A CA 9
ATOM 9545 C C . LEU A 1 36 ? -6.384 -2.131 7.309 1.00 5.22 76 LEU A C 9
ATOM 9546 O O . LEU A 1 36 ? -7.107 -1.300 7.854 1.00 11.13 76 LEU A O 9
ATOM 9562 N N . ALA A 1 37 ? -6.345 -2.265 5.982 1.00 11.23 77 ALA A N 9
ATOM 9563 C CA . ALA A 1 37 ? -7.070 -1.468 5.002 1.00 20.33 77 ALA A CA 9
ATOM 9564 C C . ALA A 1 37 ? -7.848 -2.409 4.067 1.00 43.11 77 ALA A C 9
ATOM 9565 O O . ALA A 1 37 ? -7.447 -2.623 2.917 1.00 13.13 77 ALA A O 9
ATOM 9572 N N . PRO A 1 38 ? -8.993 -2.946 4.519 1.00 32.21 78 PRO A N 9
ATOM 9573 C CA . PRO A 1 38 ? -9.835 -3.864 3.748 1.00 64.10 78 PRO A CA 9
ATOM 9574 C C . PRO A 1 38 ? -10.545 -3.197 2.561 1.00 44.41 78 PRO A C 9
ATOM 9575 O O . PRO A 1 38 ? -11.337 -3.844 1.879 1.00 33.11 78 PRO A O 9
ATOM 9586 N N . ASN A 1 39 ? -10.349 -1.891 2.342 1.00 72.32 79 ASN A N 9
ATOM 9587 C CA . ASN A 1 39 ? -10.962 -1.137 1.246 1.00 4.12 79 ASN A CA 9
ATOM 9588 C C . ASN A 1 39 ? -9.930 -0.740 0.182 1.00 23.23 79 ASN A C 9
ATOM 9589 O O . ASN A 1 39 ? -10.149 0.218 -0.562 1.00 65.00 79 ASN A O 9
ATOM 9600 N N . LEU A 1 40 ? -8.788 -1.429 0.130 1.00 63.44 80 LEU A N 9
ATOM 9601 C CA . LEU A 1 40 ? -7.710 -1.192 -0.831 1.00 22.33 80 LEU A CA 9
ATOM 9602 C C . LEU A 1 40 ? -7.411 -2.473 -1.609 1.00 4.15 80 LEU A C 9
ATOM 9603 O O . LEU A 1 40 ? -7.627 -3.570 -1.103 1.00 65.43 80 LEU A O 9
ATOM 9619 N N . HIS A 1 41 ? -6.873 -2.337 -2.821 1.00 71.54 81 HIS A N 9
ATOM 9620 C CA . HIS A 1 41 ? -6.516 -3.469 -3.673 1.00 64.32 81 HIS A CA 9
ATOM 9621 C C . HIS A 1 41 ? -5.102 -3.940 -3.315 1.00 71.12 81 HIS A C 9
ATOM 9622 O O . HIS A 1 41 ? -4.267 -3.094 -2.974 1.00 61.50 81 HIS A O 9
ATOM 9636 N N . PRO A 1 42 ? -4.778 -5.241 -3.424 1.00 53.21 82 PRO A N 9
ATOM 9637 C CA . PRO A 1 42 ? -3.455 -5.771 -3.089 1.00 0.42 82 PRO A CA 9
ATOM 9638 C C . PRO A 1 42 ? -2.354 -5.216 -3.984 1.00 1.01 82 PRO A C 9
ATOM 9639 O O . PRO A 1 42 ? -1.220 -5.025 -3.539 1.00 23.51 82 PRO A O 9
ATOM 9650 N N . GLU A 1 43 ? -2.687 -4.924 -5.240 1.00 20.53 83 GLU A N 9
ATOM 9651 C CA . GLU A 1 43 ? -1.703 -4.425 -6.179 1.00 72.12 83 GLU A CA 9
ATOM 9652 C C . GLU A 1 43 ? -1.382 -2.965 -5.868 1.00 30.05 83 GLU A C 9
ATOM 9653 O O . GLU A 1 43 ? -0.207 -2.579 -5.848 1.00 75.35 83 GLU A O 9
ATOM 9665 N N . GLN A 1 44 ? -2.418 -2.147 -5.609 1.00 64.44 84 GLN A N 9
ATOM 9666 C CA . GLN A 1 44 ? -2.222 -0.737 -5.279 1.00 54.12 84 GLN A CA 9
ATOM 9667 C C . GLN A 1 44 ? -1.355 -0.640 -4.027 1.00 5.45 84 GLN A C 9
ATOM 9668 O O . GLN A 1 44 ? -0.468 0.214 -3.952 1.00 0.35 84 GLN A O 9
ATOM 9682 N N . ILE A 1 45 ? -1.587 -1.530 -3.052 1.00 4.41 85 ILE A N 9
ATOM 9683 C CA . ILE A 1 45 ? -0.839 -1.560 -1.807 1.00 75.50 85 ILE A CA 9
ATOM 9684 C C . ILE A 1 45 ? 0.630 -1.726 -2.151 1.00 3.24 85 ILE A C 9
ATOM 9685 O O . ILE A 1 45 ? 1.409 -0.854 -1.797 1.00 35.02 85 ILE A O 9
ATOM 9701 N N . ARG A 1 46 ? 1.027 -2.807 -2.837 1.00 22.03 86 ARG A N 9
ATOM 9702 C CA . ARG A 1 46 ? 2.423 -3.033 -3.207 1.00 21.51 86 ARG A CA 9
ATOM 9703 C C . ARG A 1 46 ? 3.050 -1.782 -3.837 1.00 2.21 86 ARG A C 9
ATOM 9704 O O . ARG A 1 46 ? 4.139 -1.383 -3.426 1.00 44.10 86 ARG A O 9
ATOM 9725 N N . TYR A 1 47 ? 2.382 -1.128 -4.789 1.00 14.12 87 TYR A N 9
ATOM 9726 C CA . TYR A 1 47 ? 2.932 0.073 -5.411 1.00 0.43 87 TYR A CA 9
ATOM 9727 C C . TYR A 1 47 ? 3.131 1.192 -4.389 1.00 5.23 87 TYR A C 9
ATOM 9728 O O . TYR A 1 47 ? 4.158 1.876 -4.365 1.00 3.04 87 TYR A O 9
ATOM 9746 N N . SER A 1 48 ? 2.133 1.383 -3.535 1.00 51.45 88 SER A N 9
ATOM 9747 C CA . SER A 1 48 ? 2.156 2.415 -2.510 1.00 61.25 88 SER A CA 9
ATOM 9748 C C . SER A 1 48 ? 3.286 2.128 -1.527 1.00 65.55 88 SER A C 9
ATOM 9749 O O . SER A 1 48 ? 4.033 3.028 -1.169 1.00 63.33 88 SER A O 9
ATOM 9757 N N . LEU A 1 49 ? 3.488 0.868 -1.142 1.00 3.31 89 LEU A N 9
ATOM 9758 C CA . LEU A 1 49 ? 4.544 0.464 -0.226 1.00 62.55 89 LEU A CA 9
ATOM 9759 C C . LEU A 1 49 ? 5.908 0.789 -0.814 1.00 60.43 89 LEU A C 9
ATOM 9760 O O . LEU A 1 49 ? 6.802 1.189 -0.079 1.00 32.13 89 LEU A O 9
ATOM 9776 N N . GLU A 1 50 ? 6.080 0.622 -2.126 1.00 30.23 90 GLU A N 9
ATOM 9777 C CA . GLU A 1 50 ? 7.354 0.921 -2.770 1.00 31.02 90 GLU A CA 9
ATOM 9778 C C . GLU A 1 50 ? 7.618 2.424 -2.793 1.00 35.43 90 GLU A C 9
ATOM 9779 O O . GLU A 1 50 ? 8.761 2.863 -2.663 1.00 62.02 90 GLU A O 9
ATOM 9791 N N . ASN A 1 51 ? 6.569 3.223 -2.997 1.00 43.32 91 ASN A N 9
ATOM 9792 C CA . ASN A 1 51 ? 6.711 4.674 -3.051 1.00 51.12 91 ASN A CA 9
ATOM 9793 C C . ASN A 1 51 ? 6.923 5.259 -1.656 1.00 12.41 91 ASN A C 9
ATOM 9794 O O . ASN A 1 51 ? 7.898 5.977 -1.430 1.00 63.50 91 ASN A O 9
ATOM 9805 N N . THR A 1 52 ? 6.036 4.936 -0.714 1.00 24.04 92 THR A N 9
ATOM 9806 C CA . THR A 1 52 ? 6.087 5.425 0.656 1.00 55.41 92 THR A CA 9
ATOM 9807 C C . THR A 1 52 ? 7.305 4.868 1.407 1.00 61.54 92 THR A C 9
ATOM 9808 O O . THR A 1 52 ? 8.041 5.607 2.065 1.00 1.31 92 THR A O 9
ATOM 9819 N N . GLY A 1 53 ? 7.578 3.581 1.202 1.00 2.01 93 GLY A N 9
ATOM 9820 C CA . GLY A 1 53 ? 8.649 2.785 1.775 1.00 62.33 93 GLY A CA 9
ATOM 9821 C C . GLY A 1 53 ? 8.243 2.019 3.031 1.00 73.24 93 GLY A C 9
ATOM 9822 O O . GLY A 1 53 ? 8.942 1.067 3.384 1.00 12.53 93 GLY A O 9
ATOM 9826 N N . SER A 1 54 ? 7.114 2.345 3.668 1.00 40.20 94 SER A N 9
ATOM 9827 C CA . SER A 1 54 ? 6.668 1.708 4.891 1.00 3.02 94 SER A CA 9
ATOM 9828 C C . SER A 1 54 ? 5.161 1.466 4.886 1.00 42.41 94 SER A C 9
ATOM 9829 O O . SER A 1 54 ? 4.373 2.200 4.281 1.00 53.44 94 SER A O 9
ATOM 9837 N N . VAL A 1 55 ? 4.784 0.386 5.563 1.00 51.44 95 VAL A N 9
ATOM 9838 C CA . VAL A 1 55 ? 3.411 -0.067 5.746 1.00 53.32 95 VAL A CA 9
ATOM 9839 C C . VAL A 1 55 ? 2.691 1.042 6.501 1.00 65.03 95 VAL A C 9
ATOM 9840 O O . VAL A 1 55 ? 1.646 1.504 6.059 1.00 1.23 95 VAL A O 9
ATOM 9853 N N . GLU A 1 56 ? 3.281 1.482 7.609 1.00 24.35 96 GLU A N 9
ATOM 9854 C CA . GLU A 1 56 ? 2.774 2.526 8.484 1.00 51.15 96 GLU A CA 9
ATOM 9855 C C . GLU A 1 56 ? 2.407 3.783 7.688 1.00 2.52 96 GLU A C 9
ATOM 9856 O O . GLU A 1 56 ? 1.293 4.279 7.801 1.00 33.41 96 GLU A O 9
ATOM 9868 N N . GLU A 1 57 ? 3.303 4.240 6.811 1.00 3.42 97 GLU A N 9
ATOM 9869 C CA . GLU A 1 57 ? 3.124 5.419 5.985 1.00 32.14 97 GLU A CA 9
ATOM 9870 C C . GLU A 1 57 ? 1.936 5.201 5.050 1.00 42.34 97 GLU A C 9
ATOM 9871 O O . GLU A 1 57 ? 1.114 6.102 4.889 1.00 20.21 97 GLU A O 9
ATOM 9883 N N . THR A 1 58 ? 1.824 4.008 4.461 1.00 52.42 98 THR A N 9
ATOM 9884 C CA . THR A 1 58 ? 0.747 3.623 3.556 1.00 2.44 98 THR A CA 9
ATOM 9885 C C . THR A 1 58 ? -0.603 3.594 4.294 1.00 43.14 98 THR A C 9
ATOM 9886 O O . THR A 1 58 ? -1.632 3.993 3.748 1.00 24.40 98 THR A O 9
ATOM 9897 N N . VAL A 1 59 ? -0.616 3.134 5.537 1.00 53.11 99 VAL A N 9
ATOM 9898 C CA . VAL A 1 59 ? -1.825 3.051 6.349 1.00 31.34 99 VAL A CA 9
ATOM 9899 C C . VAL A 1 59 ? -2.242 4.457 6.799 1.00 24.41 99 VAL A C 9
ATOM 9900 O O . VAL A 1 59 ? -3.428 4.781 6.763 1.00 51.42 99 VAL A O 9
ATOM 9913 N N . GLU A 1 60 ? -1.277 5.303 7.162 1.00 2.13 100 GLU A N 9
ATOM 9914 C CA . GLU A 1 60 ? -1.482 6.667 7.642 1.00 52.42 100 GLU A CA 9
ATOM 9915 C C . GLU A 1 60 ? -2.078 7.550 6.546 1.00 21.25 100 GLU A C 9
ATOM 9916 O O . GLU A 1 60 ? -2.977 8.344 6.807 1.00 1.43 100 GLU A O 9
ATOM 9928 N N . ARG A 1 61 ? -1.642 7.383 5.298 1.00 24.12 101 ARG A N 9
ATOM 9929 C CA . ARG A 1 61 ? -2.188 8.153 4.181 1.00 25.03 101 ARG A CA 9
ATOM 9930 C C . ARG A 1 61 ? -3.545 7.558 3.795 1.00 0.33 101 ARG A C 9
ATOM 9931 O O . ARG A 1 61 ? -4.470 8.282 3.439 1.00 1.32 101 ARG A O 9
ATOM 9952 N N . TYR A 1 62 ? -3.697 6.234 3.887 1.00 11.40 102 TYR A N 9
ATOM 9953 C CA . TYR A 1 62 ? -4.950 5.551 3.578 1.00 23.13 102 TYR A CA 9
ATOM 9954 C C . TYR A 1 62 ? -6.082 6.099 4.435 1.00 34.32 102 TYR A C 9
ATOM 9955 O O . TYR A 1 62 ? -7.077 6.570 3.879 1.00 54.14 102 TYR A O 9
ATOM 9973 N N . LEU A 1 63 ? -5.945 6.044 5.762 1.00 4.21 103 LEU A N 9
ATOM 9974 C CA . LEU A 1 63 ? -6.949 6.552 6.698 1.00 53.12 103 LEU A CA 9
ATOM 9975 C C . LEU A 1 63 ? -7.217 8.042 6.467 1.00 61.04 103 LEU A C 9
ATOM 9976 O O . LEU A 1 63 ? -8.305 8.518 6.783 1.00 44.40 103 LEU A O 9
ATOM 9992 N N . ARG A 1 64 ? -6.264 8.777 5.881 1.00 45.44 104 ARG A N 9
ATOM 9993 C CA . ARG A 1 64 ? -6.412 10.200 5.590 1.00 10.54 104 ARG A CA 9
ATOM 9994 C C . ARG A 1 64 ? -7.202 10.428 4.303 1.00 42.33 104 ARG A C 9
ATOM 9995 O O . ARG A 1 64 ? -7.600 11.569 4.067 1.00 32.45 104 ARG A O 9
ATOM 10016 N N . GLY A 1 65 ? -7.435 9.385 3.495 1.00 34.12 105 GLY A N 9
ATOM 10017 C CA . GLY A 1 65 ? -8.181 9.490 2.250 1.00 23.21 105 GLY A CA 9
ATOM 10018 C C . GLY A 1 65 ? -7.299 9.921 1.080 1.00 73.51 105 GLY A C 9
ATOM 10019 O O . GLY A 1 65 ? -7.828 10.444 0.101 1.00 41.23 105 GLY A O 9
ATOM 10023 N N . ASP A 1 66 ? -5.977 9.708 1.159 1.00 61.44 106 ASP A N 9
ATOM 10024 C CA . ASP A 1 66 ? -5.043 10.102 0.091 1.00 32.52 106 ASP A CA 9
ATOM 10025 C C . ASP A 1 66 ? -5.273 9.264 -1.186 1.00 15.25 106 ASP A C 9
ATOM 10026 O O . ASP A 1 66 ? -6.069 8.318 -1.183 1.00 34.55 106 ASP A O 9
ATOM 10035 N N . GLU A 1 67 ? -4.603 9.597 -2.286 1.00 20.54 107 GLU A N 9
ATOM 10036 C CA . GLU A 1 67 ? -4.676 8.909 -3.573 1.00 41.03 107 GLU A CA 9
ATOM 10037 C C . GLU A 1 67 ? -3.862 7.625 -3.523 1.00 43.33 107 GLU A C 9
ATOM 10038 O O . GLU A 1 67 ? -2.814 7.561 -2.878 1.00 12.04 107 GLU A O 9
ATOM 10050 N N . PHE A 1 68 ? -4.356 6.601 -4.214 1.00 32.30 108 PHE A N 9
ATOM 10051 C CA . PHE A 1 68 ? -3.741 5.295 -4.312 1.00 5.31 108 PHE A CA 9
ATOM 10052 C C . PHE A 1 68 ? -3.844 4.842 -5.752 1.00 3.13 108 PHE A C 9
ATOM 10053 O O . PHE A 1 68 ? -4.925 4.528 -6.257 1.00 23.54 108 PHE A O 9
ATOM 10070 N N . SER A 1 69 ? -2.699 4.811 -6.397 1.00 50.13 109 SER A N 9
ATOM 10071 C CA . SER A 1 69 ? -2.551 4.387 -7.772 1.00 45.34 109 SER A CA 9
ATOM 10072 C C . SER A 1 69 ? -2.212 2.891 -7.831 1.00 1.10 109 SER A C 9
ATOM 10073 O O . SER A 1 69 ? -1.886 2.267 -6.815 1.00 50.41 109 SER A O 9
ATOM 10081 N N . PHE A 1 70 ? -2.289 2.309 -9.024 1.00 74.22 110 PHE A N 9
ATOM 10082 C CA . PHE A 1 70 ? -1.987 0.904 -9.284 1.00 65.40 110 PHE A CA 9
ATOM 10083 C C . PHE A 1 70 ? -0.522 0.776 -9.735 1.00 71.12 110 PHE A C 9
ATOM 10084 O O . PHE A 1 70 ? 0.040 1.762 -10.213 1.00 51.32 110 PHE A O 9
ATOM 10101 N N . PRO A 1 71 ? 0.102 -0.410 -9.619 1.00 31.24 111 PRO A N 9
ATOM 10102 C CA . PRO A 1 71 ? 1.495 -0.628 -10.000 1.00 44.23 111 PRO A CA 9
ATOM 10103 C C . PRO A 1 71 ? 1.763 -0.537 -11.505 1.00 0.31 111 PRO A C 9
ATOM 10104 O O . PRO A 1 71 ? 0.829 -0.575 -12.312 1.00 51.35 111 PRO A O 9
ATOM 10115 N N . PRO A 1 72 ? 3.050 -0.459 -11.899 1.00 3.32 112 PRO A N 9
ATOM 10116 C CA . PRO A 1 72 ? 3.424 -0.407 -13.300 1.00 44.15 112 PRO A CA 9
ATOM 10117 C C . PRO A 1 72 ? 2.989 -1.717 -13.958 1.00 23.15 112 PRO A C 9
ATOM 10118 O O . PRO A 1 72 ? 3.061 -2.787 -13.347 1.00 2.23 112 PRO A O 9
ATOM 10129 N N . GLY A 1 73 ? 2.547 -1.649 -15.211 1.00 45.32 113 GLY A N 9
ATOM 10130 C CA . GLY A 1 73 ? 2.100 -2.824 -15.946 1.00 3.34 113 GLY A CA 9
ATOM 10131 C C . GLY A 1 73 ? 0.682 -3.258 -15.570 1.00 21.33 113 GLY A C 9
ATOM 10132 O O . GLY A 1 73 ? 0.227 -4.301 -16.048 1.00 3.50 113 GLY A O 9
ATOM 10136 N N . PHE A 1 74 ? -0.021 -2.524 -14.701 1.00 62.44 114 PHE A N 9
ATOM 10137 C CA . PHE A 1 74 ? -1.378 -2.885 -14.328 1.00 44.11 114 PHE A CA 9
ATOM 10138 C C . PHE A 1 74 ? -2.386 -2.347 -15.343 1.00 60.13 114 PHE A C 9
ATOM 10139 O O . PHE A 1 74 ? -3.346 -3.048 -15.657 1.00 74.33 114 PHE A O 9
ATOM 10156 N N . GLU A 1 75 ? -2.206 -1.110 -15.822 1.00 72.11 115 GLU A N 9
ATOM 10157 C CA . GLU A 1 75 ? -3.130 -0.510 -16.779 1.00 51.31 115 GLU A CA 9
ATOM 10158 C C . GLU A 1 75 ? -2.822 -0.974 -18.192 1.00 53.24 115 GLU A C 9
ATOM 10159 O O . GLU A 1 75 ? -1.623 -0.991 -18.558 1.00 12.33 115 GLU A O 9
ATOM 10171 N N . GLY A 1 1 ? 54.109 -14.225 10.230 1.00 70.44 41 GLY A N 10
ATOM 10172 C CA . GLY A 1 1 ? 53.933 -13.696 8.866 1.00 54.43 41 GLY A CA 10
ATOM 10173 C C . GLY A 1 1 ? 54.707 -12.397 8.742 1.00 62.23 41 GLY A C 10
ATOM 10174 O O . GLY A 1 1 ? 55.575 -12.158 9.577 1.00 1.03 41 GLY A O 10
ATOM 10178 N N . ALA A 1 2 ? 54.461 -11.614 7.688 1.00 72.25 42 ALA A N 10
ATOM 10179 C CA . ALA A 1 2 ? 55.142 -10.337 7.508 1.00 64.40 42 ALA A CA 10
ATOM 10180 C C . ALA A 1 2 ? 54.618 -9.338 8.552 1.00 63.13 42 ALA A C 10
ATOM 10181 O O . ALA A 1 2 ? 53.634 -9.613 9.242 1.00 14.03 42 ALA A O 10
ATOM 10188 N N . MET A 1 3 ? 55.296 -8.201 8.675 1.00 63.35 43 MET A N 10
ATOM 10189 C CA . MET A 1 3 ? 54.994 -7.093 9.574 1.00 43.14 43 MET A CA 10
ATOM 10190 C C . MET A 1 3 ? 55.446 -5.817 8.857 1.00 75.20 43 MET A C 10
ATOM 10191 O O . MET A 1 3 ? 56.139 -5.901 7.840 1.00 34.24 43 MET A O 10
ATOM 10205 N N . GLY A 1 4 ? 55.085 -4.646 9.381 1.00 1.10 44 GLY A N 10
ATOM 10206 C CA . GLY A 1 4 ? 55.440 -3.355 8.805 1.00 71.34 44 GLY A CA 10
ATOM 10207 C C . GLY A 1 4 ? 54.177 -2.524 8.619 1.00 12.24 44 GLY A C 10
ATOM 10208 O O . GLY A 1 4 ? 53.898 -1.697 9.489 1.00 25.31 44 GLY A O 10
ATOM 10212 N N . PRO A 1 5 ? 53.409 -2.725 7.532 1.00 53.32 45 PRO A N 10
ATOM 10213 C CA . PRO A 1 5 ? 52.185 -1.976 7.282 1.00 72.54 45 PRO A CA 10
ATOM 10214 C C . PRO A 1 5 ? 51.176 -2.238 8.401 1.00 3.01 45 PRO A C 10
ATOM 10215 O O . PRO A 1 5 ? 50.899 -3.388 8.741 1.00 32.23 45 PRO A O 10
ATOM 10226 N N . GLN A 1 6 ? 50.660 -1.160 8.985 1.00 61.50 46 GLN A N 10
ATOM 10227 C CA . GLN A 1 6 ? 49.694 -1.135 10.071 1.00 13.14 46 GLN A CA 10
ATOM 10228 C C . GLN A 1 6 ? 49.027 0.246 10.051 1.00 65.45 46 GLN A C 10
ATOM 10229 O O . GLN A 1 6 ? 49.513 1.146 9.361 1.00 35.12 46 GLN A O 10
ATOM 10243 N N . GLY A 1 7 ? 47.959 0.442 10.823 1.00 52.23 47 GLY A N 10
ATOM 10244 C CA . GLY A 1 7 ? 47.247 1.711 10.889 1.00 24.41 47 GLY A CA 10
ATOM 10245 C C . GLY A 1 7 ? 45.768 1.475 11.157 1.00 73.25 47 GLY A C 10
ATOM 10246 O O . GLY A 1 7 ? 45.357 0.368 11.505 1.00 64.40 47 GLY A O 10
ATOM 10250 N N . SER A 1 8 ? 44.968 2.532 11.067 1.00 31.50 48 SER A N 10
ATOM 10251 C CA . SER A 1 8 ? 43.525 2.545 11.262 1.00 55.41 48 SER A CA 10
ATOM 10252 C C . SER A 1 8 ? 42.987 3.797 10.561 1.00 2.42 48 SER A C 10
ATOM 10253 O O . SER A 1 8 ? 43.768 4.675 10.189 1.00 43.12 48 SER A O 10
ATOM 10261 N N . THR A 1 9 ? 41.677 3.872 10.345 1.00 12.04 49 THR A N 10
ATOM 10262 C CA . THR A 1 9 ? 41.006 4.991 9.699 1.00 4.32 49 THR A CA 10
ATOM 10263 C C . THR A 1 9 ? 39.518 4.918 10.075 1.00 14.35 49 THR A C 10
ATOM 10264 O O . THR A 1 9 ? 39.138 4.167 10.977 1.00 13.05 49 THR A O 10
ATOM 10275 N N . GLN A 1 10 ? 38.694 5.747 9.440 1.00 41.32 50 GLN A N 10
ATOM 10276 C CA . GLN A 1 10 ? 37.253 5.844 9.610 1.00 21.31 50 GLN A CA 10
ATOM 10277 C C . GLN A 1 10 ? 36.622 5.789 8.212 1.00 13.31 50 GLN A C 10
ATOM 10278 O O . GLN A 1 10 ? 37.331 5.709 7.203 1.00 2.21 50 GLN A O 10
ATOM 10292 N N . ASN A 1 11 ? 35.292 5.844 8.123 1.00 32.11 51 ASN A N 10
ATOM 10293 C CA . ASN A 1 11 ? 34.569 5.812 6.850 1.00 70.02 51 ASN A CA 10
ATOM 10294 C C . ASN A 1 11 ? 33.465 6.855 6.869 1.00 15.32 51 ASN A C 10
ATOM 10295 O O . ASN A 1 11 ? 32.982 7.228 7.940 1.00 25.22 51 ASN A O 10
ATOM 10306 N N . ALA A 1 12 ? 33.029 7.316 5.700 1.00 34.42 52 ALA A N 10
ATOM 10307 C CA . ALA A 1 12 ? 31.963 8.293 5.530 1.00 32.31 52 ALA A CA 10
ATOM 10308 C C . ALA A 1 12 ? 31.066 7.749 4.432 1.00 34.32 52 ALA A C 10
ATOM 10309 O O . ALA A 1 12 ? 31.345 7.912 3.240 1.00 40.14 52 ALA A O 10
ATOM 10316 N N . LEU A 1 13 ? 30.036 7.020 4.844 1.00 4.42 53 LEU A N 10
ATOM 10317 C CA . LEU A 1 13 ? 29.038 6.402 3.992 1.00 41.35 53 LEU A CA 10
ATOM 10318 C C . LEU A 1 13 ? 27.668 6.674 4.597 1.00 73.23 53 LEU A C 10
ATOM 10319 O O . LEU A 1 13 ? 27.573 6.945 5.796 1.00 61.44 53 LEU A O 10
ATOM 10335 N N . ARG A 1 14 ? 26.609 6.570 3.786 1.00 62.42 54 ARG A N 10
ATOM 10336 C CA . ARG A 1 14 ? 25.219 6.804 4.195 1.00 13.52 54 ARG A CA 10
ATOM 10337 C C . ARG A 1 14 ? 25.006 8.147 4.924 1.00 64.42 54 ARG A C 10
ATOM 10338 O O . ARG A 1 14 ? 23.991 8.301 5.602 1.00 23.31 54 ARG A O 10
ATOM 10359 N N . ARG A 1 15 ? 25.904 9.134 4.798 1.00 33.31 55 ARG A N 10
ATOM 10360 C CA . ARG A 1 15 ? 25.757 10.416 5.484 1.00 62.14 55 ARG A CA 10
ATOM 10361 C C . ARG A 1 15 ? 24.482 11.117 5.048 1.00 33.50 55 ARG A C 10
ATOM 10362 O O . ARG A 1 15 ? 23.586 11.282 5.875 1.00 15.12 55 ARG A O 10
ATOM 10383 N N . THR A 1 16 ? 24.405 11.534 3.788 1.00 63.43 56 THR A N 10
ATOM 10384 C CA . THR A 1 16 ? 23.239 12.222 3.253 1.00 42.42 56 THR A CA 10
ATOM 10385 C C . THR A 1 16 ? 22.025 11.293 3.335 1.00 53.05 56 THR A C 10
ATOM 10386 O O . THR A 1 16 ? 22.176 10.075 3.175 1.00 2.14 56 THR A O 10
ATOM 10397 N N . GLY A 1 17 ? 20.829 11.853 3.528 1.00 74.14 57 GLY A N 10
ATOM 10398 C CA . GLY A 1 17 ? 19.590 11.097 3.615 1.00 54.01 57 GLY A CA 10
ATOM 10399 C C . GLY A 1 17 ? 19.332 10.275 2.353 1.00 45.22 57 GLY A C 10
ATOM 10400 O O . GLY A 1 17 ? 19.885 10.555 1.284 1.00 71.32 57 GLY A O 10
ATOM 10404 N N . ARG A 1 18 ? 18.519 9.225 2.476 1.00 24.14 58 ARG A N 10
ATOM 10405 C CA . ARG A 1 18 ? 18.192 8.364 1.346 1.00 1.25 58 ARG A CA 10
ATOM 10406 C C . ARG A 1 18 ? 17.010 8.973 0.615 1.00 4.13 58 ARG A C 10
ATOM 10407 O O . ARG A 1 18 ? 16.036 9.377 1.256 1.00 3.34 58 ARG A O 10
ATOM 10428 N N . VAL A 1 19 ? 17.067 9.012 -0.709 1.00 31.51 59 VAL A N 10
ATOM 10429 C CA . VAL A 1 19 ? 15.981 9.533 -1.529 1.00 65.53 59 VAL A CA 10
ATOM 10430 C C . VAL A 1 19 ? 14.778 8.577 -1.361 1.00 31.41 59 VAL A C 10
ATOM 10431 O O . VAL A 1 19 ? 14.959 7.404 -0.995 1.00 11.13 59 VAL A O 10
ATOM 10444 N N . ASN A 1 20 ? 13.545 9.061 -1.549 1.00 44.52 60 ASN A N 10
ATOM 10445 C CA . ASN A 1 20 ? 12.337 8.237 -1.407 1.00 32.31 60 ASN A CA 10
ATOM 10446 C C . ASN A 1 20 ? 11.974 7.596 -2.743 1.00 34.41 60 ASN A C 10
ATOM 10447 O O . ASN A 1 20 ? 12.448 8.027 -3.800 1.00 40.53 60 ASN A O 10
ATOM 10458 N N . GLY A 1 21 ? 11.057 6.635 -2.695 1.00 22.34 61 GLY A N 10
ATOM 10459 C CA . GLY A 1 21 ? 10.545 5.884 -3.823 1.00 54.32 61 GLY A CA 10
ATOM 10460 C C . GLY A 1 21 ? 11.466 4.734 -4.195 1.00 22.21 61 GLY A C 10
ATOM 10461 O O . GLY A 1 21 ? 12.648 4.709 -3.831 1.00 20.14 61 GLY A O 10
ATOM 10465 N N . GLY A 1 22 ? 10.936 3.797 -4.980 1.00 72.23 62 GLY A N 10
ATOM 10466 C CA . GLY A 1 22 ? 11.677 2.629 -5.428 1.00 12.43 62 GLY A CA 10
ATOM 10467 C C . GLY A 1 22 ? 12.198 1.805 -4.256 1.00 75.30 62 GLY A C 10
ATOM 10468 O O . GLY A 1 22 ? 13.315 1.291 -4.305 1.00 74.24 62 GLY A O 10
ATOM 10472 N N . HIS A 1 23 ? 11.430 1.714 -3.173 1.00 24.03 63 HIS A N 10
ATOM 10473 C CA . HIS A 1 23 ? 11.818 0.955 -1.997 1.00 51.44 63 HIS A CA 10
ATOM 10474 C C . HIS A 1 23 ? 11.477 -0.530 -2.212 1.00 64.33 63 HIS A C 10
ATOM 10475 O O . HIS A 1 23 ? 10.517 -0.840 -2.924 1.00 5.12 63 HIS A O 10
ATOM 10489 N N . PRO A 1 24 ? 12.235 -1.477 -1.635 1.00 24.13 64 PRO A N 10
ATOM 10490 C CA . PRO A 1 24 ? 11.994 -2.906 -1.788 1.00 31.21 64 PRO A CA 10
ATOM 10491 C C . PRO A 1 24 ? 10.843 -3.350 -0.885 1.00 2.31 64 PRO A C 10
ATOM 10492 O O . PRO A 1 24 ? 10.917 -3.179 0.335 1.00 52.34 64 PRO A O 10
ATOM 10503 N N . VAL A 1 25 ? 9.820 -4.000 -1.437 1.00 45.15 65 VAL A N 10
ATOM 10504 C CA . VAL A 1 25 ? 8.669 -4.453 -0.656 1.00 20.24 65 VAL A CA 10
ATOM 10505 C C . VAL A 1 25 ? 8.514 -5.963 -0.707 1.00 31.22 65 VAL A C 10
ATOM 10506 O O . VAL A 1 25 ? 8.698 -6.619 -1.737 1.00 11.23 65 VAL A O 10
ATOM 10519 N N . THR A 1 26 ? 8.092 -6.501 0.427 1.00 40.53 66 THR A N 10
ATOM 10520 C CA . THR A 1 26 ? 7.877 -7.920 0.689 1.00 14.53 66 THR A CA 10
ATOM 10521 C C . THR A 1 26 ? 6.381 -8.177 0.868 1.00 31.22 66 THR A C 10
ATOM 10522 O O . THR A 1 26 ? 5.620 -7.244 1.146 1.00 70.33 66 THR A O 10
ATOM 10533 N N . THR A 1 27 ? 5.949 -9.430 0.730 1.00 2.43 67 THR A N 10
ATOM 10534 C CA . THR A 1 27 ? 4.555 -9.851 0.857 1.00 71.12 67 THR A CA 10
ATOM 10535 C C . THR A 1 27 ? 3.932 -9.376 2.173 1.00 52.04 67 THR A C 10
ATOM 10536 O O . THR A 1 27 ? 2.783 -8.924 2.190 1.00 52.32 67 THR A O 10
ATOM 10547 N N . GLN A 1 28 ? 4.716 -9.422 3.255 1.00 54.33 68 GLN A N 10
ATOM 10548 C CA . GLN A 1 28 ? 4.302 -9.015 4.592 1.00 15.32 68 GLN A CA 10
ATOM 10549 C C . GLN A 1 28 ? 3.868 -7.556 4.644 1.00 71.22 68 GLN A C 10
ATOM 10550 O O . GLN A 1 28 ? 3.018 -7.198 5.451 1.00 30.23 68 GLN A O 10
ATOM 10564 N N . MET A 1 29 ? 4.459 -6.695 3.816 1.00 25.15 69 MET A N 10
ATOM 10565 C CA . MET A 1 29 ? 4.092 -5.295 3.812 1.00 11.02 69 MET A CA 10
ATOM 10566 C C . MET A 1 29 ? 2.704 -5.160 3.183 1.00 4.10 69 MET A C 10
ATOM 10567 O O . MET A 1 29 ? 1.839 -4.472 3.734 1.00 54.21 69 MET A O 10
ATOM 10581 N N . VAL A 1 30 ? 2.495 -5.842 2.050 1.00 63.02 70 VAL A N 10
ATOM 10582 C CA . VAL A 1 30 ? 1.239 -5.827 1.313 1.00 13.34 70 VAL A CA 10
ATOM 10583 C C . VAL A 1 30 ? 0.108 -6.352 2.201 1.00 1.54 70 VAL A C 10
ATOM 10584 O O . VAL A 1 30 ? -0.904 -5.667 2.356 1.00 70.32 70 VAL A O 10
ATOM 10597 N N . GLU A 1 31 ? 0.277 -7.534 2.805 1.00 42.41 71 GLU A N 10
ATOM 10598 C CA . GLU A 1 31 ? -0.754 -8.108 3.665 1.00 1.53 71 GLU A CA 10
ATOM 10599 C C . GLU A 1 31 ? -0.983 -7.222 4.877 1.00 64.21 71 GLU A C 10
ATOM 10600 O O . GLU A 1 31 ? -2.136 -7.021 5.213 1.00 32.35 71 GLU A O 10
ATOM 10612 N N . THR A 1 32 ? 0.051 -6.656 5.513 1.00 52.13 72 THR A N 10
ATOM 10613 C CA . THR A 1 32 ? -0.139 -5.785 6.677 1.00 24.31 72 THR A CA 10
ATOM 10614 C C . THR A 1 32 ? -1.146 -4.692 6.313 1.00 10.22 72 THR A C 10
ATOM 10615 O O . THR A 1 32 ? -2.219 -4.634 6.928 1.00 2.53 72 THR A O 10
ATOM 10626 N N . VAL A 1 33 ? -0.834 -3.870 5.300 1.00 21.10 73 VAL A N 10
ATOM 10627 C CA . VAL A 1 33 ? -1.758 -2.824 4.880 1.00 30.42 73 VAL A CA 10
ATOM 10628 C C . VAL A 1 33 ? -3.106 -3.449 4.552 1.00 43.05 73 VAL A C 10
ATOM 10629 O O . VAL A 1 33 ? -4.097 -2.975 5.071 1.00 32.20 73 VAL A O 10
ATOM 10642 N N . GLN A 1 34 ? -3.166 -4.497 3.731 1.00 42.42 74 GLN A N 10
ATOM 10643 C CA . GLN A 1 34 ? -4.430 -5.122 3.340 1.00 52.34 74 GLN A CA 10
ATOM 10644 C C . GLN A 1 34 ? -5.296 -5.558 4.523 1.00 45.52 74 GLN A C 10
ATOM 10645 O O . GLN A 1 34 ? -6.504 -5.330 4.500 1.00 71.31 74 GLN A O 10
ATOM 10659 N N . ASN A 1 35 ? -4.695 -6.186 5.531 1.00 45.53 75 ASN A N 10
ATOM 10660 C CA . ASN A 1 35 ? -5.363 -6.666 6.729 1.00 3.54 75 ASN A CA 10
ATOM 10661 C C . ASN A 1 35 ? -6.008 -5.478 7.437 1.00 23.34 75 ASN A C 10
ATOM 10662 O O . ASN A 1 35 ? -7.136 -5.592 7.914 1.00 22.42 75 ASN A O 10
ATOM 10673 N N . LEU A 1 36 ? -5.285 -4.357 7.542 1.00 52.33 76 LEU A N 10
ATOM 10674 C CA . LEU A 1 36 ? -5.779 -3.153 8.215 1.00 44.33 76 LEU A CA 10
ATOM 10675 C C . LEU A 1 36 ? -6.692 -2.299 7.325 1.00 41.11 76 LEU A C 10
ATOM 10676 O O . LEU A 1 36 ? -7.583 -1.615 7.822 1.00 44.02 76 LEU A O 10
ATOM 10692 N N . ALA A 1 37 ? -6.510 -2.381 6.009 1.00 4.30 77 ALA A N 10
ATOM 10693 C CA . ALA A 1 37 ? -7.216 -1.659 4.972 1.00 72.53 77 ALA A CA 10
ATOM 10694 C C . ALA A 1 37 ? -7.898 -2.616 3.985 1.00 64.43 77 ALA A C 10
ATOM 10695 O O . ALA A 1 37 ? -7.469 -2.741 2.833 1.00 70.41 77 ALA A O 10
ATOM 10702 N N . PRO A 1 38 ? -8.999 -3.279 4.376 1.00 55.22 78 PRO A N 10
ATOM 10703 C CA . PRO A 1 38 ? -9.728 -4.188 3.488 1.00 61.50 78 PRO A CA 10
ATOM 10704 C C . PRO A 1 38 ? -10.491 -3.411 2.393 1.00 25.11 78 PRO A C 10
ATOM 10705 O O . PRO A 1 38 ? -11.127 -3.996 1.520 1.00 21.11 78 PRO A O 10
ATOM 10716 N N . ASN A 1 39 ? -10.447 -2.077 2.449 1.00 44.21 79 ASN A N 10
ATOM 10717 C CA . ASN A 1 39 ? -11.074 -1.113 1.553 1.00 2.03 79 ASN A CA 10
ATOM 10718 C C . ASN A 1 39 ? -10.098 -0.672 0.440 1.00 43.24 79 ASN A C 10
ATOM 10719 O O . ASN A 1 39 ? -10.279 0.392 -0.157 1.00 40.53 79 ASN A O 10
ATOM 10730 N N . LEU A 1 40 ? -9.028 -1.435 0.181 1.00 41.30 80 LEU A N 10
ATOM 10731 C CA . LEU A 1 40 ? -8.009 -1.150 -0.832 1.00 1.51 80 LEU A CA 10
ATOM 10732 C C . LEU A 1 40 ? -7.693 -2.395 -1.655 1.00 65.34 80 LEU A C 10
ATOM 10733 O O . LEU A 1 40 ? -7.856 -3.518 -1.167 1.00 2.33 80 LEU A O 10
ATOM 10749 N N . HIS A 1 41 ? -7.212 -2.213 -2.891 1.00 4.23 81 HIS A N 10
ATOM 10750 C CA . HIS A 1 41 ? -6.843 -3.305 -3.782 1.00 43.15 81 HIS A CA 10
ATOM 10751 C C . HIS A 1 41 ? -5.449 -3.783 -3.368 1.00 21.14 81 HIS A C 10
ATOM 10752 O O . HIS A 1 41 ? -4.602 -2.942 -3.046 1.00 4.13 81 HIS A O 10
ATOM 10766 N N . PRO A 1 42 ? -5.162 -5.091 -3.409 1.00 22.23 82 PRO A N 10
ATOM 10767 C CA . PRO A 1 42 ? -3.866 -5.623 -3.015 1.00 24.40 82 PRO A CA 10
ATOM 10768 C C . PRO A 1 42 ? -2.735 -5.189 -3.944 1.00 24.33 82 PRO A C 10
ATOM 10769 O O . PRO A 1 42 ? -1.590 -5.060 -3.502 1.00 45.32 82 PRO A O 10
ATOM 10780 N N . GLU A 1 43 ? -3.027 -4.937 -5.220 1.00 21.25 83 GLU A N 10
ATOM 10781 C CA . GLU A 1 43 ? -1.998 -4.545 -6.166 1.00 43.45 83 GLU A CA 10
ATOM 10782 C C . GLU A 1 43 ? -1.585 -3.090 -5.947 1.00 0.53 83 GLU A C 10
ATOM 10783 O O . GLU A 1 43 ? -0.395 -2.771 -5.987 1.00 63.52 83 GLU A O 10
ATOM 10795 N N . GLN A 1 44 ? -2.558 -2.203 -5.688 1.00 11.15 84 GLN A N 10
ATOM 10796 C CA . GLN A 1 44 ? -2.271 -0.793 -5.439 1.00 0.43 84 GLN A CA 10
ATOM 10797 C C . GLN A 1 44 ? -1.350 -0.662 -4.219 1.00 63.33 84 GLN A C 10
ATOM 10798 O O . GLN A 1 44 ? -0.406 0.124 -4.240 1.00 63.52 84 GLN A O 10
ATOM 10812 N N . ILE A 1 45 ? -1.612 -1.446 -3.162 1.00 14.52 85 ILE A N 10
ATOM 10813 C CA . ILE A 1 45 ? -0.845 -1.429 -1.923 1.00 23.31 85 ILE A CA 10
ATOM 10814 C C . ILE A 1 45 ? 0.633 -1.570 -2.254 1.00 15.44 85 ILE A C 10
ATOM 10815 O O . ILE A 1 45 ? 1.407 -0.689 -1.902 1.00 70.24 85 ILE A O 10
ATOM 10831 N N . ARG A 1 46 ? 1.030 -2.655 -2.927 1.00 4.01 86 ARG A N 10
ATOM 10832 C CA . ARG A 1 46 ? 2.417 -2.902 -3.315 1.00 62.41 86 ARG A CA 10
ATOM 10833 C C . ARG A 1 46 ? 3.072 -1.644 -3.907 1.00 2.35 86 ARG A C 10
ATOM 10834 O O . ARG A 1 46 ? 4.182 -1.295 -3.509 1.00 50.25 86 ARG A O 10
ATOM 10855 N N . TYR A 1 47 ? 2.404 -0.952 -4.827 1.00 41.41 87 TYR A N 10
ATOM 10856 C CA . TYR A 1 47 ? 2.941 0.257 -5.443 1.00 34.22 87 TYR A CA 10
ATOM 10857 C C . TYR A 1 47 ? 3.117 1.378 -4.417 1.00 61.43 87 TYR A C 10
ATOM 10858 O O . TYR A 1 47 ? 4.161 2.038 -4.356 1.00 41.15 87 TYR A O 10
ATOM 10876 N N . SER A 1 48 ? 2.075 1.612 -3.626 1.00 70.25 88 SER A N 10
ATOM 10877 C CA . SER A 1 48 ? 2.100 2.653 -2.611 1.00 21.20 88 SER A CA 10
ATOM 10878 C C . SER A 1 48 ? 3.278 2.385 -1.685 1.00 10.35 88 SER A C 10
ATOM 10879 O O . SER A 1 48 ? 4.077 3.289 -1.490 1.00 3.45 88 SER A O 10
ATOM 10887 N N . LEU A 1 49 ? 3.442 1.145 -1.214 1.00 2.31 89 LEU A N 10
ATOM 10888 C CA . LEU A 1 49 ? 4.528 0.731 -0.334 1.00 74.45 89 LEU A CA 10
ATOM 10889 C C . LEU A 1 49 ? 5.887 1.012 -0.969 1.00 21.32 89 LEU A C 10
ATOM 10890 O O . LEU A 1 49 ? 6.815 1.398 -0.268 1.00 1.41 89 LEU A O 10
ATOM 10906 N N . GLU A 1 50 ? 6.031 0.784 -2.278 1.00 1.22 90 GLU A N 10
ATOM 10907 C CA . GLU A 1 50 ? 7.290 1.031 -2.979 1.00 40.44 90 GLU A CA 10
ATOM 10908 C C . GLU A 1 50 ? 7.606 2.529 -3.017 1.00 75.42 90 GLU A C 10
ATOM 10909 O O . GLU A 1 50 ? 8.774 2.919 -3.034 1.00 43.14 90 GLU A O 10
ATOM 10921 N N . ASN A 1 51 ? 6.568 3.365 -3.061 1.00 51.14 91 ASN A N 10
ATOM 10922 C CA . ASN A 1 51 ? 6.724 4.816 -3.109 1.00 72.35 91 ASN A CA 10
ATOM 10923 C C . ASN A 1 51 ? 7.066 5.405 -1.743 1.00 3.50 91 ASN A C 10
ATOM 10924 O O . ASN A 1 51 ? 8.019 6.179 -1.624 1.00 63.24 91 ASN A O 10
ATOM 10935 N N . THR A 1 52 ? 6.297 5.056 -0.719 1.00 0.35 92 THR A N 10
ATOM 10936 C CA . THR A 1 52 ? 6.432 5.526 0.646 1.00 14.34 92 THR A CA 10
ATOM 10937 C C . THR A 1 52 ? 7.625 4.887 1.382 1.00 43.13 92 THR A C 10
ATOM 10938 O O . THR A 1 52 ? 8.374 5.575 2.071 1.00 25.14 92 THR A O 10
ATOM 10949 N N . GLY A 1 53 ? 7.844 3.578 1.211 1.00 30.51 93 GLY A N 10
ATOM 10950 C CA . GLY A 1 53 ? 8.914 2.790 1.807 1.00 71.12 93 GLY A CA 10
ATOM 10951 C C . GLY A 1 53 ? 8.614 2.145 3.157 1.00 71.40 93 GLY A C 10
ATOM 10952 O O . GLY A 1 53 ? 9.406 1.307 3.579 1.00 44.10 93 GLY A O 10
ATOM 10956 N N . SER A 1 54 ? 7.533 2.483 3.867 1.00 11.25 94 SER A N 10
ATOM 10957 C CA . SER A 1 54 ? 7.251 1.863 5.173 1.00 64.41 94 SER A CA 10
ATOM 10958 C C . SER A 1 54 ? 5.771 1.690 5.400 1.00 53.24 94 SER A C 10
ATOM 10959 O O . SER A 1 54 ? 5.083 2.696 5.340 1.00 53.22 94 SER A O 10
ATOM 10967 N N . VAL A 1 55 ? 5.264 0.481 5.658 1.00 13.42 95 VAL A N 10
ATOM 10968 C CA . VAL A 1 55 ? 3.836 0.186 5.850 1.00 10.10 95 VAL A CA 10
ATOM 10969 C C . VAL A 1 55 ? 3.127 1.231 6.693 1.00 72.05 95 VAL A C 10
ATOM 10970 O O . VAL A 1 55 ? 2.018 1.627 6.339 1.00 5.33 95 VAL A O 10
ATOM 10983 N N . GLU A 1 56 ? 3.782 1.674 7.756 1.00 22.00 96 GLU A N 10
ATOM 10984 C CA . GLU A 1 56 ? 3.252 2.664 8.677 1.00 14.23 96 GLU A CA 10
ATOM 10985 C C . GLU A 1 56 ? 2.711 3.902 7.933 1.00 52.10 96 GLU A C 10
ATOM 10986 O O . GLU A 1 56 ? 1.605 4.380 8.205 1.00 65.43 96 GLU A O 10
ATOM 10998 N N . GLU A 1 57 ? 3.446 4.392 6.935 1.00 71.13 97 GLU A N 10
ATOM 10999 C CA . GLU A 1 57 ? 3.040 5.546 6.150 1.00 11.31 97 GLU A CA 10
ATOM 11000 C C . GLU A 1 57 ? 1.808 5.187 5.313 1.00 24.15 97 GLU A C 10
ATOM 11001 O O . GLU A 1 57 ? 0.882 5.982 5.230 1.00 43.43 97 GLU A O 10
ATOM 11013 N N . THR A 1 58 ? 1.783 4.000 4.696 1.00 74.21 98 THR A N 10
ATOM 11014 C CA . THR A 1 58 ? 0.658 3.551 3.863 1.00 55.14 98 THR A CA 10
ATOM 11015 C C . THR A 1 58 ? -0.628 3.481 4.671 1.00 31.03 98 THR A C 10
ATOM 11016 O O . THR A 1 58 ? -1.693 3.827 4.163 1.00 65.23 98 THR A O 10
ATOM 11027 N N . VAL A 1 59 ? -0.547 3.034 5.913 1.00 40.34 99 VAL A N 10
ATOM 11028 C CA . VAL A 1 59 ? -1.720 2.932 6.755 1.00 54.12 99 VAL A CA 10
ATOM 11029 C C . VAL A 1 59 ? -2.197 4.344 7.131 1.00 53.33 99 VAL A C 10
ATOM 11030 O O . VAL A 1 59 ? -3.404 4.592 7.106 1.00 22.32 99 VAL A O 10
ATOM 11043 N N . GLU A 1 60 ? -1.278 5.278 7.405 1.00 71.23 100 GLU A N 10
ATOM 11044 C CA . GLU A 1 60 ? -1.608 6.655 7.782 1.00 75.33 100 GLU A CA 10
ATOM 11045 C C . GLU A 1 60 ? -2.259 7.411 6.624 1.00 60.31 100 GLU A C 10
ATOM 11046 O O . GLU A 1 60 ? -3.211 8.164 6.814 1.00 33.01 100 GLU A O 10
ATOM 11058 N N . ARG A 1 61 ? -1.761 7.227 5.404 1.00 12.41 101 ARG A N 10
ATOM 11059 C CA . ARG A 1 61 ? -2.313 7.900 4.236 1.00 32.13 101 ARG A CA 10
ATOM 11060 C C . ARG A 1 61 ? -3.632 7.237 3.837 1.00 42.31 101 ARG A C 10
ATOM 11061 O O . ARG A 1 61 ? -4.566 7.906 3.410 1.00 60.43 101 ARG A O 10
ATOM 11082 N N . TYR A 1 62 ? -3.742 5.922 3.994 1.00 54.21 102 TYR A N 10
ATOM 11083 C CA . TYR A 1 62 ? -4.968 5.185 3.682 1.00 32.11 102 TYR A CA 10
ATOM 11084 C C . TYR A 1 62 ? -6.132 5.747 4.485 1.00 72.15 102 TYR A C 10
ATOM 11085 O O . TYR A 1 62 ? -7.116 6.191 3.896 1.00 62.22 102 TYR A O 10
ATOM 11103 N N . LEU A 1 63 ? -6.014 5.760 5.815 1.00 40.14 103 LEU A N 10
ATOM 11104 C CA . LEU A 1 63 ? -7.063 6.270 6.686 1.00 23.33 103 LEU A CA 10
ATOM 11105 C C . LEU A 1 63 ? -7.414 7.727 6.404 1.00 53.44 103 LEU A C 10
ATOM 11106 O O . LEU A 1 63 ? -8.520 8.149 6.734 1.00 2.03 103 LEU A O 10
ATOM 11122 N N . ARG A 1 64 ? -6.514 8.498 5.787 1.00 33.43 104 ARG A N 10
ATOM 11123 C CA . ARG A 1 64 ? -6.754 9.900 5.454 1.00 41.21 104 ARG A CA 10
ATOM 11124 C C . ARG A 1 64 ? -7.371 10.034 4.055 1.00 42.23 104 ARG A C 10
ATOM 11125 O O . ARG A 1 64 ? -7.730 11.145 3.660 1.00 64.24 104 ARG A O 10
ATOM 11146 N N . GLY A 1 65 ? -7.505 8.930 3.306 1.00 54.25 105 GLY A N 10
ATOM 11147 C CA . GLY A 1 65 ? -8.089 8.938 1.976 1.00 53.11 105 GLY A CA 10
ATOM 11148 C C . GLY A 1 65 ? -7.152 9.536 0.937 1.00 43.53 105 GLY A C 10
ATOM 11149 O O . GLY A 1 65 ? -7.607 10.250 0.047 1.00 73.43 105 GLY A O 10
ATOM 11153 N N . ASP A 1 66 ? -5.847 9.292 1.051 1.00 3.42 106 ASP A N 10
ATOM 11154 C CA . ASP A 1 66 ? -4.840 9.801 0.114 1.00 72.04 106 ASP A CA 10
ATOM 11155 C C . ASP A 1 66 ? -4.957 9.101 -1.260 1.00 54.20 106 ASP A C 10
ATOM 11156 O O . ASP A 1 66 ? -5.845 8.265 -1.484 1.00 61.42 106 ASP A O 10
ATOM 11165 N N . GLU A 1 67 ? -4.084 9.438 -2.210 1.00 41.24 107 GLU A N 10
ATOM 11166 C CA . GLU A 1 67 ? -4.056 8.854 -3.549 1.00 24.14 107 GLU A CA 10
ATOM 11167 C C . GLU A 1 67 ? -3.300 7.532 -3.532 1.00 23.43 107 GLU A C 10
ATOM 11168 O O . GLU A 1 67 ? -2.189 7.426 -2.997 1.00 41.03 107 GLU A O 10
ATOM 11180 N N . PHE A 1 68 ? -3.907 6.509 -4.125 1.00 42.43 108 PHE A N 10
ATOM 11181 C CA . PHE A 1 68 ? -3.369 5.169 -4.241 1.00 25.43 108 PHE A CA 10
ATOM 11182 C C . PHE A 1 68 ? -3.521 4.768 -5.702 1.00 14.21 108 PHE A C 10
ATOM 11183 O O . PHE A 1 68 ? -4.637 4.561 -6.183 1.00 74.52 108 PHE A O 10
ATOM 11200 N N . SER A 1 69 ? -2.409 4.677 -6.413 1.00 13.20 109 SER A N 10
ATOM 11201 C CA . SER A 1 69 ? -2.376 4.284 -7.816 1.00 52.44 109 SER A CA 10
ATOM 11202 C C . SER A 1 69 ? -2.061 2.796 -7.936 1.00 54.22 109 SER A C 10
ATOM 11203 O O . SER A 1 69 ? -1.662 2.151 -6.965 1.00 32.04 109 SER A O 10
ATOM 11211 N N . PHE A 1 70 ? -2.231 2.258 -9.139 1.00 40.32 110 PHE A N 10
ATOM 11212 C CA . PHE A 1 70 ? -1.937 0.872 -9.449 1.00 33.31 110 PHE A CA 10
ATOM 11213 C C . PHE A 1 70 ? -0.480 0.811 -9.937 1.00 5.33 110 PHE A C 10
ATOM 11214 O O . PHE A 1 70 ? 0.032 1.815 -10.448 1.00 5.25 110 PHE A O 10
ATOM 11231 N N . PRO A 1 71 ? 0.197 -0.342 -9.828 1.00 45.20 111 PRO A N 10
ATOM 11232 C CA . PRO A 1 71 ? 1.588 -0.485 -10.251 1.00 14.31 111 PRO A CA 10
ATOM 11233 C C . PRO A 1 71 ? 1.780 -0.425 -11.773 1.00 3.44 111 PRO A C 10
ATOM 11234 O O . PRO A 1 71 ? 0.803 -0.502 -12.528 1.00 33.55 111 PRO A O 10
ATOM 11245 N N . PRO A 1 72 ? 3.037 -0.310 -12.243 1.00 34.34 112 PRO A N 10
ATOM 11246 C CA . PRO A 1 72 ? 3.336 -0.273 -13.666 1.00 50.31 112 PRO A CA 10
ATOM 11247 C C . PRO A 1 72 ? 2.920 -1.601 -14.294 1.00 21.32 112 PRO A C 10
ATOM 11248 O O . PRO A 1 72 ? 2.960 -2.651 -13.641 1.00 43.31 112 PRO A O 10
ATOM 11259 N N . GLY A 1 73 ? 2.524 -1.571 -15.563 1.00 62.34 113 GLY A N 10
ATOM 11260 C CA . GLY A 1 73 ? 2.100 -2.765 -16.284 1.00 33.04 113 GLY A CA 10
ATOM 11261 C C . GLY A 1 73 ? 0.685 -3.220 -15.918 1.00 21.22 113 GLY A C 10
ATOM 11262 O O . GLY A 1 73 ? 0.146 -4.081 -16.612 1.00 61.40 113 GLY A O 10
ATOM 11266 N N . PHE A 1 74 ? 0.070 -2.687 -14.851 1.00 24.44 114 PHE A N 10
ATOM 11267 C CA . PHE A 1 74 ? -1.290 -3.059 -14.472 1.00 72.51 114 PHE A CA 10
ATOM 11268 C C . PHE A 1 74 ? -2.280 -2.521 -15.525 1.00 63.40 114 PHE A C 10
ATOM 11269 O O . PHE A 1 74 ? -3.401 -3.008 -15.679 1.00 32.34 114 PHE A O 10
ATOM 11286 N N . GLU A 1 75 ? -1.856 -1.474 -16.217 1.00 60.21 115 GLU A N 10
ATOM 11287 C CA . GLU A 1 75 ? -2.483 -0.735 -17.291 1.00 15.22 115 GLU A CA 10
ATOM 11288 C C . GLU A 1 75 ? -1.541 -0.879 -18.478 1.00 53.34 115 GLU A C 10
ATOM 11289 O O . GLU A 1 75 ? -0.318 -1.040 -18.252 1.00 3.24 115 GLU A O 10
ATOM 11301 N N . GLY A 1 1 ? 46.524 26.746 3.747 1.00 50.15 41 GLY A N 11
ATOM 11302 C CA . GLY A 1 1 ? 46.372 25.912 4.954 1.00 60.34 41 GLY A CA 11
ATOM 11303 C C . GLY A 1 1 ? 44.953 25.374 5.016 1.00 54.31 41 GLY A C 11
ATOM 11304 O O . GLY A 1 1 ? 44.155 25.735 4.155 1.00 32.23 41 GLY A O 11
ATOM 11308 N N . ALA A 1 2 ? 44.657 24.483 5.963 1.00 30.33 42 ALA A N 11
ATOM 11309 C CA . ALA A 1 2 ? 43.323 23.918 6.117 1.00 42.11 42 ALA A CA 11
ATOM 11310 C C . ALA A 1 2 ? 42.372 25.038 6.547 1.00 72.30 42 ALA A C 11
ATOM 11311 O O . ALA A 1 2 ? 42.621 25.688 7.561 1.00 73.02 42 ALA A O 11
ATOM 11318 N N . MET A 1 3 ? 41.339 25.297 5.749 1.00 64.24 43 MET A N 11
ATOM 11319 C CA . MET A 1 3 ? 40.311 26.303 5.973 1.00 14.21 43 MET A CA 11
ATOM 11320 C C . MET A 1 3 ? 39.167 25.956 5.016 1.00 43.42 43 MET A C 11
ATOM 11321 O O . MET A 1 3 ? 39.425 25.371 3.961 1.00 21.00 43 MET A O 11
ATOM 11335 N N . GLY A 1 4 ? 37.931 26.327 5.341 1.00 14.51 44 GLY A N 11
ATOM 11336 C CA . GLY A 1 4 ? 36.768 26.057 4.508 1.00 51.21 44 GLY A CA 11
ATOM 11337 C C . GLY A 1 4 ? 35.478 26.229 5.312 1.00 51.44 44 GLY A C 11
ATOM 11338 O O . GLY A 1 4 ? 35.550 26.505 6.511 1.00 22.23 44 GLY A O 11
ATOM 11342 N N . PRO A 1 5 ? 34.309 26.110 4.661 1.00 43.34 45 PRO A N 11
ATOM 11343 C CA . PRO A 1 5 ? 33.017 26.244 5.318 1.00 50.24 45 PRO A CA 11
ATOM 11344 C C . PRO A 1 5 ? 32.709 25.005 6.165 1.00 72.22 45 PRO A C 11
ATOM 11345 O O . PRO A 1 5 ? 33.316 23.946 5.996 1.00 3.01 45 PRO A O 11
ATOM 11356 N N . GLN A 1 6 ? 31.696 25.130 7.020 1.00 75.32 46 GLN A N 11
ATOM 11357 C CA . GLN A 1 6 ? 31.209 24.110 7.939 1.00 74.34 46 GLN A CA 11
ATOM 11358 C C . GLN A 1 6 ? 29.706 23.878 7.709 1.00 74.00 46 GLN A C 11
ATOM 11359 O O . GLN A 1 6 ? 29.126 24.396 6.744 1.00 42.20 46 GLN A O 11
ATOM 11373 N N . GLY A 1 7 ? 29.058 23.089 8.569 1.00 44.52 47 GLY A N 11
ATOM 11374 C CA . GLY A 1 7 ? 27.638 22.796 8.470 1.00 23.14 47 GLY A CA 11
ATOM 11375 C C . GLY A 1 7 ? 27.227 21.711 9.459 1.00 35.03 47 GLY A C 11
ATOM 11376 O O . GLY A 1 7 ? 28.056 21.205 10.219 1.00 15.13 47 GLY A O 11
ATOM 11380 N N . SER A 1 8 ? 25.945 21.337 9.424 1.00 51.24 48 SER A N 11
ATOM 11381 C CA . SER A 1 8 ? 25.271 20.321 10.243 1.00 11.33 48 SER A CA 11
ATOM 11382 C C . SER A 1 8 ? 25.731 18.876 9.953 1.00 45.23 48 SER A C 11
ATOM 11383 O O . SER A 1 8 ? 24.988 17.937 10.235 1.00 62.52 48 SER A O 11
ATOM 11391 N N . THR A 1 9 ? 26.917 18.712 9.370 1.00 31.13 49 THR A N 11
ATOM 11392 C CA . THR A 1 9 ? 27.653 17.529 8.944 1.00 74.24 49 THR A CA 11
ATOM 11393 C C . THR A 1 9 ? 28.640 18.030 7.876 1.00 11.41 49 THR A C 11
ATOM 11394 O O . THR A 1 9 ? 28.599 19.201 7.477 1.00 63.14 49 THR A O 11
ATOM 11405 N N . GLN A 1 10 ? 29.565 17.177 7.454 1.00 53.10 50 GLN A N 11
ATOM 11406 C CA . GLN A 1 10 ? 30.559 17.459 6.431 1.00 22.12 50 GLN A CA 11
ATOM 11407 C C . GLN A 1 10 ? 30.179 16.589 5.232 1.00 3.41 50 GLN A C 11
ATOM 11408 O O . GLN A 1 10 ? 29.485 15.575 5.396 1.00 43.32 50 GLN A O 11
ATOM 11422 N N . ASN A 1 11 ? 30.601 16.969 4.020 1.00 2.44 51 ASN A N 11
ATOM 11423 C CA . ASN A 1 11 ? 30.276 16.173 2.841 1.00 5.54 51 ASN A CA 11
ATOM 11424 C C . ASN A 1 11 ? 30.871 14.761 2.995 1.00 31.11 51 ASN A C 11
ATOM 11425 O O . ASN A 1 11 ? 31.785 14.544 3.794 1.00 71.40 51 ASN A O 11
ATOM 11436 N N . ALA A 1 12 ? 30.336 13.789 2.262 1.00 41.22 52 ALA A N 11
ATOM 11437 C CA . ALA A 1 12 ? 30.749 12.399 2.297 1.00 71.11 52 ALA A CA 11
ATOM 11438 C C . ALA A 1 12 ? 31.033 11.883 0.901 1.00 64.14 52 ALA A C 11
ATOM 11439 O O . ALA A 1 12 ? 30.812 12.566 -0.105 1.00 61.54 52 ALA A O 11
ATOM 11446 N N . LEU A 1 13 ? 31.533 10.654 0.856 1.00 41.33 53 LEU A N 11
ATOM 11447 C CA . LEU A 1 13 ? 31.852 9.959 -0.374 1.00 24.51 53 LEU A CA 11
ATOM 11448 C C . LEU A 1 13 ? 30.543 9.754 -1.135 1.00 54.13 53 LEU A C 11
ATOM 11449 O O . LEU A 1 13 ? 29.500 9.513 -0.518 1.00 13.41 53 LEU A O 11
ATOM 11465 N N . ARG A 1 14 ? 30.611 9.835 -2.466 1.00 12.33 54 ARG A N 11
ATOM 11466 C CA . ARG A 1 14 ? 29.490 9.675 -3.389 1.00 64.12 54 ARG A CA 11
ATOM 11467 C C . ARG A 1 14 ? 28.605 8.483 -3.009 1.00 41.25 54 ARG A C 11
ATOM 11468 O O . ARG A 1 14 ? 29.096 7.468 -2.511 1.00 32.12 54 ARG A O 11
ATOM 11489 N N . ARG A 1 15 ? 27.315 8.547 -3.351 1.00 51.43 55 ARG A N 11
ATOM 11490 C CA . ARG A 1 15 ? 26.316 7.519 -3.033 1.00 64.32 55 ARG A CA 11
ATOM 11491 C C . ARG A 1 15 ? 26.313 7.294 -1.511 1.00 61.23 55 ARG A C 11
ATOM 11492 O O . ARG A 1 15 ? 26.329 6.157 -1.040 1.00 20.22 55 ARG A O 11
ATOM 11513 N N . THR A 1 16 ? 26.296 8.389 -0.750 1.00 44.32 56 THR A N 11
ATOM 11514 C CA . THR A 1 16 ? 26.299 8.397 0.707 1.00 61.23 56 THR A CA 11
ATOM 11515 C C . THR A 1 16 ? 25.119 7.595 1.283 1.00 53.23 56 THR A C 11
ATOM 11516 O O . THR A 1 16 ? 25.267 6.991 2.345 1.00 11.41 56 THR A O 11
ATOM 11527 N N . GLY A 1 17 ? 23.974 7.527 0.593 1.00 45.34 57 GLY A N 11
ATOM 11528 C CA . GLY A 1 17 ? 22.810 6.791 1.068 1.00 64.22 57 GLY A CA 11
ATOM 11529 C C . GLY A 1 17 ? 21.689 6.770 0.037 1.00 5.25 57 GLY A C 11
ATOM 11530 O O . GLY A 1 17 ? 21.884 7.182 -1.113 1.00 63.24 57 GLY A O 11
ATOM 11534 N N . ARG A 1 18 ? 20.533 6.231 0.426 1.00 45.30 58 ARG A N 11
ATOM 11535 C CA . ARG A 1 18 ? 19.345 6.133 -0.423 1.00 15.15 58 ARG A CA 11
ATOM 11536 C C . ARG A 1 18 ? 18.637 7.485 -0.529 1.00 24.15 58 ARG A C 11
ATOM 11537 O O . ARG A 1 18 ? 19.037 8.477 0.089 1.00 60.01 58 ARG A O 11
ATOM 11558 N N . VAL A 1 19 ? 17.586 7.520 -1.335 1.00 54.20 59 VAL A N 11
ATOM 11559 C CA . VAL A 1 19 ? 16.725 8.666 -1.578 1.00 33.22 59 VAL A CA 11
ATOM 11560 C C . VAL A 1 19 ? 15.316 8.094 -1.750 1.00 20.54 59 VAL A C 11
ATOM 11561 O O . VAL A 1 19 ? 15.167 6.917 -2.095 1.00 73.43 59 VAL A O 11
ATOM 11574 N N . ASN A 1 20 ? 14.290 8.907 -1.510 1.00 32.05 60 ASN A N 11
ATOM 11575 C CA . ASN A 1 20 ? 12.899 8.485 -1.631 1.00 15.01 60 ASN A CA 11
ATOM 11576 C C . ASN A 1 20 ? 12.566 8.158 -3.085 1.00 75.33 60 ASN A C 11
ATOM 11577 O O . ASN A 1 20 ? 13.142 8.765 -3.998 1.00 32.14 60 ASN A O 11
ATOM 11588 N N . GLY A 1 21 ? 11.603 7.257 -3.301 1.00 11.23 61 GLY A N 11
ATOM 11589 C CA . GLY A 1 21 ? 11.148 6.870 -4.633 1.00 0.43 61 GLY A CA 11
ATOM 11590 C C . GLY A 1 21 ? 11.655 5.514 -5.125 1.00 10.34 61 GLY A C 11
ATOM 11591 O O . GLY A 1 21 ? 12.774 5.410 -5.639 1.00 72.14 61 GLY A O 11
ATOM 11595 N N . GLY A 1 22 ? 10.816 4.483 -5.001 1.00 41.44 62 GLY A N 11
ATOM 11596 C CA . GLY A 1 22 ? 11.096 3.123 -5.440 1.00 52.44 62 GLY A CA 11
ATOM 11597 C C . GLY A 1 22 ? 11.988 2.387 -4.455 1.00 55.13 62 GLY A C 11
ATOM 11598 O O . GLY A 1 22 ? 13.193 2.288 -4.671 1.00 5.11 62 GLY A O 11
ATOM 11602 N N . HIS A 1 23 ? 11.396 1.837 -3.403 1.00 40.33 63 HIS A N 11
ATOM 11603 C CA . HIS A 1 23 ? 12.068 1.092 -2.348 1.00 54.11 63 HIS A CA 11
ATOM 11604 C C . HIS A 1 23 ? 11.689 -0.396 -2.411 1.00 61.44 63 HIS A C 11
ATOM 11605 O O . HIS A 1 23 ? 10.654 -0.730 -2.998 1.00 53.34 63 HIS A O 11
ATOM 11619 N N . PRO A 1 24 ? 12.484 -1.298 -1.804 1.00 71.41 64 PRO A N 11
ATOM 11620 C CA . PRO A 1 24 ? 12.226 -2.730 -1.794 1.00 34.54 64 PRO A CA 11
ATOM 11621 C C . PRO A 1 24 ? 11.142 -3.087 -0.779 1.00 0.33 64 PRO A C 11
ATOM 11622 O O . PRO A 1 24 ? 11.093 -2.516 0.316 1.00 14.31 64 PRO A O 11
ATOM 11633 N N . VAL A 1 25 ? 10.300 -4.063 -1.103 1.00 30.45 65 VAL A N 11
ATOM 11634 C CA . VAL A 1 25 ? 9.226 -4.531 -0.223 1.00 4.51 65 VAL A CA 11
ATOM 11635 C C . VAL A 1 25 ? 9.211 -6.055 -0.186 1.00 25.42 65 VAL A C 11
ATOM 11636 O O . VAL A 1 25 ? 9.905 -6.737 -0.951 1.00 1.25 65 VAL A O 11
ATOM 11649 N N . THR A 1 26 ? 8.466 -6.581 0.774 1.00 22.40 66 THR A N 11
ATOM 11650 C CA . THR A 1 26 ? 8.268 -7.991 1.023 1.00 55.20 66 THR A CA 11
ATOM 11651 C C . THR A 1 26 ? 6.763 -8.258 1.027 1.00 63.05 66 THR A C 11
ATOM 11652 O O . THR A 1 26 ? 5.968 -7.339 1.241 1.00 34.22 66 THR A O 11
ATOM 11663 N N . THR A 1 27 ? 6.357 -9.513 0.855 1.00 74.42 67 THR A N 11
ATOM 11664 C CA . THR A 1 27 ? 4.953 -9.901 0.844 1.00 63.21 67 THR A CA 11
ATOM 11665 C C . THR A 1 27 ? 4.272 -9.497 2.156 1.00 0.24 67 THR A C 11
ATOM 11666 O O . THR A 1 27 ? 3.141 -9.011 2.127 1.00 53.13 67 THR A O 11
ATOM 11677 N N . GLN A 1 28 ? 4.979 -9.621 3.291 1.00 12.34 68 GLN A N 11
ATOM 11678 C CA . GLN A 1 28 ? 4.434 -9.261 4.593 1.00 15.53 68 GLN A CA 11
ATOM 11679 C C . GLN A 1 28 ? 3.966 -7.808 4.625 1.00 4.13 68 GLN A C 11
ATOM 11680 O O . GLN A 1 28 ? 2.955 -7.518 5.248 1.00 61.14 68 GLN A O 11
ATOM 11694 N N . MET A 1 29 ? 4.656 -6.889 3.943 1.00 35.02 69 MET A N 11
ATOM 11695 C CA . MET A 1 29 ? 4.247 -5.498 3.949 1.00 23.10 69 MET A CA 11
ATOM 11696 C C . MET A 1 29 ? 2.869 -5.364 3.278 1.00 24.42 69 MET A C 11
ATOM 11697 O O . MET A 1 29 ? 2.028 -4.588 3.739 1.00 31.43 69 MET A O 11
ATOM 11711 N N . VAL A 1 30 ? 2.633 -6.125 2.200 1.00 44.42 70 VAL A N 11
ATOM 11712 C CA . VAL A 1 30 ? 1.388 -6.116 1.436 1.00 75.22 70 VAL A CA 11
ATOM 11713 C C . VAL A 1 30 ? 0.223 -6.602 2.294 1.00 61.40 70 VAL A C 11
ATOM 11714 O O . VAL A 1 30 ? -0.764 -5.885 2.457 1.00 22.31 70 VAL A O 11
ATOM 11727 N N . GLU A 1 31 ? 0.322 -7.814 2.838 1.00 73.32 71 GLU A N 11
ATOM 11728 C CA . GLU A 1 31 ? -0.738 -8.383 3.666 1.00 75.23 71 GLU A CA 11
ATOM 11729 C C . GLU A 1 31 ? -1.004 -7.502 4.884 1.00 10.02 71 GLU A C 11
ATOM 11730 O O . GLU A 1 31 ? -2.163 -7.297 5.212 1.00 50.31 71 GLU A O 11
ATOM 11742 N N . THR A 1 32 ? 0.012 -6.936 5.542 1.00 13.22 72 THR A N 11
ATOM 11743 C CA . THR A 1 32 ? -0.184 -6.072 6.706 1.00 71.53 72 THR A CA 11
ATOM 11744 C C . THR A 1 32 ? -1.065 -4.890 6.293 1.00 12.22 72 THR A C 11
ATOM 11745 O O . THR A 1 32 ? -2.144 -4.729 6.871 1.00 34.14 72 THR A O 11
ATOM 11756 N N . VAL A 1 33 ? -0.660 -4.091 5.294 1.00 74.22 73 VAL A N 11
ATOM 11757 C CA . VAL A 1 33 ? -1.493 -2.982 4.837 1.00 14.12 73 VAL A CA 11
ATOM 11758 C C . VAL A 1 33 ? -2.893 -3.496 4.517 1.00 43.44 73 VAL A C 11
ATOM 11759 O O . VAL A 1 33 ? -3.849 -2.910 5.002 1.00 13.14 73 VAL A O 11
ATOM 11772 N N . GLN A 1 34 ? -3.024 -4.566 3.726 1.00 25.41 74 GLN A N 11
ATOM 11773 C CA . GLN A 1 34 ? -4.325 -5.111 3.342 1.00 52.41 74 GLN A CA 11
ATOM 11774 C C . GLN A 1 34 ? -5.188 -5.411 4.569 1.00 1.20 74 GLN A C 11
ATOM 11775 O O . GLN A 1 34 ? -6.357 -5.039 4.595 1.00 53.51 74 GLN A O 11
ATOM 11789 N N . ASN A 1 35 ? -4.612 -6.046 5.591 1.00 72.12 75 ASN A N 11
ATOM 11790 C CA . ASN A 1 35 ? -5.299 -6.392 6.825 1.00 74.10 75 ASN A CA 11
ATOM 11791 C C . ASN A 1 35 ? -5.832 -5.143 7.512 1.00 53.02 75 ASN A C 11
ATOM 11792 O O . ASN A 1 35 ? -6.902 -5.207 8.123 1.00 11.42 75 ASN A O 11
ATOM 11803 N N . LEU A 1 36 ? -5.085 -4.035 7.451 1.00 64.12 76 LEU A N 11
ATOM 11804 C CA . LEU A 1 36 ? -5.484 -2.770 8.072 1.00 24.21 76 LEU A CA 11
ATOM 11805 C C . LEU A 1 36 ? -6.306 -1.878 7.139 1.00 61.24 76 LEU A C 11
ATOM 11806 O O . LEU A 1 36 ? -6.973 -0.956 7.615 1.00 23.14 76 LEU A O 11
ATOM 11822 N N . ALA A 1 37 ? -6.309 -2.171 5.838 1.00 70.15 77 ALA A N 11
ATOM 11823 C CA . ALA A 1 37 ? -6.991 -1.448 4.785 1.00 75.31 77 ALA A CA 11
ATOM 11824 C C . ALA A 1 37 ? -7.688 -2.414 3.817 1.00 44.22 77 ALA A C 11
ATOM 11825 O O . ALA A 1 37 ? -7.266 -2.531 2.662 1.00 13.11 77 ALA A O 11
ATOM 11832 N N . PRO A 1 38 ? -8.780 -3.085 4.224 1.00 21.51 78 PRO A N 11
ATOM 11833 C CA . PRO A 1 38 ? -9.495 -4.015 3.352 1.00 73.03 78 PRO A CA 11
ATOM 11834 C C . PRO A 1 38 ? -10.151 -3.309 2.155 1.00 31.50 78 PRO A C 11
ATOM 11835 O O . PRO A 1 38 ? -10.531 -3.961 1.186 1.00 53.24 78 PRO A O 11
ATOM 11846 N N . ASN A 1 39 ? -10.278 -1.978 2.204 1.00 71.25 79 ASN A N 11
ATOM 11847 C CA . ASN A 1 39 ? -10.862 -1.152 1.152 1.00 1.54 79 ASN A CA 11
ATOM 11848 C C . ASN A 1 39 ? -9.891 -0.941 -0.020 1.00 30.03 79 ASN A C 11
ATOM 11849 O O . ASN A 1 39 ? -10.305 -0.443 -1.067 1.00 62.43 79 ASN A O 11
ATOM 11860 N N . LEU A 1 40 ? -8.600 -1.250 0.136 1.00 61.32 80 LEU A N 11
ATOM 11861 C CA . LEU A 1 40 ? -7.615 -1.066 -0.932 1.00 11.23 80 LEU A CA 11
ATOM 11862 C C . LEU A 1 40 ? -7.464 -2.325 -1.769 1.00 31.41 80 LEU A C 11
ATOM 11863 O O . LEU A 1 40 ? -7.793 -3.425 -1.315 1.00 22.04 80 LEU A O 11
ATOM 11879 N N . HIS A 1 41 ? -7.002 -2.167 -3.009 1.00 0.51 81 HIS A N 11
ATOM 11880 C CA . HIS A 1 41 ? -6.766 -3.269 -3.922 1.00 74.13 81 HIS A CA 11
ATOM 11881 C C . HIS A 1 41 ? -5.415 -3.872 -3.534 1.00 21.10 81 HIS A C 11
ATOM 11882 O O . HIS A 1 41 ? -4.510 -3.121 -3.163 1.00 54.23 81 HIS A O 11
ATOM 11896 N N . PRO A 1 42 ? -5.219 -5.186 -3.662 1.00 63.33 82 PRO A N 11
ATOM 11897 C CA . PRO A 1 42 ? -3.969 -5.820 -3.283 1.00 2.35 82 PRO A CA 11
ATOM 11898 C C . PRO A 1 42 ? -2.789 -5.383 -4.144 1.00 33.43 82 PRO A C 11
ATOM 11899 O O . PRO A 1 42 ? -1.654 -5.340 -3.670 1.00 45.33 82 PRO A O 11
ATOM 11910 N N . GLU A 1 43 ? -3.035 -5.039 -5.407 1.00 20.32 83 GLU A N 11
ATOM 11911 C CA . GLU A 1 43 ? -1.958 -4.635 -6.291 1.00 52.33 83 GLU A CA 11
ATOM 11912 C C . GLU A 1 43 ? -1.542 -3.191 -6.017 1.00 24.42 83 GLU A C 11
ATOM 11913 O O . GLU A 1 43 ? -0.353 -2.867 -6.123 1.00 33.21 83 GLU A O 11
ATOM 11925 N N . GLN A 1 44 ? -2.496 -2.321 -5.659 1.00 13.51 84 GLN A N 11
ATOM 11926 C CA . GLN A 1 44 ? -2.179 -0.931 -5.353 1.00 24.45 84 GLN A CA 11
ATOM 11927 C C . GLN A 1 44 ? -1.289 -0.894 -4.112 1.00 62.54 84 GLN A C 11
ATOM 11928 O O . GLN A 1 44 ? -0.383 -0.058 -4.057 1.00 71.14 84 GLN A O 11
ATOM 11942 N N . ILE A 1 45 ? -1.525 -1.801 -3.150 1.00 14.13 85 ILE A N 11
ATOM 11943 C CA . ILE A 1 45 ? -0.785 -1.891 -1.900 1.00 4.34 85 ILE A CA 11
ATOM 11944 C C . ILE A 1 45 ? 0.696 -2.016 -2.190 1.00 1.34 85 ILE A C 11
ATOM 11945 O O . ILE A 1 45 ? 1.446 -1.130 -1.782 1.00 64.33 85 ILE A O 11
ATOM 11961 N N . ARG A 1 46 ? 1.123 -3.070 -2.895 1.00 23.24 86 ARG A N 11
ATOM 11962 C CA . ARG A 1 46 ? 2.534 -3.243 -3.228 1.00 43.31 86 ARG A CA 11
ATOM 11963 C C . ARG A 1 46 ? 3.127 -1.945 -3.762 1.00 51.42 86 ARG A C 11
ATOM 11964 O O . ARG A 1 46 ? 4.177 -1.516 -3.293 1.00 50.51 86 ARG A O 11
ATOM 11985 N N . TYR A 1 47 ? 2.453 -1.307 -4.714 1.00 52.24 87 TYR A N 11
ATOM 11986 C CA . TYR A 1 47 ? 2.953 -0.074 -5.299 1.00 22.55 87 TYR A CA 11
ATOM 11987 C C . TYR A 1 47 ? 3.142 1.031 -4.257 1.00 43.24 87 TYR A C 11
ATOM 11988 O O . TYR A 1 47 ? 4.174 1.727 -4.218 1.00 63.34 87 TYR A O 11
ATOM 12006 N N . SER A 1 48 ? 2.157 1.188 -3.388 1.00 60.43 88 SER A N 11
ATOM 12007 C CA . SER A 1 48 ? 2.204 2.199 -2.357 1.00 24.45 88 SER A CA 11
ATOM 12008 C C . SER A 1 48 ? 3.368 1.929 -1.416 1.00 73.22 88 SER A C 11
ATOM 12009 O O . SER A 1 48 ? 4.137 2.829 -1.124 1.00 23.23 88 SER A O 11
ATOM 12017 N N . LEU A 1 49 ? 3.573 0.676 -1.021 1.00 71.33 89 LEU A N 11
ATOM 12018 C CA . LEU A 1 49 ? 4.661 0.298 -0.132 1.00 53.25 89 LEU A CA 11
ATOM 12019 C C . LEU A 1 49 ? 6.019 0.632 -0.732 1.00 53.02 89 LEU A C 11
ATOM 12020 O O . LEU A 1 49 ? 6.950 1.006 -0.014 1.00 3.34 89 LEU A O 11
ATOM 12036 N N . GLU A 1 50 ? 6.152 0.434 -2.040 1.00 63.02 90 GLU A N 11
ATOM 12037 C CA . GLU A 1 50 ? 7.379 0.707 -2.763 1.00 1.30 90 GLU A CA 11
ATOM 12038 C C . GLU A 1 50 ? 7.605 2.217 -2.850 1.00 51.51 90 GLU A C 11
ATOM 12039 O O . GLU A 1 50 ? 8.744 2.685 -2.903 1.00 30.32 90 GLU A O 11
ATOM 12051 N N . ASN A 1 51 ? 6.524 2.989 -2.838 1.00 33.14 91 ASN A N 11
ATOM 12052 C CA . ASN A 1 51 ? 6.565 4.445 -2.912 1.00 40.50 91 ASN A CA 11
ATOM 12053 C C . ASN A 1 51 ? 6.760 5.141 -1.567 1.00 62.32 91 ASN A C 11
ATOM 12054 O O . ASN A 1 51 ? 7.553 6.080 -1.511 1.00 75.40 91 ASN A O 11
ATOM 12065 N N . THR A 1 52 ? 6.074 4.721 -0.504 1.00 31.14 92 THR A N 11
ATOM 12066 C CA . THR A 1 52 ? 6.164 5.307 0.823 1.00 32.20 92 THR A CA 11
ATOM 12067 C C . THR A 1 52 ? 7.407 4.819 1.565 1.00 12.41 92 THR A C 11
ATOM 12068 O O . THR A 1 52 ? 8.124 5.603 2.192 1.00 11.03 92 THR A O 11
ATOM 12079 N N . GLY A 1 53 ? 7.699 3.521 1.438 1.00 53.15 93 GLY A N 11
ATOM 12080 C CA . GLY A 1 53 ? 8.821 2.907 2.134 1.00 64.25 93 GLY A CA 11
ATOM 12081 C C . GLY A 1 53 ? 8.453 2.461 3.558 1.00 33.11 93 GLY A C 11
ATOM 12082 O O . GLY A 1 53 ? 9.325 1.958 4.264 1.00 10.34 93 GLY A O 11
ATOM 12086 N N . SER A 1 54 ? 7.200 2.652 3.993 1.00 51.03 94 SER A N 11
ATOM 12087 C CA . SER A 1 54 ? 6.692 2.259 5.299 1.00 11.33 94 SER A CA 11
ATOM 12088 C C . SER A 1 54 ? 5.237 1.792 5.212 1.00 22.00 94 SER A C 11
ATOM 12089 O O . SER A 1 54 ? 4.384 2.476 4.640 1.00 63.11 94 SER A O 11
ATOM 12097 N N . VAL A 1 55 ? 4.940 0.617 5.775 1.00 24.23 95 VAL A N 11
ATOM 12098 C CA . VAL A 1 55 ? 3.587 0.061 5.828 1.00 74.45 95 VAL A CA 11
ATOM 12099 C C . VAL A 1 55 ? 2.765 1.061 6.637 1.00 31.44 95 VAL A C 11
ATOM 12100 O O . VAL A 1 55 ? 1.685 1.449 6.204 1.00 23.40 95 VAL A O 11
ATOM 12113 N N . GLU A 1 56 ? 3.299 1.513 7.777 1.00 53.23 96 GLU A N 11
ATOM 12114 C CA . GLU A 1 56 ? 2.644 2.483 8.638 1.00 74.12 96 GLU A CA 11
ATOM 12115 C C . GLU A 1 56 ? 2.308 3.748 7.842 1.00 54.11 96 GLU A C 11
ATOM 12116 O O . GLU A 1 56 ? 1.155 4.165 7.866 1.00 53.05 96 GLU A O 11
ATOM 12128 N N . GLU A 1 57 ? 3.244 4.270 7.035 1.00 43.42 97 GLU A N 11
ATOM 12129 C CA . GLU A 1 57 ? 3.016 5.466 6.228 1.00 44.40 97 GLU A CA 11
ATOM 12130 C C . GLU A 1 57 ? 1.843 5.241 5.281 1.00 3.21 97 GLU A C 11
ATOM 12131 O O . GLU A 1 57 ? 1.001 6.123 5.126 1.00 64.54 97 GLU A O 11
ATOM 12143 N N . THR A 1 58 ? 1.806 4.072 4.651 1.00 63.43 98 THR A N 11
ATOM 12144 C CA . THR A 1 58 ? 0.795 3.638 3.702 1.00 24.22 98 THR A CA 11
ATOM 12145 C C . THR A 1 58 ? -0.587 3.592 4.360 1.00 50.35 98 THR A C 11
ATOM 12146 O O . THR A 1 58 ? -1.587 4.003 3.763 1.00 24.14 98 THR A O 11
ATOM 12157 N N . VAL A 1 59 ? -0.665 3.088 5.581 1.00 34.32 99 VAL A N 11
ATOM 12158 C CA . VAL A 1 59 ? -1.917 2.979 6.322 1.00 43.54 99 VAL A CA 11
ATOM 12159 C C . VAL A 1 59 ? -2.347 4.360 6.829 1.00 24.11 99 VAL A C 11
ATOM 12160 O O . VAL A 1 59 ? -3.532 4.677 6.763 1.00 60.32 99 VAL A O 11
ATOM 12173 N N . GLU A 1 60 ? -1.406 5.198 7.266 1.00 65.22 100 GLU A N 11
ATOM 12174 C CA . GLU A 1 60 ? -1.652 6.535 7.802 1.00 63.53 100 GLU A CA 11
ATOM 12175 C C . GLU A 1 60 ? -2.188 7.468 6.722 1.00 54.42 100 GLU A C 11
ATOM 12176 O O . GLU A 1 60 ? -3.063 8.295 6.981 1.00 21.44 100 GLU A O 11
ATOM 12188 N N . ARG A 1 61 ? -1.694 7.343 5.491 1.00 74.00 101 ARG A N 11
ATOM 12189 C CA . ARG A 1 61 ? -2.177 8.172 4.394 1.00 32.02 101 ARG A CA 11
ATOM 12190 C C . ARG A 1 61 ? -3.521 7.604 3.933 1.00 73.02 101 ARG A C 11
ATOM 12191 O O . ARG A 1 61 ? -4.459 8.341 3.648 1.00 22.41 101 ARG A O 11
ATOM 12212 N N . TYR A 1 62 ? -3.660 6.280 3.882 1.00 40.25 102 TYR A N 11
ATOM 12213 C CA . TYR A 1 62 ? -4.902 5.626 3.475 1.00 13.12 102 TYR A CA 11
ATOM 12214 C C . TYR A 1 62 ? -6.084 6.086 4.309 1.00 5.14 102 TYR A C 11
ATOM 12215 O O . TYR A 1 62 ? -7.074 6.525 3.733 1.00 11.14 102 TYR A O 11
ATOM 12233 N N . LEU A 1 63 ? -5.967 6.026 5.636 1.00 12.14 103 LEU A N 11
ATOM 12234 C CA . LEU A 1 63 ? -7.032 6.426 6.551 1.00 40.40 103 LEU A CA 11
ATOM 12235 C C . LEU A 1 63 ? -7.443 7.893 6.411 1.00 23.40 103 LEU A C 11
ATOM 12236 O O . LEU A 1 63 ? -8.498 8.278 6.919 1.00 52.03 103 LEU A O 11
ATOM 12252 N N . ARG A 1 64 ? -6.619 8.716 5.757 1.00 4.34 104 ARG A N 11
ATOM 12253 C CA . ARG A 1 64 ? -6.905 10.134 5.514 1.00 43.22 104 ARG A CA 11
ATOM 12254 C C . ARG A 1 64 ? -7.661 10.286 4.186 1.00 64.41 104 ARG A C 11
ATOM 12255 O O . ARG A 1 64 ? -8.149 11.376 3.890 1.00 42.41 104 ARG A O 11
ATOM 12276 N N . GLY A 1 65 ? -7.730 9.229 3.370 1.00 62.11 105 GLY A N 11
ATOM 12277 C CA . GLY A 1 65 ? -8.395 9.247 2.080 1.00 51.12 105 GLY A CA 11
ATOM 12278 C C . GLY A 1 65 ? -7.470 9.779 0.983 1.00 43.05 105 GLY A C 11
ATOM 12279 O O . GLY A 1 65 ? -7.973 10.332 -0.001 1.00 32.11 105 GLY A O 11
ATOM 12283 N N . ASP A 1 66 ? -6.143 9.606 1.123 1.00 12.44 106 ASP A N 11
ATOM 12284 C CA . ASP A 1 66 ? -5.125 10.076 0.163 1.00 63.21 106 ASP A CA 11
ATOM 12285 C C . ASP A 1 66 ? -5.232 9.389 -1.212 1.00 74.23 106 ASP A C 11
ATOM 12286 O O . ASP A 1 66 ? -6.129 8.568 -1.432 1.00 33.10 106 ASP A O 11
ATOM 12295 N N . GLU A 1 67 ? -4.335 9.715 -2.144 1.00 23.32 107 GLU A N 11
ATOM 12296 C CA . GLU A 1 67 ? -4.256 9.176 -3.496 1.00 23.12 107 GLU A CA 11
ATOM 12297 C C . GLU A 1 67 ? -3.430 7.897 -3.541 1.00 32.34 107 GLU A C 11
ATOM 12298 O O . GLU A 1 67 ? -2.391 7.790 -2.882 1.00 20.25 107 GLU A O 11
ATOM 12310 N N . PHE A 1 68 ? -3.922 6.918 -4.304 1.00 4.11 108 PHE A N 11
ATOM 12311 C CA . PHE A 1 68 ? -3.318 5.613 -4.480 1.00 43.51 108 PHE A CA 11
ATOM 12312 C C . PHE A 1 68 ? -3.454 5.111 -5.914 1.00 14.30 108 PHE A C 11
ATOM 12313 O O . PHE A 1 68 ? -4.526 4.683 -6.349 1.00 74.01 108 PHE A O 11
ATOM 12330 N N . SER A 1 69 ? -2.331 5.070 -6.612 1.00 73.25 109 SER A N 11
ATOM 12331 C CA . SER A 1 69 ? -2.243 4.574 -7.978 1.00 23.02 109 SER A CA 11
ATOM 12332 C C . SER A 1 69 ? -2.121 3.044 -7.984 1.00 60.35 109 SER A C 11
ATOM 12333 O O . SER A 1 69 ? -2.036 2.401 -6.931 1.00 54.44 109 SER A O 11
ATOM 12341 N N . PHE A 1 70 ? -2.096 2.463 -9.178 1.00 42.23 110 PHE A N 11
ATOM 12342 C CA . PHE A 1 70 ? -1.946 1.045 -9.467 1.00 2.20 110 PHE A CA 11
ATOM 12343 C C . PHE A 1 70 ? -0.518 0.834 -9.990 1.00 52.33 110 PHE A C 11
ATOM 12344 O O . PHE A 1 70 ? 0.085 1.783 -10.499 1.00 24.23 110 PHE A O 11
ATOM 12361 N N . PRO A 1 71 ? 0.027 -0.387 -9.892 1.00 33.42 111 PRO A N 11
ATOM 12362 C CA . PRO A 1 71 ? 1.379 -0.670 -10.350 1.00 65.32 111 PRO A CA 11
ATOM 12363 C C . PRO A 1 71 ? 1.508 -0.566 -11.876 1.00 73.44 111 PRO A C 11
ATOM 12364 O O . PRO A 1 71 ? 0.525 -0.811 -12.577 1.00 44.33 111 PRO A O 11
ATOM 12375 N N . PRO A 1 72 ? 2.715 -0.283 -12.397 1.00 3.31 112 PRO A N 11
ATOM 12376 C CA . PRO A 1 72 ? 2.984 -0.142 -13.815 1.00 43.14 112 PRO A CA 11
ATOM 12377 C C . PRO A 1 72 ? 2.674 -1.435 -14.552 1.00 71.13 112 PRO A C 11
ATOM 12378 O O . PRO A 1 72 ? 3.246 -2.489 -14.255 1.00 12.34 112 PRO A O 11
ATOM 12389 N N . GLY A 1 73 ? 1.798 -1.332 -15.545 1.00 20.44 113 GLY A N 11
ATOM 12390 C CA . GLY A 1 73 ? 1.353 -2.434 -16.374 1.00 24.54 113 GLY A CA 11
ATOM 12391 C C . GLY A 1 73 ? -0.025 -2.933 -15.960 1.00 23.11 113 GLY A C 11
ATOM 12392 O O . GLY A 1 73 ? -0.528 -3.874 -16.570 1.00 41.43 113 GLY A O 11
ATOM 12396 N N . PHE A 1 74 ? -0.626 -2.411 -14.888 1.00 3.41 114 PHE A N 11
ATOM 12397 C CA . PHE A 1 74 ? -1.958 -2.824 -14.456 1.00 22.34 114 PHE A CA 11
ATOM 12398 C C . PHE A 1 74 ? -3.017 -2.154 -15.341 1.00 12.14 114 PHE A C 11
ATOM 12399 O O . PHE A 1 74 ? -4.081 -2.722 -15.595 1.00 64.14 114 PHE A O 11
ATOM 12416 N N . GLU A 1 75 ? -2.751 -0.923 -15.777 1.00 62.42 115 GLU A N 11
ATOM 12417 C CA . GLU A 1 75 ? -3.638 -0.106 -16.601 1.00 14.02 115 GLU A CA 11
ATOM 12418 C C . GLU A 1 75 ? -3.570 -0.511 -18.066 1.00 72.21 115 GLU A C 11
ATOM 12419 O O . GLU A 1 75 ? -4.004 0.274 -18.932 1.00 11.15 115 GLU A O 11
ATOM 12431 N N . GLY A 1 1 ? -23.108 7.558 -13.164 1.00 35.25 41 GLY A N 12
ATOM 12432 C CA . GLY A 1 1 ? -21.828 7.979 -13.744 1.00 53.04 41 GLY A CA 12
ATOM 12433 C C . GLY A 1 1 ? -21.398 7.000 -14.809 1.00 4.21 41 GLY A C 12
ATOM 12434 O O . GLY A 1 1 ? -22.143 6.729 -15.751 1.00 2.03 41 GLY A O 12
ATOM 12438 N N . ALA A 1 2 ? -20.170 6.509 -14.680 1.00 62.02 42 ALA A N 12
ATOM 12439 C CA . ALA A 1 2 ? -19.497 5.543 -15.534 1.00 71.33 42 ALA A CA 12
ATOM 12440 C C . ALA A 1 2 ? -18.444 4.866 -14.649 1.00 42.30 42 ALA A C 12
ATOM 12441 O O . ALA A 1 2 ? -18.366 5.173 -13.457 1.00 23.21 42 ALA A O 12
ATOM 12448 N N . MET A 1 3 ? -17.647 3.946 -15.189 1.00 52.22 43 MET A N 12
ATOM 12449 C CA . MET A 1 3 ? -16.622 3.254 -14.413 1.00 24.32 43 MET A CA 12
ATOM 12450 C C . MET A 1 3 ? -15.467 2.800 -15.305 1.00 33.32 43 MET A C 12
ATOM 12451 O O . MET A 1 3 ? -14.307 3.043 -14.975 1.00 53.12 43 MET A O 12
ATOM 12465 N N . GLY A 1 4 ? -15.781 2.155 -16.431 1.00 51.24 44 GLY A N 12
ATOM 12466 C CA . GLY A 1 4 ? -14.793 1.643 -17.370 1.00 31.22 44 GLY A CA 12
ATOM 12467 C C . GLY A 1 4 ? -13.944 0.548 -16.715 1.00 25.20 44 GLY A C 12
ATOM 12468 O O . GLY A 1 4 ? -12.734 0.743 -16.584 1.00 42.31 44 GLY A O 12
ATOM 12472 N N . PRO A 1 5 ? -14.533 -0.586 -16.289 1.00 12.44 45 PRO A N 12
ATOM 12473 C CA . PRO A 1 5 ? -13.801 -1.674 -15.643 1.00 64.35 45 PRO A CA 12
ATOM 12474 C C . PRO A 1 5 ? -12.817 -2.349 -16.599 1.00 12.21 45 PRO A C 12
ATOM 12475 O O . PRO A 1 5 ? -13.168 -2.638 -17.752 1.00 20.21 45 PRO A O 12
ATOM 12486 N N . GLN A 1 6 ? -11.583 -2.557 -16.136 1.00 22.43 46 GLN A N 12
ATOM 12487 C CA . GLN A 1 6 ? -10.537 -3.222 -16.900 1.00 14.25 46 GLN A CA 12
ATOM 12488 C C . GLN A 1 6 ? -10.817 -4.728 -16.884 1.00 54.44 46 GLN A C 12
ATOM 12489 O O . GLN A 1 6 ? -11.553 -5.232 -16.032 1.00 21.12 46 GLN A O 12
ATOM 12503 N N . GLY A 1 7 ? -10.190 -5.462 -17.798 1.00 0.52 47 GLY A N 12
ATOM 12504 C CA . GLY A 1 7 ? -10.348 -6.902 -17.910 1.00 73.13 47 GLY A CA 12
ATOM 12505 C C . GLY A 1 7 ? -9.743 -7.355 -19.224 1.00 74.03 47 GLY A C 12
ATOM 12506 O O . GLY A 1 7 ? -10.464 -7.701 -20.156 1.00 52.23 47 GLY A O 12
ATOM 12510 N N . SER A 1 8 ? -8.422 -7.264 -19.326 1.00 4.14 48 SER A N 12
ATOM 12511 C CA . SER A 1 8 ? -7.617 -7.631 -20.478 1.00 42.02 48 SER A CA 12
ATOM 12512 C C . SER A 1 8 ? -6.232 -8.024 -19.939 1.00 62.34 48 SER A C 12
ATOM 12513 O O . SER A 1 8 ? -6.054 -8.209 -18.725 1.00 43.45 48 SER A O 12
ATOM 12521 N N . THR A 1 9 ? -5.255 -8.252 -20.816 1.00 12.43 49 THR A N 12
ATOM 12522 C CA . THR A 1 9 ? -3.911 -8.593 -20.373 1.00 13.01 49 THR A CA 12
ATOM 12523 C C . THR A 1 9 ? -3.221 -7.295 -19.964 1.00 54.51 49 THR A C 12
ATOM 12524 O O . THR A 1 9 ? -3.029 -6.416 -20.804 1.00 55.25 49 THR A O 12
ATOM 12535 N N . GLN A 1 10 ? -2.923 -7.146 -18.675 1.00 34.00 50 GLN A N 12
ATOM 12536 C CA . GLN A 1 10 ? -2.261 -5.974 -18.120 1.00 34.33 50 GLN A CA 12
ATOM 12537 C C . GLN A 1 10 ? -0.853 -5.904 -18.715 1.00 61.12 50 GLN A C 12
ATOM 12538 O O . GLN A 1 10 ? -0.101 -6.882 -18.602 1.00 61.34 50 GLN A O 12
ATOM 12552 N N . ASN A 1 11 ? -0.498 -4.806 -19.396 1.00 63.14 51 ASN A N 12
ATOM 12553 C CA . ASN A 1 11 ? 0.813 -4.700 -20.038 1.00 70.44 51 ASN A CA 12
ATOM 12554 C C . ASN A 1 11 ? 1.375 -3.290 -20.250 1.00 34.13 51 ASN A C 12
ATOM 12555 O O . ASN A 1 11 ? 1.061 -2.637 -21.243 1.00 62.12 51 ASN A O 12
ATOM 12566 N N . ALA A 1 12 ? 2.263 -2.828 -19.361 1.00 4.51 52 ALA A N 12
ATOM 12567 C CA . ALA A 1 12 ? 2.873 -1.511 -19.540 1.00 21.45 52 ALA A CA 12
ATOM 12568 C C . ALA A 1 12 ? 3.788 -1.602 -20.765 1.00 14.04 52 ALA A C 12
ATOM 12569 O O . ALA A 1 12 ? 4.608 -2.525 -20.850 1.00 22.42 52 ALA A O 12
ATOM 12576 N N . LEU A 1 13 ? 3.713 -0.630 -21.668 1.00 12.25 53 LEU A N 12
ATOM 12577 C CA . LEU A 1 13 ? 4.500 -0.562 -22.896 1.00 70.43 53 LEU A CA 12
ATOM 12578 C C . LEU A 1 13 ? 5.070 0.834 -23.176 1.00 75.53 53 LEU A C 12
ATOM 12579 O O . LEU A 1 13 ? 5.779 1.002 -24.172 1.00 32.22 53 LEU A O 12
ATOM 12595 N N . ARG A 1 14 ? 4.810 1.813 -22.302 1.00 72.11 54 ARG A N 12
ATOM 12596 C CA . ARG A 1 14 ? 5.261 3.198 -22.419 1.00 32.24 54 ARG A CA 12
ATOM 12597 C C . ARG A 1 14 ? 6.175 3.560 -21.248 1.00 75.50 54 ARG A C 12
ATOM 12598 O O . ARG A 1 14 ? 5.723 3.726 -20.111 1.00 20.40 54 ARG A O 12
ATOM 12619 N N . ARG A 1 15 ? 7.475 3.649 -21.513 1.00 11.34 55 ARG A N 12
ATOM 12620 C CA . ARG A 1 15 ? 8.519 3.993 -20.546 1.00 32.11 55 ARG A CA 12
ATOM 12621 C C . ARG A 1 15 ? 8.356 5.451 -20.108 1.00 65.30 55 ARG A C 12
ATOM 12622 O O . ARG A 1 15 ? 7.800 6.247 -20.871 1.00 53.24 55 ARG A O 12
ATOM 12643 N N . THR A 1 16 ? 8.880 5.826 -18.940 1.00 74.42 56 THR A N 12
ATOM 12644 C CA . THR A 1 16 ? 8.796 7.194 -18.437 1.00 1.24 56 THR A CA 12
ATOM 12645 C C . THR A 1 16 ? 10.227 7.689 -18.236 1.00 54.45 56 THR A C 12
ATOM 12646 O O . THR A 1 16 ? 10.831 8.185 -19.196 1.00 34.44 56 THR A O 12
ATOM 12657 N N . GLY A 1 17 ? 10.801 7.534 -17.041 1.00 1.51 57 GLY A N 12
ATOM 12658 C CA . GLY A 1 17 ? 12.165 7.962 -16.765 1.00 62.35 57 GLY A CA 12
ATOM 12659 C C . GLY A 1 17 ? 12.452 8.158 -15.290 1.00 31.30 57 GLY A C 12
ATOM 12660 O O . GLY A 1 17 ? 13.426 7.601 -14.788 1.00 50.13 57 GLY A O 12
ATOM 12664 N N . ARG A 1 18 ? 11.647 8.976 -14.604 1.00 32.11 58 ARG A N 12
ATOM 12665 C CA . ARG A 1 18 ? 11.840 9.213 -13.174 1.00 54.33 58 ARG A CA 12
ATOM 12666 C C . ARG A 1 18 ? 11.440 7.956 -12.393 1.00 44.31 58 ARG A C 12
ATOM 12667 O O . ARG A 1 18 ? 11.015 6.959 -12.989 1.00 63.22 58 ARG A O 12
ATOM 12688 N N . VAL A 1 19 ? 11.565 8.012 -11.068 1.00 1.21 59 VAL A N 12
ATOM 12689 C CA . VAL A 1 19 ? 11.258 6.897 -10.176 1.00 23.14 59 VAL A CA 12
ATOM 12690 C C . VAL A 1 19 ? 10.184 7.243 -9.138 1.00 71.31 59 VAL A C 12
ATOM 12691 O O . VAL A 1 19 ? 9.457 6.360 -8.690 1.00 25.01 59 VAL A O 12
ATOM 12704 N N . ASN A 1 20 ? 10.058 8.523 -8.772 1.00 14.51 60 ASN A N 12
ATOM 12705 C CA . ASN A 1 20 ? 9.147 9.157 -7.810 1.00 64.43 60 ASN A CA 12
ATOM 12706 C C . ASN A 1 20 ? 9.114 8.600 -6.387 1.00 12.30 60 ASN A C 12
ATOM 12707 O O . ASN A 1 20 ? 8.649 9.307 -5.494 1.00 22.54 60 ASN A O 12
ATOM 12718 N N . GLY A 1 21 ? 9.669 7.425 -6.132 1.00 23.42 61 GLY A N 12
ATOM 12719 C CA . GLY A 1 21 ? 9.705 6.762 -4.845 1.00 1.33 61 GLY A CA 12
ATOM 12720 C C . GLY A 1 21 ? 9.746 5.286 -5.183 1.00 15.12 61 GLY A C 12
ATOM 12721 O O . GLY A 1 21 ? 8.802 4.775 -5.790 1.00 45.51 61 GLY A O 12
ATOM 12725 N N . GLY A 1 22 ? 10.842 4.609 -4.856 1.00 12.21 62 GLY A N 12
ATOM 12726 C CA . GLY A 1 22 ? 10.987 3.198 -5.147 1.00 71.21 62 GLY A CA 12
ATOM 12727 C C . GLY A 1 22 ? 11.926 2.566 -4.143 1.00 44.33 62 GLY A C 12
ATOM 12728 O O . GLY A 1 22 ? 13.141 2.671 -4.281 1.00 13.04 62 GLY A O 12
ATOM 12732 N N . HIS A 1 23 ? 11.353 1.932 -3.136 1.00 41.12 63 HIS A N 12
ATOM 12733 C CA . HIS A 1 23 ? 12.033 1.237 -2.063 1.00 34.04 63 HIS A CA 12
ATOM 12734 C C . HIS A 1 23 ? 11.688 -0.246 -2.192 1.00 5.13 63 HIS A C 12
ATOM 12735 O O . HIS A 1 23 ? 10.657 -0.564 -2.795 1.00 65.22 63 HIS A O 12
ATOM 12749 N N . PRO A 1 24 ? 12.508 -1.162 -1.655 1.00 14.34 64 PRO A N 12
ATOM 12750 C CA . PRO A 1 24 ? 12.225 -2.581 -1.726 1.00 14.24 64 PRO A CA 12
ATOM 12751 C C . PRO A 1 24 ? 11.120 -2.916 -0.731 1.00 5.54 64 PRO A C 12
ATOM 12752 O O . PRO A 1 24 ? 11.050 -2.345 0.366 1.00 24.32 64 PRO A O 12
ATOM 12763 N N . VAL A 1 25 ? 10.241 -3.825 -1.126 1.00 32.32 65 VAL A N 12
ATOM 12764 C CA . VAL A 1 25 ? 9.129 -4.296 -0.312 1.00 23.14 65 VAL A CA 12
ATOM 12765 C C . VAL A 1 25 ? 9.065 -5.812 -0.421 1.00 70.20 65 VAL A C 12
ATOM 12766 O O . VAL A 1 25 ? 9.609 -6.411 -1.353 1.00 44.52 65 VAL A O 12
ATOM 12779 N N . THR A 1 26 ? 8.391 -6.429 0.532 1.00 14.31 66 THR A N 12
ATOM 12780 C CA . THR A 1 26 ? 8.176 -7.857 0.625 1.00 31.42 66 THR A CA 12
ATOM 12781 C C . THR A 1 26 ? 6.666 -8.058 0.709 1.00 23.43 66 THR A C 12
ATOM 12782 O O . THR A 1 26 ? 5.938 -7.151 1.130 1.00 3.52 66 THR A O 12
ATOM 12793 N N . THR A 1 27 ? 6.161 -9.247 0.384 1.00 2.42 67 THR A N 12
ATOM 12794 C CA . THR A 1 27 ? 4.726 -9.486 0.434 1.00 61.34 67 THR A CA 12
ATOM 12795 C C . THR A 1 27 ? 4.144 -9.272 1.833 1.00 13.00 67 THR A C 12
ATOM 12796 O O . THR A 1 27 ? 3.006 -8.824 1.933 1.00 4.32 67 THR A O 12
ATOM 12807 N N . GLN A 1 28 ? 4.910 -9.503 2.908 1.00 12.10 68 GLN A N 12
ATOM 12808 C CA . GLN A 1 28 ? 4.412 -9.301 4.271 1.00 24.22 68 GLN A CA 12
ATOM 12809 C C . GLN A 1 28 ? 3.939 -7.853 4.477 1.00 73.41 68 GLN A C 12
ATOM 12810 O O . GLN A 1 28 ? 2.988 -7.602 5.216 1.00 41.42 68 GLN A O 12
ATOM 12824 N N . MET A 1 29 ? 4.584 -6.885 3.829 1.00 5.24 69 MET A N 12
ATOM 12825 C CA . MET A 1 29 ? 4.191 -5.498 3.944 1.00 70.11 69 MET A CA 12
ATOM 12826 C C . MET A 1 29 ? 2.809 -5.324 3.293 1.00 35.35 69 MET A C 12
ATOM 12827 O O . MET A 1 29 ? 1.927 -4.654 3.836 1.00 54.54 69 MET A O 12
ATOM 12841 N N . VAL A 1 30 ? 2.627 -5.945 2.123 1.00 74.41 70 VAL A N 12
ATOM 12842 C CA . VAL A 1 30 ? 1.403 -5.907 1.334 1.00 10.10 70 VAL A CA 12
ATOM 12843 C C . VAL A 1 30 ? 0.212 -6.409 2.153 1.00 43.31 70 VAL A C 12
ATOM 12844 O O . VAL A 1 30 ? -0.775 -5.687 2.309 1.00 3.21 70 VAL A O 12
ATOM 12857 N N . GLU A 1 31 ? 0.300 -7.631 2.685 1.00 55.53 71 GLU A N 12
ATOM 12858 C CA . GLU A 1 31 ? -0.780 -8.194 3.493 1.00 20.51 71 GLU A CA 12
ATOM 12859 C C . GLU A 1 31 ? -1.039 -7.289 4.700 1.00 23.35 71 GLU A C 12
ATOM 12860 O O . GLU A 1 31 ? -2.203 -7.098 5.029 1.00 42.43 71 GLU A O 12
ATOM 12872 N N . THR A 1 32 ? -0.012 -6.703 5.341 1.00 42.23 72 THR A N 12
ATOM 12873 C CA . THR A 1 32 ? -0.257 -5.826 6.486 1.00 71.14 72 THR A CA 12
ATOM 12874 C C . THR A 1 32 ? -1.200 -4.687 6.093 1.00 10.30 72 THR A C 12
ATOM 12875 O O . THR A 1 32 ? -2.268 -4.586 6.697 1.00 22.33 72 THR A O 12
ATOM 12886 N N . VAL A 1 33 ? -0.848 -3.852 5.099 1.00 74.54 73 VAL A N 12
ATOM 12887 C CA . VAL A 1 33 ? -1.748 -2.764 4.701 1.00 42.21 73 VAL A CA 12
ATOM 12888 C C . VAL A 1 33 ? -3.128 -3.346 4.392 1.00 13.44 73 VAL A C 12
ATOM 12889 O O . VAL A 1 33 ? -4.103 -2.821 4.905 1.00 63.13 73 VAL A O 12
ATOM 12902 N N . GLN A 1 34 ? -3.218 -4.446 3.639 1.00 30.24 74 GLN A N 12
ATOM 12903 C CA . GLN A 1 34 ? -4.503 -5.064 3.298 1.00 63.24 74 GLN A CA 12
ATOM 12904 C C . GLN A 1 34 ? -5.352 -5.374 4.528 1.00 41.25 74 GLN A C 12
ATOM 12905 O O . GLN A 1 34 ? -6.522 -4.993 4.545 1.00 13.20 74 GLN A O 12
ATOM 12919 N N . ASN A 1 35 ? -4.783 -6.038 5.532 1.00 12.42 75 ASN A N 12
ATOM 12920 C CA . ASN A 1 35 ? -5.481 -6.401 6.761 1.00 63.31 75 ASN A CA 12
ATOM 12921 C C . ASN A 1 35 ? -6.015 -5.162 7.472 1.00 23.34 75 ASN A C 12
ATOM 12922 O O . ASN A 1 35 ? -7.125 -5.176 8.004 1.00 25.51 75 ASN A O 12
ATOM 12933 N N . LEU A 1 36 ? -5.226 -4.085 7.505 1.00 63.41 76 LEU A N 12
ATOM 12934 C CA . LEU A 1 36 ? -5.620 -2.853 8.178 1.00 24.42 76 LEU A CA 12
ATOM 12935 C C . LEU A 1 36 ? -6.494 -1.953 7.298 1.00 12.11 76 LEU A C 12
ATOM 12936 O O . LEU A 1 36 ? -7.260 -1.149 7.839 1.00 1.50 76 LEU A O 12
ATOM 12952 N N . ALA A 1 37 ? -6.438 -2.092 5.973 1.00 61.42 77 ALA A N 12
ATOM 12953 C CA . ALA A 1 37 ? -7.170 -1.323 4.978 1.00 34.01 77 ALA A CA 12
ATOM 12954 C C . ALA A 1 37 ? -7.834 -2.274 3.969 1.00 71.11 77 ALA A C 12
ATOM 12955 O O . ALA A 1 37 ? -7.431 -2.330 2.800 1.00 54.43 77 ALA A O 12
ATOM 12962 N N . PRO A 1 38 ? -8.897 -2.985 4.378 1.00 22.51 78 PRO A N 12
ATOM 12963 C CA . PRO A 1 38 ? -9.624 -3.930 3.531 1.00 3.22 78 PRO A CA 12
ATOM 12964 C C . PRO A 1 38 ? -10.430 -3.265 2.402 1.00 32.11 78 PRO A C 12
ATOM 12965 O O . PRO A 1 38 ? -11.007 -3.965 1.574 1.00 52.11 78 PRO A O 12
ATOM 12976 N N . ASN A 1 39 ? -10.516 -1.933 2.351 1.00 71.12 79 ASN A N 12
ATOM 12977 C CA . ASN A 1 39 ? -11.248 -1.202 1.310 1.00 44.42 79 ASN A CA 12
ATOM 12978 C C . ASN A 1 39 ? -10.327 -0.867 0.117 1.00 61.41 79 ASN A C 12
ATOM 12979 O O . ASN A 1 39 ? -10.719 -0.130 -0.783 1.00 63.44 79 ASN A O 12
ATOM 12990 N N . LEU A 1 40 ? -9.079 -1.338 0.116 1.00 33.42 80 LEU A N 12
ATOM 12991 C CA . LEU A 1 40 ? -8.098 -1.097 -0.940 1.00 22.43 80 LEU A CA 12
ATOM 12992 C C . LEU A 1 40 ? -7.830 -2.382 -1.722 1.00 31.53 80 LEU A C 12
ATOM 12993 O O . LEU A 1 40 ? -8.084 -3.481 -1.226 1.00 13.25 80 LEU A O 12
ATOM 13009 N N . HIS A 1 41 ? -7.277 -2.249 -2.930 1.00 63.34 81 HIS A N 12
ATOM 13010 C CA . HIS A 1 41 ? -6.957 -3.354 -3.817 1.00 20.31 81 HIS A CA 12
ATOM 13011 C C . HIS A 1 41 ? -5.619 -3.948 -3.389 1.00 13.11 81 HIS A C 12
ATOM 13012 O O . HIS A 1 41 ? -4.723 -3.185 -3.020 1.00 22.22 81 HIS A O 12
ATOM 13026 N N . PRO A 1 42 ? -5.422 -5.267 -3.498 1.00 32.55 82 PRO A N 12
ATOM 13027 C CA . PRO A 1 42 ? -4.186 -5.919 -3.097 1.00 21.52 82 PRO A CA 12
ATOM 13028 C C . PRO A 1 42 ? -3.002 -5.609 -4.017 1.00 70.43 82 PRO A C 12
ATOM 13029 O O . PRO A 1 42 ? -1.857 -5.690 -3.572 1.00 74.11 82 PRO A O 12
ATOM 13040 N N . GLU A 1 43 ? -3.248 -5.263 -5.283 1.00 75.45 83 GLU A N 12
ATOM 13041 C CA . GLU A 1 43 ? -2.198 -4.955 -6.248 1.00 14.32 83 GLU A CA 12
ATOM 13042 C C . GLU A 1 43 ? -1.684 -3.525 -6.038 1.00 22.05 83 GLU A C 12
ATOM 13043 O O . GLU A 1 43 ? -0.478 -3.292 -6.126 1.00 45.24 83 GLU A O 12
ATOM 13055 N N . GLN A 1 44 ? -2.580 -2.571 -5.736 1.00 70.42 84 GLN A N 12
ATOM 13056 C CA . GLN A 1 44 ? -2.210 -1.173 -5.503 1.00 60.12 84 GLN A CA 12
ATOM 13057 C C . GLN A 1 44 ? -1.185 -1.068 -4.372 1.00 22.25 84 GLN A C 12
ATOM 13058 O O . GLN A 1 44 ? -0.191 -0.356 -4.490 1.00 55.12 84 GLN A O 12
ATOM 13072 N N . ILE A 1 45 ? -1.419 -1.808 -3.283 1.00 50.25 85 ILE A N 12
ATOM 13073 C CA . ILE A 1 45 ? -0.597 -1.813 -2.086 1.00 22.31 85 ILE A CA 12
ATOM 13074 C C . ILE A 1 45 ? 0.874 -1.942 -2.397 1.00 63.52 85 ILE A C 12
ATOM 13075 O O . ILE A 1 45 ? 1.644 -1.095 -1.961 1.00 35.05 85 ILE A O 12
ATOM 13091 N N . ARG A 1 46 ? 1.275 -2.971 -3.142 1.00 41.41 86 ARG A N 12
ATOM 13092 C CA . ARG A 1 46 ? 2.682 -3.147 -3.476 1.00 73.40 86 ARG A CA 12
ATOM 13093 C C . ARG A 1 46 ? 3.303 -1.843 -4.001 1.00 63.41 86 ARG A C 12
ATOM 13094 O O . ARG A 1 46 ? 4.394 -1.456 -3.583 1.00 13.24 86 ARG A O 12
ATOM 13115 N N . TYR A 1 47 ? 2.623 -1.157 -4.917 1.00 55.23 87 TYR A N 12
ATOM 13116 C CA . TYR A 1 47 ? 3.122 0.090 -5.474 1.00 70.34 87 TYR A CA 12
ATOM 13117 C C . TYR A 1 47 ? 3.199 1.177 -4.412 1.00 52.25 87 TYR A C 12
ATOM 13118 O O . TYR A 1 47 ? 4.180 1.920 -4.355 1.00 30.23 87 TYR A O 12
ATOM 13136 N N . SER A 1 48 ? 2.176 1.275 -3.570 1.00 22.31 88 SER A N 12
ATOM 13137 C CA . SER A 1 48 ? 2.115 2.272 -2.513 1.00 73.50 88 SER A CA 12
ATOM 13138 C C . SER A 1 48 ? 3.295 2.091 -1.567 1.00 33.11 88 SER A C 12
ATOM 13139 O O . SER A 1 48 ? 4.001 3.044 -1.253 1.00 14.40 88 SER A O 12
ATOM 13147 N N . LEU A 1 49 ? 3.551 0.854 -1.152 1.00 41.04 89 LEU A N 12
ATOM 13148 C CA . LEU A 1 49 ? 4.639 0.512 -0.258 1.00 20.11 89 LEU A CA 12
ATOM 13149 C C . LEU A 1 49 ? 5.979 0.843 -0.892 1.00 55.04 89 LEU A C 12
ATOM 13150 O O . LEU A 1 49 ? 6.885 1.263 -0.185 1.00 14.31 89 LEU A O 12
ATOM 13166 N N . GLU A 1 50 ? 6.133 0.641 -2.202 1.00 42.13 90 GLU A N 12
ATOM 13167 C CA . GLU A 1 50 ? 7.404 0.943 -2.850 1.00 41.32 90 GLU A CA 12
ATOM 13168 C C . GLU A 1 50 ? 7.632 2.458 -2.898 1.00 74.22 90 GLU A C 12
ATOM 13169 O O . GLU A 1 50 ? 8.764 2.917 -2.785 1.00 3.45 90 GLU A O 12
ATOM 13181 N N . ASN A 1 51 ? 6.566 3.241 -3.056 1.00 54.33 91 ASN A N 12
ATOM 13182 C CA . ASN A 1 51 ? 6.638 4.698 -3.132 1.00 22.44 91 ASN A CA 12
ATOM 13183 C C . ASN A 1 51 ? 6.888 5.339 -1.777 1.00 11.21 91 ASN A C 12
ATOM 13184 O O . ASN A 1 51 ? 7.728 6.231 -1.673 1.00 20.51 91 ASN A O 12
ATOM 13195 N N . THR A 1 52 ? 6.150 4.919 -0.753 1.00 52.05 92 THR A N 12
ATOM 13196 C CA . THR A 1 52 ? 6.253 5.443 0.605 1.00 32.34 92 THR A CA 12
ATOM 13197 C C . THR A 1 52 ? 7.475 4.870 1.338 1.00 65.44 92 THR A C 12
ATOM 13198 O O . THR A 1 52 ? 8.202 5.588 2.026 1.00 0.21 92 THR A O 12
ATOM 13209 N N . GLY A 1 53 ? 7.724 3.572 1.152 1.00 32.33 93 GLY A N 12
ATOM 13210 C CA . GLY A 1 53 ? 8.793 2.785 1.742 1.00 2.21 93 GLY A CA 12
ATOM 13211 C C . GLY A 1 53 ? 8.339 2.014 2.983 1.00 61.40 93 GLY A C 12
ATOM 13212 O O . GLY A 1 53 ? 9.037 1.074 3.366 1.00 24.43 93 GLY A O 12
ATOM 13216 N N . SER A 1 54 ? 7.173 2.318 3.576 1.00 2.34 94 SER A N 12
ATOM 13217 C CA . SER A 1 54 ? 6.686 1.657 4.778 1.00 45.52 94 SER A CA 12
ATOM 13218 C C . SER A 1 54 ? 5.170 1.479 4.778 1.00 1.32 94 SER A C 12
ATOM 13219 O O . SER A 1 54 ? 4.400 2.257 4.206 1.00 44.33 94 SER A O 12
ATOM 13227 N N . VAL A 1 55 ? 4.760 0.411 5.450 1.00 34.44 95 VAL A N 12
ATOM 13228 C CA . VAL A 1 55 ? 3.381 -0.002 5.650 1.00 74.02 95 VAL A CA 12
ATOM 13229 C C . VAL A 1 55 ? 2.709 1.072 6.483 1.00 43.14 95 VAL A C 12
ATOM 13230 O O . VAL A 1 55 ? 1.660 1.567 6.091 1.00 71.13 95 VAL A O 12
ATOM 13243 N N . GLU A 1 56 ? 3.336 1.433 7.602 1.00 15.41 96 GLU A N 12
ATOM 13244 C CA . GLU A 1 56 ? 2.855 2.425 8.547 1.00 44.40 96 GLU A CA 12
ATOM 13245 C C . GLU A 1 56 ? 2.469 3.709 7.807 1.00 63.23 96 GLU A C 12
ATOM 13246 O O . GLU A 1 56 ? 1.358 4.201 7.968 1.00 43.44 96 GLU A O 12
ATOM 13258 N N . GLU A 1 57 ? 3.329 4.182 6.901 1.00 43.24 97 GLU A N 12
ATOM 13259 C CA . GLU A 1 57 ? 3.086 5.383 6.118 1.00 41.03 97 GLU A CA 12
ATOM 13260 C C . GLU A 1 57 ? 1.887 5.168 5.191 1.00 75.25 97 GLU A C 12
ATOM 13261 O O . GLU A 1 57 ? 1.002 6.015 5.108 1.00 74.10 97 GLU A O 12
ATOM 13273 N N . THR A 1 58 ? 1.848 4.031 4.494 1.00 73.11 98 THR A N 12
ATOM 13274 C CA . THR A 1 58 ? 0.784 3.655 3.572 1.00 65.55 98 THR A CA 12
ATOM 13275 C C . THR A 1 58 ? -0.586 3.597 4.275 1.00 11.22 98 THR A C 12
ATOM 13276 O O . THR A 1 58 ? -1.607 3.983 3.701 1.00 75.45 98 THR A O 12
ATOM 13287 N N . VAL A 1 59 ? -0.616 3.137 5.518 1.00 53.34 99 VAL A N 12
ATOM 13288 C CA . VAL A 1 59 ? -1.834 3.028 6.308 1.00 74.05 99 VAL A CA 12
ATOM 13289 C C . VAL A 1 59 ? -2.229 4.413 6.838 1.00 53.44 99 VAL A C 12
ATOM 13290 O O . VAL A 1 59 ? -3.416 4.738 6.851 1.00 52.14 99 VAL A O 12
ATOM 13303 N N . GLU A 1 60 ? -1.258 5.252 7.208 1.00 70.33 100 GLU A N 12
ATOM 13304 C CA . GLU A 1 60 ? -1.466 6.597 7.743 1.00 30.31 100 GLU A CA 12
ATOM 13305 C C . GLU A 1 60 ? -2.072 7.512 6.689 1.00 5.31 100 GLU A C 12
ATOM 13306 O O . GLU A 1 60 ? -2.881 8.392 6.976 1.00 52.31 100 GLU A O 12
ATOM 13318 N N . ARG A 1 61 ? -1.685 7.325 5.436 1.00 63.10 101 ARG A N 12
ATOM 13319 C CA . ARG A 1 61 ? -2.230 8.109 4.339 1.00 1.15 101 ARG A CA 12
ATOM 13320 C C . ARG A 1 61 ? -3.575 7.512 3.935 1.00 35.13 101 ARG A C 12
ATOM 13321 O O . ARG A 1 61 ? -4.511 8.241 3.627 1.00 74.22 101 ARG A O 12
ATOM 13342 N N . TYR A 1 62 ? -3.709 6.189 3.987 1.00 50.01 102 TYR A N 12
ATOM 13343 C CA . TYR A 1 62 ? -4.967 5.526 3.658 1.00 31.44 102 TYR A CA 12
ATOM 13344 C C . TYR A 1 62 ? -6.096 6.063 4.535 1.00 50.44 102 TYR A C 12
ATOM 13345 O O . TYR A 1 62 ? -7.086 6.559 3.995 1.00 14.43 102 TYR A O 12
ATOM 13363 N N . LEU A 1 63 ? -5.937 6.010 5.861 1.00 61.42 103 LEU A N 12
ATOM 13364 C CA . LEU A 1 63 ? -6.937 6.493 6.816 1.00 64.12 103 LEU A CA 12
ATOM 13365 C C . LEU A 1 63 ? -7.256 7.981 6.659 1.00 22.24 103 LEU A C 12
ATOM 13366 O O . LEU A 1 63 ? -8.302 8.440 7.124 1.00 0.53 103 LEU A O 12
ATOM 13382 N N . ARG A 1 64 ? -6.366 8.743 6.019 1.00 61.15 104 ARG A N 12
ATOM 13383 C CA . ARG A 1 64 ? -6.560 10.168 5.786 1.00 53.33 104 ARG A CA 12
ATOM 13384 C C . ARG A 1 64 ? -7.316 10.397 4.474 1.00 25.21 104 ARG A C 12
ATOM 13385 O O . ARG A 1 64 ? -7.795 11.508 4.234 1.00 31.05 104 ARG A O 12
ATOM 13406 N N . GLY A 1 65 ? -7.443 9.367 3.626 1.00 64.40 105 GLY A N 12
ATOM 13407 C CA . GLY A 1 65 ? -8.157 9.462 2.363 1.00 30.30 105 GLY A CA 12
ATOM 13408 C C . GLY A 1 65 ? -7.275 9.875 1.200 1.00 23.01 105 GLY A C 12
ATOM 13409 O O . GLY A 1 65 ? -7.798 10.381 0.206 1.00 25.13 105 GLY A O 12
ATOM 13413 N N . ASP A 1 66 ? -5.960 9.690 1.321 1.00 24.14 106 ASP A N 12
ATOM 13414 C CA . ASP A 1 66 ? -4.976 10.039 0.293 1.00 13.33 106 ASP A CA 12
ATOM 13415 C C . ASP A 1 66 ? -5.187 9.209 -0.984 1.00 74.53 106 ASP A C 12
ATOM 13416 O O . ASP A 1 66 ? -6.022 8.300 -0.994 1.00 10.43 106 ASP A O 12
ATOM 13425 N N . GLU A 1 67 ? -4.448 9.483 -2.057 1.00 65.15 107 GLU A N 12
ATOM 13426 C CA . GLU A 1 67 ? -4.530 8.769 -3.324 1.00 73.24 107 GLU A CA 12
ATOM 13427 C C . GLU A 1 67 ? -3.703 7.492 -3.305 1.00 44.32 107 GLU A C 12
ATOM 13428 O O . GLU A 1 67 ? -2.599 7.432 -2.745 1.00 3.24 107 GLU A O 12
ATOM 13440 N N . PHE A 1 68 ? -4.274 6.467 -3.941 1.00 70.33 108 PHE A N 12
ATOM 13441 C CA . PHE A 1 68 ? -3.734 5.134 -4.070 1.00 25.22 108 PHE A CA 12
ATOM 13442 C C . PHE A 1 68 ? -3.759 4.746 -5.537 1.00 53.10 108 PHE A C 12
ATOM 13443 O O . PHE A 1 68 ? -4.819 4.508 -6.122 1.00 41.32 108 PHE A O 12
ATOM 13460 N N . SER A 1 69 ? -2.580 4.669 -6.125 1.00 21.44 109 SER A N 12
ATOM 13461 C CA . SER A 1 69 ? -2.383 4.296 -7.520 1.00 21.03 109 SER A CA 12
ATOM 13462 C C . SER A 1 69 ? -2.114 2.792 -7.665 1.00 34.55 109 SER A C 12
ATOM 13463 O O . SER A 1 69 ? -1.982 2.078 -6.668 1.00 24.41 109 SER A O 12
ATOM 13471 N N . PHE A 1 70 ? -2.041 2.304 -8.905 1.00 34.51 110 PHE A N 12
ATOM 13472 C CA . PHE A 1 70 ? -1.771 0.907 -9.241 1.00 53.12 110 PHE A CA 12
ATOM 13473 C C . PHE A 1 70 ? -0.323 0.788 -9.749 1.00 31.24 110 PHE A C 12
ATOM 13474 O O . PHE A 1 70 ? 0.220 1.776 -10.252 1.00 43.04 110 PHE A O 12
ATOM 13491 N N . PRO A 1 71 ? 0.304 -0.402 -9.669 1.00 51.31 111 PRO A N 12
ATOM 13492 C CA . PRO A 1 71 ? 1.689 -0.597 -10.097 1.00 24.33 111 PRO A CA 12
ATOM 13493 C C . PRO A 1 71 ? 1.912 -0.465 -11.610 1.00 34.54 111 PRO A C 12
ATOM 13494 O O . PRO A 1 71 ? 0.971 -0.625 -12.398 1.00 41.02 111 PRO A O 12
ATOM 13505 N N . PRO A 1 72 ? 3.160 -0.191 -12.040 1.00 53.12 112 PRO A N 12
ATOM 13506 C CA . PRO A 1 72 ? 3.494 -0.074 -13.448 1.00 72.05 112 PRO A CA 12
ATOM 13507 C C . PRO A 1 72 ? 3.377 -1.485 -14.021 1.00 53.43 112 PRO A C 12
ATOM 13508 O O . PRO A 1 72 ? 4.115 -2.394 -13.617 1.00 64.15 112 PRO A O 12
ATOM 13519 N N . GLY A 1 73 ? 2.448 -1.662 -14.954 1.00 4.11 113 GLY A N 12
ATOM 13520 C CA . GLY A 1 73 ? 2.165 -2.926 -15.606 1.00 25.34 113 GLY A CA 12
ATOM 13521 C C . GLY A 1 73 ? 0.702 -3.321 -15.464 1.00 75.20 113 GLY A C 12
ATOM 13522 O O . GLY A 1 73 ? 0.256 -4.150 -16.252 1.00 30.33 113 GLY A O 12
ATOM 13526 N N . PHE A 1 74 ? -0.035 -2.723 -14.516 1.00 54.11 114 PHE A N 12
ATOM 13527 C CA . PHE A 1 74 ? -1.446 -3.006 -14.263 1.00 52.31 114 PHE A CA 12
ATOM 13528 C C . PHE A 1 74 ? -2.332 -2.578 -15.438 1.00 53.02 114 PHE A C 12
ATOM 13529 O O . PHE A 1 74 ? -3.424 -3.122 -15.630 1.00 14.51 114 PHE A O 12
ATOM 13546 N N . GLU A 1 75 ? -1.893 -1.574 -16.192 1.00 42.13 115 GLU A N 12
ATOM 13547 C CA . GLU A 1 75 ? -2.589 -1.063 -17.365 1.00 15.23 115 GLU A CA 12
ATOM 13548 C C . GLU A 1 75 ? -1.905 -1.721 -18.551 1.00 64.13 115 GLU A C 12
ATOM 13549 O O . GLU A 1 75 ? -0.717 -1.412 -18.778 1.00 63.34 115 GLU A O 12
ATOM 13561 N N . GLY A 1 1 ? 17.305 -10.029 -30.568 1.00 13.21 41 GLY A N 13
ATOM 13562 C CA . GLY A 1 1 ? 18.395 -9.068 -30.747 1.00 71.45 41 GLY A CA 13
ATOM 13563 C C . GLY A 1 1 ? 19.735 -9.746 -30.598 1.00 35.32 41 GLY A C 13
ATOM 13564 O O . GLY A 1 1 ? 19.894 -10.898 -31.011 1.00 12.51 41 GLY A O 13
ATOM 13568 N N . ALA A 1 2 ? 20.723 -9.015 -30.079 1.00 50.21 42 ALA A N 13
ATOM 13569 C CA . ALA A 1 2 ? 22.058 -9.551 -29.858 1.00 55.21 42 ALA A CA 13
ATOM 13570 C C . ALA A 1 2 ? 22.030 -10.492 -28.643 1.00 40.02 42 ALA A C 13
ATOM 13571 O O . ALA A 1 2 ? 21.041 -10.544 -27.914 1.00 53.41 42 ALA A O 13
ATOM 13578 N N . MET A 1 3 ? 23.132 -11.207 -28.408 1.00 13.41 43 MET A N 13
ATOM 13579 C CA . MET A 1 3 ? 23.290 -12.134 -27.282 1.00 32.21 43 MET A CA 13
ATOM 13580 C C . MET A 1 3 ? 24.601 -11.881 -26.522 1.00 62.54 43 MET A C 13
ATOM 13581 O O . MET A 1 3 ? 24.860 -12.523 -25.506 1.00 53.51 43 MET A O 13
ATOM 13595 N N . GLY A 1 4 ? 25.443 -10.970 -27.022 1.00 60.11 44 GLY A N 13
ATOM 13596 C CA . GLY A 1 4 ? 26.718 -10.615 -26.415 1.00 54.24 44 GLY A CA 13
ATOM 13597 C C . GLY A 1 4 ? 26.529 -9.653 -25.237 1.00 61.53 44 GLY A C 13
ATOM 13598 O O . GLY A 1 4 ? 25.388 -9.363 -24.858 1.00 54.54 44 GLY A O 13
ATOM 13602 N N . PRO A 1 5 ? 27.633 -9.166 -24.647 1.00 34.41 45 PRO A N 13
ATOM 13603 C CA . PRO A 1 5 ? 27.585 -8.250 -23.518 1.00 24.12 45 PRO A CA 13
ATOM 13604 C C . PRO A 1 5 ? 26.948 -6.910 -23.905 1.00 64.34 45 PRO A C 13
ATOM 13605 O O . PRO A 1 5 ? 26.796 -6.572 -25.083 1.00 35.13 45 PRO A O 13
ATOM 13616 N N . GLN A 1 6 ? 26.610 -6.130 -22.882 1.00 51.12 46 GLN A N 13
ATOM 13617 C CA . GLN A 1 6 ? 25.981 -4.820 -22.975 1.00 42.14 46 GLN A CA 13
ATOM 13618 C C . GLN A 1 6 ? 26.792 -3.792 -22.180 1.00 30.01 46 GLN A C 13
ATOM 13619 O O . GLN A 1 6 ? 27.698 -4.163 -21.427 1.00 72.44 46 GLN A O 13
ATOM 13633 N N . GLY A 1 7 ? 26.469 -2.511 -22.333 1.00 31.22 47 GLY A N 13
ATOM 13634 C CA . GLY A 1 7 ? 27.118 -1.398 -21.655 1.00 51.13 47 GLY A CA 13
ATOM 13635 C C . GLY A 1 7 ? 26.044 -0.434 -21.169 1.00 73.22 47 GLY A C 13
ATOM 13636 O O . GLY A 1 7 ? 25.110 -0.842 -20.478 1.00 21.04 47 GLY A O 13
ATOM 13640 N N . SER A 1 8 ? 26.177 0.847 -21.509 1.00 64.02 48 SER A N 13
ATOM 13641 C CA . SER A 1 8 ? 25.237 1.895 -21.144 1.00 54.35 48 SER A CA 13
ATOM 13642 C C . SER A 1 8 ? 24.005 1.761 -22.049 1.00 15.13 48 SER A C 13
ATOM 13643 O O . SER A 1 8 ? 23.967 2.344 -23.136 1.00 64.44 48 SER A O 13
ATOM 13651 N N . THR A 1 9 ? 23.037 0.941 -21.641 1.00 2.51 49 THR A N 13
ATOM 13652 C CA . THR A 1 9 ? 21.806 0.707 -22.378 1.00 51.10 49 THR A CA 13
ATOM 13653 C C . THR A 1 9 ? 20.953 1.974 -22.272 1.00 35.15 49 THR A C 13
ATOM 13654 O O . THR A 1 9 ? 20.516 2.341 -21.177 1.00 13.10 49 THR A O 13
ATOM 13665 N N . GLN A 1 10 ? 20.746 2.690 -23.371 1.00 44.41 50 GLN A N 13
ATOM 13666 C CA . GLN A 1 10 ? 19.956 3.918 -23.403 1.00 10.21 50 GLN A CA 13
ATOM 13667 C C . GLN A 1 10 ? 18.951 3.824 -24.547 1.00 2.10 50 GLN A C 13
ATOM 13668 O O . GLN A 1 10 ? 19.126 3.017 -25.462 1.00 35.10 50 GLN A O 13
ATOM 13682 N N . ASN A 1 11 ? 17.860 4.587 -24.467 1.00 21.42 51 ASN A N 13
ATOM 13683 C CA . ASN A 1 11 ? 16.799 4.617 -25.473 1.00 40.44 51 ASN A CA 13
ATOM 13684 C C . ASN A 1 11 ? 16.014 5.920 -25.368 1.00 30.13 51 ASN A C 13
ATOM 13685 O O . ASN A 1 11 ? 16.086 6.612 -24.348 1.00 62.31 51 ASN A O 13
ATOM 13696 N N . ALA A 1 12 ? 15.274 6.249 -26.425 1.00 0.14 52 ALA A N 13
ATOM 13697 C CA . ALA A 1 12 ? 14.459 7.448 -26.528 1.00 33.02 52 ALA A CA 13
ATOM 13698 C C . ALA A 1 12 ? 13.338 7.426 -25.486 1.00 13.35 52 ALA A C 13
ATOM 13699 O O . ALA A 1 12 ? 12.334 6.741 -25.675 1.00 42.11 52 ALA A O 13
ATOM 13706 N N . LEU A 1 13 ? 13.501 8.154 -24.380 1.00 33.51 53 LEU A N 13
ATOM 13707 C CA . LEU A 1 13 ? 12.509 8.232 -23.317 1.00 15.42 53 LEU A CA 13
ATOM 13708 C C . LEU A 1 13 ? 12.610 9.595 -22.632 1.00 10.22 53 LEU A C 13
ATOM 13709 O O . LEU A 1 13 ? 13.520 10.384 -22.912 1.00 73.23 53 LEU A O 13
ATOM 13725 N N . ARG A 1 14 ? 11.673 9.885 -21.723 1.00 23.01 54 ARG A N 13
ATOM 13726 C CA . ARG A 1 14 ? 11.647 11.147 -20.993 1.00 74.24 54 ARG A CA 13
ATOM 13727 C C . ARG A 1 14 ? 12.592 11.154 -19.789 1.00 62.43 54 ARG A C 13
ATOM 13728 O O . ARG A 1 14 ? 13.108 12.217 -19.438 1.00 73.44 54 ARG A O 13
ATOM 13749 N N . ARG A 1 15 ? 12.781 10.018 -19.104 1.00 41.33 55 ARG A N 13
ATOM 13750 C CA . ARG A 1 15 ? 13.676 9.961 -17.948 1.00 22.22 55 ARG A CA 13
ATOM 13751 C C . ARG A 1 15 ? 15.106 10.044 -18.479 1.00 0.45 55 ARG A C 13
ATOM 13752 O O . ARG A 1 15 ? 15.376 9.651 -19.611 1.00 75.35 55 ARG A O 13
ATOM 13773 N N . THR A 1 16 ? 16.033 10.520 -17.650 1.00 61.24 56 THR A N 13
ATOM 13774 C CA . THR A 1 16 ? 17.438 10.684 -18.026 1.00 63.15 56 THR A CA 13
ATOM 13775 C C . THR A 1 16 ? 18.390 10.323 -16.874 1.00 3.25 56 THR A C 13
ATOM 13776 O O . THR A 1 16 ? 19.540 10.773 -16.860 1.00 61.34 56 THR A O 13
ATOM 13787 N N . GLY A 1 17 ? 17.909 9.597 -15.861 1.00 70.32 57 GLY A N 13
ATOM 13788 C CA . GLY A 1 17 ? 18.667 9.162 -14.693 1.00 41.02 57 GLY A CA 13
ATOM 13789 C C . GLY A 1 17 ? 18.551 7.654 -14.618 1.00 13.44 57 GLY A C 13
ATOM 13790 O O . GLY A 1 17 ? 19.490 6.925 -14.940 1.00 72.23 57 GLY A O 13
ATOM 13794 N N . ARG A 1 18 ? 17.390 7.185 -14.165 1.00 42.03 58 ARG A N 13
ATOM 13795 C CA . ARG A 1 18 ? 17.081 5.773 -14.052 1.00 24.31 58 ARG A CA 13
ATOM 13796 C C . ARG A 1 18 ? 15.575 5.586 -14.197 1.00 21.44 58 ARG A C 13
ATOM 13797 O O . ARG A 1 18 ? 14.817 6.548 -14.073 1.00 20.03 58 ARG A O 13
ATOM 13818 N N . VAL A 1 19 ? 15.150 4.346 -14.411 1.00 35.32 59 VAL A N 13
ATOM 13819 C CA . VAL A 1 19 ? 13.763 3.937 -14.562 1.00 50.24 59 VAL A CA 13
ATOM 13820 C C . VAL A 1 19 ? 13.625 2.743 -13.635 1.00 25.14 59 VAL A C 13
ATOM 13821 O O . VAL A 1 19 ? 14.083 1.644 -13.958 1.00 23.10 59 VAL A O 13
ATOM 13834 N N . ASN A 1 20 ? 13.122 3.003 -12.431 1.00 13.51 60 ASN A N 13
ATOM 13835 C CA . ASN A 1 20 ? 12.877 2.058 -11.344 1.00 52.41 60 ASN A CA 13
ATOM 13836 C C . ASN A 1 20 ? 11.532 2.447 -10.685 1.00 24.02 60 ASN A C 13
ATOM 13837 O O . ASN A 1 20 ? 10.812 3.298 -11.221 1.00 20.13 60 ASN A O 13
ATOM 13848 N N . GLY A 1 21 ? 11.160 1.833 -9.557 1.00 3.15 61 GLY A N 13
ATOM 13849 C CA . GLY A 1 21 ? 9.919 2.102 -8.834 1.00 62.54 61 GLY A CA 13
ATOM 13850 C C . GLY A 1 21 ? 10.160 3.078 -7.688 1.00 2.14 61 GLY A C 13
ATOM 13851 O O . GLY A 1 21 ? 9.974 4.285 -7.857 1.00 42.22 61 GLY A O 13
ATOM 13855 N N . GLY A 1 22 ? 10.544 2.567 -6.515 1.00 71.41 62 GLY A N 13
ATOM 13856 C CA . GLY A 1 22 ? 10.813 3.392 -5.349 1.00 25.04 62 GLY A CA 13
ATOM 13857 C C . GLY A 1 22 ? 11.705 2.649 -4.362 1.00 2.53 62 GLY A C 13
ATOM 13858 O O . GLY A 1 22 ? 12.918 2.562 -4.570 1.00 35.43 62 GLY A O 13
ATOM 13862 N N . HIS A 1 23 ? 11.111 2.095 -3.314 1.00 64.21 63 HIS A N 13
ATOM 13863 C CA . HIS A 1 23 ? 11.748 1.351 -2.237 1.00 32.35 63 HIS A CA 13
ATOM 13864 C C . HIS A 1 23 ? 11.472 -0.151 -2.388 1.00 32.33 63 HIS A C 13
ATOM 13865 O O . HIS A 1 23 ? 10.512 -0.525 -3.071 1.00 62.34 63 HIS A O 13
ATOM 13879 N N . PRO A 1 24 ? 12.282 -1.027 -1.770 1.00 70.43 64 PRO A N 13
ATOM 13880 C CA . PRO A 1 24 ? 12.100 -2.469 -1.821 1.00 15.12 64 PRO A CA 13
ATOM 13881 C C . PRO A 1 24 ? 10.939 -2.856 -0.898 1.00 75.21 64 PRO A C 13
ATOM 13882 O O . PRO A 1 24 ? 10.860 -2.374 0.230 1.00 52.04 64 PRO A O 13
ATOM 13893 N N . VAL A 1 25 ? 10.021 -3.707 -1.357 1.00 0.42 65 VAL A N 13
ATOM 13894 C CA . VAL A 1 25 ? 8.879 -4.178 -0.563 1.00 65.42 65 VAL A CA 13
ATOM 13895 C C . VAL A 1 25 ? 8.718 -5.682 -0.727 1.00 64.44 65 VAL A C 13
ATOM 13896 O O . VAL A 1 25 ? 9.076 -6.239 -1.774 1.00 23.42 65 VAL A O 13
ATOM 13909 N N . THR A 1 26 ? 8.154 -6.337 0.283 1.00 4.31 66 THR A N 13
ATOM 13910 C CA . THR A 1 26 ? 7.918 -7.765 0.310 1.00 2.01 66 THR A CA 13
ATOM 13911 C C . THR A 1 26 ? 6.448 -8.058 0.594 1.00 2.43 66 THR A C 13
ATOM 13912 O O . THR A 1 26 ? 5.731 -7.208 1.124 1.00 41.40 66 THR A O 13
ATOM 13923 N N . THR A 1 27 ? 6.037 -9.293 0.323 1.00 41.24 67 THR A N 13
ATOM 13924 C CA . THR A 1 27 ? 4.698 -9.836 0.511 1.00 70.10 67 THR A CA 13
ATOM 13925 C C . THR A 1 27 ? 4.105 -9.464 1.876 1.00 42.35 67 THR A C 13
ATOM 13926 O O . THR A 1 27 ? 2.986 -8.963 1.940 1.00 61.24 67 THR A O 13
ATOM 13937 N N . GLN A 1 28 ? 4.876 -9.636 2.952 1.00 55.22 68 GLN A N 13
ATOM 13938 C CA . GLN A 1 28 ? 4.440 -9.350 4.315 1.00 61.44 68 GLN A CA 13
ATOM 13939 C C . GLN A 1 28 ? 3.987 -7.909 4.498 1.00 31.53 68 GLN A C 13
ATOM 13940 O O . GLN A 1 28 ? 3.072 -7.652 5.272 1.00 51.32 68 GLN A O 13
ATOM 13954 N N . MET A 1 29 ? 4.614 -6.958 3.806 1.00 63.11 69 MET A N 13
ATOM 13955 C CA . MET A 1 29 ? 4.214 -5.568 3.940 1.00 43.25 69 MET A CA 13
ATOM 13956 C C . MET A 1 29 ? 2.813 -5.391 3.335 1.00 14.10 69 MET A C 13
ATOM 13957 O O . MET A 1 29 ? 1.976 -4.672 3.888 1.00 74.53 69 MET A O 13
ATOM 13971 N N . VAL A 1 30 ? 2.564 -6.062 2.204 1.00 10.43 70 VAL A N 13
ATOM 13972 C CA . VAL A 1 30 ? 1.304 -6.033 1.475 1.00 71.20 70 VAL A CA 13
ATOM 13973 C C . VAL A 1 30 ? 0.162 -6.513 2.364 1.00 42.24 70 VAL A C 13
ATOM 13974 O O . VAL A 1 30 ? -0.803 -5.777 2.566 1.00 52.52 70 VAL A O 13
ATOM 13987 N N . GLU A 1 31 ? 0.271 -7.733 2.895 1.00 35.21 71 GLU A N 13
ATOM 13988 C CA . GLU A 1 31 ? -0.766 -8.304 3.745 1.00 42.04 71 GLU A CA 13
ATOM 13989 C C . GLU A 1 31 ? -0.998 -7.411 4.955 1.00 61.24 71 GLU A C 13
ATOM 13990 O O . GLU A 1 31 ? -2.156 -7.162 5.273 1.00 32.24 71 GLU A O 13
ATOM 14002 N N . THR A 1 32 ? 0.042 -6.870 5.597 1.00 43.31 72 THR A N 13
ATOM 14003 C CA . THR A 1 32 ? -0.170 -6.005 6.760 1.00 14.11 72 THR A CA 13
ATOM 14004 C C . THR A 1 32 ? -1.100 -4.844 6.383 1.00 74.22 72 THR A C 13
ATOM 14005 O O . THR A 1 32 ? -2.196 -4.743 6.949 1.00 41.34 72 THR A O 13
ATOM 14016 N N . VAL A 1 33 ? -0.708 -4.011 5.407 1.00 2.21 73 VAL A N 13
ATOM 14017 C CA . VAL A 1 33 ? -1.560 -2.907 4.971 1.00 2.42 73 VAL A CA 13
ATOM 14018 C C . VAL A 1 33 ? -2.956 -3.424 4.646 1.00 75.55 73 VAL A C 13
ATOM 14019 O O . VAL A 1 33 ? -3.925 -2.849 5.125 1.00 70.32 73 VAL A O 13
ATOM 14032 N N . GLN A 1 34 ? -3.066 -4.487 3.849 1.00 23.21 74 GLN A N 13
ATOM 14033 C CA . GLN A 1 34 ? -4.346 -5.067 3.450 1.00 41.55 74 GLN A CA 13
ATOM 14034 C C . GLN A 1 34 ? -5.253 -5.346 4.649 1.00 73.13 74 GLN A C 13
ATOM 14035 O O . GLN A 1 34 ? -6.428 -4.980 4.612 1.00 31.11 74 GLN A O 13
ATOM 14049 N N . ASN A 1 35 ? -4.734 -5.987 5.699 1.00 62.44 75 ASN A N 13
ATOM 14050 C CA . ASN A 1 35 ? -5.511 -6.299 6.893 1.00 34.22 75 ASN A CA 13
ATOM 14051 C C . ASN A 1 35 ? -6.037 -5.009 7.509 1.00 53.13 75 ASN A C 13
ATOM 14052 O O . ASN A 1 35 ? -7.210 -4.943 7.895 1.00 52.15 75 ASN A O 13
ATOM 14063 N N . LEU A 1 36 ? -5.187 -3.978 7.584 1.00 22.02 76 LEU A N 13
ATOM 14064 C CA . LEU A 1 36 ? -5.552 -2.687 8.169 1.00 71.41 76 LEU A CA 13
ATOM 14065 C C . LEU A 1 36 ? -6.348 -1.794 7.203 1.00 13.53 76 LEU A C 13
ATOM 14066 O O . LEU A 1 36 ? -6.976 -0.829 7.647 1.00 73.11 76 LEU A O 13
ATOM 14082 N N . ALA A 1 37 ? -6.401 -2.120 5.912 1.00 4.20 77 ALA A N 13
ATOM 14083 C CA . ALA A 1 37 ? -7.088 -1.395 4.853 1.00 2.03 77 ALA A CA 13
ATOM 14084 C C . ALA A 1 37 ? -7.773 -2.371 3.874 1.00 11.42 77 ALA A C 13
ATOM 14085 O O . ALA A 1 37 ? -7.386 -2.460 2.704 1.00 71.33 77 ALA A O 13
ATOM 14092 N N . PRO A 1 38 ? -8.845 -3.070 4.292 1.00 14.34 78 PRO A N 13
ATOM 14093 C CA . PRO A 1 38 ? -9.565 -4.017 3.440 1.00 52.13 78 PRO A CA 13
ATOM 14094 C C . PRO A 1 38 ? -10.325 -3.339 2.284 1.00 72.33 78 PRO A C 13
ATOM 14095 O O . PRO A 1 38 ? -10.982 -4.012 1.492 1.00 64.13 78 PRO A O 13
ATOM 14106 N N . ASN A 1 39 ? -10.308 -2.006 2.204 1.00 53.33 79 ASN A N 13
ATOM 14107 C CA . ASN A 1 39 ? -10.943 -1.206 1.154 1.00 50.42 79 ASN A CA 13
ATOM 14108 C C . ASN A 1 39 ? -9.995 -1.044 -0.046 1.00 41.40 79 ASN A C 13
ATOM 14109 O O . ASN A 1 39 ? -10.404 -0.543 -1.094 1.00 52.11 79 ASN A O 13
ATOM 14120 N N . LEU A 1 40 ? -8.722 -1.420 0.097 1.00 22.20 80 LEU A N 13
ATOM 14121 C CA . LEU A 1 40 ? -7.727 -1.293 -0.958 1.00 22.14 80 LEU A CA 13
ATOM 14122 C C . LEU A 1 40 ? -7.528 -2.591 -1.721 1.00 62.13 80 LEU A C 13
ATOM 14123 O O . LEU A 1 40 ? -7.834 -3.683 -1.232 1.00 63.42 80 LEU A O 13
ATOM 14139 N N . HIS A 1 41 ? -7.002 -2.454 -2.936 1.00 11.34 81 HIS A N 13
ATOM 14140 C CA . HIS A 1 41 ? -6.715 -3.565 -3.825 1.00 14.20 81 HIS A CA 13
ATOM 14141 C C . HIS A 1 41 ? -5.366 -4.165 -3.412 1.00 44.23 81 HIS A C 13
ATOM 14142 O O . HIS A 1 41 ? -4.475 -3.409 -3.007 1.00 45.10 81 HIS A O 13
ATOM 14156 N N . PRO A 1 42 ? -5.152 -5.482 -3.552 1.00 53.32 82 PRO A N 13
ATOM 14157 C CA . PRO A 1 42 ? -3.898 -6.115 -3.163 1.00 72.42 82 PRO A CA 13
ATOM 14158 C C . PRO A 1 42 ? -2.708 -5.626 -3.984 1.00 52.32 82 PRO A C 13
ATOM 14159 O O . PRO A 1 42 ? -1.579 -5.577 -3.491 1.00 71.34 82 PRO A O 13
ATOM 14170 N N . GLU A 1 43 ? -2.948 -5.239 -5.237 1.00 61.42 83 GLU A N 13
ATOM 14171 C CA . GLU A 1 43 ? -1.888 -4.790 -6.118 1.00 34.12 83 GLU A CA 13
ATOM 14172 C C . GLU A 1 43 ? -1.494 -3.333 -5.853 1.00 12.43 83 GLU A C 13
ATOM 14173 O O . GLU A 1 43 ? -0.303 -3.003 -5.869 1.00 42.34 83 GLU A O 13
ATOM 14185 N N . GLN A 1 44 ? -2.477 -2.462 -5.580 1.00 44.43 84 GLN A N 13
ATOM 14186 C CA . GLN A 1 44 ? -2.212 -1.051 -5.300 1.00 32.24 84 GLN A CA 13
ATOM 14187 C C . GLN A 1 44 ? -1.324 -0.932 -4.068 1.00 42.43 84 GLN A C 13
ATOM 14188 O O . GLN A 1 44 ? -0.404 -0.119 -4.050 1.00 15.55 84 GLN A O 13
ATOM 14202 N N . ILE A 1 45 ? -1.595 -1.744 -3.042 1.00 0.15 85 ILE A N 13
ATOM 14203 C CA . ILE A 1 45 ? -0.851 -1.737 -1.794 1.00 71.42 85 ILE A CA 13
ATOM 14204 C C . ILE A 1 45 ? 0.631 -1.854 -2.099 1.00 4.42 85 ILE A C 13
ATOM 14205 O O . ILE A 1 45 ? 1.386 -0.955 -1.748 1.00 24.45 85 ILE A O 13
ATOM 14221 N N . ARG A 1 46 ? 1.056 -2.931 -2.764 1.00 44.42 86 ARG A N 13
ATOM 14222 C CA . ARG A 1 46 ? 2.450 -3.152 -3.127 1.00 0.12 86 ARG A CA 13
ATOM 14223 C C . ARG A 1 46 ? 3.067 -1.899 -3.774 1.00 14.23 86 ARG A C 13
ATOM 14224 O O . ARG A 1 46 ? 4.177 -1.508 -3.416 1.00 0.22 86 ARG A O 13
ATOM 14245 N N . TYR A 1 47 ? 2.371 -1.242 -4.699 1.00 22.41 87 TYR A N 13
ATOM 14246 C CA . TYR A 1 47 ? 2.901 -0.046 -5.346 1.00 34.30 87 TYR A CA 13
ATOM 14247 C C . TYR A 1 47 ? 3.068 1.128 -4.378 1.00 20.40 87 TYR A C 13
ATOM 14248 O O . TYR A 1 47 ? 4.065 1.859 -4.403 1.00 34.13 87 TYR A O 13
ATOM 14266 N N . SER A 1 48 ? 2.072 1.338 -3.528 1.00 63.05 88 SER A N 13
ATOM 14267 C CA . SER A 1 48 ? 2.104 2.429 -2.572 1.00 1.10 88 SER A CA 13
ATOM 14268 C C . SER A 1 48 ? 3.210 2.151 -1.565 1.00 33.42 88 SER A C 13
ATOM 14269 O O . SER A 1 48 ? 3.936 3.069 -1.211 1.00 62.55 88 SER A O 13
ATOM 14277 N N . LEU A 1 49 ? 3.403 0.889 -1.173 1.00 13.34 89 LEU A N 13
ATOM 14278 C CA . LEU A 1 49 ? 4.458 0.486 -0.259 1.00 63.32 89 LEU A CA 13
ATOM 14279 C C . LEU A 1 49 ? 5.792 0.836 -0.913 1.00 63.51 89 LEU A C 13
ATOM 14280 O O . LEU A 1 49 ? 6.714 1.238 -0.211 1.00 61.30 89 LEU A O 13
ATOM 14296 N N . GLU A 1 50 ? 5.931 0.665 -2.235 1.00 3.14 90 GLU A N 13
ATOM 14297 C CA . GLU A 1 50 ? 7.186 1.000 -2.909 1.00 42.23 90 GLU A CA 13
ATOM 14298 C C . GLU A 1 50 ? 7.401 2.508 -2.873 1.00 24.14 90 GLU A C 13
ATOM 14299 O O . GLU A 1 50 ? 8.534 2.975 -2.813 1.00 73.13 90 GLU A O 13
ATOM 14311 N N . ASN A 1 51 ? 6.323 3.276 -2.953 1.00 43.40 91 ASN A N 13
ATOM 14312 C CA . ASN A 1 51 ? 6.389 4.728 -2.947 1.00 34.11 91 ASN A CA 13
ATOM 14313 C C . ASN A 1 51 ? 6.756 5.287 -1.575 1.00 43.11 91 ASN A C 13
ATOM 14314 O O . ASN A 1 51 ? 7.687 6.086 -1.486 1.00 54.13 91 ASN A O 13
ATOM 14325 N N . THR A 1 52 ? 6.044 4.878 -0.528 1.00 43.11 92 THR A N 13
ATOM 14326 C CA . THR A 1 52 ? 6.234 5.316 0.845 1.00 32.31 92 THR A CA 13
ATOM 14327 C C . THR A 1 52 ? 7.474 4.695 1.498 1.00 54.13 92 THR A C 13
ATOM 14328 O O . THR A 1 52 ? 8.220 5.355 2.216 1.00 20.13 92 THR A O 13
ATOM 14339 N N . GLY A 1 53 ? 7.705 3.407 1.246 1.00 24.12 93 GLY A N 13
ATOM 14340 C CA . GLY A 1 53 ? 8.807 2.638 1.809 1.00 71.42 93 GLY A CA 13
ATOM 14341 C C . GLY A 1 53 ? 8.446 2.066 3.186 1.00 22.33 93 GLY A C 13
ATOM 14342 O O . GLY A 1 53 ? 9.220 1.282 3.726 1.00 4.02 93 GLY A O 13
ATOM 14346 N N . SER A 1 54 ? 7.265 2.376 3.750 1.00 32.42 94 SER A N 13
ATOM 14347 C CA . SER A 1 54 ? 6.838 1.866 5.055 1.00 22.21 94 SER A CA 13
ATOM 14348 C C . SER A 1 54 ? 5.324 1.598 5.097 1.00 50.34 94 SER A C 13
ATOM 14349 O O . SER A 1 54 ? 4.513 2.414 4.647 1.00 4.21 94 SER A O 13
ATOM 14357 N N . VAL A 1 55 ? 4.937 0.445 5.650 1.00 74.25 95 VAL A N 13
ATOM 14358 C CA . VAL A 1 55 ? 3.550 -0.005 5.821 1.00 74.04 95 VAL A CA 13
ATOM 14359 C C . VAL A 1 55 ? 2.782 1.065 6.588 1.00 30.44 95 VAL A C 13
ATOM 14360 O O . VAL A 1 55 ? 1.756 1.539 6.117 1.00 52.12 95 VAL A O 13
ATOM 14373 N N . GLU A 1 56 ? 3.322 1.470 7.734 1.00 74.23 96 GLU A N 13
ATOM 14374 C CA . GLU A 1 56 ? 2.781 2.468 8.641 1.00 63.31 96 GLU A CA 13
ATOM 14375 C C . GLU A 1 56 ? 2.346 3.730 7.894 1.00 35.31 96 GLU A C 13
ATOM 14376 O O . GLU A 1 56 ? 1.224 4.194 8.084 1.00 44.10 96 GLU A O 13
ATOM 14388 N N . GLU A 1 57 ? 3.197 4.249 7.004 1.00 25.23 97 GLU A N 13
ATOM 14389 C CA . GLU A 1 57 ? 2.872 5.457 6.247 1.00 25.31 97 GLU A CA 13
ATOM 14390 C C . GLU A 1 57 ? 1.695 5.170 5.331 1.00 73.43 97 GLU A C 13
ATOM 14391 O O . GLU A 1 57 ? 0.770 5.963 5.222 1.00 14.22 97 GLU A O 13
ATOM 14403 N N . THR A 1 58 ? 1.743 4.025 4.661 1.00 14.33 98 THR A N 13
ATOM 14404 C CA . THR A 1 58 ? 0.729 3.566 3.733 1.00 4.24 98 THR A CA 13
ATOM 14405 C C . THR A 1 58 ? -0.652 3.488 4.407 1.00 13.44 98 THR A C 13
ATOM 14406 O O . THR A 1 58 ? -1.669 3.913 3.844 1.00 71.22 98 THR A O 13
ATOM 14417 N N . VAL A 1 59 ? -0.718 2.975 5.627 1.00 22.51 99 VAL A N 13
ATOM 14418 C CA . VAL A 1 59 ? -1.977 2.872 6.349 1.00 63.43 99 VAL A CA 13
ATOM 14419 C C . VAL A 1 59 ? -2.405 4.263 6.834 1.00 10.31 99 VAL A C 13
ATOM 14420 O O . VAL A 1 59 ? -3.596 4.564 6.783 1.00 62.32 99 VAL A O 13
ATOM 14433 N N . GLU A 1 60 ? -1.470 5.129 7.236 1.00 14.32 100 GLU A N 13
ATOM 14434 C CA . GLU A 1 60 ? -1.745 6.482 7.724 1.00 62.14 100 GLU A CA 13
ATOM 14435 C C . GLU A 1 60 ? -2.322 7.345 6.603 1.00 53.55 100 GLU A C 13
ATOM 14436 O O . GLU A 1 60 ? -3.306 8.062 6.781 1.00 43.54 100 GLU A O 13
ATOM 14448 N N . ARG A 1 61 ? -1.734 7.282 5.414 1.00 62.12 101 ARG A N 13
ATOM 14449 C CA . ARG A 1 61 ? -2.220 8.059 4.283 1.00 13.42 101 ARG A CA 13
ATOM 14450 C C . ARG A 1 61 ? -3.571 7.500 3.851 1.00 21.22 101 ARG A C 13
ATOM 14451 O O . ARG A 1 61 ? -4.462 8.253 3.473 1.00 21.04 101 ARG A O 13
ATOM 14472 N N . TYR A 1 62 ? -3.744 6.180 3.924 1.00 21.30 102 TYR A N 13
ATOM 14473 C CA . TYR A 1 62 ? -5.021 5.563 3.581 1.00 11.20 102 TYR A CA 13
ATOM 14474 C C . TYR A 1 62 ? -6.125 6.140 4.465 1.00 23.35 102 TYR A C 13
ATOM 14475 O O . TYR A 1 62 ? -7.079 6.711 3.938 1.00 4.13 102 TYR A O 13
ATOM 14493 N N . LEU A 1 63 ? -5.988 6.039 5.789 1.00 33.43 103 LEU A N 13
ATOM 14494 C CA . LEU A 1 63 ? -6.979 6.580 6.717 1.00 72.31 103 LEU A CA 13
ATOM 14495 C C . LEU A 1 63 ? -7.150 8.096 6.553 1.00 64.14 103 LEU A C 13
ATOM 14496 O O . LEU A 1 63 ? -8.209 8.618 6.907 1.00 51.53 103 LEU A O 13
ATOM 14512 N N . ARG A 1 64 ? -6.153 8.818 6.014 1.00 62.21 104 ARG A N 13
ATOM 14513 C CA . ARG A 1 64 ? -6.267 10.266 5.792 1.00 31.33 104 ARG A CA 13
ATOM 14514 C C . ARG A 1 64 ? -7.003 10.554 4.478 1.00 62.40 104 ARG A C 13
ATOM 14515 O O . ARG A 1 64 ? -7.392 11.705 4.265 1.00 44.34 104 ARG A O 13
ATOM 14536 N N . GLY A 1 65 ? -7.212 9.549 3.619 1.00 45.35 105 GLY A N 13
ATOM 14537 C CA . GLY A 1 65 ? -7.905 9.649 2.343 1.00 14.42 105 GLY A CA 13
ATOM 14538 C C . GLY A 1 65 ? -6.997 10.025 1.184 1.00 5.24 105 GLY A C 13
ATOM 14539 O O . GLY A 1 65 ? -7.494 10.592 0.208 1.00 25.53 105 GLY A O 13
ATOM 14543 N N . ASP A 1 66 ? -5.685 9.779 1.285 1.00 70.05 106 ASP A N 13
ATOM 14544 C CA . ASP A 1 66 ? -4.777 10.139 0.194 1.00 21.44 106 ASP A CA 13
ATOM 14545 C C . ASP A 1 66 ? -4.997 9.228 -1.018 1.00 41.45 106 ASP A C 13
ATOM 14546 O O . ASP A 1 66 ? -5.678 8.205 -0.915 1.00 70.44 106 ASP A O 13
ATOM 14555 N N . GLU A 1 67 ? -4.410 9.562 -2.167 1.00 4.25 107 GLU A N 13
ATOM 14556 C CA . GLU A 1 67 ? -4.570 8.782 -3.390 1.00 61.44 107 GLU A CA 13
ATOM 14557 C C . GLU A 1 67 ? -3.684 7.552 -3.449 1.00 61.20 107 GLU A C 13
ATOM 14558 O O . GLU A 1 67 ? -2.546 7.552 -2.966 1.00 14.22 107 GLU A O 13
ATOM 14570 N N . PHE A 1 68 ? -4.214 6.513 -4.090 1.00 34.40 108 PHE A N 13
ATOM 14571 C CA . PHE A 1 68 ? -3.564 5.237 -4.280 1.00 73.24 108 PHE A CA 13
ATOM 14572 C C . PHE A 1 68 ? -3.670 4.876 -5.750 1.00 43.33 108 PHE A C 13
ATOM 14573 O O . PHE A 1 68 ? -4.739 4.561 -6.280 1.00 31.23 108 PHE A O 13
ATOM 14590 N N . SER A 1 69 ? -2.528 4.927 -6.402 1.00 60.52 109 SER A N 13
ATOM 14591 C CA . SER A 1 69 ? -2.355 4.599 -7.807 1.00 64.11 109 SER A CA 13
ATOM 14592 C C . SER A 1 69 ? -2.088 3.084 -7.935 1.00 15.15 109 SER A C 13
ATOM 14593 O O . SER A 1 69 ? -2.020 2.381 -6.919 1.00 2.21 109 SER A O 13
ATOM 14601 N N . PHE A 1 70 ? -1.969 2.559 -9.156 1.00 61.14 110 PHE A N 13
ATOM 14602 C CA . PHE A 1 70 ? -1.701 1.143 -9.428 1.00 0.04 110 PHE A CA 13
ATOM 14603 C C . PHE A 1 70 ? -0.267 0.992 -9.943 1.00 44.31 110 PHE A C 13
ATOM 14604 O O . PHE A 1 70 ? 0.287 1.943 -10.497 1.00 5.52 110 PHE A O 13
ATOM 14621 N N . PRO A 1 71 ? 0.342 -0.194 -9.796 1.00 74.12 111 PRO A N 13
ATOM 14622 C CA . PRO A 1 71 ? 1.702 -0.440 -10.243 1.00 30.54 111 PRO A CA 13
ATOM 14623 C C . PRO A 1 71 ? 1.823 -0.482 -11.769 1.00 21.15 111 PRO A C 13
ATOM 14624 O O . PRO A 1 71 ? 0.852 -0.809 -12.463 1.00 20.32 111 PRO A O 13
ATOM 14635 N N . PRO A 1 72 ? 3.035 -0.233 -12.297 1.00 50.21 112 PRO A N 13
ATOM 14636 C CA . PRO A 1 72 ? 3.269 -0.282 -13.728 1.00 22.13 112 PRO A CA 13
ATOM 14637 C C . PRO A 1 72 ? 2.982 -1.701 -14.221 1.00 20.42 112 PRO A C 13
ATOM 14638 O O . PRO A 1 72 ? 3.174 -2.675 -13.482 1.00 13.15 112 PRO A O 13
ATOM 14649 N N . GLY A 1 73 ? 2.539 -1.830 -15.469 1.00 65.44 113 GLY A N 13
ATOM 14650 C CA . GLY A 1 73 ? 2.204 -3.113 -16.074 1.00 2.02 113 GLY A CA 13
ATOM 14651 C C . GLY A 1 73 ? 0.724 -3.456 -15.892 1.00 2.31 113 GLY A C 13
ATOM 14652 O O . GLY A 1 73 ? 0.240 -4.365 -16.574 1.00 3.34 113 GLY A O 13
ATOM 14656 N N . PHE A 1 74 ? 0.007 -2.790 -14.973 1.00 65.34 114 PHE A N 13
ATOM 14657 C CA . PHE A 1 74 ? -1.413 -3.039 -14.774 1.00 70.03 114 PHE A CA 13
ATOM 14658 C C . PHE A 1 74 ? -2.195 -2.339 -15.888 1.00 25.23 114 PHE A C 13
ATOM 14659 O O . PHE A 1 74 ? -3.175 -2.870 -16.412 1.00 71.14 114 PHE A O 13
ATOM 14676 N N . GLU A 1 75 ? -1.792 -1.100 -16.179 1.00 32.43 115 GLU A N 13
ATOM 14677 C CA . GLU A 1 75 ? -2.375 -0.276 -17.222 1.00 65.54 115 GLU A CA 13
ATOM 14678 C C . GLU A 1 75 ? -1.819 -0.705 -18.570 1.00 4.13 115 GLU A C 13
ATOM 14679 O O . GLU A 1 75 ? -2.445 -0.354 -19.588 1.00 73.44 115 GLU A O 13
ATOM 14691 N N . GLY A 1 1 ? -3.868 10.654 -28.628 1.00 43.04 41 GLY A N 14
ATOM 14692 C CA . GLY A 1 1 ? -3.596 9.786 -27.483 1.00 25.13 41 GLY A CA 14
ATOM 14693 C C . GLY A 1 1 ? -2.432 8.873 -27.797 1.00 62.24 41 GLY A C 14
ATOM 14694 O O . GLY A 1 1 ? -2.637 7.757 -28.281 1.00 35.34 41 GLY A O 14
ATOM 14698 N N . ALA A 1 2 ? -1.196 9.348 -27.612 1.00 44.34 42 ALA A N 14
ATOM 14699 C CA . ALA A 1 2 ? -0.001 8.556 -27.866 1.00 42.54 42 ALA A CA 14
ATOM 14700 C C . ALA A 1 2 ? 0.242 7.682 -26.632 1.00 0.42 42 ALA A C 14
ATOM 14701 O O . ALA A 1 2 ? 1.126 7.981 -25.823 1.00 22.53 42 ALA A O 14
ATOM 14708 N N . MET A 1 3 ? -0.567 6.631 -26.486 1.00 74.23 43 MET A N 14
ATOM 14709 C CA . MET A 1 3 ? -0.524 5.667 -25.389 1.00 12.10 43 MET A CA 14
ATOM 14710 C C . MET A 1 3 ? 0.846 4.992 -25.318 1.00 41.34 43 MET A C 14
ATOM 14711 O O . MET A 1 3 ? 1.388 4.820 -24.227 1.00 50.11 43 MET A O 14
ATOM 14725 N N . GLY A 1 4 ? 1.410 4.636 -26.474 1.00 3.24 44 GLY A N 14
ATOM 14726 C CA . GLY A 1 4 ? 2.704 3.979 -26.580 1.00 14.11 44 GLY A CA 14
ATOM 14727 C C . GLY A 1 4 ? 2.668 2.571 -25.982 1.00 14.14 44 GLY A C 14
ATOM 14728 O O . GLY A 1 4 ? 3.251 2.361 -24.916 1.00 23.33 44 GLY A O 14
ATOM 14732 N N . PRO A 1 5 ? 1.998 1.601 -26.627 1.00 13.13 45 PRO A N 14
ATOM 14733 C CA . PRO A 1 5 ? 1.914 0.223 -26.142 1.00 45.02 45 PRO A CA 14
ATOM 14734 C C . PRO A 1 5 ? 3.267 -0.499 -26.276 1.00 15.24 45 PRO A C 14
ATOM 14735 O O . PRO A 1 5 ? 4.277 0.117 -26.637 1.00 35.11 45 PRO A O 14
ATOM 14746 N N . GLN A 1 6 ? 3.322 -1.785 -25.921 1.00 74.22 46 GLN A N 14
ATOM 14747 C CA . GLN A 1 6 ? 4.516 -2.622 -26.009 1.00 13.51 46 GLN A CA 14
ATOM 14748 C C . GLN A 1 6 ? 4.567 -3.253 -27.418 1.00 51.55 46 GLN A C 14
ATOM 14749 O O . GLN A 1 6 ? 3.851 -2.835 -28.334 1.00 63.44 46 GLN A O 14
ATOM 14763 N N . GLY A 1 7 ? 5.479 -4.205 -27.616 1.00 12.42 47 GLY A N 14
ATOM 14764 C CA . GLY A 1 7 ? 5.697 -4.952 -28.847 1.00 2.11 47 GLY A CA 14
ATOM 14765 C C . GLY A 1 7 ? 6.176 -6.342 -28.442 1.00 41.33 47 GLY A C 14
ATOM 14766 O O . GLY A 1 7 ? 5.460 -7.333 -28.577 1.00 41.24 47 GLY A O 14
ATOM 14770 N N . SER A 1 8 ? 7.373 -6.400 -27.865 1.00 1.25 48 SER A N 14
ATOM 14771 C CA . SER A 1 8 ? 8.041 -7.600 -27.373 1.00 44.23 48 SER A CA 14
ATOM 14772 C C . SER A 1 8 ? 8.689 -7.231 -26.033 1.00 31.03 48 SER A C 14
ATOM 14773 O O . SER A 1 8 ? 8.367 -6.188 -25.447 1.00 1.43 48 SER A O 14
ATOM 14781 N N . THR A 1 9 ? 9.507 -8.129 -25.502 1.00 35.02 49 THR A N 14
ATOM 14782 C CA . THR A 1 9 ? 10.260 -7.984 -24.269 1.00 61.32 49 THR A CA 14
ATOM 14783 C C . THR A 1 9 ? 11.690 -7.608 -24.697 1.00 71.41 49 THR A C 14
ATOM 14784 O O . THR A 1 9 ? 12.070 -7.809 -25.856 1.00 2.33 49 THR A O 14
ATOM 14795 N N . GLN A 1 10 ? 12.487 -7.030 -23.799 1.00 22.24 50 GLN A N 14
ATOM 14796 C CA . GLN A 1 10 ? 13.852 -6.616 -24.104 1.00 13.34 50 GLN A CA 14
ATOM 14797 C C . GLN A 1 10 ? 14.715 -6.981 -22.901 1.00 4.23 50 GLN A C 14
ATOM 14798 O O . GLN A 1 10 ? 15.038 -6.126 -22.075 1.00 44.34 50 GLN A O 14
ATOM 14812 N N . ASN A 1 11 ? 14.994 -8.274 -22.741 1.00 13.15 51 ASN A N 14
ATOM 14813 C CA . ASN A 1 11 ? 15.798 -8.799 -21.645 1.00 13.02 51 ASN A CA 14
ATOM 14814 C C . ASN A 1 11 ? 17.244 -8.882 -22.118 1.00 74.20 51 ASN A C 14
ATOM 14815 O O . ASN A 1 11 ? 17.519 -9.161 -23.287 1.00 31.44 51 ASN A O 14
ATOM 14826 N N . ALA A 1 12 ? 18.179 -8.666 -21.200 1.00 23.31 52 ALA A N 14
ATOM 14827 C CA . ALA A 1 12 ? 19.612 -8.709 -21.444 1.00 44.41 52 ALA A CA 14
ATOM 14828 C C . ALA A 1 12 ? 20.311 -9.216 -20.188 1.00 0.14 52 ALA A C 14
ATOM 14829 O O . ALA A 1 12 ? 19.759 -9.061 -19.092 1.00 21.42 52 ALA A O 14
ATOM 14836 N N . LEU A 1 13 ? 21.547 -9.714 -20.303 1.00 24.21 53 LEU A N 14
ATOM 14837 C CA . LEU A 1 13 ? 22.310 -10.220 -19.151 1.00 74.12 53 LEU A CA 14
ATOM 14838 C C . LEU A 1 13 ? 23.380 -9.255 -18.650 1.00 13.32 53 LEU A C 14
ATOM 14839 O O . LEU A 1 13 ? 24.005 -9.500 -17.616 1.00 72.03 53 LEU A O 14
ATOM 14855 N N . ARG A 1 14 ? 23.602 -8.137 -19.338 1.00 15.34 54 ARG A N 14
ATOM 14856 C CA . ARG A 1 14 ? 24.612 -7.159 -18.942 1.00 44.21 54 ARG A CA 14
ATOM 14857 C C . ARG A 1 14 ? 24.058 -5.745 -19.048 1.00 52.43 54 ARG A C 14
ATOM 14858 O O . ARG A 1 14 ? 23.403 -5.397 -20.034 1.00 62.42 54 ARG A O 14
ATOM 14879 N N . ARG A 1 15 ? 24.310 -4.926 -18.022 1.00 45.25 55 ARG A N 14
ATOM 14880 C CA . ARG A 1 15 ? 23.890 -3.526 -17.894 1.00 62.34 55 ARG A CA 14
ATOM 14881 C C . ARG A 1 15 ? 25.063 -2.677 -17.415 1.00 72.24 55 ARG A C 14
ATOM 14882 O O . ARG A 1 15 ? 26.134 -3.218 -17.140 1.00 45.55 55 ARG A O 14
ATOM 14903 N N . THR A 1 16 ? 24.854 -1.376 -17.259 1.00 13.54 56 THR A N 14
ATOM 14904 C CA . THR A 1 16 ? 25.839 -0.399 -16.823 1.00 62.11 56 THR A CA 14
ATOM 14905 C C . THR A 1 16 ? 25.244 0.409 -15.665 1.00 11.44 56 THR A C 14
ATOM 14906 O O . THR A 1 16 ? 24.450 1.315 -15.899 1.00 11.30 56 THR A O 14
ATOM 14917 N N . GLY A 1 17 ? 25.604 0.060 -14.422 1.00 64.33 57 GLY A N 14
ATOM 14918 C CA . GLY A 1 17 ? 25.163 0.693 -13.179 1.00 10.53 57 GLY A CA 14
ATOM 14919 C C . GLY A 1 17 ? 23.645 0.833 -13.122 1.00 44.41 57 GLY A C 14
ATOM 14920 O O . GLY A 1 17 ? 23.126 1.934 -13.306 1.00 34.13 57 GLY A O 14
ATOM 14924 N N . ARG A 1 18 ? 22.938 -0.266 -12.848 1.00 62.51 58 ARG A N 14
ATOM 14925 C CA . ARG A 1 18 ? 21.474 -0.293 -12.796 1.00 53.44 58 ARG A CA 14
ATOM 14926 C C . ARG A 1 18 ? 20.817 0.843 -11.998 1.00 53.30 58 ARG A C 14
ATOM 14927 O O . ARG A 1 18 ? 21.210 1.139 -10.864 1.00 61.33 58 ARG A O 14
ATOM 14948 N N . VAL A 1 19 ? 19.808 1.451 -12.613 1.00 62.12 59 VAL A N 14
ATOM 14949 C CA . VAL A 1 19 ? 18.997 2.544 -12.089 1.00 60.10 59 VAL A CA 14
ATOM 14950 C C . VAL A 1 19 ? 18.115 2.038 -10.931 1.00 23.22 59 VAL A C 14
ATOM 14951 O O . VAL A 1 19 ? 18.140 0.848 -10.606 1.00 14.11 59 VAL A O 14
ATOM 14964 N N . ASN A 1 20 ? 17.354 2.931 -10.291 1.00 65.03 60 ASN A N 14
ATOM 14965 C CA . ASN A 1 20 ? 16.447 2.626 -9.187 1.00 45.53 60 ASN A CA 14
ATOM 14966 C C . ASN A 1 20 ? 15.152 3.422 -9.344 1.00 74.13 60 ASN A C 14
ATOM 14967 O O . ASN A 1 20 ? 14.969 4.144 -10.332 1.00 1.10 60 ASN A O 14
ATOM 14978 N N . GLY A 1 21 ? 14.233 3.276 -8.390 1.00 11.20 61 GLY A N 14
ATOM 14979 C CA . GLY A 1 21 ? 12.956 3.964 -8.389 1.00 55.23 61 GLY A CA 14
ATOM 14980 C C . GLY A 1 21 ? 12.425 4.089 -6.973 1.00 52.13 61 GLY A C 14
ATOM 14981 O O . GLY A 1 21 ? 12.659 5.115 -6.323 1.00 74.23 61 GLY A O 14
ATOM 14985 N N . GLY A 1 22 ? 11.701 3.075 -6.510 1.00 34.45 62 GLY A N 14
ATOM 14986 C CA . GLY A 1 22 ? 11.115 3.039 -5.190 1.00 54.34 62 GLY A CA 14
ATOM 14987 C C . GLY A 1 22 ? 12.031 2.334 -4.204 1.00 33.33 62 GLY A C 14
ATOM 14988 O O . GLY A 1 22 ? 13.262 2.356 -4.301 1.00 12.02 62 GLY A O 14
ATOM 14992 N N . HIS A 1 23 ? 11.381 1.695 -3.246 1.00 32.22 63 HIS A N 14
ATOM 14993 C CA . HIS A 1 23 ? 11.955 0.944 -2.147 1.00 1.42 63 HIS A CA 14
ATOM 14994 C C . HIS A 1 23 ? 11.608 -0.542 -2.287 1.00 25.12 63 HIS A C 14
ATOM 14995 O O . HIS A 1 23 ? 10.569 -0.879 -2.858 1.00 22.34 63 HIS A O 14
ATOM 15009 N N . PRO A 1 24 ? 12.444 -1.453 -1.766 1.00 61.43 64 PRO A N 14
ATOM 15010 C CA . PRO A 1 24 ? 12.212 -2.887 -1.822 1.00 15.14 64 PRO A CA 14
ATOM 15011 C C . PRO A 1 24 ? 11.155 -3.263 -0.788 1.00 5.24 64 PRO A C 14
ATOM 15012 O O . PRO A 1 24 ? 11.311 -2.957 0.401 1.00 61.00 64 PRO A O 14
ATOM 15023 N N . VAL A 1 25 ? 10.108 -3.957 -1.228 1.00 55.44 65 VAL A N 14
ATOM 15024 C CA . VAL A 1 25 ? 9.015 -4.379 -0.367 1.00 62.12 65 VAL A CA 14
ATOM 15025 C C . VAL A 1 25 ? 8.864 -5.891 -0.436 1.00 73.40 65 VAL A C 14
ATOM 15026 O O . VAL A 1 25 ? 9.316 -6.535 -1.383 1.00 64.34 65 VAL A O 14
ATOM 15039 N N . THR A 1 26 ? 8.174 -6.453 0.548 1.00 24.13 66 THR A N 14
ATOM 15040 C CA . THR A 1 26 ? 7.937 -7.878 0.674 1.00 62.52 66 THR A CA 14
ATOM 15041 C C . THR A 1 26 ? 6.444 -8.156 0.760 1.00 30.40 66 THR A C 14
ATOM 15042 O O . THR A 1 26 ? 5.643 -7.241 0.977 1.00 34.52 66 THR A O 14
ATOM 15053 N N . THR A 1 27 ? 6.065 -9.423 0.624 1.00 44.51 67 THR A N 14
ATOM 15054 C CA . THR A 1 27 ? 4.687 -9.881 0.667 1.00 12.02 67 THR A CA 14
ATOM 15055 C C . THR A 1 27 ? 3.988 -9.427 1.958 1.00 64.25 67 THR A C 14
ATOM 15056 O O . THR A 1 27 ? 2.875 -8.895 1.918 1.00 35.44 67 THR A O 14
ATOM 15067 N N . GLN A 1 28 ? 4.699 -9.554 3.084 1.00 64.52 68 GLN A N 14
ATOM 15068 C CA . GLN A 1 28 ? 4.240 -9.197 4.420 1.00 53.24 68 GLN A CA 14
ATOM 15069 C C . GLN A 1 28 ? 3.822 -7.731 4.499 1.00 21.14 68 GLN A C 14
ATOM 15070 O O . GLN A 1 28 ? 2.916 -7.387 5.257 1.00 43.13 68 GLN A O 14
ATOM 15084 N N . MET A 1 29 ? 4.470 -6.844 3.739 1.00 5.52 69 MET A N 14
ATOM 15085 C CA . MET A 1 29 ? 4.101 -5.444 3.774 1.00 3.23 69 MET A CA 14
ATOM 15086 C C . MET A 1 29 ? 2.696 -5.297 3.177 1.00 43.24 69 MET A C 14
ATOM 15087 O O . MET A 1 29 ? 1.847 -4.638 3.789 1.00 63.20 69 MET A O 14
ATOM 15101 N N . VAL A 1 30 ? 2.431 -5.955 2.036 1.00 24.42 70 VAL A N 14
ATOM 15102 C CA . VAL A 1 30 ? 1.130 -5.908 1.377 1.00 12.02 70 VAL A CA 14
ATOM 15103 C C . VAL A 1 30 ? 0.039 -6.386 2.320 1.00 73.00 70 VAL A C 14
ATOM 15104 O O . VAL A 1 30 ? -0.923 -5.658 2.535 1.00 4.53 70 VAL A O 14
ATOM 15117 N N . GLU A 1 31 ? 0.156 -7.609 2.842 1.00 25.02 71 GLU A N 14
ATOM 15118 C CA . GLU A 1 31 ? -0.855 -8.153 3.746 1.00 23.02 71 GLU A CA 14
ATOM 15119 C C . GLU A 1 31 ? -1.042 -7.260 4.959 1.00 42.24 71 GLU A C 14
ATOM 15120 O O . GLU A 1 31 ? -2.185 -7.067 5.351 1.00 71.43 71 GLU A O 14
ATOM 15132 N N . THR A 1 32 ? 0.014 -6.689 5.542 1.00 45.40 72 THR A N 14
ATOM 15133 C CA . THR A 1 32 ? -0.159 -5.815 6.700 1.00 71.53 72 THR A CA 14
ATOM 15134 C C . THR A 1 32 ? -1.124 -4.687 6.312 1.00 40.13 72 THR A C 14
ATOM 15135 O O . THR A 1 32 ? -2.219 -4.629 6.874 1.00 65.14 72 THR A O 14
ATOM 15146 N N . VAL A 1 33 ? -0.783 -3.846 5.324 1.00 65.31 73 VAL A N 14
ATOM 15147 C CA . VAL A 1 33 ? -1.703 -2.774 4.938 1.00 10.12 73 VAL A CA 14
ATOM 15148 C C . VAL A 1 33 ? -3.055 -3.363 4.536 1.00 33.40 73 VAL A C 14
ATOM 15149 O O . VAL A 1 33 ? -4.062 -2.862 4.990 1.00 44.13 73 VAL A O 14
ATOM 15162 N N . GLN A 1 34 ? -3.117 -4.426 3.739 1.00 31.43 74 GLN A N 14
ATOM 15163 C CA . GLN A 1 34 ? -4.369 -5.049 3.292 1.00 34.14 74 GLN A CA 14
ATOM 15164 C C . GLN A 1 34 ? -5.304 -5.448 4.439 1.00 15.44 74 GLN A C 14
ATOM 15165 O O . GLN A 1 34 ? -6.522 -5.321 4.284 1.00 2.32 74 GLN A O 14
ATOM 15179 N N . ASN A 1 35 ? -4.772 -5.961 5.550 1.00 13.32 75 ASN A N 14
ATOM 15180 C CA . ASN A 1 35 ? -5.584 -6.348 6.703 1.00 41.11 75 ASN A CA 14
ATOM 15181 C C . ASN A 1 35 ? -6.129 -5.082 7.343 1.00 12.44 75 ASN A C 14
ATOM 15182 O O . ASN A 1 35 ? -7.293 -5.009 7.732 1.00 53.32 75 ASN A O 14
ATOM 15193 N N . LEU A 1 36 ? -5.260 -4.080 7.493 1.00 31.13 76 LEU A N 14
ATOM 15194 C CA . LEU A 1 36 ? -5.624 -2.817 8.110 1.00 22.12 76 LEU A CA 14
ATOM 15195 C C . LEU A 1 36 ? -6.546 -1.994 7.192 1.00 44.23 76 LEU A C 14
ATOM 15196 O O . LEU A 1 36 ? -7.441 -1.307 7.692 1.00 22.12 76 LEU A O 14
ATOM 15212 N N . ALA A 1 37 ? -6.445 -2.159 5.870 1.00 31.24 77 ALA A N 14
ATOM 15213 C CA . ALA A 1 37 ? -7.186 -1.501 4.807 1.00 54.21 77 ALA A CA 14
ATOM 15214 C C . ALA A 1 37 ? -7.858 -2.530 3.886 1.00 12.41 77 ALA A C 14
ATOM 15215 O O . ALA A 1 37 ? -7.419 -2.742 2.748 1.00 71.14 77 ALA A O 14
ATOM 15222 N N . PRO A 1 38 ? -8.960 -3.154 4.327 1.00 4.13 78 PRO A N 14
ATOM 15223 C CA . PRO A 1 38 ? -9.685 -4.129 3.517 1.00 2.34 78 PRO A CA 14
ATOM 15224 C C . PRO A 1 38 ? -10.453 -3.441 2.376 1.00 42.13 78 PRO A C 14
ATOM 15225 O O . PRO A 1 38 ? -11.066 -4.114 1.551 1.00 33.13 78 PRO A O 14
ATOM 15236 N N . ASN A 1 39 ? -10.450 -2.102 2.330 1.00 65.15 79 ASN A N 14
ATOM 15237 C CA . ASN A 1 39 ? -11.115 -1.277 1.324 1.00 3.31 79 ASN A CA 14
ATOM 15238 C C . ASN A 1 39 ? -10.199 -0.952 0.134 1.00 23.52 79 ASN A C 14
ATOM 15239 O O . ASN A 1 39 ? -10.572 -0.152 -0.725 1.00 54.02 79 ASN A O 14
ATOM 15250 N N . LEU A 1 40 ? -8.992 -1.529 0.093 1.00 44.34 80 LEU A N 14
ATOM 15251 C CA . LEU A 1 40 ? -8.004 -1.321 -0.962 1.00 44.41 80 LEU A CA 14
ATOM 15252 C C . LEU A 1 40 ? -7.694 -2.629 -1.679 1.00 70.32 80 LEU A C 14
ATOM 15253 O O . LEU A 1 40 ? -7.974 -3.720 -1.172 1.00 4.00 80 LEU A O 14
ATOM 15269 N N . HIS A 1 41 ? -7.096 -2.517 -2.865 1.00 13.42 81 HIS A N 14
ATOM 15270 C CA . HIS A 1 41 ? -6.692 -3.647 -3.681 1.00 40.24 81 HIS A CA 14
ATOM 15271 C C . HIS A 1 41 ? -5.275 -4.047 -3.242 1.00 21.41 81 HIS A C 14
ATOM 15272 O O . HIS A 1 41 ? -4.481 -3.162 -2.896 1.00 63.01 81 HIS A O 14
ATOM 15286 N N . PRO A 1 42 ? -4.906 -5.339 -3.270 1.00 44.11 82 PRO A N 14
ATOM 15287 C CA . PRO A 1 42 ? -3.577 -5.788 -2.865 1.00 22.32 82 PRO A CA 14
ATOM 15288 C C . PRO A 1 42 ? -2.480 -5.240 -3.780 1.00 34.21 82 PRO A C 14
ATOM 15289 O O . PRO A 1 42 ? -1.323 -5.117 -3.377 1.00 5.50 82 PRO A O 14
ATOM 15300 N N . GLU A 1 43 ? -2.823 -4.885 -5.012 1.00 54.23 83 GLU A N 14
ATOM 15301 C CA . GLU A 1 43 ? -1.869 -4.377 -5.970 1.00 64.45 83 GLU A CA 14
ATOM 15302 C C . GLU A 1 43 ? -1.519 -2.918 -5.721 1.00 3.41 83 GLU A C 14
ATOM 15303 O O . GLU A 1 43 ? -0.338 -2.559 -5.754 1.00 22.13 83 GLU A O 14
ATOM 15315 N N . GLN A 1 44 ? -2.526 -2.083 -5.434 1.00 13.43 84 GLN A N 14
ATOM 15316 C CA . GLN A 1 44 ? -2.280 -0.666 -5.157 1.00 40.40 84 GLN A CA 14
ATOM 15317 C C . GLN A 1 44 ? -1.328 -0.556 -3.974 1.00 12.25 84 GLN A C 14
ATOM 15318 O O . GLN A 1 44 ? -0.362 0.200 -4.010 1.00 20.51 84 GLN A O 14
ATOM 15332 N N . ILE A 1 45 ? -1.603 -1.344 -2.929 1.00 54.32 85 ILE A N 14
ATOM 15333 C CA . ILE A 1 45 ? -0.820 -1.390 -1.711 1.00 21.22 85 ILE A CA 14
ATOM 15334 C C . ILE A 1 45 ? 0.642 -1.608 -2.084 1.00 32.12 85 ILE A C 14
ATOM 15335 O O . ILE A 1 45 ? 1.455 -0.759 -1.754 1.00 4.13 85 ILE A O 14
ATOM 15351 N N . ARG A 1 46 ? 0.988 -2.701 -2.776 1.00 52.42 86 ARG A N 14
ATOM 15352 C CA . ARG A 1 46 ? 2.369 -2.973 -3.179 1.00 12.11 86 ARG A CA 14
ATOM 15353 C C . ARG A 1 46 ? 3.042 -1.742 -3.814 1.00 0.01 86 ARG A C 14
ATOM 15354 O O . ARG A 1 46 ? 4.157 -1.400 -3.431 1.00 25.00 86 ARG A O 14
ATOM 15375 N N . TYR A 1 47 ? 2.391 -1.054 -4.753 1.00 5.12 87 TYR A N 14
ATOM 15376 C CA . TYR A 1 47 ? 2.983 0.122 -5.396 1.00 64.21 87 TYR A CA 14
ATOM 15377 C C . TYR A 1 47 ? 3.174 1.273 -4.404 1.00 44.35 87 TYR A C 14
ATOM 15378 O O . TYR A 1 47 ? 4.156 2.030 -4.435 1.00 21.00 87 TYR A O 14
ATOM 15396 N N . SER A 1 48 ? 2.197 1.402 -3.517 1.00 54.51 88 SER A N 14
ATOM 15397 C CA . SER A 1 48 ? 2.190 2.435 -2.501 1.00 11.10 88 SER A CA 14
ATOM 15398 C C . SER A 1 48 ? 3.398 2.207 -1.607 1.00 33.23 88 SER A C 14
ATOM 15399 O O . SER A 1 48 ? 4.189 3.126 -1.428 1.00 41.41 88 SER A O 14
ATOM 15407 N N . LEU A 1 49 ? 3.572 0.975 -1.124 1.00 54.31 89 LEU A N 14
ATOM 15408 C CA . LEU A 1 49 ? 4.667 0.534 -0.274 1.00 53.22 89 LEU A CA 14
ATOM 15409 C C . LEU A 1 49 ? 5.991 0.789 -0.984 1.00 11.14 89 LEU A C 14
ATOM 15410 O O . LEU A 1 49 ? 6.966 1.099 -0.312 1.00 14.12 89 LEU A O 14
ATOM 15426 N N . GLU A 1 50 ? 6.068 0.635 -2.314 1.00 53.33 90 GLU A N 14
ATOM 15427 C CA . GLU A 1 50 ? 7.316 0.889 -3.029 1.00 51.14 90 GLU A CA 14
ATOM 15428 C C . GLU A 1 50 ? 7.638 2.379 -2.979 1.00 2.41 90 GLU A C 14
ATOM 15429 O O . GLU A 1 50 ? 8.808 2.741 -2.880 1.00 23.25 90 GLU A O 14
ATOM 15441 N N . ASN A 1 51 ? 6.627 3.246 -3.055 1.00 61.43 91 ASN A N 14
ATOM 15442 C CA . ASN A 1 51 ? 6.843 4.690 -3.010 1.00 24.01 91 ASN A CA 14
ATOM 15443 C C . ASN A 1 51 ? 7.121 5.184 -1.588 1.00 23.22 91 ASN A C 14
ATOM 15444 O O . ASN A 1 51 ? 8.122 5.862 -1.364 1.00 60.40 91 ASN A O 14
ATOM 15455 N N . THR A 1 52 ? 6.253 4.861 -0.629 1.00 52.14 92 THR A N 14
ATOM 15456 C CA . THR A 1 52 ? 6.361 5.272 0.767 1.00 2.53 92 THR A CA 14
ATOM 15457 C C . THR A 1 52 ? 7.575 4.613 1.440 1.00 15.02 92 THR A C 14
ATOM 15458 O O . THR A 1 52 ? 8.317 5.255 2.191 1.00 3.14 92 THR A O 14
ATOM 15469 N N . GLY A 1 53 ? 7.805 3.335 1.147 1.00 4.45 93 GLY A N 14
ATOM 15470 C CA . GLY A 1 53 ? 8.878 2.503 1.661 1.00 11.44 93 GLY A CA 14
ATOM 15471 C C . GLY A 1 53 ? 8.541 1.841 3.000 1.00 55.42 93 GLY A C 14
ATOM 15472 O O . GLY A 1 53 ? 9.329 1.003 3.450 1.00 63.14 93 GLY A O 14
ATOM 15476 N N . SER A 1 54 ? 7.401 2.166 3.619 1.00 51.10 94 SER A N 14
ATOM 15477 C CA . SER A 1 54 ? 6.958 1.608 4.889 1.00 13.41 94 SER A CA 14
ATOM 15478 C C . SER A 1 54 ? 5.436 1.439 4.908 1.00 60.33 94 SER A C 14
ATOM 15479 O O . SER A 1 54 ? 4.667 2.227 4.348 1.00 14.11 94 SER A O 14
ATOM 15487 N N . VAL A 1 55 ? 5.002 0.361 5.553 1.00 62.42 95 VAL A N 14
ATOM 15488 C CA . VAL A 1 55 ? 3.609 -0.024 5.746 1.00 24.14 95 VAL A CA 14
ATOM 15489 C C . VAL A 1 55 ? 2.926 1.062 6.551 1.00 34.31 95 VAL A C 14
ATOM 15490 O O . VAL A 1 55 ? 1.861 1.518 6.159 1.00 52.32 95 VAL A O 14
ATOM 15503 N N . GLU A 1 56 ? 3.556 1.487 7.642 1.00 13.41 96 GLU A N 14
ATOM 15504 C CA . GLU A 1 56 ? 3.041 2.501 8.535 1.00 33.23 96 GLU A CA 14
ATOM 15505 C C . GLU A 1 56 ? 2.602 3.751 7.777 1.00 34.41 96 GLU A C 14
ATOM 15506 O O . GLU A 1 56 ? 1.473 4.198 7.939 1.00 34.01 96 GLU A O 14
ATOM 15518 N N . GLU A 1 57 ? 3.449 4.257 6.882 1.00 31.05 97 GLU A N 14
ATOM 15519 C CA . GLU A 1 57 ? 3.158 5.457 6.109 1.00 21.32 97 GLU A CA 14
ATOM 15520 C C . GLU A 1 57 ? 1.955 5.214 5.205 1.00 11.02 97 GLU A C 14
ATOM 15521 O O . GLU A 1 57 ? 1.104 6.083 5.033 1.00 14.32 97 GLU A O 14
ATOM 15533 N N . THR A 1 58 ? 1.887 4.013 4.636 1.00 14.44 98 THR A N 14
ATOM 15534 C CA . THR A 1 58 ? 0.827 3.562 3.757 1.00 34.43 98 THR A CA 14
ATOM 15535 C C . THR A 1 58 ? -0.510 3.512 4.509 1.00 75.42 98 THR A C 14
ATOM 15536 O O . THR A 1 58 ? -1.557 3.858 3.962 1.00 42.05 98 THR A O 14
ATOM 15547 N N . VAL A 1 59 ? -0.485 3.117 5.772 1.00 64.22 99 VAL A N 14
ATOM 15548 C CA . VAL A 1 59 ? -1.665 3.053 6.615 1.00 43.20 99 VAL A CA 14
ATOM 15549 C C . VAL A 1 59 ? -2.068 4.494 6.975 1.00 1.33 99 VAL A C 14
ATOM 15550 O O . VAL A 1 59 ? -3.254 4.821 6.913 1.00 1.21 99 VAL A O 14
ATOM 15563 N N . GLU A 1 60 ? -1.098 5.368 7.285 1.00 30.32 100 GLU A N 14
ATOM 15564 C CA . GLU A 1 60 ? -1.323 6.763 7.672 1.00 22.43 100 GLU A CA 14
ATOM 15565 C C . GLU A 1 60 ? -1.965 7.566 6.542 1.00 74.44 100 GLU A C 14
ATOM 15566 O O . GLU A 1 60 ? -2.769 8.462 6.801 1.00 70.15 100 GLU A O 14
ATOM 15578 N N . ARG A 1 61 ? -1.617 7.277 5.286 1.00 74.42 101 ARG A N 14
ATOM 15579 C CA . ARG A 1 61 ? -2.185 7.967 4.130 1.00 21.45 101 ARG A CA 14
ATOM 15580 C C . ARG A 1 61 ? -3.553 7.361 3.802 1.00 44.43 101 ARG A C 14
ATOM 15581 O O . ARG A 1 61 ? -4.485 8.088 3.478 1.00 33.25 101 ARG A O 14
ATOM 15602 N N . TYR A 1 62 ? -3.704 6.042 3.912 1.00 64.31 102 TYR A N 14
ATOM 15603 C CA . TYR A 1 62 ? -4.968 5.356 3.639 1.00 22.44 102 TYR A CA 14
ATOM 15604 C C . TYR A 1 62 ? -6.096 5.912 4.496 1.00 21.12 102 TYR A C 14
ATOM 15605 O O . TYR A 1 62 ? -7.126 6.313 3.956 1.00 15.41 102 TYR A O 14
ATOM 15623 N N . LEU A 1 63 ? -5.896 5.969 5.814 1.00 64.41 103 LEU A N 14
ATOM 15624 C CA . LEU A 1 63 ? -6.893 6.470 6.753 1.00 65.30 103 LEU A CA 14
ATOM 15625 C C . LEU A 1 63 ? -7.267 7.929 6.495 1.00 31.12 103 LEU A C 14
ATOM 15626 O O . LEU A 1 63 ? -8.319 8.364 6.954 1.00 75.00 103 LEU A O 14
ATOM 15642 N N . ARG A 1 64 ? -6.429 8.690 5.787 1.00 23.45 104 ARG A N 14
ATOM 15643 C CA . ARG A 1 64 ? -6.711 10.087 5.467 1.00 74.35 104 ARG A CA 14
ATOM 15644 C C . ARG A 1 64 ? -7.539 10.182 4.182 1.00 53.54 104 ARG A C 14
ATOM 15645 O O . ARG A 1 64 ? -8.033 11.273 3.887 1.00 61.11 104 ARG A O 14
ATOM 15666 N N . GLY A 1 65 ? -7.667 9.092 3.414 1.00 74.23 105 GLY A N 14
ATOM 15667 C CA . GLY A 1 65 ? -8.406 9.127 2.160 1.00 22.02 105 GLY A CA 14
ATOM 15668 C C . GLY A 1 65 ? -7.484 9.667 1.064 1.00 60.13 105 GLY A C 14
ATOM 15669 O O . GLY A 1 65 ? -7.897 10.511 0.259 1.00 4.32 105 GLY A O 14
ATOM 15673 N N . ASP A 1 66 ? -6.194 9.309 1.105 1.00 71.22 106 ASP A N 14
ATOM 15674 C CA . ASP A 1 66 ? -5.223 9.764 0.112 1.00 34.43 106 ASP A CA 14
ATOM 15675 C C . ASP A 1 66 ? -5.409 9.022 -1.220 1.00 2.32 106 ASP A C 14
ATOM 15676 O O . ASP A 1 66 ? -6.183 8.069 -1.334 1.00 3.04 106 ASP A O 14
ATOM 15685 N N . GLU A 1 67 ? -4.694 9.450 -2.253 1.00 21.14 107 GLU A N 14
ATOM 15686 C CA . GLU A 1 67 ? -4.738 8.864 -3.581 1.00 63.13 107 GLU A CA 14
ATOM 15687 C C . GLU A 1 67 ? -3.900 7.589 -3.621 1.00 52.24 107 GLU A C 14
ATOM 15688 O O . GLU A 1 67 ? -2.754 7.568 -3.171 1.00 63.01 107 GLU A O 14
ATOM 15700 N N . PHE A 1 68 ? -4.470 6.518 -4.164 1.00 4.05 108 PHE A N 14
ATOM 15701 C CA . PHE A 1 68 ? -3.804 5.229 -4.297 1.00 62.33 108 PHE A CA 14
ATOM 15702 C C . PHE A 1 68 ? -3.955 4.784 -5.740 1.00 65.12 108 PHE A C 14
ATOM 15703 O O . PHE A 1 68 ? -5.047 4.435 -6.188 1.00 62.42 108 PHE A O 14
ATOM 15720 N N . SER A 1 69 ? -2.848 4.798 -6.461 1.00 21.34 109 SER A N 14
ATOM 15721 C CA . SER A 1 69 ? -2.750 4.391 -7.855 1.00 13.42 109 SER A CA 14
ATOM 15722 C C . SER A 1 69 ? -2.252 2.941 -7.917 1.00 14.12 109 SER A C 14
ATOM 15723 O O . SER A 1 69 ? -1.998 2.314 -6.880 1.00 30.11 109 SER A O 14
ATOM 15731 N N . PHE A 1 70 ? -2.150 2.386 -9.118 1.00 63.42 110 PHE A N 14
ATOM 15732 C CA . PHE A 1 70 ? -1.705 1.018 -9.359 1.00 52.42 110 PHE A CA 14
ATOM 15733 C C . PHE A 1 70 ? -0.266 1.010 -9.905 1.00 75.42 110 PHE A C 14
ATOM 15734 O O . PHE A 1 70 ? 0.177 2.031 -10.433 1.00 14.14 110 PHE A O 14
ATOM 15751 N N . PRO A 1 71 ? 0.471 -0.111 -9.784 1.00 13.22 111 PRO A N 14
ATOM 15752 C CA . PRO A 1 71 ? 1.846 -0.199 -10.260 1.00 24.31 111 PRO A CA 14
ATOM 15753 C C . PRO A 1 71 ? 1.949 -0.225 -11.787 1.00 32.13 111 PRO A C 14
ATOM 15754 O O . PRO A 1 71 ? 0.976 -0.554 -12.476 1.00 33.02 111 PRO A O 14
ATOM 15765 N N . PRO A 1 72 ? 3.151 0.055 -12.316 1.00 50.44 112 PRO A N 14
ATOM 15766 C CA . PRO A 1 72 ? 3.391 0.046 -13.744 1.00 63.43 112 PRO A CA 14
ATOM 15767 C C . PRO A 1 72 ? 3.157 -1.366 -14.282 1.00 73.21 112 PRO A C 14
ATOM 15768 O O . PRO A 1 72 ? 3.619 -2.351 -13.697 1.00 63.31 112 PRO A O 14
ATOM 15779 N N . GLY A 1 73 ? 2.429 -1.457 -15.395 1.00 73.03 113 GLY A N 14
ATOM 15780 C CA . GLY A 1 73 ? 2.092 -2.713 -16.048 1.00 60.15 113 GLY A CA 14
ATOM 15781 C C . GLY A 1 73 ? 0.694 -3.209 -15.683 1.00 54.40 113 GLY A C 14
ATOM 15782 O O . GLY A 1 73 ? 0.213 -4.146 -16.318 1.00 23.34 113 GLY A O 14
ATOM 15786 N N . PHE A 1 74 ? 0.027 -2.629 -14.676 1.00 52.20 114 PHE A N 14
ATOM 15787 C CA . PHE A 1 74 ? -1.319 -3.053 -14.291 1.00 42.22 114 PHE A CA 14
ATOM 15788 C C . PHE A 1 74 ? -2.381 -2.518 -15.259 1.00 44.41 114 PHE A C 14
ATOM 15789 O O . PHE A 1 74 ? -3.451 -3.112 -15.396 1.00 44.14 114 PHE A O 14
ATOM 15806 N N . GLU A 1 75 ? -2.121 -1.371 -15.888 1.00 60.11 115 GLU A N 14
ATOM 15807 C CA . GLU A 1 75 ? -3.035 -0.730 -16.820 1.00 13.03 115 GLU A CA 14
ATOM 15808 C C . GLU A 1 75 ? -2.678 -1.097 -18.242 1.00 23.42 115 GLU A C 14
ATOM 15809 O O . GLU A 1 75 ? -3.574 -1.580 -18.966 1.00 14.20 115 GLU A O 14
ATOM 15821 N N . GLY A 1 1 ? 13.860 -6.551 35.297 1.00 11.11 41 GLY A N 15
ATOM 15822 C CA . GLY A 1 1 ? 14.326 -7.857 35.781 1.00 71.15 41 GLY A CA 15
ATOM 15823 C C . GLY A 1 1 ? 15.292 -8.439 34.767 1.00 52.54 41 GLY A C 15
ATOM 15824 O O . GLY A 1 1 ? 15.951 -7.672 34.071 1.00 42.13 41 GLY A O 15
ATOM 15828 N N . ALA A 1 2 ? 15.415 -9.770 34.688 1.00 35.40 42 ALA A N 15
ATOM 15829 C CA . ALA A 1 2 ? 16.316 -10.414 33.726 1.00 2.42 42 ALA A CA 15
ATOM 15830 C C . ALA A 1 2 ? 15.885 -10.118 32.282 1.00 13.44 42 ALA A C 15
ATOM 15831 O O . ALA A 1 2 ? 16.711 -10.072 31.369 1.00 43.11 42 ALA A O 15
ATOM 15838 N N . MET A 1 3 ? 14.578 -9.955 32.068 1.00 44.40 43 MET A N 15
ATOM 15839 C CA . MET A 1 3 ? 13.994 -9.644 30.780 1.00 30.14 43 MET A CA 15
ATOM 15840 C C . MET A 1 3 ? 13.904 -8.119 30.764 1.00 41.12 43 MET A C 15
ATOM 15841 O O . MET A 1 3 ? 12.887 -7.549 31.167 1.00 72.21 43 MET A O 15
ATOM 15855 N N . GLY A 1 4 ? 15.007 -7.462 30.405 1.00 42.44 44 GLY A N 15
ATOM 15856 C CA . GLY A 1 4 ? 15.076 -6.012 30.340 1.00 74.05 44 GLY A CA 15
ATOM 15857 C C . GLY A 1 4 ? 16.481 -5.499 30.024 1.00 53.32 44 GLY A C 15
ATOM 15858 O O . GLY A 1 4 ? 17.069 -4.829 30.870 1.00 0.12 44 GLY A O 15
ATOM 15862 N N . PRO A 1 5 ? 17.063 -5.816 28.852 1.00 21.53 45 PRO A N 15
ATOM 15863 C CA . PRO A 1 5 ? 18.393 -5.341 28.487 1.00 35.32 45 PRO A CA 15
ATOM 15864 C C . PRO A 1 5 ? 18.330 -3.843 28.146 1.00 21.42 45 PRO A C 15
ATOM 15865 O O . PRO A 1 5 ? 17.257 -3.314 27.839 1.00 32.04 45 PRO A O 15
ATOM 15876 N N . GLN A 1 6 ? 19.480 -3.164 28.169 1.00 61.24 46 GLN A N 15
ATOM 15877 C CA . GLN A 1 6 ? 19.591 -1.734 27.875 1.00 73.32 46 GLN A CA 15
ATOM 15878 C C . GLN A 1 6 ? 19.107 -1.416 26.455 1.00 13.42 46 GLN A C 15
ATOM 15879 O O . GLN A 1 6 ? 19.153 -2.278 25.571 1.00 2.10 46 GLN A O 15
ATOM 15893 N N . GLY A 1 7 ? 18.679 -0.173 26.226 1.00 71.42 47 GLY A N 15
ATOM 15894 C CA . GLY A 1 7 ? 18.198 0.311 24.941 1.00 3.20 47 GLY A CA 15
ATOM 15895 C C . GLY A 1 7 ? 19.197 1.265 24.305 1.00 45.21 47 GLY A C 15
ATOM 15896 O O . GLY A 1 7 ? 20.339 1.381 24.765 1.00 41.33 47 GLY A O 15
ATOM 15900 N N . SER A 1 8 ? 18.770 1.924 23.230 1.00 2.03 48 SER A N 15
ATOM 15901 C CA . SER A 1 8 ? 19.553 2.880 22.462 1.00 13.34 48 SER A CA 15
ATOM 15902 C C . SER A 1 8 ? 18.624 3.951 21.880 1.00 13.23 48 SER A C 15
ATOM 15903 O O . SER A 1 8 ? 17.405 3.887 22.037 1.00 21.04 48 SER A O 15
ATOM 15911 N N . THR A 1 9 ? 19.198 4.906 21.158 1.00 3.34 49 THR A N 15
ATOM 15912 C CA . THR A 1 9 ? 18.537 6.039 20.509 1.00 22.42 49 THR A CA 15
ATOM 15913 C C . THR A 1 9 ? 18.885 6.120 19.014 1.00 15.41 49 THR A C 15
ATOM 15914 O O . THR A 1 9 ? 18.460 7.064 18.340 1.00 52.20 49 THR A O 15
ATOM 15925 N N . GLN A 1 10 ? 19.634 5.131 18.505 1.00 1.41 50 GLN A N 15
ATOM 15926 C CA . GLN A 1 10 ? 20.102 4.974 17.132 1.00 73.41 50 GLN A CA 15
ATOM 15927 C C . GLN A 1 10 ? 18.959 4.908 16.107 1.00 0.20 50 GLN A C 15
ATOM 15928 O O . GLN A 1 10 ? 18.573 3.840 15.628 1.00 44.04 50 GLN A O 15
ATOM 15942 N N . ASN A 1 11 ? 18.397 6.065 15.786 1.00 32.34 51 ASN A N 15
ATOM 15943 C CA . ASN A 1 11 ? 17.314 6.240 14.830 1.00 25.23 51 ASN A CA 15
ATOM 15944 C C . ASN A 1 11 ? 17.863 6.174 13.405 1.00 65.33 51 ASN A C 15
ATOM 15945 O O . ASN A 1 11 ? 17.096 5.949 12.470 1.00 4.24 51 ASN A O 15
ATOM 15956 N N . ALA A 1 12 ? 19.164 6.408 13.209 1.00 50.23 52 ALA A N 15
ATOM 15957 C CA . ALA A 1 12 ? 19.802 6.346 11.909 1.00 42.52 52 ALA A CA 15
ATOM 15958 C C . ALA A 1 12 ? 20.420 4.955 11.795 1.00 10.12 52 ALA A C 15
ATOM 15959 O O . ALA A 1 12 ? 21.156 4.514 12.684 1.00 2.03 52 ALA A O 15
ATOM 15966 N N . LEU A 1 13 ? 20.117 4.247 10.710 1.00 74.53 53 LEU A N 15
ATOM 15967 C CA . LEU A 1 13 ? 20.622 2.902 10.451 1.00 32.03 53 LEU A CA 15
ATOM 15968 C C . LEU A 1 13 ? 21.075 2.783 9.008 1.00 4.00 53 LEU A C 15
ATOM 15969 O O . LEU A 1 13 ? 20.736 3.629 8.176 1.00 24.32 53 LEU A O 15
ATOM 15985 N N . ARG A 1 14 ? 21.825 1.714 8.729 1.00 72.30 54 ARG A N 15
ATOM 15986 C CA . ARG A 1 14 ? 22.402 1.373 7.432 1.00 73.52 54 ARG A CA 15
ATOM 15987 C C . ARG A 1 14 ? 21.405 1.603 6.305 1.00 20.31 54 ARG A C 15
ATOM 15988 O O . ARG A 1 14 ? 20.299 1.043 6.318 1.00 53.32 54 ARG A O 15
ATOM 16009 N N . ARG A 1 15 ? 21.748 2.501 5.382 1.00 42.43 55 ARG A N 15
ATOM 16010 C CA . ARG A 1 15 ? 20.920 2.821 4.232 1.00 13.44 55 ARG A CA 15
ATOM 16011 C C . ARG A 1 15 ? 21.354 1.844 3.156 1.00 43.33 55 ARG A C 15
ATOM 16012 O O . ARG A 1 15 ? 22.458 1.971 2.614 1.00 50.12 55 ARG A O 15
ATOM 16033 N N . THR A 1 16 ? 20.544 0.827 2.905 1.00 25.34 56 THR A N 15
ATOM 16034 C CA . THR A 1 16 ? 20.812 -0.209 1.922 1.00 4.14 56 THR A CA 15
ATOM 16035 C C . THR A 1 16 ? 19.584 -0.295 1.020 1.00 74.53 56 THR A C 15
ATOM 16036 O O . THR A 1 16 ? 18.458 -0.232 1.519 1.00 40.03 56 THR A O 15
ATOM 16047 N N . GLY A 1 17 ? 19.778 -0.454 -0.290 1.00 74.32 57 GLY A N 15
ATOM 16048 C CA . GLY A 1 17 ? 18.690 -0.550 -1.252 1.00 1.30 57 GLY A CA 15
ATOM 16049 C C . GLY A 1 17 ? 19.037 0.165 -2.553 1.00 42.24 57 GLY A C 15
ATOM 16050 O O . GLY A 1 17 ? 20.070 0.830 -2.671 1.00 20.00 57 GLY A O 15
ATOM 16054 N N . ARG A 1 18 ? 18.164 0.031 -3.550 1.00 32.04 58 ARG A N 15
ATOM 16055 C CA . ARG A 1 18 ? 18.306 0.633 -4.872 1.00 3.54 58 ARG A CA 15
ATOM 16056 C C . ARG A 1 18 ? 17.132 1.565 -5.144 1.00 12.01 58 ARG A C 15
ATOM 16057 O O . ARG A 1 18 ? 16.222 1.681 -4.322 1.00 43.32 58 ARG A O 15
ATOM 16078 N N . VAL A 1 19 ? 17.149 2.206 -6.308 1.00 44.20 59 VAL A N 15
ATOM 16079 C CA . VAL A 1 19 ? 16.143 3.148 -6.783 1.00 10.04 59 VAL A CA 15
ATOM 16080 C C . VAL A 1 19 ? 15.472 2.545 -8.024 1.00 22.33 59 VAL A C 15
ATOM 16081 O O . VAL A 1 19 ? 15.368 3.174 -9.078 1.00 43.34 59 VAL A O 15
ATOM 16094 N N . ASN A 1 20 ? 15.089 1.264 -7.935 1.00 14.31 60 ASN A N 15
ATOM 16095 C CA . ASN A 1 20 ? 14.445 0.539 -9.029 1.00 33.24 60 ASN A CA 15
ATOM 16096 C C . ASN A 1 20 ? 12.957 0.891 -9.038 1.00 44.21 60 ASN A C 15
ATOM 16097 O O . ASN A 1 20 ? 12.113 0.083 -8.645 1.00 63.21 60 ASN A O 15
ATOM 16108 N N . GLY A 1 21 ? 12.625 2.119 -9.436 1.00 21.14 61 GLY A N 15
ATOM 16109 C CA . GLY A 1 21 ? 11.258 2.629 -9.507 1.00 73.43 61 GLY A CA 15
ATOM 16110 C C . GLY A 1 21 ? 10.596 2.896 -8.148 1.00 12.22 61 GLY A C 15
ATOM 16111 O O . GLY A 1 21 ? 9.597 3.621 -8.109 1.00 65.50 61 GLY A O 15
ATOM 16115 N N . GLY A 1 22 ? 11.144 2.406 -7.037 1.00 24.22 62 GLY A N 15
ATOM 16116 C CA . GLY A 1 22 ? 10.647 2.574 -5.691 1.00 70.45 62 GLY A CA 15
ATOM 16117 C C . GLY A 1 22 ? 11.677 1.970 -4.741 1.00 1.35 62 GLY A C 15
ATOM 16118 O O . GLY A 1 22 ? 12.872 1.920 -5.044 1.00 45.14 62 GLY A O 15
ATOM 16122 N N . HIS A 1 23 ? 11.212 1.591 -3.566 1.00 23.10 63 HIS A N 15
ATOM 16123 C CA . HIS A 1 23 ? 11.923 0.978 -2.452 1.00 31.52 63 HIS A CA 15
ATOM 16124 C C . HIS A 1 23 ? 11.564 -0.513 -2.417 1.00 3.12 63 HIS A C 15
ATOM 16125 O O . HIS A 1 23 ? 10.488 -0.883 -2.885 1.00 52.14 63 HIS A O 15
ATOM 16139 N N . PRO A 1 24 ? 12.432 -1.385 -1.877 1.00 73.24 64 PRO A N 15
ATOM 16140 C CA . PRO A 1 24 ? 12.151 -2.807 -1.806 1.00 11.21 64 PRO A CA 15
ATOM 16141 C C . PRO A 1 24 ? 11.090 -3.084 -0.741 1.00 21.14 64 PRO A C 15
ATOM 16142 O O . PRO A 1 24 ? 11.094 -2.478 0.333 1.00 40.43 64 PRO A O 15
ATOM 16153 N N . VAL A 1 25 ? 10.184 -4.008 -1.042 1.00 41.40 65 VAL A N 15
ATOM 16154 C CA . VAL A 1 25 ? 9.106 -4.437 -0.154 1.00 43.45 65 VAL A CA 15
ATOM 16155 C C . VAL A 1 25 ? 9.031 -5.962 -0.176 1.00 62.10 65 VAL A C 15
ATOM 16156 O O . VAL A 1 25 ? 9.573 -6.611 -1.080 1.00 4.33 65 VAL A O 15
ATOM 16169 N N . THR A 1 26 ? 8.314 -6.534 0.785 1.00 45.23 66 THR A N 15
ATOM 16170 C CA . THR A 1 26 ? 8.105 -7.962 0.946 1.00 4.31 66 THR A CA 15
ATOM 16171 C C . THR A 1 26 ? 6.597 -8.226 0.971 1.00 33.41 66 THR A C 15
ATOM 16172 O O . THR A 1 26 ? 5.791 -7.308 1.163 1.00 3.30 66 THR A O 15
ATOM 16183 N N . THR A 1 27 ? 6.183 -9.476 0.777 1.00 14.23 67 THR A N 15
ATOM 16184 C CA . THR A 1 27 ? 4.788 -9.914 0.764 1.00 2.13 67 THR A CA 15
ATOM 16185 C C . THR A 1 27 ? 4.083 -9.497 2.065 1.00 64.42 67 THR A C 15
ATOM 16186 O O . THR A 1 27 ? 2.971 -8.967 2.050 1.00 21.23 67 THR A O 15
ATOM 16197 N N . GLN A 1 28 ? 4.791 -9.669 3.186 1.00 61.05 68 GLN A N 15
ATOM 16198 C CA . GLN A 1 28 ? 4.334 -9.344 4.528 1.00 52.54 68 GLN A CA 15
ATOM 16199 C C . GLN A 1 28 ? 3.910 -7.882 4.655 1.00 54.45 68 GLN A C 15
ATOM 16200 O O . GLN A 1 28 ? 2.992 -7.608 5.416 1.00 43.52 68 GLN A O 15
ATOM 16214 N N . MET A 1 29 ? 4.539 -6.939 3.941 1.00 55.43 69 MET A N 15
ATOM 16215 C CA . MET A 1 29 ? 4.143 -5.541 4.029 1.00 32.55 69 MET A CA 15
ATOM 16216 C C . MET A 1 29 ? 2.752 -5.360 3.397 1.00 65.01 69 MET A C 15
ATOM 16217 O O . MET A 1 29 ? 1.910 -4.633 3.935 1.00 21.24 69 MET A O 15
ATOM 16231 N N . VAL A 1 30 ? 2.517 -6.028 2.257 1.00 55.11 70 VAL A N 15
ATOM 16232 C CA . VAL A 1 30 ? 1.254 -5.975 1.525 1.00 34.24 70 VAL A CA 15
ATOM 16233 C C . VAL A 1 30 ? 0.130 -6.460 2.427 1.00 41.50 70 VAL A C 15
ATOM 16234 O O . VAL A 1 30 ? -0.838 -5.728 2.625 1.00 53.23 70 VAL A O 15
ATOM 16247 N N . GLU A 1 31 ? 0.261 -7.664 2.987 1.00 34.24 71 GLU A N 15
ATOM 16248 C CA . GLU A 1 31 ? -0.779 -8.187 3.867 1.00 3.35 71 GLU A CA 15
ATOM 16249 C C . GLU A 1 31 ? -0.976 -7.267 5.073 1.00 22.33 71 GLU A C 15
ATOM 16250 O O . GLU A 1 31 ? -2.119 -7.094 5.472 1.00 42.30 71 GLU A O 15
ATOM 16262 N N . THR A 1 32 ? 0.070 -6.656 5.647 1.00 70.22 72 THR A N 15
ATOM 16263 C CA . THR A 1 32 ? -0.098 -5.741 6.785 1.00 23.42 72 THR A CA 15
ATOM 16264 C C . THR A 1 32 ? -1.098 -4.644 6.387 1.00 22.00 72 THR A C 15
ATOM 16265 O O . THR A 1 32 ? -2.199 -4.602 6.947 1.00 34.42 72 THR A O 15
ATOM 16276 N N . VAL A 1 33 ? -0.754 -3.804 5.395 1.00 4.02 73 VAL A N 15
ATOM 16277 C CA . VAL A 1 33 ? -1.671 -2.752 4.951 1.00 63.42 73 VAL A CA 15
ATOM 16278 C C . VAL A 1 33 ? -3.031 -3.349 4.597 1.00 42.42 73 VAL A C 15
ATOM 16279 O O . VAL A 1 33 ? -4.034 -2.792 5.020 1.00 40.11 73 VAL A O 15
ATOM 16292 N N . GLN A 1 34 ? -3.086 -4.454 3.848 1.00 22.30 74 GLN A N 15
ATOM 16293 C CA . GLN A 1 34 ? -4.350 -5.071 3.447 1.00 74.14 74 GLN A CA 15
ATOM 16294 C C . GLN A 1 34 ? -5.236 -5.403 4.642 1.00 0.03 74 GLN A C 15
ATOM 16295 O O . GLN A 1 34 ? -6.419 -5.078 4.624 1.00 4.13 74 GLN A O 15
ATOM 16309 N N . ASN A 1 35 ? -4.687 -6.052 5.666 1.00 31.12 75 ASN A N 15
ATOM 16310 C CA . ASN A 1 35 ? -5.429 -6.431 6.857 1.00 35.33 75 ASN A CA 15
ATOM 16311 C C . ASN A 1 35 ? -6.028 -5.186 7.499 1.00 23.23 75 ASN A C 15
ATOM 16312 O O . ASN A 1 35 ? -7.189 -5.209 7.918 1.00 44.23 75 ASN A O 15
ATOM 16323 N N . LEU A 1 36 ? -5.246 -4.101 7.585 1.00 42.13 76 LEU A N 15
ATOM 16324 C CA . LEU A 1 36 ? -5.702 -2.847 8.190 1.00 11.20 76 LEU A CA 15
ATOM 16325 C C . LEU A 1 36 ? -6.561 -1.997 7.232 1.00 62.20 76 LEU A C 15
ATOM 16326 O O . LEU A 1 36 ? -7.318 -1.145 7.687 1.00 23.35 76 LEU A O 15
ATOM 16342 N N . ALA A 1 37 ? -6.498 -2.243 5.920 1.00 15.41 77 ALA A N 15
ATOM 16343 C CA . ALA A 1 37 ? -7.236 -1.571 4.855 1.00 42.22 77 ALA A CA 15
ATOM 16344 C C . ALA A 1 37 ? -7.901 -2.606 3.940 1.00 42.22 77 ALA A C 15
ATOM 16345 O O . ALA A 1 37 ? -7.438 -2.824 2.812 1.00 21.13 77 ALA A O 15
ATOM 16352 N N . PRO A 1 38 ? -9.011 -3.229 4.365 1.00 15.52 78 PRO A N 15
ATOM 16353 C CA . PRO A 1 38 ? -9.701 -4.215 3.539 1.00 41.10 78 PRO A CA 15
ATOM 16354 C C . PRO A 1 38 ? -10.349 -3.568 2.303 1.00 4.35 78 PRO A C 15
ATOM 16355 O O . PRO A 1 38 ? -10.729 -4.262 1.364 1.00 31.14 78 PRO A O 15
ATOM 16366 N N . ASN A 1 39 ? -10.470 -2.237 2.316 1.00 43.20 79 ASN A N 15
ATOM 16367 C CA . ASN A 1 39 ? -11.045 -1.393 1.279 1.00 65.34 79 ASN A CA 15
ATOM 16368 C C . ASN A 1 39 ? -10.107 -1.193 0.085 1.00 62.34 79 ASN A C 15
ATOM 16369 O O . ASN A 1 39 ? -10.573 -0.839 -0.998 1.00 72.12 79 ASN A O 15
ATOM 16380 N N . LEU A 1 40 ? -8.795 -1.365 0.270 1.00 43.52 80 LEU A N 15
ATOM 16381 C CA . LEU A 1 40 ? -7.820 -1.151 -0.797 1.00 11.22 80 LEU A CA 15
ATOM 16382 C C . LEU A 1 40 ? -7.615 -2.358 -1.699 1.00 21.21 80 LEU A C 15
ATOM 16383 O O . LEU A 1 40 ? -7.848 -3.505 -1.302 1.00 70.15 80 LEU A O 15
ATOM 16399 N N . HIS A 1 41 ? -7.150 -2.082 -2.919 1.00 31.41 81 HIS A N 15
ATOM 16400 C CA . HIS A 1 41 ? -6.853 -3.090 -3.924 1.00 73.41 81 HIS A CA 15
ATOM 16401 C C . HIS A 1 41 ? -5.547 -3.777 -3.505 1.00 35.33 81 HIS A C 15
ATOM 16402 O O . HIS A 1 41 ? -4.655 -3.109 -2.971 1.00 51.43 81 HIS A O 15
ATOM 16416 N N . PRO A 1 42 ? -5.381 -5.080 -3.761 1.00 74.13 82 PRO A N 15
ATOM 16417 C CA . PRO A 1 42 ? -4.182 -5.806 -3.372 1.00 43.13 82 PRO A CA 15
ATOM 16418 C C . PRO A 1 42 ? -2.918 -5.363 -4.108 1.00 61.22 82 PRO A C 15
ATOM 16419 O O . PRO A 1 42 ? -1.822 -5.495 -3.558 1.00 1.34 82 PRO A O 15
ATOM 16430 N N . GLU A 1 43 ? -3.053 -4.829 -5.325 1.00 73.14 83 GLU A N 15
ATOM 16431 C CA . GLU A 1 43 ? -1.907 -4.391 -6.112 1.00 13.04 83 GLU A CA 15
ATOM 16432 C C . GLU A 1 43 ? -1.538 -2.947 -5.739 1.00 72.42 83 GLU A C 15
ATOM 16433 O O . GLU A 1 43 ? -0.353 -2.634 -5.582 1.00 52.13 83 GLU A O 15
ATOM 16445 N N . GLN A 1 44 ? -2.545 -2.092 -5.479 1.00 42.13 84 GLN A N 15
ATOM 16446 C CA . GLN A 1 44 ? -2.316 -0.691 -5.108 1.00 41.01 84 GLN A CA 15
ATOM 16447 C C . GLN A 1 44 ? -1.473 -0.632 -3.844 1.00 14.03 84 GLN A C 15
ATOM 16448 O O . GLN A 1 44 ? -0.620 0.241 -3.710 1.00 21.12 84 GLN A O 15
ATOM 16462 N N . ILE A 1 45 ? -1.705 -1.568 -2.919 1.00 14.15 85 ILE A N 15
ATOM 16463 C CA . ILE A 1 45 ? -0.962 -1.641 -1.678 1.00 31.40 85 ILE A CA 15
ATOM 16464 C C . ILE A 1 45 ? 0.515 -1.788 -2.019 1.00 33.42 85 ILE A C 15
ATOM 16465 O O . ILE A 1 45 ? 1.284 -0.914 -1.642 1.00 2.51 85 ILE A O 15
ATOM 16481 N N . ARG A 1 46 ? 0.922 -2.862 -2.714 1.00 24.12 86 ARG A N 15
ATOM 16482 C CA . ARG A 1 46 ? 2.324 -3.058 -3.080 1.00 41.43 86 ARG A CA 15
ATOM 16483 C C . ARG A 1 46 ? 2.903 -1.800 -3.690 1.00 75.42 86 ARG A C 15
ATOM 16484 O O . ARG A 1 46 ? 3.974 -1.373 -3.272 1.00 54.53 86 ARG A O 15
ATOM 16505 N N . TYR A 1 47 ? 2.226 -1.216 -4.676 1.00 74.45 87 TYR A N 15
ATOM 16506 C CA . TYR A 1 47 ? 2.768 -0.028 -5.305 1.00 51.55 87 TYR A CA 15
ATOM 16507 C C . TYR A 1 47 ? 2.953 1.119 -4.322 1.00 21.13 87 TYR A C 15
ATOM 16508 O O . TYR A 1 47 ? 3.965 1.825 -4.364 1.00 24.34 87 TYR A O 15
ATOM 16526 N N . SER A 1 48 ? 1.983 1.309 -3.433 1.00 73.01 88 SER A N 15
ATOM 16527 C CA . SER A 1 48 ? 2.070 2.372 -2.449 1.00 63.42 88 SER A CA 15
ATOM 16528 C C . SER A 1 48 ? 3.275 2.080 -1.565 1.00 51.02 88 SER A C 15
ATOM 16529 O O . SER A 1 48 ? 4.089 2.970 -1.383 1.00 74.32 88 SER A O 15
ATOM 16537 N N . LEU A 1 49 ? 3.417 0.854 -1.055 1.00 62.15 89 LEU A N 15
ATOM 16538 C CA . LEU A 1 49 ? 4.522 0.438 -0.199 1.00 31.14 89 LEU A CA 15
ATOM 16539 C C . LEU A 1 49 ? 5.863 0.706 -0.864 1.00 74.33 89 LEU A C 15
ATOM 16540 O O . LEU A 1 49 ? 6.799 1.134 -0.194 1.00 52.02 89 LEU A O 15
ATOM 16556 N N . GLU A 1 50 ? 5.975 0.421 -2.160 1.00 2.01 90 GLU A N 15
ATOM 16557 C CA . GLU A 1 50 ? 7.206 0.623 -2.909 1.00 71.24 90 GLU A CA 15
ATOM 16558 C C . GLU A 1 50 ? 7.520 2.111 -3.013 1.00 73.23 90 GLU A C 15
ATOM 16559 O O . GLU A 1 50 ? 8.682 2.508 -3.017 1.00 52.21 90 GLU A O 15
ATOM 16571 N N . ASN A 1 51 ? 6.495 2.951 -3.098 1.00 35.43 91 ASN A N 15
ATOM 16572 C CA . ASN A 1 51 ? 6.689 4.388 -3.209 1.00 15.21 91 ASN A CA 15
ATOM 16573 C C . ASN A 1 51 ? 6.934 5.073 -1.863 1.00 2.13 91 ASN A C 15
ATOM 16574 O O . ASN A 1 51 ? 7.847 5.897 -1.788 1.00 21.21 91 ASN A O 15
ATOM 16585 N N . THR A 1 52 ? 6.149 4.774 -0.822 1.00 31.11 92 THR A N 15
ATOM 16586 C CA . THR A 1 52 ? 6.260 5.352 0.512 1.00 24.45 92 THR A CA 15
ATOM 16587 C C . THR A 1 52 ? 7.487 4.790 1.240 1.00 62.32 92 THR A C 15
ATOM 16588 O O . THR A 1 52 ? 8.262 5.521 1.851 1.00 41.40 92 THR A O 15
ATOM 16599 N N . GLY A 1 53 ? 7.720 3.487 1.098 1.00 23.51 93 GLY A N 15
ATOM 16600 C CA . GLY A 1 53 ? 8.810 2.735 1.699 1.00 23.34 93 GLY A CA 15
ATOM 16601 C C . GLY A 1 53 ? 8.525 2.359 3.148 1.00 2.01 93 GLY A C 15
ATOM 16602 O O . GLY A 1 53 ? 9.403 1.772 3.777 1.00 3.22 93 GLY A O 15
ATOM 16606 N N . SER A 1 54 ? 7.319 2.635 3.664 1.00 32.43 94 SER A N 15
ATOM 16607 C CA . SER A 1 54 ? 6.907 2.319 5.027 1.00 2.24 94 SER A CA 15
ATOM 16608 C C . SER A 1 54 ? 5.431 1.883 5.048 1.00 23.31 94 SER A C 15
ATOM 16609 O O . SER A 1 54 ? 4.573 2.569 4.483 1.00 1.41 94 SER A O 15
ATOM 16617 N N . VAL A 1 55 ? 5.130 0.714 5.638 1.00 64.33 95 VAL A N 15
ATOM 16618 C CA . VAL A 1 55 ? 3.759 0.202 5.763 1.00 14.33 95 VAL A CA 15
ATOM 16619 C C . VAL A 1 55 ? 2.992 1.256 6.545 1.00 62.12 95 VAL A C 15
ATOM 16620 O O . VAL A 1 55 ? 1.950 1.694 6.083 1.00 52.01 95 VAL A O 15
ATOM 16633 N N . GLU A 1 56 ? 3.535 1.709 7.673 1.00 43.11 96 GLU A N 15
ATOM 16634 C CA . GLU A 1 56 ? 2.914 2.711 8.523 1.00 51.10 96 GLU A CA 15
ATOM 16635 C C . GLU A 1 56 ? 2.540 3.955 7.726 1.00 74.35 96 GLU A C 15
ATOM 16636 O O . GLU A 1 56 ? 1.428 4.443 7.878 1.00 5.34 96 GLU A O 15
ATOM 16648 N N . GLU A 1 57 ? 3.413 4.430 6.828 1.00 33.03 97 GLU A N 15
ATOM 16649 C CA . GLU A 1 57 ? 3.101 5.605 6.018 1.00 45.14 97 GLU A CA 15
ATOM 16650 C C . GLU A 1 57 ? 1.867 5.304 5.170 1.00 62.32 97 GLU A C 15
ATOM 16651 O O . GLU A 1 57 ? 0.981 6.147 5.050 1.00 23.54 97 GLU A O 15
ATOM 16663 N N . THR A 1 58 ? 1.829 4.110 4.582 1.00 44.21 98 THR A N 15
ATOM 16664 C CA . THR A 1 58 ? 0.769 3.588 3.741 1.00 41.25 98 THR A CA 15
ATOM 16665 C C . THR A 1 58 ? -0.559 3.483 4.509 1.00 71.42 98 THR A C 15
ATOM 16666 O O . THR A 1 58 ? -1.614 3.825 3.975 1.00 63.54 98 THR A O 15
ATOM 16677 N N . VAL A 1 59 ? -0.529 3.056 5.766 1.00 71.02 99 VAL A N 15
ATOM 16678 C CA . VAL A 1 59 ? -1.729 2.939 6.590 1.00 72.33 99 VAL A CA 15
ATOM 16679 C C . VAL A 1 59 ? -2.182 4.352 7.015 1.00 45.14 99 VAL A C 15
ATOM 16680 O O . VAL A 1 59 ? -3.381 4.639 7.040 1.00 61.02 99 VAL A O 15
ATOM 16693 N N . GLU A 1 60 ? -1.236 5.255 7.298 1.00 4.12 100 GLU A N 15
ATOM 16694 C CA . GLU A 1 60 ? -1.488 6.626 7.736 1.00 33.42 100 GLU A CA 15
ATOM 16695 C C . GLU A 1 60 ? -2.084 7.486 6.626 1.00 64.22 100 GLU A C 15
ATOM 16696 O O . GLU A 1 60 ? -2.890 8.375 6.901 1.00 3.34 100 GLU A O 15
ATOM 16708 N N . ARG A 1 61 ? -1.730 7.217 5.371 1.00 63.03 101 ARG A N 15
ATOM 16709 C CA . ARG A 1 61 ? -2.272 7.941 4.224 1.00 21.03 101 ARG A CA 15
ATOM 16710 C C . ARG A 1 61 ? -3.620 7.317 3.858 1.00 25.45 101 ARG A C 15
ATOM 16711 O O . ARG A 1 61 ? -4.553 8.018 3.483 1.00 35.12 101 ARG A O 15
ATOM 16732 N N . TYR A 1 62 ? -3.753 5.999 3.992 1.00 70.13 102 TYR A N 15
ATOM 16733 C CA . TYR A 1 62 ? -4.992 5.278 3.704 1.00 5.42 102 TYR A CA 15
ATOM 16734 C C . TYR A 1 62 ? -6.124 5.829 4.568 1.00 71.43 102 TYR A C 15
ATOM 16735 O O . TYR A 1 62 ? -7.137 6.285 4.037 1.00 33.10 102 TYR A O 15
ATOM 16753 N N . LEU A 1 63 ? -5.949 5.832 5.895 1.00 55.32 103 LEU A N 15
ATOM 16754 C CA . LEU A 1 63 ? -6.964 6.346 6.811 1.00 1.14 103 LEU A CA 15
ATOM 16755 C C . LEU A 1 63 ? -7.309 7.800 6.498 1.00 53.22 103 LEU A C 15
ATOM 16756 O O . LEU A 1 63 ? -8.434 8.219 6.768 1.00 44.35 103 LEU A O 15
ATOM 16772 N N . ARG A 1 64 ? -6.393 8.562 5.884 1.00 65.43 104 ARG A N 15
ATOM 16773 C CA . ARG A 1 64 ? -6.634 9.960 5.534 1.00 52.14 104 ARG A CA 15
ATOM 16774 C C . ARG A 1 64 ? -7.380 10.090 4.197 1.00 33.12 104 ARG A C 15
ATOM 16775 O O . ARG A 1 64 ? -7.807 11.187 3.846 1.00 31.25 104 ARG A O 15
ATOM 16796 N N . GLY A 1 65 ? -7.559 8.989 3.462 1.00 53.41 105 GLY A N 15
ATOM 16797 C CA . GLY A 1 65 ? -8.264 8.971 2.190 1.00 11.52 105 GLY A CA 15
ATOM 16798 C C . GLY A 1 65 ? -7.389 9.474 1.056 1.00 12.43 105 GLY A C 15
ATOM 16799 O O . GLY A 1 65 ? -7.910 10.035 0.091 1.00 42.12 105 GLY A O 15
ATOM 16803 N N . ASP A 1 66 ? -6.072 9.299 1.178 1.00 70.05 106 ASP A N 15
ATOM 16804 C CA . ASP A 1 66 ? -5.123 9.751 0.167 1.00 55.11 106 ASP A CA 15
ATOM 16805 C C . ASP A 1 66 ? -5.262 8.970 -1.144 1.00 70.31 106 ASP A C 15
ATOM 16806 O O . ASP A 1 66 ? -6.061 8.030 -1.246 1.00 40.13 106 ASP A O 15
ATOM 16815 N N . GLU A 1 67 ? -4.527 9.394 -2.168 1.00 72.13 107 GLU A N 15
ATOM 16816 C CA . GLU A 1 67 ? -4.510 8.786 -3.486 1.00 32.32 107 GLU A CA 15
ATOM 16817 C C . GLU A 1 67 ? -3.599 7.575 -3.466 1.00 43.20 107 GLU A C 15
ATOM 16818 O O . GLU A 1 67 ? -2.524 7.594 -2.862 1.00 4.51 107 GLU A O 15
ATOM 16830 N N . PHE A 1 68 ? -4.034 6.531 -4.159 1.00 62.12 108 PHE A N 15
ATOM 16831 C CA . PHE A 1 68 ? -3.322 5.279 -4.283 1.00 54.51 108 PHE A CA 15
ATOM 16832 C C . PHE A 1 68 ? -3.330 4.912 -5.762 1.00 71.05 108 PHE A C 15
ATOM 16833 O O . PHE A 1 68 ? -4.357 4.534 -6.318 1.00 23.04 108 PHE A O 15
ATOM 16850 N N . SER A 1 69 ? -2.180 4.996 -6.411 1.00 44.41 109 SER A N 15
ATOM 16851 C CA . SER A 1 69 ? -2.033 4.653 -7.822 1.00 23.02 109 SER A CA 15
ATOM 16852 C C . SER A 1 69 ? -1.829 3.142 -7.986 1.00 60.53 109 SER A C 15
ATOM 16853 O O . SER A 1 69 ? -1.624 2.416 -7.002 1.00 53.21 109 SER A O 15
ATOM 16861 N N . PHE A 1 70 ? -1.890 2.676 -9.236 1.00 74.33 110 PHE A N 15
ATOM 16862 C CA . PHE A 1 70 ? -1.708 1.273 -9.622 1.00 73.24 110 PHE A CA 15
ATOM 16863 C C . PHE A 1 70 ? -0.276 1.100 -10.154 1.00 71.04 110 PHE A C 15
ATOM 16864 O O . PHE A 1 70 ? 0.275 2.058 -10.703 1.00 12.41 110 PHE A O 15
ATOM 16881 N N . PRO A 1 71 ? 0.338 -0.091 -10.007 1.00 30.14 111 PRO A N 15
ATOM 16882 C CA . PRO A 1 71 ? 1.700 -0.362 -10.443 1.00 41.01 111 PRO A CA 15
ATOM 16883 C C . PRO A 1 71 ? 1.886 -0.322 -11.959 1.00 1.33 111 PRO A C 15
ATOM 16884 O O . PRO A 1 71 ? 0.905 -0.372 -12.703 1.00 3.21 111 PRO A O 15
ATOM 16895 N N . PRO A 1 72 ? 3.147 -0.294 -12.426 1.00 52.05 112 PRO A N 15
ATOM 16896 C CA . PRO A 1 72 ? 3.467 -0.256 -13.843 1.00 22.43 112 PRO A CA 15
ATOM 16897 C C . PRO A 1 72 ? 2.987 -1.515 -14.568 1.00 11.53 112 PRO A C 15
ATOM 16898 O O . PRO A 1 72 ? 3.140 -2.637 -14.076 1.00 44.13 112 PRO A O 15
ATOM 16909 N N . GLY A 1 73 ? 2.459 -1.334 -15.776 1.00 33.41 113 GLY A N 15
ATOM 16910 C CA . GLY A 1 73 ? 1.956 -2.412 -16.617 1.00 43.21 113 GLY A CA 15
ATOM 16911 C C . GLY A 1 73 ? 0.586 -2.936 -16.196 1.00 15.24 113 GLY A C 15
ATOM 16912 O O . GLY A 1 73 ? 0.109 -3.890 -16.810 1.00 24.24 113 GLY A O 15
ATOM 16916 N N . PHE A 1 74 ? -0.022 -2.398 -15.133 1.00 23.23 114 PHE A N 15
ATOM 16917 C CA . PHE A 1 74 ? -1.343 -2.833 -14.709 1.00 70.32 114 PHE A CA 15
ATOM 16918 C C . PHE A 1 74 ? -2.381 -2.352 -15.733 1.00 61.34 114 PHE A C 15
ATOM 16919 O O . PHE A 1 74 ? -3.399 -3.009 -15.948 1.00 43.34 114 PHE A O 15
ATOM 16936 N N . GLU A 1 75 ? -2.141 -1.175 -16.310 1.00 41.50 115 GLU A N 15
ATOM 16937 C CA . GLU A 1 75 ? -2.963 -0.509 -17.311 1.00 60.12 115 GLU A CA 15
ATOM 16938 C C . GLU A 1 75 ? -2.887 -1.210 -18.669 1.00 13.13 115 GLU A C 15
ATOM 16939 O O . GLU A 1 75 ? -2.313 -2.312 -18.780 1.00 43.51 115 GLU A O 15
ATOM 16951 N N . GLY A 1 1 ? -1.459 25.330 24.288 1.00 43.42 41 GLY A N 16
ATOM 16952 C CA . GLY A 1 1 ? -0.764 25.450 23.004 1.00 40.44 41 GLY A CA 16
ATOM 16953 C C . GLY A 1 1 ? -1.029 26.806 22.372 1.00 41.23 41 GLY A C 16
ATOM 16954 O O . GLY A 1 1 ? -0.565 27.819 22.903 1.00 60.22 41 GLY A O 16
ATOM 16958 N N . ALA A 1 2 ? -1.798 26.834 21.276 1.00 52.14 42 ALA A N 16
ATOM 16959 C CA . ALA A 1 2 ? -2.184 28.007 20.493 1.00 24.15 42 ALA A CA 16
ATOM 16960 C C . ALA A 1 2 ? -0.989 28.938 20.233 1.00 10.30 42 ALA A C 16
ATOM 16961 O O . ALA A 1 2 ? -0.924 30.045 20.772 1.00 21.21 42 ALA A O 16
ATOM 16968 N N . MET A 1 3 ? -0.032 28.478 19.420 1.00 33.32 43 MET A N 16
ATOM 16969 C CA . MET A 1 3 ? 1.173 29.240 19.073 1.00 43.43 43 MET A CA 16
ATOM 16970 C C . MET A 1 3 ? 1.240 29.612 17.583 1.00 5.44 43 MET A C 16
ATOM 16971 O O . MET A 1 3 ? 2.220 30.220 17.160 1.00 50.12 43 MET A O 16
ATOM 16985 N N . GLY A 1 4 ? 0.229 29.222 16.796 1.00 24.43 44 GLY A N 16
ATOM 16986 C CA . GLY A 1 4 ? 0.102 29.479 15.364 1.00 13.35 44 GLY A CA 16
ATOM 16987 C C . GLY A 1 4 ? 1.386 29.289 14.548 1.00 12.44 44 GLY A C 16
ATOM 16988 O O . GLY A 1 4 ? 1.828 30.250 13.925 1.00 52.44 44 GLY A O 16
ATOM 16992 N N . PRO A 1 5 ? 1.965 28.076 14.473 1.00 2.42 45 PRO A N 16
ATOM 16993 C CA . PRO A 1 5 ? 3.197 27.819 13.722 1.00 32.20 45 PRO A CA 16
ATOM 16994 C C . PRO A 1 5 ? 3.085 28.108 12.220 1.00 13.21 45 PRO A C 16
ATOM 16995 O O . PRO A 1 5 ? 4.096 28.390 11.566 1.00 31.12 45 PRO A O 16
ATOM 17006 N N . GLN A 1 6 ? 1.880 28.021 11.650 1.00 1.23 46 GLN A N 16
ATOM 17007 C CA . GLN A 1 6 ? 1.657 28.307 10.237 1.00 74.22 46 GLN A CA 16
ATOM 17008 C C . GLN A 1 6 ? 1.516 29.822 10.021 1.00 23.53 46 GLN A C 16
ATOM 17009 O O . GLN A 1 6 ? 1.612 30.279 8.886 1.00 72.44 46 GLN A O 16
ATOM 17023 N N . GLY A 1 7 ? 1.297 30.614 11.075 1.00 1.21 47 GLY A N 16
ATOM 17024 C CA . GLY A 1 7 ? 1.115 32.048 10.967 1.00 64.15 47 GLY A CA 16
ATOM 17025 C C . GLY A 1 7 ? -0.268 32.261 10.359 1.00 44.22 47 GLY A C 16
ATOM 17026 O O . GLY A 1 7 ? -1.268 32.075 11.060 1.00 2.12 47 GLY A O 16
ATOM 17030 N N . SER A 1 8 ? -0.348 32.592 9.071 1.00 33.25 48 SER A N 16
ATOM 17031 C CA . SER A 1 8 ? -1.599 32.812 8.352 1.00 33.43 48 SER A CA 16
ATOM 17032 C C . SER A 1 8 ? -1.747 31.768 7.241 1.00 54.31 48 SER A C 16
ATOM 17033 O O . SER A 1 8 ? -0.768 31.161 6.794 1.00 65.45 48 SER A O 16
ATOM 17041 N N . THR A 1 9 ? -2.978 31.588 6.759 1.00 42.24 49 THR A N 16
ATOM 17042 C CA . THR A 1 9 ? -3.376 30.671 5.692 1.00 43.04 49 THR A CA 16
ATOM 17043 C C . THR A 1 9 ? -3.000 31.269 4.320 1.00 63.44 49 THR A C 16
ATOM 17044 O O . THR A 1 9 ? -3.829 31.426 3.420 1.00 45.54 49 THR A O 16
ATOM 17055 N N . GLN A 1 10 ? -1.741 31.683 4.193 1.00 14.04 50 GLN A N 16
ATOM 17056 C CA . GLN A 1 10 ? -1.140 32.270 3.012 1.00 24.00 50 GLN A CA 16
ATOM 17057 C C . GLN A 1 10 ? -0.911 31.201 1.946 1.00 24.24 50 GLN A C 16
ATOM 17058 O O . GLN A 1 10 ? -0.822 30.012 2.266 1.00 44.34 50 GLN A O 16
ATOM 17072 N N . ASN A 1 11 ? -0.770 31.639 0.693 1.00 45.34 51 ASN A N 16
ATOM 17073 C CA . ASN A 1 11 ? -0.530 30.751 -0.433 1.00 22.53 51 ASN A CA 16
ATOM 17074 C C . ASN A 1 11 ? 0.823 30.083 -0.238 1.00 20.12 51 ASN A C 16
ATOM 17075 O O . ASN A 1 11 ? 1.835 30.769 -0.067 1.00 72.14 51 ASN A O 16
ATOM 17086 N N . ALA A 1 12 ? 0.837 28.758 -0.250 1.00 12.20 52 ALA A N 16
ATOM 17087 C CA . ALA A 1 12 ? 2.020 27.934 -0.101 1.00 51.13 52 ALA A CA 16
ATOM 17088 C C . ALA A 1 12 ? 1.780 26.658 -0.899 1.00 0.02 52 ALA A C 16
ATOM 17089 O O . ALA A 1 12 ? 0.631 26.336 -1.212 1.00 21.42 52 ALA A O 16
ATOM 17096 N N . LEU A 1 13 ? 2.832 25.905 -1.211 1.00 73.30 53 LEU A N 16
ATOM 17097 C CA . LEU A 1 13 ? 2.721 24.652 -1.956 1.00 11.23 53 LEU A CA 16
ATOM 17098 C C . LEU A 1 13 ? 3.748 23.671 -1.406 1.00 60.13 53 LEU A C 16
ATOM 17099 O O . LEU A 1 13 ? 4.676 24.057 -0.687 1.00 51.12 53 LEU A O 16
ATOM 17115 N N . ARG A 1 14 ? 3.575 22.386 -1.705 1.00 14.05 5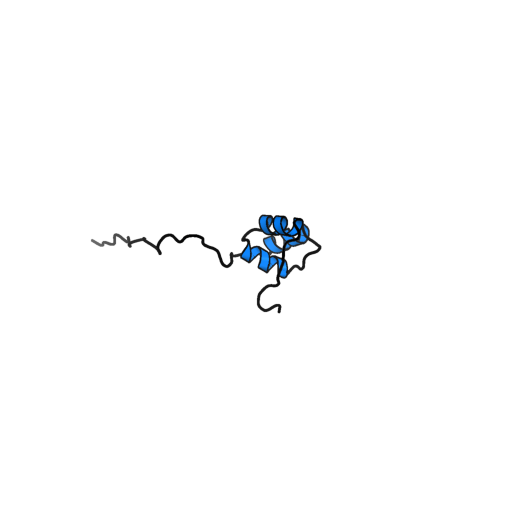4 ARG A N 16
ATOM 17116 C CA . ARG A 1 14 ? 4.475 21.343 -1.244 1.00 65.12 54 ARG A CA 16
ATOM 17117 C C . ARG A 1 14 ? 5.796 21.454 -1.988 1.00 33.34 54 ARG A C 16
ATOM 17118 O O . ARG A 1 14 ? 5.817 21.450 -3.221 1.00 72.35 54 ARG A O 16
ATOM 17139 N N . ARG A 1 15 ? 6.882 21.619 -1.233 1.00 5.14 55 ARG A N 16
ATOM 17140 C CA . ARG A 1 15 ? 8.230 21.713 -1.781 1.00 40.03 55 ARG A CA 16
ATOM 17141 C C . ARG A 1 15 ? 8.537 20.348 -2.402 1.00 23.12 55 ARG A C 16
ATOM 17142 O O . ARG A 1 15 ? 8.038 19.337 -1.904 1.00 15.44 55 ARG A O 16
ATOM 17163 N N . THR A 1 16 ? 9.384 20.284 -3.426 1.00 23.53 56 THR A N 16
ATOM 17164 C CA . THR A 1 16 ? 9.739 19.027 -4.078 1.00 14.02 56 THR A CA 16
ATOM 17165 C C . THR A 1 16 ? 11.260 18.972 -4.139 1.00 31.21 56 THR A C 16
ATOM 17166 O O . THR A 1 16 ? 11.879 19.749 -4.867 1.00 25.22 56 THR A O 16
ATOM 17177 N N . GLY A 1 17 ? 11.864 18.083 -3.357 1.00 63.42 57 GLY A N 16
ATOM 17178 C CA . GLY A 1 17 ? 13.309 17.917 -3.295 1.00 60.43 57 GLY A CA 16
ATOM 17179 C C . GLY A 1 17 ? 13.690 16.831 -2.309 1.00 4.40 57 GLY A C 16
ATOM 17180 O O . GLY A 1 17 ? 14.596 17.010 -1.501 1.00 23.34 57 GLY A O 16
ATOM 17184 N N . ARG A 1 18 ? 12.941 15.732 -2.315 1.00 23.22 58 ARG A N 16
ATOM 17185 C CA . ARG A 1 18 ? 13.142 14.580 -1.454 1.00 71.14 58 ARG A CA 16
ATOM 17186 C C . ARG A 1 18 ? 13.260 13.323 -2.319 1.00 15.12 58 ARG A C 16
ATOM 17187 O O . ARG A 1 18 ? 13.065 13.379 -3.541 1.00 12.04 58 ARG A O 16
ATOM 17208 N N . VAL A 1 19 ? 13.567 12.210 -1.652 1.00 43.54 59 VAL A N 16
ATOM 17209 C CA . VAL A 1 19 ? 13.766 10.861 -2.175 1.00 64.12 59 VAL A CA 16
ATOM 17210 C C . VAL A 1 19 ? 12.666 10.451 -3.158 1.00 11.22 59 VAL A C 16
ATOM 17211 O O . VAL A 1 19 ? 11.560 10.991 -3.126 1.00 1.24 59 VAL A O 16
ATOM 17224 N N . ASN A 1 20 ? 12.977 9.505 -4.045 1.00 33.01 60 ASN A N 16
ATOM 17225 C CA . ASN A 1 20 ? 12.058 8.961 -5.040 1.00 20.24 60 ASN A CA 16
ATOM 17226 C C . ASN A 1 20 ? 11.047 8.039 -4.340 1.00 55.23 60 ASN A C 16
ATOM 17227 O O . ASN A 1 20 ? 11.015 7.931 -3.108 1.00 12.14 60 ASN A O 16
ATOM 17238 N N . GLY A 1 21 ? 10.234 7.335 -5.127 1.00 65.12 61 GLY A N 16
ATOM 17239 C CA . GLY A 1 21 ? 9.232 6.393 -4.662 1.00 72.14 61 GLY A CA 16
ATOM 17240 C C . GLY A 1 21 ? 9.582 5.011 -5.204 1.00 10.33 61 GLY A C 16
ATOM 17241 O O . GLY A 1 21 ? 8.789 4.444 -5.957 1.00 15.25 61 GLY A O 16
ATOM 17245 N N . GLY A 1 22 ? 10.765 4.491 -4.871 1.00 14.21 62 GLY A N 16
ATOM 17246 C CA . GLY A 1 22 ? 11.242 3.192 -5.315 1.00 61.03 62 GLY A CA 16
ATOM 17247 C C . GLY A 1 22 ? 12.042 2.517 -4.211 1.00 21.34 62 GLY A C 16
ATOM 17248 O O . GLY A 1 22 ? 13.260 2.674 -4.132 1.00 31.31 62 GLY A O 16
ATOM 17252 N N . HIS A 1 23 ? 11.354 1.778 -3.343 1.00 12.51 63 HIS A N 16
ATOM 17253 C CA . HIS A 1 23 ? 11.925 1.040 -2.225 1.00 4.31 63 HIS A CA 16
ATOM 17254 C C . HIS A 1 23 ? 11.561 -0.445 -2.368 1.00 61.22 63 HIS A C 16
ATOM 17255 O O . HIS A 1 23 ? 10.546 -0.756 -3.004 1.00 30.01 63 HIS A O 16
ATOM 17269 N N . PRO A 1 24 ? 12.341 -1.372 -1.783 1.00 43.02 64 PRO A N 16
ATOM 17270 C CA . PRO A 1 24 ? 12.081 -2.800 -1.856 1.00 44.00 64 PRO A CA 16
ATOM 17271 C C . PRO A 1 24 ? 10.967 -3.176 -0.879 1.00 43.11 64 PRO A C 16
ATOM 17272 O O . PRO A 1 24 ? 10.962 -2.750 0.281 1.00 42.41 64 PRO A O 16
ATOM 17283 N N . VAL A 1 25 ? 10.037 -4.022 -1.310 1.00 13.12 65 VAL A N 16
ATOM 17284 C CA . VAL A 1 25 ? 8.925 -4.461 -0.468 1.00 12.50 65 VAL A CA 16
ATOM 17285 C C . VAL A 1 25 ? 8.831 -5.983 -0.461 1.00 54.25 65 VAL A C 16
ATOM 17286 O O . VAL A 1 25 ? 9.393 -6.667 -1.323 1.00 31.31 65 VAL A O 16
ATOM 17299 N N . THR A 1 26 ? 8.191 -6.518 0.574 1.00 3.13 66 THR A N 16
ATOM 17300 C CA . THR A 1 26 ? 7.993 -7.941 0.787 1.00 34.33 66 THR A CA 16
ATOM 17301 C C . THR A 1 26 ? 6.508 -8.242 0.974 1.00 25.24 66 THR A C 16
ATOM 17302 O O . THR A 1 26 ? 5.732 -7.349 1.323 1.00 1.53 66 THR A O 16
ATOM 17313 N N . THR A 1 27 ? 6.131 -9.514 0.839 1.00 43.21 67 THR A N 16
ATOM 17314 C CA . THR A 1 27 ? 4.769 -10.016 0.965 1.00 53.01 67 THR A CA 16
ATOM 17315 C C . THR A 1 27 ? 4.120 -9.499 2.253 1.00 11.20 67 THR A C 16
ATOM 17316 O O . THR A 1 27 ? 2.995 -9.001 2.220 1.00 22.10 67 THR A O 16
ATOM 17327 N N . GLN A 1 28 ? 4.864 -9.574 3.360 1.00 23.11 68 GLN A N 16
ATOM 17328 C CA . GLN A 1 28 ? 4.467 -9.157 4.701 1.00 31.01 68 GLN A CA 16
ATOM 17329 C C . GLN A 1 28 ? 4.006 -7.700 4.755 1.00 24.14 68 GLN A C 16
ATOM 17330 O O . GLN A 1 28 ? 3.120 -7.355 5.531 1.00 22.13 68 GLN A O 16
ATOM 17344 N N . MET A 1 29 ? 4.619 -6.812 3.977 1.00 11.12 69 MET A N 16
ATOM 17345 C CA . MET A 1 29 ? 4.230 -5.412 3.986 1.00 71.41 69 MET A CA 16
ATOM 17346 C C . MET A 1 29 ? 2.834 -5.273 3.376 1.00 25.21 69 MET A C 16
ATOM 17347 O O . MET A 1 29 ? 1.980 -4.574 3.926 1.00 12.43 69 MET A O 16
ATOM 17361 N N . VAL A 1 30 ? 2.604 -5.959 2.252 1.00 64.01 70 VAL A N 16
ATOM 17362 C CA . VAL A 1 30 ? 1.343 -5.934 1.527 1.00 53.43 70 VAL A CA 16
ATOM 17363 C C . VAL A 1 30 ? 0.205 -6.456 2.400 1.00 61.05 70 VAL A C 16
ATOM 17364 O O . VAL A 1 30 ? -0.822 -5.790 2.516 1.00 71.12 70 VAL A O 16
ATOM 17377 N N . GLU A 1 31 ? 0.368 -7.636 3.002 1.00 61.21 71 GLU A N 16
ATOM 17378 C CA . GLU A 1 31 ? -0.671 -8.215 3.842 1.00 5.23 71 GLU A CA 16
ATOM 17379 C C . GLU A 1 31 ? -0.959 -7.306 5.030 1.00 55.12 71 GLU A C 16
ATOM 17380 O O . GLU A 1 31 ? -2.131 -7.097 5.303 1.00 21.12 71 GLU A O 16
ATOM 17392 N N . THR A 1 32 ? 0.037 -6.734 5.716 1.00 50.44 72 THR A N 16
ATOM 17393 C CA . THR A 1 32 ? -0.256 -5.851 6.849 1.00 4.24 72 THR A CA 16
ATOM 17394 C C . THR A 1 32 ? -1.142 -4.691 6.387 1.00 62.11 72 THR A C 16
ATOM 17395 O O . THR A 1 32 ? -2.231 -4.536 6.947 1.00 42.22 72 THR A O 16
ATOM 17406 N N . VAL A 1 33 ? -0.740 -3.904 5.375 1.00 23.51 73 VAL A N 16
ATOM 17407 C CA . VAL A 1 33 ? -1.618 -2.820 4.928 1.00 32.13 73 VAL A CA 16
ATOM 17408 C C . VAL A 1 33 ? -2.986 -3.399 4.575 1.00 24.13 73 VAL A C 16
ATOM 17409 O O . VAL A 1 33 ? -3.977 -2.851 5.025 1.00 10.32 73 VAL A O 16
ATOM 17422 N N . GLN A 1 34 ? -3.061 -4.495 3.818 1.00 63.44 74 GLN A N 16
ATOM 17423 C CA . GLN A 1 34 ? -4.348 -5.081 3.432 1.00 75.53 74 GLN A CA 16
ATOM 17424 C C . GLN A 1 34 ? -5.220 -5.413 4.646 1.00 31.10 74 GLN A C 16
ATOM 17425 O O . GLN A 1 34 ? -6.413 -5.127 4.634 1.00 55.43 74 GLN A O 16
ATOM 17439 N N . ASN A 1 35 ? -4.639 -5.995 5.690 1.00 21.40 75 ASN A N 16
ATOM 17440 C CA . ASN A 1 35 ? -5.321 -6.383 6.918 1.00 24.43 75 ASN A CA 16
ATOM 17441 C C . ASN A 1 35 ? -5.917 -5.180 7.640 1.00 50.20 75 ASN A C 16
ATOM 17442 O O . ASN A 1 35 ? -6.983 -5.300 8.254 1.00 43.24 75 ASN A O 16
ATOM 17453 N N . LEU A 1 36 ? -5.215 -4.044 7.580 1.00 1.31 76 LEU A N 16
ATOM 17454 C CA . LEU A 1 36 ? -5.601 -2.784 8.219 1.00 40.22 76 LEU A CA 16
ATOM 17455 C C . LEU A 1 36 ? -6.381 -1.859 7.270 1.00 54.43 76 LEU A C 16
ATOM 17456 O O . LEU A 1 36 ? -7.008 -0.894 7.715 1.00 30.50 76 LEU A O 16
ATOM 17472 N N . ALA A 1 37 ? -6.383 -2.165 5.972 1.00 12.54 77 ALA A N 16
ATOM 17473 C CA . ALA A 1 37 ? -7.044 -1.457 4.892 1.00 71.42 77 ALA A CA 16
ATOM 17474 C C . ALA A 1 37 ? -7.704 -2.489 3.966 1.00 54.14 77 ALA A C 16
ATOM 17475 O O . ALA A 1 37 ? -7.302 -2.621 2.803 1.00 65.15 77 ALA A O 16
ATOM 17482 N N . PRO A 1 38 ? -8.744 -3.213 4.422 1.00 15.52 78 PRO A N 16
ATOM 17483 C CA . PRO A 1 38 ? -9.416 -4.223 3.602 1.00 44.40 78 PRO A CA 16
ATOM 17484 C C . PRO A 1 38 ? -10.144 -3.618 2.392 1.00 62.22 78 PRO A C 16
ATOM 17485 O O . PRO A 1 38 ? -10.631 -4.350 1.529 1.00 11.14 78 PRO A O 16
ATOM 17496 N N . ASN A 1 39 ? -10.255 -2.287 2.323 1.00 71.45 79 ASN A N 16
ATOM 17497 C CA . ASN A 1 39 ? -10.906 -1.582 1.227 1.00 63.41 79 ASN A CA 16
ATOM 17498 C C . ASN A 1 39 ? -9.933 -1.301 0.075 1.00 55.54 79 ASN A C 16
ATOM 17499 O O . ASN A 1 39 ? -10.371 -0.883 -1.000 1.00 71.45 79 ASN A O 16
ATOM 17510 N N . LEU A 1 40 ? -8.625 -1.479 0.266 1.00 23.22 80 LEU A N 16
ATOM 17511 C CA . LEU A 1 40 ? -7.650 -1.216 -0.784 1.00 14.40 80 LEU A CA 16
ATOM 17512 C C . LEU A 1 40 ? -7.418 -2.435 -1.660 1.00 22.20 80 LEU A C 16
ATOM 17513 O O . LEU A 1 40 ? -7.540 -3.572 -1.202 1.00 74.22 80 LEU A O 16
ATOM 17529 N N . HIS A 1 41 ? -7.026 -2.184 -2.909 1.00 2.41 81 HIS A N 16
ATOM 17530 C CA . HIS A 1 41 ? -6.729 -3.214 -3.882 1.00 55.14 81 HIS A CA 16
ATOM 17531 C C . HIS A 1 41 ? -5.396 -3.836 -3.467 1.00 21.43 81 HIS A C 16
ATOM 17532 O O . HIS A 1 41 ? -4.487 -3.099 -3.058 1.00 45.31 81 HIS A O 16
ATOM 17546 N N . PRO A 1 42 ? -5.240 -5.160 -3.573 1.00 4.25 82 PRO A N 16
ATOM 17547 C CA . PRO A 1 42 ? -4.028 -5.847 -3.170 1.00 4.10 82 PRO A CA 16
ATOM 17548 C C . PRO A 1 42 ? -2.816 -5.516 -4.037 1.00 52.21 82 PRO A C 16
ATOM 17549 O O . PRO A 1 42 ? -1.688 -5.667 -3.568 1.00 65.44 82 PRO A O 16
ATOM 17560 N N . GLU A 1 43 ? -3.025 -5.073 -5.278 1.00 21.40 83 GLU A N 16
ATOM 17561 C CA . GLU A 1 43 ? -1.945 -4.726 -6.188 1.00 74.34 83 GLU A CA 16
ATOM 17562 C C . GLU A 1 43 ? -1.500 -3.288 -5.930 1.00 0.44 83 GLU A C 16
ATOM 17563 O O . GLU A 1 43 ? -0.301 -2.992 -5.945 1.00 42.21 83 GLU A O 16
ATOM 17575 N N . GLN A 1 44 ? -2.462 -2.382 -5.678 1.00 44.24 84 GLN A N 16
ATOM 17576 C CA . GLN A 1 44 ? -2.135 -0.987 -5.409 1.00 44.22 84 GLN A CA 16
ATOM 17577 C C . GLN A 1 44 ? -1.259 -0.896 -4.161 1.00 22.41 84 GLN A C 16
ATOM 17578 O O . GLN A 1 44 ? -0.294 -0.134 -4.184 1.00 54.10 84 GLN A O 16
ATOM 17592 N N . ILE A 1 45 ? -1.551 -1.693 -3.119 1.00 13.33 85 ILE A N 16
ATOM 17593 C CA . ILE A 1 45 ? -0.810 -1.705 -1.859 1.00 30.33 85 ILE A CA 16
ATOM 17594 C C . ILE A 1 45 ? 0.669 -1.893 -2.145 1.00 2.32 85 ILE A C 16
ATOM 17595 O O . ILE A 1 45 ? 1.467 -1.068 -1.720 1.00 12.25 85 ILE A O 16
ATOM 17611 N N . ARG A 1 46 ? 1.044 -2.969 -2.845 1.00 43.51 86 ARG A N 16
ATOM 17612 C CA . ARG A 1 46 ? 2.433 -3.232 -3.193 1.00 41.34 86 ARG A CA 16
ATOM 17613 C C . ARG A 1 46 ? 3.109 -1.970 -3.724 1.00 44.15 86 ARG A C 16
ATOM 17614 O O . ARG A 1 46 ? 4.145 -1.558 -3.204 1.00 14.04 86 ARG A O 16
ATOM 17635 N N . TYR A 1 47 ? 2.524 -1.347 -4.745 1.00 55.31 87 TYR A N 16
ATOM 17636 C CA . TYR A 1 47 ? 3.083 -0.134 -5.326 1.00 14.23 87 TYR A CA 16
ATOM 17637 C C . TYR A 1 47 ? 3.146 1.007 -4.309 1.00 15.20 87 TYR A C 16
ATOM 17638 O O . TYR A 1 47 ? 4.085 1.805 -4.319 1.00 12.42 87 TYR A O 16
ATOM 17656 N N . SER A 1 48 ? 2.150 1.093 -3.429 1.00 51.43 88 SER A N 16
ATOM 17657 C CA . SER A 1 48 ? 2.110 2.138 -2.408 1.00 60.14 88 SER A CA 16
ATOM 17658 C C . SER A 1 48 ? 3.327 1.983 -1.518 1.00 1.10 88 SER A C 16
ATOM 17659 O O . SER A 1 48 ? 4.055 2.940 -1.310 1.00 3.04 88 SER A O 16
ATOM 17667 N N . LEU A 1 49 ? 3.570 0.769 -1.036 1.00 75.03 89 LEU A N 16
ATOM 17668 C CA . LEU A 1 49 ? 4.691 0.443 -0.174 1.00 73.11 89 LEU A CA 16
ATOM 17669 C C . LEU A 1 49 ? 6.007 0.753 -0.872 1.00 45.54 89 LEU A C 16
ATOM 17670 O O . LEU A 1 49 ? 6.956 1.151 -0.207 1.00 21.44 89 LEU A O 16
ATOM 17686 N N . GLU A 1 50 ? 6.087 0.551 -2.193 1.00 15.45 90 GLU A N 16
ATOM 17687 C CA . GLU A 1 50 ? 7.310 0.839 -2.936 1.00 14.55 90 GLU A CA 16
ATOM 17688 C C . GLU A 1 50 ? 7.559 2.350 -2.953 1.00 11.31 90 GLU A C 16
ATOM 17689 O O . GLU A 1 50 ? 8.702 2.797 -2.930 1.00 11.00 90 GLU A O 16
ATOM 17701 N N . ASN A 1 51 ? 6.478 3.126 -2.988 1.00 53.43 91 ASN A N 16
ATOM 17702 C CA . ASN A 1 51 ? 6.499 4.581 -3.019 1.00 5.05 91 ASN A CA 16
ATOM 17703 C C . ASN A 1 51 ? 6.740 5.231 -1.656 1.00 10.23 91 ASN A C 16
ATOM 17704 O O . ASN A 1 51 ? 7.575 6.136 -1.559 1.00 33.33 91 ASN A O 16
ATOM 17715 N N . THR A 1 52 ? 6.000 4.845 -0.622 1.00 33.45 92 THR A N 16
ATOM 17716 C CA . THR A 1 52 ? 6.084 5.385 0.726 1.00 13.32 92 THR A CA 16
ATOM 17717 C C . THR A 1 52 ? 7.337 4.874 1.441 1.00 1.31 92 THR A C 16
ATOM 17718 O O . THR A 1 52 ? 8.071 5.628 2.074 1.00 23.13 92 THR A O 16
ATOM 17729 N N . GLY A 1 53 ? 7.606 3.583 1.248 1.00 61.43 93 GLY A N 16
ATOM 17730 C CA . GLY A 1 53 ? 8.709 2.809 1.792 1.00 21.54 93 GLY A CA 16
ATOM 17731 C C . GLY A 1 53 ? 8.312 2.020 3.044 1.00 25.04 93 GLY A C 16
ATOM 17732 O O . GLY A 1 53 ? 8.988 1.043 3.364 1.00 1.32 93 GLY A O 16
ATOM 17736 N N . SER A 1 54 ? 7.206 2.365 3.716 1.00 4.04 94 SER A N 16
ATOM 17737 C CA . SER A 1 54 ? 6.739 1.704 4.920 1.00 54.21 94 SER A CA 16
ATOM 17738 C C . SER A 1 54 ? 5.227 1.526 4.930 1.00 43.41 94 SER A C 16
ATOM 17739 O O . SER A 1 54 ? 4.445 2.280 4.346 1.00 23.02 94 SER A O 16
ATOM 17747 N N . VAL A 1 55 ? 4.835 0.469 5.624 1.00 24.14 95 VAL A N 16
ATOM 17748 C CA . VAL A 1 55 ? 3.458 0.043 5.829 1.00 44.53 95 VAL A CA 16
ATOM 17749 C C . VAL A 1 55 ? 2.747 1.122 6.630 1.00 50.42 95 VAL A C 16
ATOM 17750 O O . VAL A 1 55 ? 1.650 1.522 6.262 1.00 11.44 95 VAL A O 16
ATOM 17763 N N . GLU A 1 56 ? 3.387 1.577 7.709 1.00 2.54 96 GLU A N 16
ATOM 17764 C CA . GLU A 1 56 ? 2.885 2.596 8.619 1.00 54.54 96 GLU A CA 16
ATOM 17765 C C . GLU A 1 56 ? 2.431 3.828 7.834 1.00 32.13 96 GLU A C 16
ATOM 17766 O O . GLU A 1 56 ? 1.267 4.206 7.926 1.00 14.55 96 GLU A O 16
ATOM 17778 N N . GLU A 1 57 ? 3.287 4.347 6.948 1.00 51.32 97 GLU A N 16
ATOM 17779 C CA . GLU A 1 57 ? 2.956 5.526 6.153 1.00 52.25 97 GLU A CA 16
ATOM 17780 C C . GLU A 1 57 ? 1.763 5.224 5.249 1.00 35.34 97 GLU A C 16
ATOM 17781 O O . GLU A 1 57 ? 0.869 6.050 5.093 1.00 15.24 97 GLU A O 16
ATOM 17793 N N . THR A 1 58 ? 1.757 4.040 4.639 1.00 2.13 98 THR A N 16
ATOM 17794 C CA . THR A 1 58 ? 0.708 3.587 3.741 1.00 43.40 98 THR A CA 16
ATOM 17795 C C . THR A 1 58 ? -0.659 3.526 4.443 1.00 51.24 98 THR A C 16
ATOM 17796 O O . THR A 1 58 ? -1.688 3.890 3.865 1.00 64.44 98 THR A O 16
ATOM 17807 N N . VAL A 1 59 ? -0.689 3.079 5.689 1.00 55.12 99 VAL A N 16
ATOM 17808 C CA . VAL A 1 59 ? -1.918 2.977 6.461 1.00 42.42 99 VAL A CA 16
ATOM 17809 C C . VAL A 1 59 ? -2.361 4.379 6.904 1.00 53.45 99 VAL A C 16
ATOM 17810 O O . VAL A 1 59 ? -3.561 4.662 6.875 1.00 45.42 99 VAL A O 16
ATOM 17823 N N . GLU A 1 60 ? -1.422 5.258 7.261 1.00 3.21 100 GLU A N 16
ATOM 17824 C CA . GLU A 1 60 ? -1.694 6.621 7.717 1.00 52.02 100 GLU A CA 16
ATOM 17825 C C . GLU A 1 60 ? -2.279 7.473 6.595 1.00 45.12 100 GLU A C 16
ATOM 17826 O O . GLU A 1 60 ? -3.185 8.278 6.823 1.00 65.42 100 GLU A O 16
ATOM 17838 N N . ARG A 1 61 ? -1.800 7.295 5.366 1.00 75.11 101 ARG A N 16
ATOM 17839 C CA . ARG A 1 61 ? -2.307 8.039 4.219 1.00 12.24 101 ARG A CA 16
ATOM 17840 C C . ARG A 1 61 ? -3.632 7.421 3.763 1.00 1.13 101 ARG A C 16
ATOM 17841 O O . ARG A 1 61 ? -4.547 8.113 3.324 1.00 63.33 101 ARG A O 16
ATOM 17862 N N . TYR A 1 62 ? -3.776 6.107 3.887 1.00 2.21 102 TYR A N 16
ATOM 17863 C CA . TYR A 1 62 ? -5.005 5.420 3.516 1.00 11.13 102 TYR A CA 16
ATOM 17864 C C . TYR A 1 62 ? -6.194 5.939 4.316 1.00 51.33 102 TYR A C 16
ATOM 17865 O O . TYR A 1 62 ? -7.142 6.459 3.719 1.00 44.11 102 TYR A O 16
ATOM 17883 N N . LEU A 1 63 ? -6.129 5.824 5.646 1.00 33.32 103 LEU A N 16
ATOM 17884 C CA . LEU A 1 63 ? -7.183 6.281 6.547 1.00 35.25 103 LEU A CA 16
ATOM 17885 C C . LEU A 1 63 ? -7.496 7.759 6.353 1.00 42.54 103 LEU A C 16
ATOM 17886 O O . LEU A 1 63 ? -8.640 8.168 6.565 1.00 32.20 103 LEU A O 16
ATOM 17902 N N . ARG A 1 64 ? -6.512 8.555 5.925 1.00 54.35 104 ARG A N 16
ATOM 17903 C CA . ARG A 1 64 ? -6.731 9.983 5.725 1.00 31.33 104 ARG A CA 16
ATOM 17904 C C . ARG A 1 64 ? -7.481 10.243 4.418 1.00 24.53 104 ARG A C 16
ATOM 17905 O O . ARG A 1 64 ? -8.052 11.322 4.268 1.00 23.41 104 ARG A O 16
ATOM 17926 N N . GLY A 1 65 ? -7.490 9.274 3.493 1.00 71.35 105 GLY A N 16
ATOM 17927 C CA . GLY A 1 65 ? -8.167 9.405 2.215 1.00 1.41 105 GLY A CA 16
ATOM 17928 C C . GLY A 1 65 ? -7.246 9.947 1.122 1.00 3.33 105 GLY A C 16
ATOM 17929 O O . GLY A 1 65 ? -7.746 10.584 0.191 1.00 42.22 105 GLY A O 16
ATOM 17933 N N . ASP A 1 66 ? -5.933 9.702 1.225 1.00 52.53 106 ASP A N 16
ATOM 17934 C CA . ASP A 1 66 ? -4.912 10.159 0.267 1.00 62.30 106 ASP A CA 16
ATOM 17935 C C . ASP A 1 66 ? -5.045 9.446 -1.099 1.00 75.20 106 ASP A C 16
ATOM 17936 O O . ASP A 1 66 ? -5.971 8.645 -1.288 1.00 30.01 106 ASP A O 16
ATOM 17945 N N . GLU A 1 67 ? -4.182 9.737 -2.078 1.00 73.42 107 GLU A N 16
ATOM 17946 C CA . GLU A 1 67 ? -4.200 9.134 -3.418 1.00 50.30 107 GLU A CA 16
ATOM 17947 C C . GLU A 1 67 ? -3.497 7.779 -3.433 1.00 11.21 107 GLU A C 16
ATOM 17948 O O . GLU A 1 67 ? -2.520 7.557 -2.722 1.00 75.51 107 GLU A O 16
ATOM 17960 N N . PHE A 1 68 ? -4.013 6.842 -4.230 1.00 20.42 108 PHE A N 16
ATOM 17961 C CA . PHE A 1 68 ? -3.448 5.510 -4.358 1.00 51.41 108 PHE A CA 16
ATOM 17962 C C . PHE A 1 68 ? -3.485 5.105 -5.825 1.00 22.52 108 PHE A C 16
ATOM 17963 O O . PHE A 1 68 ? -4.535 4.756 -6.365 1.00 44.22 108 PHE A O 16
ATOM 17980 N N . SER A 1 69 ? -2.309 5.058 -6.432 1.00 44.21 109 SER A N 16
ATOM 17981 C CA . SER A 1 69 ? -2.106 4.672 -7.825 1.00 62.33 109 SER A CA 16
ATOM 17982 C C . SER A 1 69 ? -2.002 3.147 -7.961 1.00 30.44 109 SER A C 16
ATOM 17983 O O . SER A 1 69 ? -2.048 2.421 -6.961 1.00 22.33 109 SER A O 16
ATOM 17991 N N . PHE A 1 70 ? -1.874 2.657 -9.194 1.00 12.34 110 PHE A N 16
ATOM 17992 C CA . PHE A 1 70 ? -1.697 1.246 -9.526 1.00 50.20 110 PHE A CA 16
ATOM 17993 C C . PHE A 1 70 ? -0.268 1.124 -10.069 1.00 54.11 110 PHE A C 16
ATOM 17994 O O . PHE A 1 70 ? 0.268 2.112 -10.581 1.00 1.14 110 PHE A O 16
ATOM 18011 N N . PRO A 1 71 ? 0.357 -0.059 -9.959 1.00 53.44 111 PRO A N 16
ATOM 18012 C CA . PRO A 1 71 ? 1.710 -0.276 -10.453 1.00 12.04 111 PRO A CA 16
ATOM 18013 C C . PRO A 1 71 ? 1.757 -0.290 -11.986 1.00 52.12 111 PRO A C 16
ATOM 18014 O O . PRO A 1 71 ? 0.714 -0.433 -12.634 1.00 43.12 111 PRO A O 16
ATOM 18025 N N . PRO A 1 72 ? 2.962 -0.195 -12.575 1.00 11.01 112 PRO A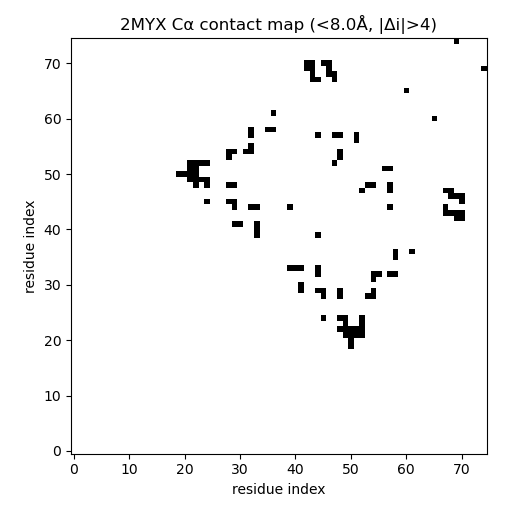 N 16
ATOM 18026 C CA . PRO A 1 72 ? 3.127 -0.217 -14.018 1.00 54.11 112 PRO A CA 16
ATOM 18027 C C . PRO A 1 72 ? 2.656 -1.563 -14.568 1.00 63.30 112 PRO A C 16
ATOM 18028 O O . PRO A 1 72 ? 2.660 -2.585 -13.870 1.00 21.51 112 PRO A O 16
ATOM 18039 N N . GLY A 1 73 ? 2.284 -1.571 -15.841 1.00 14.10 113 GLY A N 16
ATOM 18040 C CA . GLY A 1 73 ? 1.799 -2.746 -16.535 1.00 10.31 113 GLY A CA 16
ATOM 18041 C C . GLY A 1 73 ? 0.317 -2.984 -16.267 1.00 74.22 113 GLY A C 16
ATOM 18042 O O . GLY A 1 73 ? -0.356 -3.529 -17.145 1.00 4.01 113 GLY A O 16
ATOM 18046 N N . PHE A 1 74 ? -0.216 -2.570 -15.111 1.00 63.33 114 PHE A N 16
ATOM 18047 C CA . PHE A 1 74 ? -1.619 -2.778 -14.804 1.00 72.22 114 PHE A CA 16
ATOM 18048 C C . PHE A 1 74 ? -2.510 -1.956 -15.731 1.00 13.40 114 PHE A C 16
ATOM 18049 O O . PHE A 1 74 ? -3.444 -2.490 -16.335 1.00 54.03 114 PHE A O 16
ATOM 18066 N N . GLU A 1 75 ? -2.254 -0.654 -15.798 1.00 64.33 115 GLU A N 16
ATOM 18067 C CA . GLU A 1 75 ? -2.989 0.301 -16.611 1.00 51.22 115 GLU A CA 16
ATOM 18068 C C . GLU A 1 75 ? -2.625 0.041 -18.063 1.00 12.03 115 GLU A C 16
ATOM 18069 O O . GLU A 1 75 ? -1.442 0.224 -18.420 1.00 72.41 115 GLU A O 16
ATOM 18081 N N . GLY A 1 1 ? 40.816 -1.425 -26.948 1.00 35.20 41 GLY A N 17
ATOM 18082 C CA . GLY A 1 1 ? 39.687 -1.023 -26.088 1.00 41.14 41 GLY A CA 17
ATOM 18083 C C . GLY A 1 1 ? 39.212 -2.225 -25.289 1.00 60.21 41 GLY A C 17
ATOM 18084 O O . GLY A 1 1 ? 39.848 -3.272 -25.368 1.00 12.34 41 GLY A O 17
ATOM 18088 N N . ALA A 1 2 ? 38.147 -2.074 -24.500 1.00 44.12 42 ALA A N 17
ATOM 18089 C CA . ALA A 1 2 ? 37.559 -3.126 -23.684 1.00 35.53 42 ALA A CA 17
ATOM 18090 C C . ALA A 1 2 ? 36.052 -2.876 -23.648 1.00 21.10 42 ALA A C 17
ATOM 18091 O O . ALA A 1 2 ? 35.627 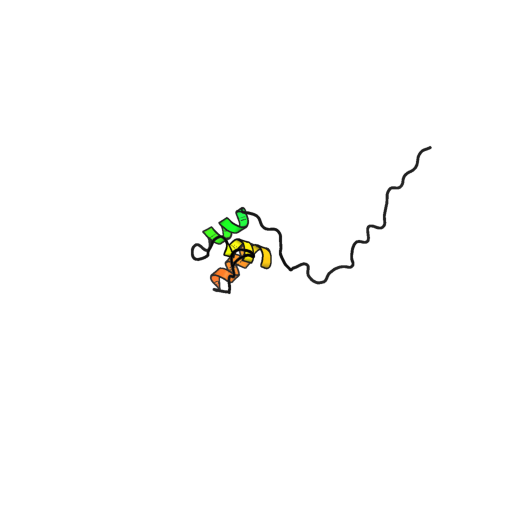-1.731 -23.810 1.00 52.22 42 ALA A O 17
ATOM 18098 N N . MET A 1 3 ? 35.262 -3.924 -23.414 1.00 22.23 43 MET A N 17
ATOM 18099 C CA . MET A 1 3 ? 33.807 -3.838 -23.363 1.00 32.20 43 MET A CA 17
ATOM 18100 C C . MET A 1 3 ? 33.364 -3.286 -22.004 1.00 21.21 43 MET A C 17
ATOM 18101 O O . MET A 1 3 ? 32.882 -4.025 -21.140 1.00 24.12 43 MET A O 17
ATOM 18115 N N . GLY A 1 4 ? 33.556 -1.984 -21.800 1.00 14.33 44 GLY A N 17
ATOM 18116 C CA . GLY A 1 4 ? 33.200 -1.270 -20.582 1.00 52.02 44 GLY A CA 17
ATOM 18117 C C . GLY A 1 4 ? 32.598 0.078 -20.964 1.00 43.23 44 GLY A C 17
ATOM 18118 O O . GLY A 1 4 ? 31.438 0.080 -21.380 1.00 2.31 44 GLY A O 17
ATOM 18122 N N . PRO A 1 5 ? 33.354 1.189 -20.887 1.00 41.54 45 PRO A N 17
ATOM 18123 C CA . PRO A 1 5 ? 32.864 2.521 -21.220 1.00 51.02 45 PRO A CA 17
ATOM 18124 C C . PRO A 1 5 ? 32.451 2.603 -22.691 1.00 12.31 45 PRO A C 17
ATOM 18125 O O . PRO A 1 5 ? 33.286 2.573 -23.592 1.00 5.00 45 PRO A O 17
ATOM 18136 N N . GLN A 1 6 ? 31.141 2.670 -22.911 1.00 43.34 46 GLN A N 17
ATOM 18137 C CA . GLN A 1 6 ? 30.448 2.760 -24.186 1.00 33.52 46 GLN A CA 17
ATOM 18138 C C . GLN A 1 6 ? 29.238 3.643 -23.860 1.00 51.31 46 GLN A C 17
ATOM 18139 O O . GLN A 1 6 ? 28.477 3.288 -22.958 1.00 24.13 46 GLN A O 17
ATOM 18153 N N . GLY A 1 7 ? 29.024 4.772 -24.541 1.00 32.34 47 GLY A N 17
ATOM 18154 C CA . GLY A 1 7 ? 27.895 5.653 -24.244 1.00 3.34 47 GLY A CA 17
ATOM 18155 C C . GLY A 1 7 ? 27.490 6.458 -25.467 1.00 73.21 47 GLY A C 17
ATOM 18156 O O . GLY A 1 7 ? 28.057 7.516 -25.743 1.00 21.22 47 GLY A O 17
ATOM 18160 N N . SER A 1 8 ? 26.517 5.963 -26.225 1.00 1.41 48 SER A N 17
ATOM 18161 C CA . SER A 1 8 ? 26.000 6.590 -27.440 1.00 52.42 48 SER A CA 17
ATOM 18162 C C . SER A 1 8 ? 24.514 6.239 -27.614 1.00 13.55 48 SER A C 17
ATOM 18163 O O . SER A 1 8 ? 23.890 5.680 -26.702 1.00 64.31 48 SER A O 17
ATOM 18171 N N . THR A 1 9 ? 23.919 6.608 -28.748 1.00 32.43 49 THR A N 17
ATOM 18172 C CA . THR A 1 9 ? 22.526 6.333 -29.072 1.00 31.32 49 THR A CA 17
ATOM 18173 C C . THR A 1 9 ? 22.309 4.818 -29.055 1.00 60.45 49 THR A C 17
ATOM 18174 O O . THR A 1 9 ? 23.063 4.112 -29.722 1.00 25.12 49 THR A O 17
ATOM 18185 N N . GLN A 1 10 ? 21.320 4.332 -28.296 1.00 14.13 50 GLN A N 17
ATOM 18186 C CA . GLN A 1 10 ? 20.966 2.914 -28.163 1.00 31.42 50 GLN A CA 17
ATOM 18187 C C . GLN A 1 10 ? 22.178 1.995 -27.946 1.00 13.01 50 GLN A C 17
ATOM 18188 O O . GLN A 1 10 ? 22.236 0.875 -28.454 1.00 63.15 50 GLN A O 17
ATOM 18202 N N . ASN A 1 11 ? 23.144 2.483 -27.161 1.00 41.51 51 ASN A N 17
ATOM 18203 C CA . ASN A 1 11 ? 24.367 1.772 -26.818 1.00 14.22 51 ASN A CA 17
ATOM 18204 C C . ASN A 1 11 ? 24.003 0.477 -26.086 1.00 1.42 51 ASN A C 17
ATOM 18205 O O . ASN A 1 11 ? 23.292 0.496 -25.077 1.00 73.20 51 ASN A O 17
ATOM 18216 N N . ALA A 1 12 ? 24.465 -0.651 -26.620 1.00 41.41 52 ALA A N 17
ATOM 18217 C CA . ALA A 1 12 ? 24.226 -1.981 -26.090 1.00 63.13 52 ALA A CA 17
ATOM 18218 C C . ALA A 1 12 ? 25.065 -2.224 -24.833 1.00 62.50 52 ALA A C 17
ATOM 18219 O O . ALA A 1 12 ? 26.292 -2.303 -24.918 1.00 23.20 52 ALA A O 17
ATOM 18226 N N . LEU A 1 13 ? 24.443 -2.288 -23.657 1.00 11.10 53 LEU A N 17
ATOM 18227 C CA . LEU A 1 13 ? 25.097 -2.546 -22.370 1.00 63.30 53 LEU A CA 17
ATOM 18228 C C . LEU A 1 13 ? 24.100 -3.347 -21.526 1.00 0.04 53 LEU A C 17
ATOM 18229 O O . LEU A 1 13 ? 23.072 -3.805 -22.022 1.00 14.41 53 LEU A O 17
ATOM 18245 N N . ARG A 1 14 ? 24.439 -3.601 -20.272 1.00 50.44 54 ARG A N 17
ATOM 18246 C CA . ARG A 1 14 ? 23.655 -4.313 -19.275 1.00 72.54 54 ARG A CA 17
ATOM 18247 C C . ARG A 1 14 ? 23.101 -3.270 -18.308 1.00 53.12 54 ARG A C 17
ATOM 18248 O O . ARG A 1 14 ? 23.443 -2.081 -18.420 1.00 62.33 54 ARG A O 17
ATOM 18269 N N . ARG A 1 15 ? 22.249 -3.676 -17.365 1.00 30.11 55 ARG A N 17
ATOM 18270 C CA . ARG A 1 15 ? 21.685 -2.765 -16.382 1.00 52.22 55 ARG A CA 17
ATOM 18271 C C . ARG A 1 15 ? 21.800 -3.381 -15.001 1.00 63.21 55 ARG A C 17
ATOM 18272 O O . ARG A 1 15 ? 20.890 -4.074 -14.550 1.00 50.12 55 ARG A O 17
ATOM 18293 N N . THR A 1 16 ? 22.945 -3.184 -14.356 1.00 41.14 56 THR A N 17
ATOM 18294 C CA . THR A 1 16 ? 23.144 -3.671 -13.004 1.00 31.35 56 THR A CA 17
ATOM 18295 C C . THR A 1 16 ? 22.220 -2.803 -12.126 1.00 3.43 56 THR A C 17
ATOM 18296 O O . THR A 1 16 ? 21.912 -1.656 -12.490 1.00 13.42 56 THR A O 17
ATOM 18307 N N . GLY A 1 17 ? 21.807 -3.309 -10.964 1.00 15.10 57 GLY A N 17
ATOM 18308 C CA . GLY A 1 17 ? 20.926 -2.595 -10.048 1.00 21.24 57 GLY A CA 17
ATOM 18309 C C . GLY A 1 17 ? 19.690 -3.428 -9.730 1.00 23.33 57 GLY A C 17
ATOM 18310 O O . GLY A 1 17 ? 19.678 -4.646 -9.929 1.00 45.31 57 GLY A O 17
ATOM 18314 N N . ARG A 1 18 ? 18.670 -2.784 -9.157 1.00 72.51 58 ARG A N 17
ATOM 18315 C CA . ARG A 1 18 ? 17.396 -3.397 -8.785 1.00 71.50 58 ARG A CA 17
ATOM 18316 C C . ARG A 1 18 ? 16.325 -2.567 -9.476 1.00 64.42 58 ARG A C 17
ATOM 18317 O O . ARG A 1 18 ? 16.183 -1.381 -9.186 1.00 62.41 58 ARG A O 17
ATOM 18338 N N . VAL A 1 19 ? 15.590 -3.176 -10.396 1.00 52.53 59 VAL A N 17
ATOM 18339 C CA . VAL A 1 19 ? 14.532 -2.550 -11.187 1.00 73.03 59 VAL A CA 17
ATOM 18340 C C . VAL A 1 19 ? 13.191 -2.433 -10.441 1.00 10.41 59 VAL A C 17
ATOM 18341 O O . VAL A 1 19 ? 12.149 -2.306 -11.080 1.00 73.13 59 VAL A O 17
ATOM 18354 N N . ASN A 1 20 ? 13.181 -2.458 -9.103 1.00 1.12 60 ASN A N 17
ATOM 18355 C CA . ASN A 1 20 ? 11.946 -2.376 -8.318 1.00 25.42 60 ASN A CA 17
ATOM 18356 C C . ASN A 1 20 ? 11.055 -1.193 -8.667 1.00 33.22 60 ASN A C 17
ATOM 18357 O O . ASN A 1 20 ? 9.843 -1.375 -8.726 1.00 55.42 60 ASN A O 17
ATOM 18368 N N . GLY A 1 21 ? 11.630 -0.022 -8.935 1.00 73.23 61 GLY A N 17
ATOM 18369 C CA . GLY A 1 21 ? 10.889 1.187 -9.263 1.00 3.30 61 GLY A CA 17
ATOM 18370 C C . GLY A 1 21 ? 11.095 2.134 -8.096 1.00 40.34 61 GLY A C 17
ATOM 18371 O O . GLY A 1 21 ? 11.777 3.148 -8.256 1.00 2.43 61 GLY A O 17
ATOM 18375 N N . GLY A 1 22 ? 10.560 1.771 -6.930 1.00 23.43 62 GLY A N 17
ATOM 18376 C CA . GLY A 1 22 ? 10.656 2.501 -5.679 1.00 33.01 62 GLY A CA 17
ATOM 18377 C C . GLY A 1 22 ? 11.497 1.669 -4.718 1.00 73.44 62 GLY A C 17
ATOM 18378 O O . GLY A 1 22 ? 12.444 0.998 -5.136 1.00 41.14 62 GLY A O 17
ATOM 18382 N N . HIS A 1 23 ? 11.216 1.790 -3.429 1.00 13.01 63 HIS A N 17
ATOM 18383 C CA . HIS A 1 23 ? 11.881 1.060 -2.355 1.00 53.55 63 HIS A CA 17
ATOM 18384 C C . HIS A 1 23 ? 11.440 -0.408 -2.438 1.00 72.13 63 HIS A C 17
ATOM 18385 O O . HIS A 1 23 ? 10.315 -0.664 -2.858 1.00 72.41 63 HIS A O 17
ATOM 18399 N N . PRO A 1 24 ? 12.250 -1.395 -2.029 1.00 5.42 64 PRO A N 17
ATOM 18400 C CA . PRO A 1 24 ? 11.854 -2.792 -2.092 1.00 14.13 64 PRO A CA 17
ATOM 18401 C C . PRO A 1 24 ? 10.831 -3.121 -1.003 1.00 51.33 64 PRO A C 17
ATOM 18402 O O . PRO A 1 24 ? 10.956 -2.681 0.145 1.00 11.33 64 PRO A O 17
ATOM 18413 N N . VAL A 1 25 ? 9.866 -3.974 -1.333 1.00 23.40 65 VAL A N 17
ATOM 18414 C CA . VAL A 1 25 ? 8.810 -4.418 -0.421 1.00 71.25 65 VAL A CA 17
ATOM 18415 C C . VAL A 1 25 ? 8.739 -5.945 -0.427 1.00 13.43 65 VAL A C 17
ATOM 18416 O O . VAL A 1 25 ? 9.276 -6.606 -1.322 1.00 71.20 65 VAL A O 17
ATOM 18429 N N . THR A 1 26 ? 8.057 -6.508 0.565 1.00 25.12 66 THR A N 17
ATOM 18430 C CA . THR A 1 26 ? 7.871 -7.937 0.754 1.00 73.02 66 THR A CA 17
ATOM 18431 C C . THR A 1 26 ? 6.378 -8.242 0.830 1.00 41.12 66 THR A C 17
ATOM 18432 O O . THR A 1 26 ? 5.576 -7.351 1.133 1.00 45.31 66 THR A O 17
ATOM 18443 N N . THR A 1 27 ? 6.017 -9.514 0.647 1.00 71.42 67 THR A N 17
ATOM 18444 C CA . THR A 1 27 ? 4.642 -9.988 0.702 1.00 53.45 67 THR A CA 17
ATOM 18445 C C . THR A 1 27 ? 3.968 -9.555 2.014 1.00 21.32 67 THR A C 17
ATOM 18446 O O . THR A 1 27 ? 2.806 -9.140 1.981 1.00 64.12 67 THR A O 17
ATOM 18457 N N . GLN A 1 28 ? 4.696 -9.586 3.145 1.00 64.21 68 GLN A N 17
ATOM 18458 C CA . GLN A 1 28 ? 4.148 -9.209 4.445 1.00 61.13 68 GLN A CA 17
ATOM 18459 C C . GLN A 1 28 ? 3.664 -7.777 4.463 1.00 43.40 68 GLN A C 17
ATOM 18460 O O . GLN A 1 28 ? 2.580 -7.533 4.970 1.00 21.32 68 GLN A O 17
ATOM 18474 N N . MET A 1 29 ? 4.424 -6.829 3.913 1.00 33.31 69 MET A N 17
ATOM 18475 C CA . MET A 1 29 ? 3.979 -5.449 3.949 1.00 73.24 69 MET A CA 17
ATOM 18476 C C . MET A 1 29 ? 2.629 -5.296 3.238 1.00 24.54 69 MET A C 17
ATOM 18477 O O . MET A 1 29 ? 1.781 -4.521 3.691 1.00 1.00 69 MET A O 17
ATOM 18491 N N . VAL A 1 30 ? 2.407 -6.066 2.165 1.00 13.42 70 VAL A N 17
ATOM 18492 C CA . VAL A 1 30 ? 1.163 -6.023 1.414 1.00 24.33 70 VAL A CA 17
ATOM 18493 C C . VAL A 1 30 ? 0.025 -6.523 2.304 1.00 54.53 70 VAL A C 17
ATOM 18494 O O . VAL A 1 30 ? -0.983 -5.827 2.449 1.00 24.45 70 VAL A O 17
ATOM 18507 N N . GLU A 1 31 ? 0.162 -7.708 2.908 1.00 11.42 71 GLU A N 17
ATOM 18508 C CA . GLU A 1 31 ? -0.892 -8.226 3.780 1.00 33.44 71 GLU A CA 17
ATOM 18509 C C . GLU A 1 31 ? -1.072 -7.327 5.004 1.00 44.13 71 GLU A C 17
ATOM 18510 O O . GLU A 1 31 ? -2.209 -7.161 5.426 1.00 13.34 71 GLU A O 17
ATOM 18522 N N . THR A 1 32 ? -0.026 -6.721 5.576 1.00 12.25 72 THR A N 17
ATOM 18523 C CA . THR A 1 32 ? -0.179 -5.842 6.734 1.00 15.21 72 THR A CA 17
ATOM 18524 C C . THR A 1 32 ? -1.155 -4.723 6.356 1.00 51.24 72 THR A C 17
ATOM 18525 O O . THR A 1 32 ? -2.223 -4.632 6.970 1.00 45.42 72 THR A O 17
ATOM 18536 N N . VAL A 1 33 ? -0.837 -3.917 5.331 1.00 53.44 73 VAL A N 17
ATOM 18537 C CA . VAL A 1 33 ? -1.740 -2.850 4.909 1.00 74.24 73 VAL A CA 17
ATOM 18538 C C . VAL A 1 33 ? -3.104 -3.454 4.625 1.00 61.42 73 VAL A C 17
ATOM 18539 O O . VAL A 1 33 ? -4.071 -2.929 5.143 1.00 43.24 73 VAL A O 17
ATOM 18552 N N . GLN A 1 34 ? -3.208 -4.550 3.870 1.00 53.10 74 GLN A N 17
ATOM 18553 C CA . GLN A 1 34 ? -4.498 -5.163 3.554 1.00 31.00 74 GLN A CA 17
ATOM 18554 C C . GLN A 1 34 ? -5.329 -5.437 4.817 1.00 71.23 74 GLN A C 17
ATOM 18555 O O . GLN A 1 34 ? -6.523 -5.143 4.851 1.00 72.22 74 GLN A O 17
ATOM 18569 N N . ASN A 1 35 ? -4.721 -5.997 5.864 1.00 64.43 75 ASN A N 17
ATOM 18570 C CA . ASN A 1 35 ? -5.406 -6.300 7.118 1.00 33.53 75 ASN A CA 17
ATOM 18571 C C . ASN A 1 35 ? -5.913 -5.020 7.771 1.00 62.21 75 ASN A C 17
ATOM 18572 O O . ASN A 1 35 ? -6.981 -5.023 8.388 1.00 72.13 75 ASN A O 17
ATOM 18583 N N . LEU A 1 36 ? -5.156 -3.928 7.664 1.00 3.54 76 LEU A N 17
ATOM 18584 C CA . LEU A 1 36 ? -5.532 -2.646 8.255 1.00 60.21 76 LEU A CA 17
ATOM 18585 C C . LEU A 1 36 ? -6.371 -1.777 7.297 1.00 63.41 76 LEU A C 17
ATOM 18586 O O . LEU A 1 36 ? -7.049 -0.865 7.764 1.00 2.42 76 LEU A O 17
ATOM 18602 N N . ALA A 1 37 ? -6.415 -2.102 6.001 1.00 20.22 77 ALA A N 17
ATOM 18603 C CA . ALA A 1 37 ? -7.111 -1.435 4.910 1.00 51.01 77 ALA A CA 17
ATOM 18604 C C . ALA A 1 37 ? -7.784 -2.450 3.956 1.00 41.24 77 ALA A C 17
ATOM 18605 O O . ALA A 1 37 ? -7.344 -2.627 2.814 1.00 44.42 77 ALA A O 17
ATOM 18612 N N . PRO A 1 38 ? -8.894 -3.093 4.360 1.00 44.40 78 PRO A N 17
ATOM 18613 C CA . PRO A 1 38 ? -9.617 -4.079 3.539 1.00 4.23 78 PRO A CA 17
ATOM 18614 C C . PRO A 1 38 ? -10.342 -3.458 2.328 1.00 14.30 78 PRO A C 17
ATOM 18615 O O . PRO A 1 38 ? -10.952 -4.155 1.513 1.00 21.24 78 PRO A O 17
ATOM 18626 N N . ASN A 1 39 ? -10.339 -2.129 2.221 1.00 12.05 79 ASN A N 17
ATOM 18627 C CA . ASN A 1 39 ? -10.979 -1.381 1.144 1.00 31.42 79 ASN A CA 17
ATOM 18628 C C . ASN A 1 39 ? -10.051 -1.204 -0.061 1.00 44.24 79 ASN A C 17
ATOM 18629 O O . ASN A 1 39 ? -10.525 -0.822 -1.132 1.00 3.23 79 ASN A O 17
ATOM 18640 N N . LEU A 1 40 ? -8.746 -1.431 0.102 1.00 61.11 80 LEU A N 17
ATOM 18641 C CA . LEU A 1 40 ? -7.769 -1.280 -0.969 1.00 42.40 80 LEU A CA 17
ATOM 18642 C C . LEU A 1 40 ? -7.563 -2.586 -1.728 1.00 1.41 80 LEU A C 17
ATOM 18643 O O . LEU A 1 40 ? -7.878 -3.662 -1.228 1.00 14.32 80 LEU A O 17
ATOM 18659 N N . HIS A 1 41 ? -7.032 -2.486 -2.945 1.00 23.22 81 HIS A N 17
ATOM 18660 C CA . HIS A 1 41 ? -6.719 -3.609 -3.814 1.00 60.23 81 HIS A CA 17
ATOM 18661 C C . HIS A 1 41 ? -5.318 -4.092 -3.402 1.00 64.33 81 HIS A C 17
ATOM 18662 O O . HIS A 1 41 ? -4.487 -3.260 -3.012 1.00 13.35 81 HIS A O 17
ATOM 18676 N N . PRO A 1 42 ? -4.987 -5.386 -3.530 1.00 41.13 82 PRO A N 17
ATOM 18677 C CA . PRO A 1 42 ? -3.680 -5.903 -3.144 1.00 73.33 82 PRO A CA 17
ATOM 18678 C C . PRO A 1 42 ? -2.549 -5.314 -3.983 1.00 45.00 82 PRO A C 17
ATOM 18679 O O . PRO A 1 42 ? -1.425 -5.162 -3.500 1.00 35.22 82 PRO A O 17
ATOM 18690 N N . GLU A 1 43 ? -2.827 -4.960 -5.240 1.00 33.33 83 GLU A N 17
ATOM 18691 C CA . GLU A 1 43 ? -1.811 -4.408 -6.116 1.00 4.14 83 GLU A CA 17
ATOM 18692 C C . GLU A 1 43 ? -1.509 -2.945 -5.818 1.00 11.34 83 GLU A C 17
ATOM 18693 O O . GLU A 1 43 ? -0.354 -2.529 -5.942 1.00 42.13 83 GLU A O 17
ATOM 18705 N N . GLN A 1 44 ? -2.519 -2.170 -5.406 1.00 32.50 84 GLN A N 17
ATOM 18706 C CA . GLN A 1 44 ? -2.310 -0.761 -5.075 1.00 20.45 84 GLN A CA 17
ATOM 18707 C C . GLN A 1 44 ? -1.326 -0.675 -3.923 1.00 24.41 84 GLN A C 17
ATOM 18708 O O . GLN A 1 44 ? -0.399 0.127 -3.942 1.00 63.12 84 GLN A O 17
ATOM 18722 N N . ILE A 1 45 ? -1.565 -1.515 -2.914 1.00 4.03 85 ILE A N 17
ATOM 18723 C CA . ILE A 1 45 ? -0.772 -1.612 -1.712 1.00 24.52 85 ILE A CA 17
ATOM 18724 C C . ILE A 1 45 ? 0.688 -1.800 -2.115 1.00 2.13 85 ILE A C 17
ATOM 18725 O O . ILE A 1 45 ? 1.504 -0.960 -1.772 1.00 23.10 85 ILE A O 17
ATOM 18741 N N . ARG A 1 46 ? 1.039 -2.859 -2.853 1.00 40.13 86 ARG A N 17
ATOM 18742 C CA . ARG A 1 46 ? 2.422 -3.083 -3.288 1.00 32.40 86 ARG A CA 17
ATOM 18743 C C . ARG A 1 46 ? 3.067 -1.795 -3.840 1.00 32.22 86 ARG A C 17
ATOM 18744 O O . ARG A 1 46 ? 4.162 -1.434 -3.411 1.00 31.23 86 ARG A O 17
ATOM 18765 N N . TYR A 1 47 ? 2.406 -1.083 -4.749 1.00 53.30 87 TYR A N 17
ATOM 18766 C CA . TYR A 1 47 ? 2.950 0.142 -5.334 1.00 22.32 87 TYR A CA 17
ATOM 18767 C C . TYR A 1 47 ? 3.136 1.264 -4.311 1.00 3.44 87 TYR A C 17
ATOM 18768 O O . TYR A 1 47 ? 4.165 1.951 -4.294 1.00 22.21 87 TYR A O 17
ATOM 18786 N N . SER A 1 48 ? 2.135 1.490 -3.468 1.00 71.45 88 SER A N 17
ATOM 18787 C CA . SER A 1 48 ? 2.209 2.550 -2.466 1.00 30.13 88 SER A CA 17
ATOM 18788 C C . SER A 1 48 ? 3.303 2.220 -1.457 1.00 23.30 88 SER A C 17
ATOM 18789 O O . SER A 1 48 ? 4.085 3.082 -1.070 1.00 20.21 88 SER A O 17
ATOM 18797 N N . LEU A 1 49 ? 3.449 0.949 -1.097 1.00 24.55 89 LEU A N 17
ATOM 18798 C CA . LEU A 1 49 ? 4.479 0.489 -0.181 1.00 31.22 89 LEU A CA 17
ATOM 18799 C C . LEU A 1 49 ? 5.847 0.770 -0.789 1.00 61.50 89 LEU A C 17
ATOM 18800 O O . LEU A 1 49 ? 6.764 1.131 -0.056 1.00 72.31 89 LEU A O 17
ATOM 18816 N N . GLU A 1 50 ? 6.007 0.605 -2.101 1.00 21.15 90 GLU A N 17
ATOM 18817 C CA . GLU A 1 50 ? 7.285 0.859 -2.760 1.00 14.45 90 GLU A CA 17
ATOM 18818 C C . GLU A 1 50 ? 7.599 2.351 -2.735 1.00 24.23 90 GLU A C 17
ATOM 18819 O O . GLU A 1 50 ? 8.752 2.749 -2.598 1.00 4.24 90 GLU A O 17
ATOM 18831 N N . ASN A 1 51 ? 6.575 3.190 -2.853 1.00 71.24 91 ASN A N 17
ATOM 18832 C CA . ASN A 1 51 ? 6.749 4.634 -2.850 1.00 33.10 91 ASN A CA 17
ATOM 18833 C C . ASN A 1 51 ? 7.093 5.142 -1.455 1.00 3.23 91 ASN A C 17
ATOM 18834 O O . ASN A 1 51 ? 8.115 5.805 -1.261 1.00 43.14 91 ASN A O 17
ATOM 18845 N N . THR A 1 52 ? 6.252 4.817 -0.483 1.00 44.20 92 THR A N 17
ATOM 18846 C CA . THR A 1 52 ? 6.385 5.228 0.902 1.00 34.22 92 THR A CA 17
ATOM 18847 C C . THR A 1 52 ? 7.604 4.590 1.576 1.00 61.35 92 THR A C 17
ATOM 18848 O O . THR A 1 52 ? 8.352 5.263 2.287 1.00 43.12 92 THR A O 17
ATOM 18859 N N . GLY A 1 53 ? 7.851 3.308 1.313 1.00 21.54 93 GLY A N 17
ATOM 18860 C CA . GLY A 1 53 ? 8.961 2.538 1.874 1.00 52.04 93 GLY A CA 17
ATOM 18861 C C . GLY A 1 53 ? 8.622 1.863 3.204 1.00 21.34 93 GLY A C 17
ATOM 18862 O O . GLY A 1 53 ? 9.424 1.057 3.682 1.00 32.35 93 GLY A O 17
ATOM 18866 N N . SER A 1 54 ? 7.498 2.209 3.839 1.00 74.31 94 SER A N 17
ATOM 18867 C CA . SER A 1 54 ? 7.051 1.595 5.080 1.00 53.14 94 SER A CA 17
ATOM 18868 C C . SER A 1 54 ? 5.520 1.500 5.077 1.00 61.05 94 SER A C 17
ATOM 18869 O O . SER A 1 54 ? 4.821 2.372 4.544 1.00 4.53 94 SER A O 17
ATOM 18877 N N . VAL A 1 55 ? 5.002 0.416 5.655 1.00 1.41 95 VAL A N 17
ATOM 18878 C CA . VAL A 1 55 ? 3.578 0.135 5.789 1.00 32.11 95 VAL A CA 17
ATOM 18879 C C . VAL A 1 55 ? 2.926 1.251 6.587 1.00 74.24 95 VAL A C 17
ATOM 18880 O O . VAL A 1 55 ? 1.869 1.729 6.187 1.00 72.31 95 VAL A O 17
ATOM 18893 N N . GLU A 1 56 ? 3.576 1.682 7.668 1.00 71.32 96 GLU A N 17
ATOM 18894 C CA . GLU A 1 56 ? 3.106 2.727 8.557 1.00 53.42 96 GLU A CA 17
ATOM 18895 C C . GLU A 1 56 ? 2.618 3.945 7.764 1.00 5.22 96 GLU A C 17
ATOM 18896 O O . GLU A 1 56 ? 1.510 4.438 7.974 1.00 72.14 96 GLU A O 17
ATOM 18908 N N . GLU A 1 57 ? 3.408 4.400 6.794 1.00 2.44 97 GLU A N 17
ATOM 18909 C CA . GLU A 1 57 ? 3.025 5.563 6.008 1.00 41.31 97 GLU A CA 17
ATOM 18910 C C . GLU A 1 57 ? 1.848 5.216 5.105 1.00 13.32 97 GLU A C 17
ATOM 18911 O O . GLU A 1 57 ? 0.932 6.015 4.943 1.00 71.11 97 GLU A O 17
ATOM 18923 N N . THR A 1 58 ? 1.860 4.026 4.510 1.00 11.12 98 THR A N 17
ATOM 18924 C CA . THR A 1 58 ? 0.793 3.562 3.638 1.00 54.34 98 THR A CA 17
ATOM 18925 C C . THR A 1 58 ? -0.545 3.539 4.398 1.00 64.32 98 THR A C 17
ATOM 18926 O O . THR A 1 58 ? -1.595 3.876 3.853 1.00 23.42 98 THR A O 17
ATOM 18937 N N . VAL A 1 59 ? -0.514 3.175 5.670 1.00 65.21 99 VAL A N 17
ATOM 18938 C CA . VAL A 1 59 ? -1.687 3.118 6.526 1.00 25.43 99 VAL A CA 17
ATOM 18939 C C . VAL A 1 59 ? -2.099 4.546 6.912 1.00 33.14 99 VAL A C 17
ATOM 18940 O O . VAL A 1 59 ? -3.297 4.821 6.954 1.00 71.35 99 VAL A O 17
ATOM 18953 N N . GLU A 1 60 ? -1.151 5.462 7.142 1.00 25.52 100 GLU A N 17
ATOM 18954 C CA . GLU A 1 60 ? -1.419 6.852 7.527 1.00 61.54 100 GLU A CA 17
ATOM 18955 C C . GLU A 1 60 ? -2.053 7.631 6.380 1.00 63.13 100 GLU A C 17
ATOM 18956 O O . GLU A 1 60 ? -2.970 8.420 6.599 1.00 54.05 100 GLU A O 17
ATOM 18968 N N . ARG A 1 61 ? -1.603 7.410 5.147 1.00 70.40 101 ARG A N 17
ATOM 18969 C CA . ARG A 1 61 ? -2.180 8.086 3.993 1.00 44.51 101 ARG A CA 17
ATOM 18970 C C . ARG A 1 61 ? -3.543 7.452 3.702 1.00 13.22 101 ARG A C 17
ATOM 18971 O O . ARG A 1 61 ? -4.489 8.154 3.357 1.00 23.13 101 ARG A O 17
ATOM 18992 N N . TYR A 1 62 ? -3.665 6.134 3.878 1.00 73.13 102 TYR A N 17
ATOM 18993 C CA . TYR A 1 62 ? -4.914 5.402 3.672 1.00 62.24 102 TYR A CA 17
ATOM 18994 C C . TYR A 1 62 ? -6.009 5.974 4.575 1.00 31.43 102 TYR A C 17
ATOM 18995 O O . TYR A 1 62 ? -7.051 6.419 4.096 1.00 15.20 102 TYR A O 17
ATOM 19013 N N . LEU A 1 63 ? -5.778 6.013 5.890 1.00 73.15 103 LEU A N 17
ATOM 19014 C CA . LEU A 1 63 ? -6.746 6.563 6.836 1.00 21.42 103 LEU A CA 17
ATOM 19015 C C . LEU A 1 63 ? -7.046 8.038 6.559 1.00 33.14 103 LEU A C 17
ATOM 19016 O O . LEU A 1 63 ? -8.105 8.515 6.965 1.00 2.41 103 LEU A O 17
ATOM 19032 N N . ARG A 1 64 ? -6.149 8.763 5.879 1.00 15.31 104 ARG A N 17
ATOM 19033 C CA . ARG A 1 64 ? -6.355 10.171 5.544 1.00 61.30 104 ARG A CA 17
ATOM 19034 C C . ARG A 1 64 ? -7.221 10.286 4.290 1.00 3.43 104 ARG A C 17
ATOM 19035 O O . ARG A 1 64 ? -7.781 11.356 4.049 1.00 61.42 104 ARG A O 17
ATOM 19056 N N . GLY A 1 65 ? -7.374 9.214 3.507 1.00 3.53 105 GLY A N 17
ATOM 19057 C CA . GLY A 1 65 ? -8.179 9.211 2.300 1.00 15.03 105 GLY A CA 17
ATOM 19058 C C . GLY A 1 65 ? -7.395 9.686 1.086 1.00 14.44 105 GLY A C 17
ATOM 19059 O O . GLY A 1 65 ? -7.930 10.459 0.286 1.00 61.10 105 GLY A O 17
ATOM 19063 N N . ASP A 1 66 ? -6.107 9.341 0.997 1.00 53.35 106 ASP A N 17
ATOM 19064 C CA . ASP A 1 66 ? -5.266 9.722 -0.137 1.00 24.52 106 ASP A CA 17
ATOM 19065 C C . ASP A 1 66 ? -5.587 8.829 -1.348 1.00 55.40 106 ASP A C 17
ATOM 19066 O O . ASP A 1 66 ? -6.400 7.901 -1.278 1.00 30.03 106 ASP A O 17
ATOM 19075 N N . GLU A 1 67 ? -5.000 9.142 -2.495 1.00 75.14 107 GLU A N 17
ATOM 19076 C CA . GLU A 1 67 ? -5.164 8.406 -3.730 1.00 73.23 107 GLU A CA 17
ATOM 19077 C C . GLU A 1 67 ? -4.231 7.212 -3.676 1.00 5.03 107 GLU A C 17
ATOM 19078 O O . GLU A 1 67 ? -3.056 7.321 -3.304 1.00 60.45 107 GLU A O 17
ATOM 19090 N N . PHE A 1 68 ? -4.759 6.071 -4.080 1.00 42.11 108 PHE A N 17
ATOM 19091 C CA . PHE A 1 68 ? -4.059 4.812 -4.148 1.00 42.02 108 PHE A CA 17
ATOM 19092 C C . PHE A 1 68 ? -4.102 4.444 -5.615 1.00 0.53 108 PHE A C 17
ATOM 19093 O O . PHE A 1 68 ? -5.165 4.209 -6.193 1.00 75.41 108 PHE A O 17
ATOM 19110 N N . SER A 1 69 ? -2.943 4.493 -6.235 1.00 64.14 109 SER A N 17
ATOM 19111 C CA . SER A 1 69 ? -2.735 4.187 -7.634 1.00 45.24 109 SER A CA 17
ATOM 19112 C C . SER A 1 69 ? -2.232 2.746 -7.789 1.00 43.55 109 SER A C 17
ATOM 19113 O O . SER A 1 69 ? -2.049 2.039 -6.797 1.00 5.53 109 SER A O 17
ATOM 19121 N N . PHE A 1 70 ? -2.020 2.303 -9.027 1.00 74.20 110 PHE A N 17
ATOM 19122 C CA . PHE A 1 70 ? -1.565 0.965 -9.377 1.00 55.22 110 PHE A CA 17
ATOM 19123 C C . PHE A 1 70 ? -0.135 0.991 -9.936 1.00 1.42 110 PHE A C 17
ATOM 19124 O O . PHE A 1 70 ? 0.319 2.037 -10.417 1.00 2.44 110 PHE A O 17
ATOM 19141 N N . PRO A 1 71 ? 0.575 -0.152 -9.895 1.00 54.41 111 PRO A N 17
ATOM 19142 C CA . PRO A 1 71 ? 1.947 -0.262 -10.379 1.00 14.52 111 PRO A CA 17
ATOM 19143 C C . PRO A 1 71 ? 2.072 -0.223 -11.910 1.00 4.43 111 PRO A C 17
ATOM 19144 O O . PRO A 1 71 ? 1.083 -0.438 -12.618 1.00 43.11 111 PRO A O 17
ATOM 19155 N N . PRO A 1 72 ? 3.295 0.012 -12.429 1.00 62.23 112 PRO A N 17
ATOM 19156 C CA . PRO A 1 72 ? 3.550 0.072 -13.863 1.00 10.24 112 PRO A CA 17
ATOM 19157 C C . PRO A 1 72 ? 3.201 -1.270 -14.505 1.00 54.40 112 PRO A C 17
ATOM 19158 O O . PRO A 1 72 ? 3.496 -2.339 -13.958 1.00 72.15 112 PRO A O 17
ATOM 19169 N N . GLY A 1 73 ? 2.585 -1.224 -15.682 1.00 33.50 113 GLY A N 17
ATOM 19170 C CA . GLY A 1 73 ? 2.156 -2.392 -16.433 1.00 65.54 113 GLY A CA 17
ATOM 19171 C C . GLY A 1 73 ? 0.698 -2.735 -16.131 1.00 21.03 113 GLY A C 17
ATOM 19172 O O . GLY A 1 73 ? 0.087 -3.461 -16.914 1.00 32.43 113 GLY A O 17
ATOM 19176 N N . PHE A 1 74 ? 0.124 -2.240 -15.024 1.00 30.31 114 PHE A N 17
ATOM 19177 C CA . PHE A 1 74 ? -1.266 -2.536 -14.719 1.00 14.23 114 PHE A CA 17
ATOM 19178 C C . PHE A 1 74 ? -2.174 -1.777 -15.692 1.00 13.25 114 PHE A C 17
ATOM 19179 O O . PHE A 1 74 ? -3.163 -2.346 -16.162 1.00 30.10 114 PHE A O 17
ATOM 19196 N N . GLU A 1 75 ? -1.893 -0.488 -15.928 1.00 35.33 115 GLU A N 17
ATOM 19197 C CA . GLU A 1 75 ? -2.681 0.365 -16.812 1.00 73.30 115 GLU A CA 17
ATOM 19198 C C . GLU A 1 75 ? -2.322 0.136 -18.269 1.00 35.10 115 GLU A C 17
ATOM 19199 O O . GLU A 1 75 ? -3.255 -0.001 -19.089 1.00 12.13 115 GLU A O 17
ATOM 19211 N N . GLY A 1 1 ? 47.748 2.908 -23.708 1.00 3.21 41 GLY A N 18
ATOM 19212 C CA . GLY A 1 1 ? 48.975 3.524 -23.171 1.00 74.42 41 GLY A CA 18
ATOM 19213 C C . GLY A 1 1 ? 49.065 3.243 -21.682 1.00 4.11 41 GLY A C 18
ATOM 19214 O O . GLY A 1 1 ? 48.188 2.559 -21.161 1.00 1.44 41 GLY A O 18
ATOM 19218 N N . ALA A 1 2 ? 50.145 3.681 -21.029 1.00 1.13 42 ALA A N 18
ATOM 19219 C CA . ALA A 1 2 ? 50.317 3.487 -19.593 1.00 51.15 42 ALA A CA 18
ATOM 19220 C C . ALA A 1 2 ? 49.409 4.472 -18.837 1.00 11.32 42 ALA A C 18
ATOM 19221 O O . ALA A 1 2 ? 48.732 5.298 -19.452 1.00 73.21 42 ALA A O 18
ATOM 19228 N N . MET A 1 3 ? 49.380 4.356 -17.512 1.00 52.41 43 MET A N 18
ATOM 19229 C CA . MET A 1 3 ? 48.619 5.174 -16.576 1.00 15.32 43 MET A CA 18
ATOM 19230 C C . MET A 1 3 ? 49.479 5.323 -15.315 1.00 52.30 43 MET A C 18
ATOM 19231 O O . MET A 1 3 ? 50.552 4.722 -15.228 1.00 51.14 43 MET A O 18
ATOM 19245 N N . GLY A 1 4 ? 49.035 6.120 -14.345 1.00 52.24 44 GLY A N 18
ATOM 19246 C CA . GLY A 1 4 ? 49.739 6.352 -13.094 1.00 23.42 44 GLY A CA 18
ATOM 19247 C C . GLY A 1 4 ? 48.771 6.910 -12.052 1.00 14.34 44 GLY A C 18
ATOM 19248 O O . GLY A 1 4 ? 47.619 7.193 -12.393 1.00 21.53 44 GLY A O 18
ATOM 19252 N N . PRO A 1 5 ? 49.208 7.073 -10.794 1.00 23.15 45 PRO A N 18
ATOM 19253 C CA . PRO A 1 5 ? 48.376 7.589 -9.716 1.00 43.14 45 PRO A CA 18
ATOM 19254 C C . PRO A 1 5 ? 48.060 9.072 -9.948 1.00 44.31 45 PRO A C 18
ATOM 19255 O O . PRO A 1 5 ? 48.896 9.936 -9.691 1.00 4.23 45 PRO A O 18
ATOM 19266 N N . GLN A 1 6 ? 46.851 9.375 -10.424 1.00 23.23 46 GLN A N 18
ATOM 19267 C CA . GLN A 1 6 ? 46.391 10.727 -10.689 1.00 41.45 46 GLN A CA 18
ATOM 19268 C C . GLN A 1 6 ? 44.996 10.876 -10.089 1.00 23.22 46 GLN A C 18
ATOM 19269 O O . GLN A 1 6 ? 44.040 10.294 -10.596 1.00 50.21 46 GLN A O 18
ATOM 19283 N N . GLY A 1 7 ? 44.883 11.613 -8.984 1.00 24.21 47 GLY A N 18
ATOM 19284 C CA . GLY A 1 7 ? 43.611 11.858 -8.322 1.00 1.51 47 GLY A CA 18
ATOM 19285 C C . GLY A 1 7 ? 42.975 13.058 -9.010 1.00 2.22 47 GLY A C 18
ATOM 19286 O O . GLY A 1 7 ? 43.059 14.168 -8.498 1.00 45.21 47 GLY A O 18
ATOM 19290 N N . SER A 1 8 ? 42.417 12.856 -10.204 1.00 2.13 48 SER A N 18
ATOM 19291 C CA . SER A 1 8 ? 41.781 13.913 -10.982 1.00 45.11 48 SER A CA 18
ATOM 19292 C C . SER A 1 8 ? 40.484 14.417 -10.335 1.00 3.25 48 SER A C 18
ATOM 19293 O O . SER A 1 8 ? 40.148 15.589 -10.487 1.00 3.40 48 SER A O 18
ATOM 19301 N N . THR A 1 9 ? 39.747 13.551 -9.638 1.00 61.34 49 THR A N 18
ATOM 19302 C CA . THR A 1 9 ? 38.502 13.854 -8.946 1.00 34.34 49 THR A CA 18
ATOM 19303 C C . THR A 1 9 ? 38.152 12.627 -8.095 1.00 42.32 49 THR A C 18
ATOM 19304 O O . THR A 1 9 ? 38.651 11.523 -8.339 1.00 20.20 49 THR A O 18
ATOM 19315 N N . GLN A 1 10 ? 37.280 12.813 -7.106 1.00 73.40 50 GLN A N 18
ATOM 19316 C CA . GLN A 1 10 ? 36.830 11.777 -6.195 1.00 11.14 50 GLN A CA 18
ATOM 19317 C C . GLN A 1 10 ? 35.392 12.055 -5.759 1.00 24.12 50 GLN A C 18
ATOM 19318 O O . GLN A 1 10 ? 34.878 13.163 -5.947 1.00 24.41 50 GLN A O 18
ATOM 19332 N N . ASN A 1 11 ? 34.720 11.028 -5.246 1.00 12.12 51 ASN A N 18
ATOM 19333 C CA . ASN A 1 11 ? 33.356 11.095 -4.739 1.00 61.10 51 ASN A CA 18
ATOM 19334 C C . ASN A 1 11 ? 33.226 10.044 -3.642 1.00 62.23 51 ASN A C 18
ATOM 19335 O O . ASN A 1 11 ? 34.026 9.107 -3.571 1.00 73.41 51 ASN A O 18
ATOM 19346 N N . ALA A 1 12 ? 32.229 10.192 -2.782 1.00 3.23 52 ALA A N 18
ATOM 19347 C CA . ALA A 1 12 ? 31.926 9.305 -1.674 1.00 51.23 52 ALA A CA 18
ATOM 19348 C C . ALA A 1 12 ? 30.510 8.766 -1.880 1.00 55.21 52 ALA A C 18
ATOM 19349 O O . ALA A 1 12 ? 30.011 8.744 -3.011 1.00 3.02 52 ALA A O 18
ATOM 19356 N N . LEU A 1 13 ? 29.864 8.283 -0.820 1.00 34.34 53 LEU A N 18
ATOM 19357 C CA . LEU A 1 13 ? 28.511 7.744 -0.877 1.00 74.12 53 LEU A CA 18
ATOM 19358 C C . LEU A 1 13 ? 27.536 8.812 -1.381 1.00 34.34 53 LEU A C 18
ATOM 19359 O O . LEU A 1 13 ? 27.795 10.021 -1.293 1.00 3.31 53 LEU A O 18
ATOM 19375 N N . ARG A 1 14 ? 26.399 8.356 -1.903 1.00 1.33 54 ARG A N 18
ATOM 19376 C CA . ARG A 1 14 ? 25.327 9.205 -2.393 1.00 5.52 54 ARG A CA 18
ATOM 19377 C C . ARG A 1 14 ? 24.734 9.992 -1.217 1.00 73.13 54 ARG A C 18
ATOM 19378 O O . ARG A 1 14 ? 25.148 9.854 -0.063 1.00 45.42 54 ARG A O 18
ATOM 19399 N N . ARG A 1 15 ? 23.804 10.886 -1.533 1.00 42.40 55 ARG A N 18
ATOM 19400 C CA . ARG A 1 15 ? 23.116 11.749 -0.587 1.00 1.44 55 ARG A CA 18
ATOM 19401 C C . ARG A 1 15 ? 21.624 11.476 -0.705 1.00 30.23 55 ARG A C 18
ATOM 19402 O O . ARG A 1 15 ? 21.164 10.997 -1.746 1.00 32.42 55 ARG A O 18
ATOM 19423 N N . THR A 1 16 ? 20.874 11.818 0.335 1.00 73.20 56 THR A N 18
ATOM 19424 C CA . THR A 1 16 ? 19.438 11.602 0.404 1.00 23.11 56 THR A CA 18
ATOM 19425 C C . THR A 1 16 ? 18.664 12.894 0.157 1.00 54.00 56 THR A C 18
ATOM 19426 O O . THR A 1 16 ? 17.794 12.918 -0.708 1.00 24.13 56 THR A O 18
ATOM 19437 N N . GLY A 1 17 ? 18.937 13.969 0.908 1.00 21.53 57 GLY A N 18
ATOM 19438 C CA . GLY A 1 17 ? 18.220 15.230 0.742 1.00 51.44 57 GLY A CA 18
ATOM 19439 C C . GLY A 1 17 ? 16.720 15.065 0.999 1.00 44.14 57 GLY A C 18
ATOM 19440 O O . GLY A 1 17 ? 15.913 15.735 0.358 1.00 34.42 57 GLY A O 18
ATOM 19444 N N . ARG A 1 18 ? 16.343 14.163 1.919 1.00 33.24 58 ARG A N 18
ATOM 19445 C CA . ARG A 1 18 ? 14.953 13.855 2.292 1.00 33.45 58 ARG A CA 18
ATOM 19446 C C . ARG A 1 18 ? 14.160 13.208 1.157 1.00 45.43 58 ARG A C 18
ATOM 19447 O O . ARG A 1 18 ? 12.939 13.127 1.252 1.00 61.12 58 ARG A O 18
ATOM 19468 N N . VAL A 1 19 ? 14.832 12.747 0.107 1.00 40.11 59 VAL A N 18
ATOM 19469 C CA . VAL A 1 19 ? 14.178 12.127 -1.028 1.00 32.24 59 VAL A CA 18
ATOM 19470 C C . VAL A 1 19 ? 14.073 10.616 -0.861 1.00 73.23 59 VAL A C 18
ATOM 19471 O O . VAL A 1 19 ? 15.037 9.946 -0.475 1.00 22.15 59 VAL A O 18
ATOM 19484 N N . ASN A 1 20 ? 12.915 10.090 -1.257 1.00 53.15 60 ASN A N 18
ATOM 19485 C CA . ASN A 1 20 ? 12.533 8.690 -1.244 1.00 35.51 60 ASN A CA 18
ATOM 19486 C C . ASN A 1 20 ? 11.678 8.401 -2.473 1.00 3.10 60 ASN A C 18
ATOM 19487 O O . ASN A 1 20 ? 11.284 9.321 -3.198 1.00 54.10 60 ASN A O 18
ATOM 19498 N N . GLY A 1 21 ? 11.374 7.124 -2.691 1.00 23.43 61 GLY A N 18
ATOM 19499 C CA . GLY A 1 21 ? 10.578 6.649 -3.809 1.00 60.20 61 GLY A CA 18
ATOM 19500 C C . GLY A 1 21 ? 11.309 5.492 -4.466 1.00 24.23 61 GLY A C 18
ATOM 19501 O O . GLY A 1 21 ? 12.387 5.692 -5.038 1.00 42.31 61 GLY A O 18
ATOM 19505 N N . GLY A 1 22 ? 10.740 4.291 -4.398 1.00 72.54 62 GLY A N 18
ATOM 19506 C CA . GLY A 1 22 ? 11.320 3.087 -4.962 1.00 35.05 62 GLY A CA 18
ATOM 19507 C C . GLY A 1 22 ? 12.172 2.468 -3.869 1.00 21.13 62 GLY A C 18
ATOM 19508 O O . GLY A 1 22 ? 13.393 2.640 -3.849 1.00 43.30 62 GLY A O 18
ATOM 19512 N N . HIS A 1 23 ? 11.530 1.763 -2.944 1.00 71.53 63 HIS A N 18
ATOM 19513 C CA . HIS A 1 23 ? 12.139 1.092 -1.803 1.00 53.32 63 HIS A CA 18
ATOM 19514 C C . HIS A 1 23 ? 11.744 -0.385 -1.821 1.00 25.31 63 HIS A C 18
ATOM 19515 O O . HIS A 1 23 ? 10.675 -0.712 -2.332 1.00 33.41 63 HIS A O 18
ATOM 19529 N N . PRO A 1 24 ? 12.593 -1.296 -1.315 1.00 11.32 64 PRO A N 18
ATOM 19530 C CA . PRO A 1 24 ? 12.292 -2.713 -1.320 1.00 44.51 64 PRO A CA 18
ATOM 19531 C C . PRO A 1 24 ? 11.157 -3.006 -0.351 1.00 34.51 64 PRO A C 18
ATOM 19532 O O . PRO A 1 24 ? 11.091 -2.450 0.749 1.00 52.52 64 PRO A O 18
ATOM 19543 N N . VAL A 1 25 ? 10.244 -3.868 -0.785 1.00 62.22 65 VAL A N 18
ATOM 19544 C CA . VAL A 1 25 ? 9.098 -4.286 0.002 1.00 15.43 65 VAL A CA 18
ATOM 19545 C C . VAL A 1 25 ? 8.967 -5.792 -0.109 1.00 22.24 65 VAL A C 18
ATOM 19546 O O . VAL A 1 25 ? 9.453 -6.394 -1.072 1.00 32.52 65 VAL A O 18
ATOM 19559 N N . THR A 1 26 ? 8.270 -6.395 0.838 1.00 15.44 66 THR A N 18
ATOM 19560 C CA . THR A 1 26 ? 8.032 -7.823 0.885 1.00 4.11 66 THR A CA 18
ATOM 19561 C C . THR A 1 26 ? 6.530 -8.059 0.946 1.00 51.21 66 THR A C 18
ATOM 19562 O O . THR A 1 26 ? 5.753 -7.178 1.319 1.00 75.10 66 THR A O 18
ATOM 19573 N N . THR A 1 27 ? 6.119 -9.280 0.634 1.00 42.40 67 THR A N 18
ATOM 19574 C CA . THR A 1 27 ? 4.744 -9.753 0.612 1.00 75.22 67 THR A CA 18
ATOM 19575 C C . THR A 1 27 ? 4.018 -9.429 1.929 1.00 42.52 67 THR A C 18
ATOM 19576 O O . THR A 1 27 ? 2.860 -9.012 1.934 1.00 63.12 67 THR A O 18
ATOM 19587 N N . GLN A 1 28 ? 4.732 -9.565 3.047 1.00 21.14 68 GLN A N 18
ATOM 19588 C CA . GLN A 1 28 ? 4.233 -9.284 4.384 1.00 4.41 68 GLN A CA 18
ATOM 19589 C C . GLN A 1 28 ? 3.773 -7.824 4.483 1.00 75.52 68 GLN A C 18
ATOM 19590 O O . GLN A 1 28 ? 2.759 -7.554 5.097 1.00 21.31 68 GLN A O 18
ATOM 19604 N N . MET A 1 29 ? 4.460 -6.866 3.860 1.00 61.32 69 MET A N 18
ATOM 19605 C CA . MET A 1 29 ? 4.056 -5.468 3.923 1.00 53.53 69 MET A CA 18
ATOM 19606 C C . MET A 1 29 ? 2.692 -5.304 3.255 1.00 31.54 69 MET A C 18
ATOM 19607 O O . MET A 1 29 ? 1.850 -4.539 3.732 1.00 61.33 69 MET A O 18
ATOM 19621 N N . VAL A 1 30 ? 2.471 -6.036 2.158 1.00 33.40 70 VAL A N 18
ATOM 19622 C CA . VAL A 1 30 ? 1.222 -6.004 1.419 1.00 40.30 70 VAL A CA 18
ATOM 19623 C C . VAL A 1 30 ? 0.086 -6.464 2.328 1.00 42.31 70 VAL A C 18
ATOM 19624 O O . VAL A 1 30 ? -0.910 -5.753 2.465 1.00 45.33 70 VAL A O 18
ATOM 19637 N N . GLU A 1 31 ? 0.217 -7.646 2.933 1.00 74.10 71 GLU A N 18
ATOM 19638 C CA . GLU A 1 31 ? -0.826 -8.154 3.822 1.00 42.15 71 GLU A CA 18
ATOM 19639 C C . GLU A 1 31 ? -0.996 -7.234 5.033 1.00 1.51 71 GLU A C 18
ATOM 19640 O O . GLU A 1 31 ? -2.137 -7.006 5.408 1.00 53.41 71 GLU A O 18
ATOM 19652 N N . THR A 1 32 ? 0.063 -6.656 5.619 1.00 50.31 72 THR A N 18
ATOM 19653 C CA . THR A 1 32 ? -0.076 -5.746 6.762 1.00 13.21 72 THR A CA 18
ATOM 19654 C C . THR A 1 32 ? -1.066 -4.634 6.370 1.00 45.44 72 THR A C 18
ATOM 19655 O O . THR A 1 32 ? -2.135 -4.540 6.975 1.00 52.31 72 THR A O 18
ATOM 19666 N N . VAL A 1 33 ? -0.762 -3.836 5.334 1.00 2.10 73 VAL A N 18
ATOM 19667 C CA . VAL A 1 33 ? -1.648 -2.761 4.875 1.00 52.35 73 VAL A CA 18
ATOM 19668 C C . VAL A 1 33 ? -3.033 -3.314 4.553 1.00 72.52 73 VAL A C 18
ATOM 19669 O O . VAL A 1 33 ? -4.009 -2.729 5.008 1.00 23.12 73 VAL A O 18
ATOM 19682 N N . GLN A 1 34 ? -3.135 -4.406 3.787 1.00 40.50 74 GLN A N 18
ATOM 19683 C CA . GLN A 1 34 ? -4.417 -5.010 3.401 1.00 23.51 74 GLN A CA 18
ATOM 19684 C C . GLN A 1 34 ? -5.268 -5.369 4.622 1.00 50.12 74 GLN A C 18
ATOM 19685 O O . GLN A 1 34 ? -6.478 -5.135 4.617 1.00 0.43 74 GLN A O 18
ATOM 19699 N N . ASN A 1 35 ? -4.664 -5.929 5.668 1.00 61.13 75 ASN A N 18
ATOM 19700 C CA . ASN A 1 35 ? -5.364 -6.306 6.887 1.00 51.13 75 ASN A CA 18
ATOM 19701 C C . ASN A 1 35 ? -5.939 -5.049 7.526 1.00 51.51 75 ASN A C 18
ATOM 19702 O O . ASN A 1 35 ? -7.107 -5.020 7.916 1.00 42.52 75 ASN A O 18
ATOM 19713 N N . LEU A 1 36 ? -5.157 -3.971 7.574 1.00 1.30 76 LEU A N 18
ATOM 19714 C CA . LEU A 1 36 ? -5.621 -2.726 8.171 1.00 43.13 76 LEU A CA 18
ATOM 19715 C C . LEU A 1 36 ? -6.598 -1.984 7.240 1.00 41.23 76 LEU A C 18
ATOM 19716 O O . LEU A 1 36 ? -7.487 -1.289 7.735 1.00 5.50 76 LEU A O 18
ATOM 19732 N N . ALA A 1 37 ? -6.502 -2.178 5.920 1.00 22.42 77 ALA A N 18
ATOM 19733 C CA . ALA A 1 37 ? -7.301 -1.570 4.861 1.00 12.23 77 ALA A CA 18
ATOM 19734 C C . ALA A 1 37 ? -7.938 -2.625 3.950 1.00 24.12 77 ALA A C 18
ATOM 19735 O O . ALA A 1 37 ? -7.412 -2.899 2.864 1.00 51.30 77 ALA A O 18
ATOM 19742 N N . PRO A 1 38 ? -9.087 -3.201 4.325 1.00 70.24 78 PRO A N 18
ATOM 19743 C CA . PRO A 1 38 ? -9.741 -4.208 3.499 1.00 53.45 78 PRO A CA 18
ATOM 19744 C C . PRO A 1 38 ? -10.310 -3.631 2.198 1.00 11.44 78 PRO A C 18
ATOM 19745 O O . PRO A 1 38 ? -10.518 -4.385 1.251 1.00 71.23 78 PRO A O 18
ATOM 19756 N N . ASN A 1 39 ? -10.550 -2.314 2.152 1.00 61.24 79 ASN A N 18
ATOM 19757 C CA . ASN A 1 39 ? -11.110 -1.609 1.001 1.00 51.53 79 ASN A CA 18
ATOM 19758 C C . ASN A 1 39 ? -10.089 -1.330 -0.098 1.00 23.33 79 ASN A C 18
ATOM 19759 O O . ASN A 1 39 ? -10.484 -1.035 -1.226 1.00 43.24 79 ASN A O 18
ATOM 19770 N N . LEU A 1 40 ? -8.790 -1.367 0.207 1.00 32.43 80 LEU A N 18
ATOM 19771 C CA . LEU A 1 40 ? -7.767 -1.111 -0.795 1.00 14.31 80 LEU A CA 18
ATOM 19772 C C . LEU A 1 40 ? -7.555 -2.358 -1.645 1.00 23.32 80 LEU A C 18
ATOM 19773 O O . LEU A 1 40 ? -7.856 -3.479 -1.220 1.00 31.23 80 LEU A O 18
ATOM 19789 N N . HIS A 1 41 ? -7.083 -2.154 -2.872 1.00 5.02 81 HIS A N 18
ATOM 19790 C CA . HIS A 1 41 ? -6.804 -3.223 -3.814 1.00 70.03 81 HIS A CA 18
ATOM 19791 C C . HIS A 1 41 ? -5.454 -3.827 -3.431 1.00 64.12 81 HIS A C 18
ATOM 19792 O O . HIS A 1 41 ? -4.558 -3.077 -3.035 1.00 61.51 81 HIS A O 18
ATOM 19806 N N . PRO A 1 42 ? -5.248 -5.142 -3.568 1.00 24.24 82 PRO A N 18
ATOM 19807 C CA . PRO A 1 42 ? -3.984 -5.766 -3.201 1.00 53.12 82 PRO A CA 18
ATOM 19808 C C . PRO A 1 42 ? -2.830 -5.298 -4.086 1.00 1.44 82 PRO A C 18
ATOM 19809 O O . PRO A 1 42 ? -1.688 -5.214 -3.631 1.00 1.13 82 PRO A O 18
ATOM 19820 N N . GLU A 1 43 ? -3.116 -4.940 -5.338 1.00 52.44 83 GLU A N 18
ATOM 19821 C CA . GLU A 1 43 ? -2.087 -4.513 -6.263 1.00 61.22 83 GLU A CA 18
ATOM 19822 C C . GLU A 1 43 ? -1.595 -3.097 -5.976 1.00 75.03 83 GLU A C 18
ATOM 19823 O O . GLU A 1 43 ? -0.386 -2.851 -6.029 1.00 63.03 83 GLU A O 18
ATOM 19835 N N . GLN A 1 44 ? -2.515 -2.179 -5.657 1.00 23.13 84 GLN A N 18
ATOM 19836 C CA . GLN A 1 44 ? -2.177 -0.792 -5.344 1.00 0.51 84 GLN A CA 18
ATOM 19837 C C . GLN A 1 44 ? -1.304 -0.735 -4.085 1.00 52.35 84 GLN A C 18
ATOM 19838 O O . GLN A 1 44 ? -0.395 0.092 -3.989 1.00 63.31 84 GLN A O 18
ATOM 19852 N N . ILE A 1 45 ? -1.552 -1.630 -3.121 1.00 21.20 85 ILE A N 18
ATOM 19853 C CA . ILE A 1 45 ? -0.802 -1.684 -1.877 1.00 20.34 85 ILE A CA 18
ATOM 19854 C C . ILE A 1 45 ? 0.683 -1.851 -2.190 1.00 53.24 85 ILE A C 18
ATOM 19855 O O . ILE A 1 45 ? 1.468 -0.982 -1.836 1.00 72.32 85 ILE A O 18
ATOM 19871 N N . ARG A 1 46 ? 1.099 -2.925 -2.865 1.00 60.31 86 ARG A N 18
ATOM 19872 C CA . ARG A 1 46 ? 2.520 -3.103 -3.177 1.00 1.00 86 ARG A CA 18
ATOM 19873 C C . ARG A 1 46 ? 3.126 -1.866 -3.860 1.00 72.32 86 ARG A C 18
ATOM 19874 O O . ARG A 1 46 ? 4.259 -1.490 -3.553 1.00 65.22 86 ARG A O 18
ATOM 19895 N N . TYR A 1 47 ? 2.403 -1.231 -4.786 1.00 31.23 87 TYR A N 18
ATOM 19896 C CA . TYR A 1 47 ? 2.927 -0.058 -5.472 1.00 24.10 87 TYR A CA 18
ATOM 19897 C C . TYR A 1 47 ? 3.203 1.079 -4.486 1.00 73.30 87 TYR A C 18
ATOM 19898 O O . TYR A 1 47 ? 4.253 1.733 -4.513 1.00 34.43 87 TYR A O 18
ATOM 19916 N N . SER A 1 48 ? 2.224 1.317 -3.624 1.00 51.21 88 SER A N 18
ATOM 19917 C CA . SER A 1 48 ? 2.280 2.367 -2.632 1.00 30.40 88 SER A CA 18
ATOM 19918 C C . SER A 1 48 ? 3.418 2.068 -1.675 1.00 64.41 88 SER A C 18
ATOM 19919 O O . SER A 1 48 ? 4.224 2.951 -1.448 1.00 40.44 88 SER A O 18
ATOM 19927 N N . LEU A 1 49 ? 3.567 0.827 -1.209 1.00 12.32 89 LEU A N 18
ATOM 19928 C CA . LEU A 1 49 ? 4.648 0.417 -0.313 1.00 61.02 89 LEU A CA 18
ATOM 19929 C C . LEU A 1 49 ? 6.002 0.730 -0.956 1.00 42.40 89 LEU A C 18
ATOM 19930 O O . LEU A 1 49 ? 6.914 1.126 -0.243 1.00 22.41 89 LEU A O 18
ATOM 19946 N N . GLU A 1 50 ? 6.175 0.533 -2.270 1.00 61.11 90 GLU A N 18
ATOM 19947 C CA . GLU A 1 50 ? 7.453 0.847 -2.923 1.00 73.14 90 GLU A CA 18
ATOM 19948 C C . GLU A 1 50 ? 7.667 2.361 -2.957 1.00 52.35 90 GLU A C 18
ATOM 19949 O O . GLU A 1 50 ? 8.800 2.829 -2.863 1.00 51.24 90 GLU A O 18
ATOM 19961 N N . ASN A 1 51 ? 6.591 3.132 -3.119 1.00 3.31 91 ASN A N 18
ATOM 19962 C CA . ASN A 1 51 ? 6.651 4.593 -3.162 1.00 5.52 91 ASN A CA 18
ATOM 19963 C C . ASN A 1 51 ? 6.929 5.186 -1.773 1.00 71.23 91 ASN A C 18
ATOM 19964 O O . ASN A 1 51 ? 7.773 6.071 -1.650 1.00 14.31 91 ASN A O 18
ATOM 19975 N N . THR A 1 52 ? 6.214 4.736 -0.739 1.00 52.13 92 THR A N 18
ATOM 19976 C CA . THR A 1 52 ? 6.280 5.181 0.650 1.00 64.23 92 THR A CA 18
ATOM 19977 C C . THR A 1 52 ? 7.463 4.597 1.423 1.00 63.53 92 THR A C 18
ATOM 19978 O O . THR A 1 52 ? 8.048 5.276 2.262 1.00 0.10 92 THR A O 18
ATOM 19989 N N . GLY A 1 53 ? 7.826 3.348 1.135 1.00 65.41 93 GLY A N 18
ATOM 19990 C CA . GLY A 1 53 ? 8.922 2.618 1.747 1.00 23.43 93 GLY A CA 18
ATOM 19991 C C . GLY A 1 53 ? 8.536 1.948 3.058 1.00 1.33 93 GLY A C 18
ATOM 19992 O O . GLY A 1 53 ? 9.277 1.073 3.521 1.00 31.12 93 GLY A O 18
ATOM 19996 N N . SER A 1 54 ? 7.375 2.279 3.635 1.00 51.03 94 SER A N 18
ATOM 19997 C CA . SER A 1 54 ? 6.910 1.720 4.885 1.00 30.14 94 SER A CA 18
ATOM 19998 C C . SER A 1 54 ? 5.401 1.523 4.894 1.00 43.42 94 SER A C 18
ATOM 19999 O O . SER A 1 54 ? 4.645 2.317 4.336 1.00 5.55 94 SER A O 18
ATOM 20007 N N . VAL A 1 55 ? 4.974 0.469 5.579 1.00 43.41 95 VAL A N 18
ATOM 20008 C CA . VAL A 1 55 ? 3.574 0.115 5.769 1.00 65.11 95 VAL A CA 18
ATOM 20009 C C . VAL A 1 55 ? 2.935 1.233 6.584 1.00 12.32 95 VAL A C 18
ATOM 20010 O O . VAL A 1 55 ? 1.890 1.726 6.179 1.00 65.42 95 VAL A O 18
ATOM 20023 N N . GLU A 1 56 ? 3.580 1.657 7.680 1.00 11.03 96 GLU A N 18
ATOM 20024 C CA . GLU A 1 56 ? 3.105 2.705 8.576 1.00 4.21 96 GLU A CA 18
ATOM 20025 C C . GLU A 1 56 ? 2.604 3.926 7.796 1.00 12.23 96 GLU A C 18
ATOM 20026 O O . GLU A 1 56 ? 1.507 4.407 8.072 1.00 51.35 96 GLU A O 18
ATOM 20038 N N . GLU A 1 57 ? 3.384 4.360 6.801 1.00 64.14 97 GLU A N 18
ATOM 20039 C CA . GLU A 1 57 ? 3.117 5.498 5.940 1.00 34.33 97 GLU A CA 18
ATOM 20040 C C . GLU A 1 57 ? 1.879 5.190 5.108 1.00 72.10 97 GLU A C 18
ATOM 20041 O O . GLU A 1 57 ? 0.931 5.965 5.111 1.00 1.51 97 GLU A O 18
ATOM 20053 N N . THR A 1 58 ? 1.874 4.055 4.406 1.00 75.24 98 THR A N 18
ATOM 20054 C CA . THR A 1 58 ? 0.772 3.595 3.567 1.00 10.31 98 THR A CA 18
ATOM 20055 C C . THR A 1 58 ? -0.543 3.530 4.356 1.00 30.10 98 THR A C 18
ATOM 20056 O O . THR A 1 58 ? -1.600 3.873 3.830 1.00 32.15 98 THR A O 18
ATOM 20067 N N . VAL A 1 59 ? -0.484 3.126 5.617 1.00 34.32 99 VAL A N 18
ATOM 20068 C CA . VAL A 1 59 ? -1.640 3.021 6.496 1.00 73.33 99 VAL A CA 18
ATOM 20069 C C . VAL A 1 59 ? -2.094 4.425 6.912 1.00 62.41 99 VAL A C 18
ATOM 20070 O O . VAL A 1 59 ? -3.297 4.673 6.984 1.00 23.30 99 VAL A O 18
ATOM 20083 N N . GLU A 1 60 ? -1.157 5.337 7.187 1.00 14.11 100 GLU A N 18
ATOM 20084 C CA . GLU A 1 60 ? -1.416 6.713 7.614 1.00 61.54 100 GLU A CA 18
ATOM 20085 C C . GLU A 1 60 ? -2.135 7.472 6.502 1.00 33.15 100 GLU A C 18
ATOM 20086 O O . GLU A 1 60 ? -3.121 8.166 6.736 1.00 43.24 100 GLU A O 18
ATOM 20098 N N . ARG A 1 61 ? -1.675 7.315 5.265 1.00 1.15 101 ARG A N 18
ATOM 20099 C CA . ARG A 1 61 ? -2.302 7.975 4.123 1.00 22.31 101 ARG A CA 18
ATOM 20100 C C . ARG A 1 61 ? -3.622 7.301 3.762 1.00 51.32 101 ARG A C 18
ATOM 20101 O O . ARG A 1 61 ? -4.558 7.968 3.331 1.00 25.34 101 ARG A O 18
ATOM 20122 N N . TYR A 1 62 ? -3.736 5.993 3.959 1.00 51.02 102 TYR A N 18
ATOM 20123 C CA . TYR A 1 62 ? -4.956 5.253 3.679 1.00 34.31 102 TYR A CA 18
ATOM 20124 C C . TYR A 1 62 ? -6.093 5.745 4.567 1.00 53.23 102 TYR A C 18
ATOM 20125 O O . TYR A 1 62 ? -7.156 6.117 4.064 1.00 31.02 102 TYR A O 18
ATOM 20143 N N . LEU A 1 63 ? -5.881 5.747 5.886 1.00 71.43 103 LEU A N 18
ATOM 20144 C CA . LEU A 1 63 ? -6.907 6.178 6.824 1.00 22.24 103 LEU A CA 18
ATOM 20145 C C . LEU A 1 63 ? -7.294 7.635 6.608 1.00 32.52 103 LEU A C 18
ATOM 20146 O O . LEU A 1 63 ? -8.432 7.990 6.928 1.00 61.10 103 LEU A O 18
ATOM 20162 N N . ARG A 1 64 ? -6.386 8.453 6.051 1.00 34.33 104 ARG A N 18
ATOM 20163 C CA . ARG A 1 64 ? -6.688 9.864 5.794 1.00 11.33 104 ARG A CA 18
ATOM 20164 C C . ARG A 1 64 ? -7.478 10.006 4.495 1.00 52.35 104 ARG A C 18
ATOM 20165 O O . ARG A 1 64 ? -8.041 11.074 4.255 1.00 12.33 104 ARG A O 18
ATOM 20186 N N . GLY A 1 65 ? -7.579 8.951 3.678 1.00 50.52 105 GLY A N 18
ATOM 20187 C CA . GLY A 1 65 ? -8.305 8.973 2.422 1.00 35.03 105 GLY A CA 18
ATOM 20188 C C . GLY A 1 65 ? -7.480 9.626 1.320 1.00 20.42 105 GLY A C 18
ATOM 20189 O O . GLY A 1 65 ? -8.038 10.380 0.522 1.00 22.30 105 GLY A O 18
ATOM 20193 N N . ASP A 1 66 ? -6.157 9.411 1.309 1.00 70.21 106 ASP A N 18
ATOM 20194 C CA . ASP A 1 66 ? -5.274 9.993 0.295 1.00 35.53 106 ASP A CA 18
ATOM 20195 C C . ASP A 1 66 ? -5.418 9.276 -1.052 1.00 4.12 106 ASP A C 18
ATOM 20196 O O . ASP A 1 66 ? -6.253 8.385 -1.217 1.00 1.14 106 ASP A O 18
ATOM 20205 N N . GLU A 1 67 ? -4.602 9.665 -2.027 1.00 21.00 107 GLU A N 18
ATOM 20206 C CA . GLU A 1 67 ? -4.586 9.099 -3.364 1.00 71.14 107 GLU A CA 18
ATOM 20207 C C . GLU A 1 67 ? -3.686 7.876 -3.433 1.00 72.10 107 GLU A C 18
ATOM 20208 O O . GLU A 1 67 ? -2.587 7.847 -2.863 1.00 1.44 107 GLU A O 18
ATOM 20220 N N . PHE A 1 68 ? -4.179 6.868 -4.152 1.00 45.25 108 PHE A N 18
ATOM 20221 C CA . PHE A 1 68 ? -3.524 5.596 -4.355 1.00 20.02 108 PHE A CA 18
ATOM 20222 C C . PHE A 1 68 ? -3.687 5.155 -5.801 1.00 75.43 108 PHE A C 18
ATOM 20223 O O . PHE A 1 68 ? -4.780 4.798 -6.246 1.00 60.21 108 PHE A O 18
ATOM 20240 N N . SER A 1 69 ? -2.585 5.178 -6.526 1.00 2.42 109 SER A N 18
ATOM 20241 C CA . SER A 1 69 ? -2.479 4.764 -7.917 1.00 3.44 109 SER A CA 18
ATOM 20242 C C . SER A 1 69 ? -2.143 3.261 -7.988 1.00 35.45 109 SER A C 18
ATOM 20243 O O . SER A 1 69 ? -2.109 2.565 -6.967 1.00 42.11 109 SER A O 18
ATOM 20251 N N . PHE A 1 70 ? -2.008 2.730 -9.205 1.00 61.43 110 PHE A N 18
ATOM 20252 C CA . PHE A 1 70 ? -1.708 1.334 -9.512 1.00 42.12 110 PHE A CA 18
ATOM 20253 C C . PHE A 1 70 ? -0.284 1.214 -10.082 1.00 71.45 110 PHE A C 18
ATOM 20254 O O . PHE A 1 70 ? 0.248 2.197 -10.606 1.00 40.24 110 PHE A O 18
ATOM 20271 N N . PRO A 1 71 ? 0.332 0.018 -10.029 1.00 0.50 111 PRO A N 18
ATOM 20272 C CA . PRO A 1 71 ? 1.688 -0.217 -10.527 1.00 52.01 111 PRO A CA 18
ATOM 20273 C C . PRO A 1 71 ? 1.807 -0.300 -12.057 1.00 12.41 111 PRO A C 18
ATOM 20274 O O . PRO A 1 71 ? 0.798 -0.447 -12.754 1.00 55.32 111 PRO A O 18
ATOM 20285 N N . PRO A 1 72 ? 3.042 -0.244 -12.595 1.00 14.04 112 PRO A N 18
ATOM 20286 C CA . PRO A 1 72 ? 3.279 -0.366 -14.028 1.00 30.02 112 PRO A CA 18
ATOM 20287 C C . PRO A 1 72 ? 2.929 -1.806 -14.423 1.00 72.32 112 PRO A C 18
ATOM 20288 O O . PRO A 1 72 ? 3.302 -2.761 -13.732 1.00 41.43 112 PRO A O 18
ATOM 20299 N N . GLY A 1 73 ? 2.242 -1.976 -15.547 1.00 65.11 113 GLY A N 18
ATOM 20300 C CA . GLY A 1 73 ? 1.799 -3.260 -16.068 1.00 50.24 113 GLY A CA 18
ATOM 20301 C C . GLY A 1 73 ? 0.325 -3.504 -15.747 1.00 10.44 113 GLY A C 18
ATOM 20302 O O . GLY A 1 73 ? -0.235 -4.484 -16.227 1.00 44.34 113 GLY A O 18
ATOM 20306 N N . PHE A 1 74 ? -0.310 -2.688 -14.895 1.00 71.02 114 PHE A N 18
ATOM 20307 C CA . PHE A 1 74 ? -1.726 -2.866 -14.581 1.00 24.15 114 PHE A CA 18
ATOM 20308 C C . PHE A 1 74 ? -2.591 -2.330 -15.733 1.00 24.51 114 PHE A C 18
ATOM 20309 O O . PHE A 1 74 ? -3.716 -2.789 -15.933 1.00 31.44 114 PHE A O 18
ATOM 20326 N N . GLU A 1 75 ? -2.081 -1.332 -16.458 1.00 42.01 115 GLU A N 18
ATOM 20327 C CA . GLU A 1 75 ? -2.732 -0.695 -17.591 1.00 60.13 115 GLU A CA 18
ATOM 20328 C C . GLU A 1 75 ? -2.204 -1.318 -18.880 1.00 12.13 115 GLU A C 18
ATOM 20329 O O . GLU A 1 75 ? -0.967 -1.400 -19.041 1.00 2.55 115 GLU A O 18
ATOM 20341 N N . GLY A 1 1 ? 0.782 34.111 24.450 1.00 32.13 41 GLY A N 19
ATOM 20342 C CA . GLY A 1 1 ? -0.158 34.354 23.342 1.00 34.21 41 GLY A CA 19
ATOM 20343 C C . GLY A 1 1 ? -0.043 33.175 22.404 1.00 64.34 41 GLY A C 19
ATOM 20344 O O . GLY A 1 1 ? -0.091 32.046 22.891 1.00 32.22 41 GLY A O 19
ATOM 20348 N N . ALA A 1 2 ? 0.049 33.409 21.093 1.00 62.42 42 ALA A N 19
ATOM 20349 C CA . ALA A 1 2 ? 0.216 32.309 20.151 1.00 21.34 42 ALA A CA 19
ATOM 20350 C C . ALA A 1 2 ? 1.610 31.704 20.397 1.00 22.14 42 ALA A C 19
ATOM 20351 O O . ALA A 1 2 ? 2.455 32.353 21.024 1.00 74.05 42 ALA A O 19
ATOM 20358 N N . MET A 1 3 ? 1.841 30.491 19.904 1.00 33.32 43 MET A N 19
ATOM 20359 C CA . MET A 1 3 ? 3.106 29.778 20.027 1.00 34.22 43 MET A CA 19
ATOM 20360 C C . MET A 1 3 ? 3.656 29.674 18.604 1.00 4.21 43 MET A C 19
ATOM 20361 O O . MET A 1 3 ? 4.279 30.613 18.118 1.00 31.01 43 MET A O 19
ATOM 20375 N N . GLY A 1 4 ? 3.316 28.610 17.884 1.00 40.30 44 GLY A N 19
ATOM 20376 C CA . GLY A 1 4 ? 3.758 28.361 16.525 1.00 52.12 44 GLY A CA 19
ATOM 20377 C C . GLY A 1 4 ? 3.341 26.940 16.173 1.00 3.54 44 GLY A C 19
ATOM 20378 O O . GLY A 1 4 ? 4.192 26.054 16.150 1.00 24.13 44 GLY A O 19
ATOM 20382 N N . PRO A 1 5 ? 2.047 26.686 15.917 1.00 24.34 45 PRO A N 19
ATOM 20383 C CA . PRO A 1 5 ? 1.563 25.351 15.593 1.00 32.23 45 PRO A CA 19
ATOM 20384 C C . PRO A 1 5 ? 2.031 24.833 14.229 1.00 32.52 45 PRO A C 19
ATOM 20385 O O . PRO A 1 5 ? 1.970 23.623 13.991 1.00 30.11 45 PRO A O 19
ATOM 20396 N N . GLN A 1 6 ? 2.462 25.713 13.324 1.00 35.24 46 GLN A N 19
ATOM 20397 C CA . GLN A 1 6 ? 2.913 25.362 11.985 1.00 24.33 46 GLN A CA 19
ATOM 20398 C C . GLN A 1 6 ? 3.718 26.515 11.383 1.00 25.04 46 GLN A C 19
ATOM 20399 O O . GLN A 1 6 ? 3.791 27.601 11.971 1.00 44.43 46 GLN A O 19
ATOM 20413 N N . GLY A 1 7 ? 4.259 26.296 10.186 1.00 12.11 47 GLY A N 19
ATOM 20414 C CA . GLY A 1 7 ? 5.054 27.257 9.448 1.00 2.52 47 GLY A CA 19
ATOM 20415 C C . GLY A 1 7 ? 6.084 26.512 8.623 1.00 54.12 47 GLY A C 19
ATOM 20416 O O . GLY A 1 7 ? 7.202 26.273 9.073 1.00 1.10 47 GLY A O 19
ATOM 20420 N N . SER A 1 8 ? 5.689 26.018 7.458 1.00 60.12 48 SER A N 19
ATOM 20421 C CA . SER A 1 8 ? 6.552 25.294 6.538 1.00 41.25 48 SER A CA 19
ATOM 20422 C C . SER A 1 8 ? 6.041 25.599 5.136 1.00 11.44 48 SER A C 19
ATOM 20423 O O . SER A 1 8 ? 4.836 25.473 4.890 1.00 63.04 48 SER A O 19
ATOM 20431 N N . THR A 1 9 ? 6.929 26.059 4.259 1.00 74.44 49 THR A N 19
ATOM 20432 C CA . THR A 1 9 ? 6.610 26.395 2.880 1.00 71.44 49 THR A CA 19
ATOM 20433 C C . THR A 1 9 ? 6.644 25.110 2.030 1.00 24.32 49 THR A C 19
ATOM 20434 O O . THR A 1 9 ? 7.183 24.090 2.476 1.00 20.21 49 THR A O 19
ATOM 20445 N N . GLN A 1 10 ? 6.078 25.127 0.820 1.00 23.34 50 GLN A N 19
ATOM 20446 C CA . GLN A 1 10 ? 6.027 23.971 -0.069 1.00 72.33 50 GLN A CA 19
ATOM 20447 C C . GLN A 1 10 ? 6.745 24.264 -1.382 1.00 35.30 50 GLN A C 19
ATOM 20448 O O . GLN A 1 10 ? 6.277 25.069 -2.188 1.00 34.40 50 GLN A O 19
ATOM 20462 N N . ASN A 1 11 ? 7.897 23.628 -1.579 1.00 35.21 51 ASN A N 19
ATOM 20463 C CA . ASN A 1 11 ? 8.724 23.741 -2.775 1.00 22.11 51 ASN A CA 19
ATOM 20464 C C . ASN A 1 11 ? 9.327 22.374 -3.085 1.00 35.13 51 ASN A C 19
ATOM 20465 O O . ASN A 1 11 ? 9.212 21.441 -2.281 1.00 2.10 51 ASN A O 19
ATOM 20476 N N . ALA A 1 12 ? 9.933 22.216 -4.259 1.00 1.51 52 ALA A N 19
ATOM 20477 C CA . ALA A 1 12 ? 10.549 20.964 -4.670 1.00 72.25 52 ALA A CA 19
ATOM 20478 C C . ALA A 1 12 ? 11.720 20.626 -3.748 1.00 42.33 52 ALA A C 19
ATOM 20479 O O . ALA A 1 12 ? 12.245 21.489 -3.036 1.00 5.13 52 ALA A O 19
ATOM 20486 N N . LEU A 1 13 ? 12.123 19.359 -3.788 1.00 23.45 53 LEU A N 19
ATOM 20487 C CA . LEU A 1 13 ? 13.215 18.793 -3.015 1.00 70.42 53 LEU A CA 19
ATOM 20488 C C . LEU A 1 13 ? 14.199 18.152 -3.973 1.00 51.20 53 LEU A C 19
ATOM 20489 O O . LEU A 1 13 ? 13.802 17.601 -5.007 1.00 72.44 53 LEU A O 19
ATOM 20505 N N . ARG A 1 14 ? 15.469 18.172 -3.576 1.00 55.14 54 ARG A N 19
ATOM 20506 C CA . ARG A 1 14 ? 16.556 17.597 -4.346 1.00 12.11 54 ARG A CA 19
ATOM 20507 C C . ARG A 1 14 ? 16.343 16.096 -4.515 1.00 20.45 54 ARG A C 19
ATOM 20508 O O . ARG A 1 14 ? 15.683 15.462 -3.681 1.00 52.32 54 ARG A O 19
ATOM 20529 N N . ARG A 1 15 ? 16.924 15.503 -5.557 1.00 24.14 55 ARG A N 19
ATOM 20530 C CA . ARG A 1 15 ? 16.797 14.062 -5.735 1.00 71.34 55 ARG A CA 19
ATOM 20531 C C . ARG A 1 15 ? 17.713 13.412 -4.712 1.00 0.54 55 ARG A C 19
ATOM 20532 O O . ARG A 1 15 ? 18.812 13.913 -4.465 1.00 10.43 55 ARG A O 19
ATOM 20553 N N . THR A 1 16 ? 17.280 12.308 -4.118 1.00 34.02 56 THR A N 19
ATOM 20554 C CA . THR A 1 16 ? 18.088 11.589 -3.146 1.00 54.21 56 THR A CA 19
ATOM 20555 C C . THR A 1 16 ? 17.916 10.079 -3.301 1.00 24.41 56 THR A C 19
ATOM 20556 O O . THR A 1 16 ? 18.811 9.336 -2.892 1.00 51.25 56 THR A O 19
ATOM 20567 N N . GLY A 1 17 ? 16.819 9.622 -3.909 1.00 11.43 57 GLY A N 19
ATOM 20568 C CA . GLY A 1 17 ? 16.585 8.211 -4.120 1.00 62.25 57 GLY A CA 19
ATOM 20569 C C . GLY A 1 17 ? 17.560 7.670 -5.161 1.00 33.13 57 GLY A C 19
ATOM 20570 O O . GLY A 1 17 ? 18.177 8.409 -5.935 1.00 52.42 57 GLY A O 19
ATOM 20574 N N . ARG A 1 18 ? 17.718 6.355 -5.126 1.00 34.15 58 ARG A N 19
ATOM 20575 C CA . ARG A 1 18 ? 18.591 5.580 -5.991 1.00 21.33 58 ARG A CA 19
ATOM 20576 C C . ARG A 1 18 ? 17.991 5.468 -7.385 1.00 4.33 58 ARG A C 19
ATOM 20577 O O . ARG A 1 18 ? 16.891 5.948 -7.649 1.00 3.33 58 ARG A O 19
ATOM 20598 N N . VAL A 1 19 ? 18.719 4.821 -8.294 1.00 22.03 59 V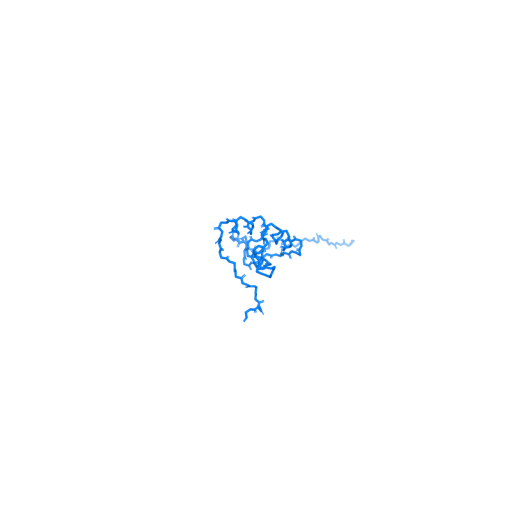AL A N 19
ATOM 20599 C CA . VAL A 1 19 ? 18.283 4.618 -9.673 1.00 52.32 59 VAL A CA 19
ATOM 20600 C C . VAL A 1 19 ? 16.961 3.829 -9.742 1.00 41.42 59 VAL A C 19
ATOM 20601 O O . VAL A 1 19 ? 16.255 3.893 -10.746 1.00 21.35 59 VAL A O 19
ATOM 20614 N N . ASN A 1 20 ? 16.634 3.062 -8.700 1.00 32.34 60 ASN A N 19
ATOM 20615 C CA . ASN A 1 20 ? 15.421 2.262 -8.615 1.00 3.50 60 ASN A CA 19
ATOM 20616 C C . ASN A 1 20 ? 14.209 3.180 -8.445 1.00 24.14 60 ASN A C 19
ATOM 20617 O O . ASN A 1 20 ? 14.304 4.223 -7.793 1.00 22.20 60 ASN A O 19
ATOM 20628 N N . GLY A 1 21 ? 13.059 2.769 -8.985 1.00 34.31 61 GLY A N 19
ATOM 20629 C CA . GLY A 1 21 ? 11.808 3.514 -8.933 1.00 42.31 61 GLY A CA 19
ATOM 20630 C C . GLY A 1 21 ? 11.390 3.834 -7.504 1.00 45.43 61 GLY A C 19
ATOM 20631 O O . GLY A 1 21 ? 11.280 5.010 -7.149 1.00 10.21 61 GLY A O 19
ATOM 20635 N N . GLY A 1 22 ? 11.150 2.808 -6.690 1.00 34.22 62 GLY A N 19
ATOM 20636 C CA . GLY A 1 22 ? 10.753 2.910 -5.313 1.00 43.32 62 GLY A CA 19
ATOM 20637 C C . GLY A 1 22 ? 11.697 2.053 -4.488 1.00 75.23 62 GLY A C 19
ATOM 20638 O O . GLY A 1 22 ? 12.779 1.647 -4.923 1.00 65.33 62 GLY A O 19
ATOM 20642 N N . HIS A 1 23 ? 11.293 1.866 -3.250 1.00 60.13 63 HIS A N 19
ATOM 20643 C CA . HIS A 1 23 ? 11.960 1.109 -2.204 1.00 2.11 63 HIS A CA 19
ATOM 20644 C C . HIS A 1 23 ? 11.440 -0.338 -2.267 1.00 0.42 63 HIS A C 19
ATOM 20645 O O . HIS A 1 23 ? 10.234 -0.516 -2.421 1.00 0.41 63 HIS A O 19
ATOM 20659 N N . PRO A 1 24 ? 12.276 -1.381 -2.121 1.00 2.14 64 PRO A N 19
ATOM 20660 C CA . PRO A 1 24 ? 11.857 -2.774 -2.222 1.00 44.40 64 PRO A CA 19
ATOM 20661 C C . PRO A 1 24 ? 10.965 -3.238 -1.078 1.00 42.44 64 PRO A C 19
ATOM 20662 O O . PRO A 1 24 ? 11.345 -3.160 0.094 1.00 53.11 64 PRO A O 19
ATOM 20673 N N . VAL A 1 25 ? 9.819 -3.808 -1.438 1.00 51.02 65 VAL A N 19
ATOM 20674 C CA . VAL A 1 25 ? 8.829 -4.333 -0.503 1.00 40.13 65 VAL A CA 19
ATOM 20675 C C . VAL A 1 25 ? 8.836 -5.856 -0.540 1.00 61.51 65 VAL A C 19
ATOM 20676 O O . VAL A 1 25 ? 9.381 -6.482 -1.454 1.00 15.31 65 VAL A O 19
ATOM 20689 N N . THR A 1 26 ? 8.185 -6.451 0.447 1.00 2.22 66 THR A N 19
ATOM 20690 C CA . THR A 1 26 ? 8.021 -7.880 0.626 1.00 20.32 66 THR A CA 19
ATOM 20691 C C . THR A 1 26 ? 6.518 -8.121 0.714 1.00 63.11 66 THR A C 19
ATOM 20692 O O . THR A 1 26 ? 5.761 -7.221 1.092 1.00 73.13 66 THR A O 19
ATOM 20703 N N . THR A 1 27 ? 6.081 -9.343 0.426 1.00 70.42 67 THR A N 19
ATOM 20704 C CA . THR A 1 27 ? 4.673 -9.706 0.463 1.00 61.21 67 THR A CA 19
ATOM 20705 C C . THR A 1 27 ? 4.068 -9.405 1.842 1.00 43.20 67 THR A C 19
ATOM 20706 O O . THR A 1 27 ? 2.934 -8.950 1.908 1.00 0.13 67 THR A O 19
ATOM 20717 N N . GLN A 1 28 ? 4.827 -9.584 2.932 1.00 54.32 68 GLN A N 19
ATOM 20718 C CA . GLN A 1 28 ? 4.344 -9.317 4.287 1.00 63.23 68 GLN A CA 19
ATOM 20719 C C . GLN A 1 28 ? 3.876 -7.865 4.448 1.00 21.32 68 GLN A C 19
ATOM 20720 O O . GLN A 1 28 ? 2.895 -7.617 5.134 1.00 50.30 68 GLN A O 19
ATOM 20734 N N . MET A 1 29 ? 4.542 -6.891 3.817 1.00 31.32 69 MET A N 19
ATOM 20735 C CA . MET A 1 29 ? 4.119 -5.504 3.937 1.00 4.41 69 MET A CA 19
ATOM 20736 C C . MET A 1 29 ? 2.749 -5.332 3.267 1.00 74.20 69 MET A C 19
ATOM 20737 O O . MET A 1 29 ? 1.941 -4.515 3.712 1.00 52.22 69 MET A O 19
ATOM 20751 N N . VAL A 1 30 ? 2.490 -6.088 2.192 1.00 62.02 70 VAL A N 19
ATOM 20752 C CA . VAL A 1 30 ? 1.240 -6.043 1.450 1.00 41.53 70 VAL A CA 19
ATOM 20753 C C . VAL A 1 30 ? 0.108 -6.549 2.332 1.00 35.24 70 VAL A C 19
ATOM 20754 O O . VAL A 1 30 ? -0.881 -5.837 2.497 1.00 64.13 70 VAL A O 19
ATOM 20767 N N . GLU A 1 31 ? 0.238 -7.748 2.904 1.00 72.15 71 GLU A N 19
ATOM 20768 C CA . GLU A 1 31 ? -0.792 -8.313 3.770 1.00 73.25 71 GLU A CA 19
ATOM 20769 C C . GLU A 1 31 ? -1.005 -7.395 4.967 1.00 74.24 71 GLU A C 19
ATOM 20770 O O . GLU A 1 31 ? -2.159 -7.167 5.308 1.00 33.33 71 GLU A O 19
ATOM 20782 N N . THR A 1 32 ? 0.037 -6.820 5.581 1.00 3.05 72 THR A N 19
ATOM 20783 C CA . THR A 1 32 ? -0.156 -5.920 6.722 1.00 2.43 72 THR A CA 19
ATOM 20784 C C . THR A 1 32 ? -1.091 -4.788 6.298 1.00 43.13 72 THR A C 19
ATOM 20785 O O . THR A 1 32 ? -2.154 -4.629 6.897 1.00 21.14 72 THR A O 19
ATOM 20796 N N . VAL A 1 33 ? -0.743 -4.032 5.250 1.00 73.13 73 VAL A N 19
ATOM 20797 C CA . VAL A 1 33 ? -1.615 -2.959 4.792 1.00 30.30 73 VAL A CA 19
ATOM 20798 C C . VAL A 1 33 ? -2.999 -3.515 4.494 1.00 61.40 73 VAL A C 19
ATOM 20799 O O . VAL A 1 33 ? -3.965 -2.961 4.986 1.00 51.40 73 VAL A O 19
ATOM 20812 N N . GLN A 1 34 ? -3.107 -4.584 3.710 1.00 54.41 74 GLN A N 19
ATOM 20813 C CA . GLN A 1 34 ? -4.392 -5.174 3.342 1.00 10.42 74 GLN A CA 19
ATOM 20814 C C . GLN A 1 34 ? -5.276 -5.470 4.554 1.00 55.13 74 GLN A C 19
ATOM 20815 O O . GLN A 1 34 ? -6.467 -5.172 4.516 1.00 52.52 74 GLN A O 19
ATOM 20829 N N . ASN A 1 35 ? -4.706 -6.038 5.615 1.00 72.02 75 ASN A N 19
ATOM 20830 C CA . ASN A 1 35 ? -5.420 -6.370 6.840 1.00 31.00 75 ASN A CA 19
ATOM 20831 C C . ASN A 1 35 ? -5.959 -5.107 7.498 1.00 14.22 75 ASN A C 19
ATOM 20832 O O . ASN A 1 35 ? -7.078 -5.098 8.006 1.00 2.34 75 ASN A O 19
ATOM 20843 N N . LEU A 1 36 ? -5.146 -4.048 7.531 1.00 55.10 76 LEU A N 19
ATOM 20844 C CA . LEU A 1 36 ? -5.517 -2.782 8.152 1.00 45.44 76 LEU A CA 19
ATOM 20845 C C . LEU A 1 36 ? -6.279 -1.855 7.202 1.00 23.24 76 LEU A C 19
ATOM 20846 O O . LEU A 1 36 ? -6.846 -0.858 7.654 1.00 25.41 76 LEU A O 19
ATOM 20862 N N . ALA A 1 37 ? -6.326 -2.175 5.913 1.00 73.33 77 ALA A N 19
ATOM 20863 C CA . ALA A 1 37 ? -6.983 -1.441 4.853 1.00 15.41 77 ALA A CA 19
ATOM 20864 C C . ALA A 1 37 ? -7.726 -2.438 3.952 1.00 12.21 77 ALA A C 19
ATOM 20865 O O . ALA A 1 37 ? -7.346 -2.650 2.792 1.00 72.53 77 ALA A O 19
ATOM 20872 N N . PRO A 1 38 ? -8.822 -3.039 4.448 1.00 22.24 78 PRO A N 19
ATOM 20873 C CA . PRO A 1 38 ? -9.637 -4.004 3.711 1.00 3.44 78 PRO A CA 19
ATOM 20874 C C . PRO A 1 38 ? -10.401 -3.362 2.541 1.00 1.04 78 PRO A C 19
ATOM 20875 O O . PRO A 1 38 ? -11.197 -4.035 1.885 1.00 71.25 78 PRO A O 19
ATOM 20886 N N . ASN A 1 39 ? -10.247 -2.051 2.323 1.00 53.42 79 ASN A N 19
ATOM 20887 C CA . ASN A 1 39 ? -10.890 -1.289 1.258 1.00 72.34 79 ASN A CA 19
ATOM 20888 C C . ASN A 1 39 ? -9.904 -0.919 0.135 1.00 13.33 79 ASN A C 19
ATOM 20889 O O . ASN A 1 39 ? -10.196 -0.041 -0.682 1.00 72.13 79 ASN A O 19
ATOM 20900 N N . LEU A 1 40 ? -8.713 -1.526 0.116 1.00 72.13 80 LEU A N 19
ATOM 20901 C CA . LEU A 1 40 ? -7.679 -1.296 -0.897 1.00 73.51 80 LEU A CA 19
ATOM 20902 C C . LEU A 1 40 ? -7.466 -2.579 -1.700 1.00 13.12 80 LEU A C 19
ATOM 20903 O O . LEU A 1 40 ? -7.785 -3.674 -1.222 1.00 22.13 80 LEU A O 19
ATOM 20919 N N . HIS A 1 41 ? -6.934 -2.458 -2.916 1.00 64.23 81 HIS A N 19
ATOM 20920 C CA . HIS A 1 41 ? -6.652 -3.581 -3.802 1.00 61.33 81 HIS A CA 19
ATOM 20921 C C . HIS A 1 41 ? -5.268 -4.141 -3.444 1.00 4.12 81 HIS A C 19
ATOM 20922 O O . HIS A 1 41 ? -4.379 -3.353 -3.103 1.00 70.55 81 HIS A O 19
ATOM 20936 N N . PRO A 1 42 ? -5.026 -5.457 -3.542 1.00 53.31 82 PRO A N 19
ATOM 20937 C CA . PRO A 1 42 ? -3.737 -6.055 -3.203 1.00 73.43 82 PRO A CA 19
ATOM 20938 C C . PRO A 1 42 ? -2.592 -5.561 -4.087 1.00 33.33 82 PRO A C 19
ATOM 20939 O O . PRO A 1 42 ? -1.443 -5.494 -3.640 1.00 40.20 82 PRO A O 19
ATOM 20950 N N . GLU A 1 43 ? -2.885 -5.201 -5.335 1.00 5.34 83 GLU A N 19
ATOM 20951 C CA . GLU A 1 43 ? -1.880 -4.731 -6.272 1.00 33.34 83 GLU A CA 19
ATOM 20952 C C . GLU A 1 43 ? -1.496 -3.281 -5.979 1.00 23.40 83 GLU A C 19
ATOM 20953 O O . GLU A 1 43 ? -0.309 -2.947 -5.971 1.00 2.12 83 GLU A O 19
ATOM 20965 N N . GLN A 1 44 ? -2.480 -2.416 -5.694 1.00 52.43 84 GLN A N 19
ATOM 20966 C CA . GLN A 1 44 ? -2.204 -1.012 -5.389 1.00 62.52 84 GLN A CA 19
ATOM 20967 C C . GLN A 1 44 ? -1.267 -0.911 -4.187 1.00 34.42 84 GLN A C 19
ATOM 20968 O O . GLN A 1 44 ? -0.329 -0.113 -4.185 1.00 60.01 84 GLN A O 19
ATOM 20982 N N . ILE A 1 45 ? -1.521 -1.733 -3.162 1.00 30.32 85 ILE A N 19
ATOM 20983 C CA . ILE A 1 45 ? -0.762 -1.774 -1.926 1.00 74.43 85 ILE A CA 19
ATOM 20984 C C . ILE A 1 45 ? 0.725 -1.884 -2.240 1.00 62.10 85 ILE A C 19
ATOM 20985 O O . ILE A 1 45 ? 1.470 -0.985 -1.852 1.00 43.21 85 ILE A O 19
ATOM 21001 N N . ARG A 1 46 ? 1.153 -2.933 -2.957 1.00 1.11 86 ARG A N 19
ATOM 21002 C CA . ARG A 1 46 ? 2.553 -3.127 -3.335 1.00 70.10 86 ARG A CA 19
ATOM 21003 C C . ARG A 1 46 ? 3.175 -1.827 -3.858 1.00 22.52 86 ARG A C 19
ATOM 21004 O O . ARG A 1 46 ? 4.242 -1.414 -3.403 1.00 51.34 86 ARG A O 19
ATOM 21025 N N . TYR A 1 47 ? 2.514 -1.163 -4.802 1.00 1.13 87 TYR A N 19
ATOM 21026 C CA . TYR A 1 47 ? 3.017 0.079 -5.372 1.00 52.05 87 TYR A CA 19
ATOM 21027 C C . TYR A 1 47 ? 3.162 1.181 -4.325 1.00 54.31 87 TYR A C 19
ATOM 21028 O O . TYR A 1 47 ? 4.173 1.885 -4.280 1.00 63.30 87 TYR A O 19
ATOM 21046 N N . SER A 1 48 ? 2.153 1.349 -3.476 1.00 12.33 88 SER A N 19
ATOM 21047 C CA . SER A 1 48 ? 2.218 2.384 -2.459 1.00 62.11 88 SER A CA 19
ATOM 21048 C C . SER A 1 48 ? 3.360 2.103 -1.499 1.00 34.21 88 SER A C 19
ATOM 21049 O O . SER A 1 48 ? 4.109 3.013 -1.192 1.00 12.44 88 SER A O 19
ATOM 21057 N N . LEU A 1 49 ? 3.543 0.850 -1.081 1.00 42.13 89 LEU A N 19
ATOM 21058 C CA . LEU A 1 49 ? 4.617 0.448 -0.176 1.00 12.54 89 LEU A CA 19
ATOM 21059 C C . LEU A 1 49 ? 5.972 0.759 -0.800 1.00 43.33 89 LEU A C 19
ATOM 21060 O O . LEU A 1 49 ? 6.921 1.096 -0.089 1.00 64.53 89 LEU A O 19
ATOM 21076 N N . GLU A 1 50 ? 6.085 0.630 -2.124 1.00 21.01 90 GLU A N 19
ATOM 21077 C CA . GLU A 1 50 ? 7.326 0.937 -2.818 1.00 33.53 90 GLU A CA 19
ATOM 21078 C C . GLU A 1 50 ? 7.577 2.446 -2.765 1.00 10.40 90 GLU A C 19
ATOM 21079 O O . GLU A 1 50 ? 8.723 2.872 -2.635 1.00 12.22 90 GLU A O 19
ATOM 21091 N N . ASN A 1 51 ? 6.520 3.256 -2.853 1.00 71.02 91 ASN A N 19
ATOM 21092 C CA . ASN A 1 51 ? 6.622 4.712 -2.822 1.00 45.11 91 ASN A CA 19
ATOM 21093 C C . ASN A 1 51 ? 6.819 5.270 -1.409 1.00 22.25 91 ASN A C 19
ATOM 21094 O O . ASN A 1 51 ? 7.650 6.163 -1.233 1.00 62.51 91 ASN A O 19
ATOM 21105 N N . THR A 1 52 ? 6.075 4.789 -0.412 1.00 35.52 92 THR A N 19
ATOM 21106 C CA . THR A 1 52 ? 6.123 5.230 0.978 1.00 51.02 92 THR A CA 19
ATOM 21107 C C . THR A 1 52 ? 7.353 4.675 1.698 1.00 41.23 92 THR A C 19
ATOM 21108 O O . THR A 1 52 ? 7.949 5.357 2.531 1.00 61.22 92 THR A O 19
ATOM 21119 N N . GLY A 1 53 ? 7.741 3.442 1.371 1.00 53.14 93 GLY A N 19
ATOM 21120 C CA . GLY A 1 53 ? 8.880 2.747 1.949 1.00 21.15 93 GLY A CA 19
ATOM 21121 C C . GLY A 1 53 ? 8.531 1.961 3.212 1.00 21.15 93 GLY A C 19
ATOM 21122 O O . GLY A 1 53 ? 9.288 1.065 3.589 1.00 12.13 93 GLY A O 19
ATOM 21126 N N . SER A 1 54 ? 7.399 2.253 3.855 1.00 34.14 94 SER A N 19
ATOM 21127 C CA . SER A 1 54 ? 6.939 1.591 5.061 1.00 21.42 94 SER A CA 19
ATOM 21128 C C . SER A 1 54 ? 5.413 1.499 5.027 1.00 74.04 94 SER A C 19
ATOM 21129 O O . SER A 1 54 ? 4.739 2.356 4.442 1.00 70.25 94 SER A O 19
ATOM 21137 N N . VAL A 1 55 ? 4.889 0.453 5.662 1.00 31.45 95 VAL A N 19
ATOM 21138 C CA . VAL A 1 55 ? 3.468 0.146 5.799 1.00 25.12 95 VAL A CA 19
ATOM 21139 C C . VAL A 1 55 ? 2.797 1.230 6.635 1.00 52.14 95 VAL A C 19
ATOM 21140 O O . VAL A 1 55 ? 1.715 1.690 6.278 1.00 42.42 95 VAL A O 19
ATOM 21153 N N . GLU A 1 56 ? 3.462 1.663 7.706 1.00 41.34 96 GLU A N 19
ATOM 21154 C CA . GLU A 1 56 ? 2.994 2.674 8.632 1.00 5.24 96 GLU A CA 19
ATOM 21155 C C . GLU A 1 56 ? 2.435 3.896 7.894 1.00 62.20 96 GLU A C 19
ATOM 21156 O O . GLU A 1 56 ? 1.328 4.348 8.180 1.00 52.35 96 GLU A O 19
ATOM 21168 N N . GLU A 1 57 ? 3.192 4.388 6.911 1.00 60.21 97 GLU A N 19
ATOM 21169 C CA . GLU A 1 57 ? 2.870 5.546 6.105 1.00 31.41 97 GLU A CA 19
ATOM 21170 C C . GLU A 1 57 ? 1.679 5.214 5.223 1.00 4.41 97 GLU A C 19
ATOM 21171 O O . GLU A 1 57 ? 0.754 6.013 5.139 1.00 21.44 97 GLU A O 19
ATOM 21183 N N . THR A 1 58 ? 1.669 4.041 4.589 1.00 50.24 98 THR A N 19
ATOM 21184 C CA . THR A 1 58 ? 0.584 3.591 3.729 1.00 2.13 98 THR A CA 19
ATOM 21185 C C . THR A 1 58 ? -0.750 3.582 4.493 1.00 3.53 98 THR A C 19
ATOM 21186 O O . THR A 1 58 ? -1.790 3.969 3.949 1.00 4.24 98 THR A O 19
ATOM 21197 N N . VAL A 1 59 ? -0.740 3.178 5.756 1.00 71.42 99 VAL A N 19
ATOM 21198 C CA . VAL A 1 59 ? -1.934 3.139 6.591 1.00 40.11 99 VAL A CA 19
ATOM 21199 C C . VAL A 1 59 ? -2.330 4.563 7.012 1.00 34.33 99 VAL A C 19
ATOM 21200 O O . VAL A 1 59 ? -3.527 4.856 7.026 1.00 71.42 99 VAL A O 19
ATOM 21213 N N . GLU A 1 60 ? -1.368 5.447 7.302 1.00 32.20 100 GLU A N 19
ATOM 21214 C CA . GLU A 1 60 ? -1.619 6.827 7.727 1.00 31.25 100 GLU A CA 19
ATOM 21215 C C . GLU A 1 60 ? -2.247 7.621 6.587 1.00 3.42 100 GLU A C 19
ATOM 21216 O O . GLU A 1 60 ? -3.192 8.379 6.787 1.00 44.31 100 GLU A O 19
ATOM 21228 N N . ARG A 1 61 ? -1.733 7.464 5.371 1.00 54.04 101 ARG A N 19
ATOM 21229 C CA . ARG A 1 61 ? -2.259 8.168 4.208 1.00 44.43 101 ARG A CA 19
ATOM 21230 C C . ARG A 1 61 ? -3.611 7.576 3.806 1.00 1.13 101 ARG A C 19
ATOM 21231 O O . ARG A 1 61 ? -4.519 8.292 3.397 1.00 62.11 101 ARG A O 19
ATOM 21252 N N . TYR A 1 62 ? -3.781 6.264 3.950 1.00 14.34 102 TYR A N 19
ATOM 21253 C CA . TYR A 1 62 ? -5.032 5.570 3.640 1.00 62.53 102 TYR A CA 19
ATOM 21254 C C . TYR A 1 62 ? -6.175 6.147 4.454 1.00 4.14 102 TYR A C 19
ATOM 21255 O O . TYR A 1 62 ? -7.147 6.611 3.858 1.00 72.15 102 TYR A O 19
ATOM 21273 N N . LEU A 1 63 ? -6.066 6.144 5.787 1.00 72.13 103 LEU A N 19
ATOM 21274 C CA . LEU A 1 63 ? -7.104 6.703 6.659 1.00 45.03 103 LEU A CA 19
ATOM 21275 C C . LEU A 1 63 ? -7.359 8.181 6.343 1.00 65.30 103 LEU A C 19
ATOM 21276 O O . LEU A 1 63 ? -8.465 8.669 6.558 1.00 0.32 103 LEU A O 19
ATOM 21292 N N . ARG A 1 64 ? -6.368 8.900 5.795 1.00 54.52 104 ARG A N 19
ATOM 21293 C CA . ARG A 1 64 ? -6.506 10.315 5.434 1.00 1.41 104 ARG A CA 19
ATOM 21294 C C . ARG A 1 64 ? -7.280 10.457 4.116 1.00 65.25 104 ARG A C 19
ATOM 21295 O O . ARG A 1 64 ? -7.699 11.562 3.752 1.00 22.52 104 ARG A O 19
ATOM 21316 N N . GLY A 1 65 ? -7.475 9.349 3.397 1.00 53.35 105 GLY A N 19
ATOM 21317 C CA . GLY A 1 65 ? -8.173 9.292 2.132 1.00 12.04 105 GLY A CA 19
ATOM 21318 C C . GLY A 1 65 ? -7.301 9.842 1.010 1.00 5.43 105 GLY A C 19
ATOM 21319 O O . GLY A 1 65 ? -7.818 10.565 0.160 1.00 42.42 105 GLY A O 19
ATOM 21323 N N . ASP A 1 66 ? -5.989 9.583 1.044 1.00 23.00 106 ASP A N 19
ATOM 21324 C CA . ASP A 1 66 ? -5.053 10.070 0.023 1.00 43.03 106 ASP A CA 19
ATOM 21325 C C . ASP A 1 66 ? -5.200 9.311 -1.307 1.00 4.33 106 ASP A C 19
ATOM 21326 O O . ASP A 1 66 ? -6.163 8.565 -1.501 1.00 63.12 106 ASP A O 19
ATOM 21335 N N . GLU A 1 67 ? -4.295 9.526 -2.263 1.00 52.23 107 GLU A N 19
ATOM 21336 C CA . GLU A 1 67 ? -4.316 8.859 -3.557 1.00 42.21 107 GLU A CA 19
ATOM 21337 C C . GLU A 1 67 ? -3.674 7.485 -3.433 1.00 53.02 107 GLU A C 19
ATOM 21338 O O . GLU A 1 67 ? -2.658 7.345 -2.753 1.00 64.12 107 GLU A O 19
ATOM 21350 N N . PHE A 1 68 ? -4.249 6.473 -4.079 1.00 1.22 108 PHE A N 19
ATOM 21351 C CA . PHE A 1 68 ? -3.731 5.118 -4.076 1.00 33.52 108 PHE A CA 19
ATOM 21352 C C . PHE A 1 68 ? -3.688 4.714 -5.540 1.00 3.30 108 PHE A C 19
ATOM 21353 O O . PHE A 1 68 ? -4.730 4.456 -6.157 1.00 63.44 108 PHE A O 19
ATOM 21370 N N . SER A 1 69 ? -2.483 4.618 -6.084 1.00 24.30 109 SER A N 19
ATOM 21371 C CA . SER A 1 69 ? -2.226 4.260 -7.468 1.00 55.24 109 SER A CA 19
ATOM 21372 C C . SER A 1 69 ? -1.918 2.770 -7.621 1.00 14.13 109 SER A C 19
ATOM 21373 O O . SER A 1 69 ? -1.649 2.058 -6.650 1.00 63.31 109 SER A O 19
ATOM 21381 N N . PHE A 1 70 ? -2.000 2.293 -8.863 1.00 64.23 110 PHE A N 19
ATOM 21382 C CA . PHE A 1 70 ? -1.726 0.913 -9.237 1.00 42.33 110 PHE A CA 19
ATOM 21383 C C . PHE A 1 70 ? -0.284 0.817 -9.756 1.00 21.25 110 PHE A C 19
ATOM 21384 O O . PHE A 1 70 ? 0.253 1.825 -10.226 1.00 5.22 110 PHE A O 19
ATOM 21401 N N . PRO A 1 71 ? 0.338 -0.374 -9.705 1.00 23.01 111 PRO A N 19
ATOM 21402 C CA . PRO A 1 71 ? 1.702 -0.573 -10.177 1.00 1.01 111 PRO A CA 19
ATOM 21403 C C . PRO A 1 71 ? 1.816 -0.427 -11.704 1.00 75.31 111 PRO A C 19
ATOM 21404 O O . PRO A 1 71 ? 0.810 -0.475 -12.421 1.00 12.11 111 PRO A O 19
ATOM 21415 N N . PRO A 1 72 ? 3.041 -0.275 -12.233 1.00 63.31 112 PRO A N 19
ATOM 21416 C CA . PRO A 1 72 ? 3.251 -0.139 -13.664 1.00 14.23 112 PRO A CA 19
ATOM 21417 C C . PRO A 1 72 ? 2.874 -1.434 -14.381 1.00 53.23 112 PRO A C 19
ATOM 21418 O O . PRO A 1 72 ? 3.163 -2.528 -13.896 1.00 24.10 112 PRO A O 19
ATOM 21429 N N . GLY A 1 73 ? 2.278 -1.321 -15.565 1.00 51.20 113 GLY A N 19
ATOM 21430 C CA . GLY A 1 73 ? 1.846 -2.454 -16.378 1.00 35.12 113 GLY A CA 19
ATOM 21431 C C . GLY A 1 73 ? 0.440 -2.942 -16.035 1.00 24.12 113 GLY A C 19
ATOM 21432 O O . GLY A 1 73 ? -0.080 -3.791 -16.755 1.00 51.22 113 GLY A O 19
ATOM 21436 N N . PHE A 1 74 ? -0.168 -2.451 -14.948 1.00 10.21 114 PHE A N 19
ATOM 21437 C CA . PHE A 1 74 ? -1.521 -2.828 -14.543 1.00 13.20 114 PHE A CA 19
ATOM 21438 C C . PHE A 1 74 ? -2.566 -2.114 -15.424 1.00 10.11 114 PHE A C 19
ATOM 21439 O O . PHE A 1 74 ? -3.725 -2.536 -15.513 1.00 31.25 114 PHE A O 19
ATOM 21456 N N . GLU A 1 75 ? -2.163 -0.994 -16.022 1.00 61.13 115 GLU A N 19
ATOM 21457 C CA . GLU A 1 75 ? -2.959 -0.151 -16.899 1.00 33.24 115 GLU A CA 19
ATOM 21458 C C . GLU A 1 75 ? -3.535 -0.917 -18.086 1.00 71.22 115 GLU A C 19
ATOM 21459 O O . GLU A 1 75 ? -2.949 -1.936 -18.501 1.00 34.42 115 GLU A O 19
ATOM 21471 N N . GLY A 1 1 ? -5.204 -22.517 -8.216 1.00 72.20 41 GLY A N 20
ATOM 21472 C CA . GLY A 1 1 ? -4.594 -21.431 -8.996 1.00 3.31 41 GLY A CA 20
ATOM 21473 C C . GLY A 1 1 ? -3.187 -21.155 -8.502 1.00 33.30 41 GLY A C 20
ATOM 21474 O O . GLY A 1 1 ? -2.547 -22.061 -7.974 1.00 52.23 41 GLY A O 20
ATOM 21478 N N . ALA A 1 2 ? -2.685 -19.932 -8.704 1.00 15.44 42 ALA A N 20
ATOM 21479 C CA . ALA A 1 2 ? -1.343 -19.539 -8.267 1.00 11.31 42 ALA A CA 20
ATOM 21480 C C . ALA A 1 2 ? -1.380 -18.712 -6.983 1.00 2.20 42 ALA A C 20
ATOM 21481 O O . ALA A 1 2 ? -0.395 -18.686 -6.249 1.00 62.13 42 ALA A O 20
ATOM 21488 N N . MET A 1 3 ? -2.518 -18.064 -6.706 1.00 44.45 43 MET A N 20
ATOM 21489 C CA . MET A 1 3 ? -2.769 -17.238 -5.532 1.00 3.51 43 MET A CA 20
ATOM 21490 C C . MET A 1 3 ? -1.631 -16.249 -5.230 1.00 3.01 43 MET A C 20
ATOM 21491 O O . MET A 1 3 ? -0.950 -16.353 -4.208 1.00 53.32 43 MET A O 20
ATOM 21505 N N . GLY A 1 4 ? -1.462 -15.265 -6.112 1.00 4.22 44 GLY A N 20
ATOM 21506 C CA . GLY A 1 4 ? -0.449 -14.229 -5.976 1.00 72.04 44 GLY A CA 20
ATOM 21507 C C . GLY A 1 4 ? 0.879 -14.608 -6.635 1.00 74.51 44 GLY A C 20
ATOM 21508 O O . GLY A 1 4 ? 0.969 -15.645 -7.292 1.00 5.41 44 GLY A O 20
ATOM 21512 N N . PRO A 1 5 ? 1.898 -13.745 -6.517 1.00 0.42 45 PRO A N 20
ATOM 21513 C CA . PRO A 1 5 ? 3.229 -13.938 -7.069 1.00 31.12 45 PRO A CA 20
ATOM 21514 C C . PRO A 1 5 ? 4.040 -14.925 -6.225 1.00 62.15 45 PRO A C 20
ATOM 21515 O O . PRO A 1 5 ? 3.801 -15.079 -5.027 1.00 20.51 45 PRO A O 20
ATOM 21526 N N . GLN A 1 6 ? 5.055 -15.527 -6.849 1.00 1.43 46 GLN A N 20
ATOM 21527 C CA . GLN A 1 6 ? 5.950 -16.498 -6.219 1.00 23.21 46 GLN A CA 20
ATOM 21528 C C . GLN A 1 6 ? 7.043 -15.844 -5.361 1.00 35.31 46 GLN A C 20
ATOM 21529 O O . GLN A 1 6 ? 7.679 -16.525 -4.556 1.00 2.41 46 GLN A O 20
ATOM 21543 N N . GLY A 1 7 ? 7.288 -14.546 -5.532 1.00 34.52 47 GLY A N 20
ATOM 21544 C CA . GLY A 1 7 ? 8.302 -13.772 -4.826 1.00 20.23 47 GLY A CA 20
ATOM 21545 C C . GLY A 1 7 ? 8.894 -12.765 -5.804 1.00 34.54 47 GLY A C 20
ATOM 21546 O O . GLY A 1 7 ? 8.841 -12.977 -7.018 1.00 53.01 47 GLY A O 20
ATOM 21550 N N . SER A 1 8 ? 9.468 -11.672 -5.316 1.00 33.13 48 SER A N 20
ATOM 21551 C CA . SER A 1 8 ? 10.059 -10.623 -6.140 1.00 40.14 48 SER A CA 20
ATOM 21552 C C . SER A 1 8 ? 11.066 -9.839 -5.301 1.00 40.02 48 SER A C 20
ATOM 21553 O O . SER A 1 8 ? 11.507 -10.326 -4.257 1.00 71.21 48 SER A O 20
ATOM 21561 N N . THR A 1 9 ? 11.453 -8.659 -5.794 1.00 35.22 49 THR A N 20
ATOM 21562 C CA . THR A 1 9 ? 12.385 -7.734 -5.162 1.00 35.34 49 THR A CA 20
ATOM 21563 C C . THR A 1 9 ? 13.610 -8.491 -4.636 1.00 1.12 49 THR A C 20
ATOM 21564 O O . THR A 1 9 ? 13.867 -8.566 -3.433 1.00 72.13 49 THR A O 20
ATOM 21575 N N . GLN A 1 10 ? 14.349 -9.115 -5.559 1.00 2.32 50 GLN A N 20
ATOM 21576 C CA . GLN A 1 10 ? 15.535 -9.892 -5.229 1.00 22.11 50 GLN A CA 20
ATOM 21577 C C . GLN A 1 10 ? 16.629 -9.024 -4.604 1.00 34.31 50 GLN A C 20
ATOM 21578 O O . GLN A 1 10 ? 16.610 -7.793 -4.669 1.00 11.32 50 GLN A O 20
ATOM 21592 N N . ASN A 1 11 ? 17.581 -9.703 -3.979 1.00 32.21 51 ASN A N 20
ATOM 21593 C CA . ASN A 1 11 ? 18.748 -9.156 -3.308 1.00 22.42 51 ASN A CA 20
ATOM 21594 C C . ASN A 1 11 ? 19.983 -9.416 -4.178 1.00 61.22 51 ASN A C 20
ATOM 21595 O O . ASN A 1 11 ? 19.866 -10.032 -5.238 1.00 34.12 51 ASN A O 20
ATOM 21606 N N . ALA A 1 12 ? 21.162 -8.950 -3.735 1.00 25.11 52 ALA A N 20
ATOM 21607 C CA . ALA A 1 12 ? 22.445 -9.103 -4.437 1.00 11.34 52 ALA A CA 20
ATOM 21608 C C . ALA A 1 12 ? 22.375 -8.685 -5.921 1.00 22.31 52 ALA A C 20
ATOM 21609 O O . ALA A 1 12 ? 23.098 -9.213 -6.775 1.00 31.41 52 ALA A O 20
ATOM 21616 N N . LEU A 1 13 ? 21.473 -7.749 -6.221 1.00 42.53 53 LEU A N 20
ATOM 21617 C CA . LEU A 1 13 ? 21.216 -7.210 -7.544 1.00 14.30 53 LEU A CA 20
ATOM 21618 C C . LEU A 1 13 ? 22.390 -6.386 -8.084 1.00 32.42 53 LEU A C 20
ATOM 21619 O O . LEU A 1 13 ? 23.410 -6.186 -7.418 1.00 33.21 53 LEU A O 20
ATOM 21635 N N . ARG A 1 14 ? 22.235 -5.912 -9.321 1.00 1.41 54 ARG A N 20
ATOM 21636 C CA . ARG A 1 14 ? 23.225 -5.113 -10.029 1.00 12.52 54 ARG A CA 20
ATOM 21637 C C . ARG A 1 14 ? 23.589 -3.863 -9.224 1.00 32.01 54 ARG A C 20
ATOM 21638 O O . ARG A 1 14 ? 22.707 -3.202 -8.671 1.00 51.22 54 ARG A O 20
ATOM 21659 N N . ARG A 1 15 ? 24.883 -3.550 -9.185 1.00 53.12 55 ARG A N 20
ATOM 21660 C CA . ARG A 1 15 ? 25.467 -2.417 -8.481 1.00 35.54 55 ARG A CA 20
ATOM 21661 C C . ARG A 1 15 ? 24.947 -1.090 -9.032 1.00 60.04 55 ARG A C 20
ATOM 21662 O O . ARG A 1 15 ? 25.321 -0.724 -10.145 1.00 53.11 55 ARG A O 20
ATOM 21683 N N . THR A 1 16 ? 24.082 -0.396 -8.296 1.00 74.53 56 THR A N 20
ATOM 21684 C CA . THR A 1 16 ? 23.533 0.897 -8.696 1.00 61.22 56 THR A CA 20
ATOM 21685 C C . THR A 1 16 ? 23.339 1.770 -7.444 1.00 72.42 56 THR A C 20
ATOM 21686 O O . THR A 1 16 ? 23.691 1.384 -6.324 1.00 53.42 56 THR A O 20
ATOM 21697 N N . GLY A 1 17 ? 22.775 2.968 -7.624 1.00 45.34 57 GLY A N 20
ATOM 21698 C CA . GLY A 1 17 ? 22.487 3.924 -6.566 1.00 32.34 57 GLY A CA 20
ATOM 21699 C C . GLY A 1 17 ? 21.031 4.333 -6.561 1.00 13.44 57 GLY A C 20
ATOM 21700 O O . GLY A 1 17 ? 20.456 4.495 -5.486 1.00 12.14 57 GLY A O 20
ATOM 21704 N N . ARG A 1 18 ? 20.437 4.564 -7.737 1.00 15.34 58 ARG A N 20
ATOM 21705 C CA . ARG A 1 18 ? 19.048 4.993 -7.858 1.00 40.33 58 ARG A CA 20
ATOM 21706 C C . ARG A 1 18 ? 18.473 4.392 -9.132 1.00 74.13 58 ARG A C 20
ATOM 21707 O O . ARG A 1 18 ? 19.163 4.355 -10.154 1.00 33.40 58 ARG A O 20
ATOM 21728 N N . VAL A 1 19 ? 17.248 3.877 -9.067 1.00 71.35 59 VAL A N 20
ATOM 21729 C CA . VAL A 1 19 ? 16.541 3.268 -10.193 1.00 74.52 59 VAL A CA 20
ATOM 21730 C C . VAL A 1 19 ? 15.051 3.599 -10.046 1.00 23.02 59 VAL A C 20
ATOM 21731 O O . VAL A 1 19 ? 14.594 3.920 -8.945 1.00 35.35 59 VAL A O 20
ATOM 21744 N N . ASN A 1 20 ? 14.291 3.518 -11.137 1.00 64.44 60 ASN A N 20
ATOM 21745 C CA . ASN A 1 20 ? 12.858 3.780 -11.175 1.00 55.00 60 ASN A CA 20
ATOM 21746 C C . ASN A 1 20 ? 12.090 2.841 -10.249 1.00 3.54 60 ASN A C 20
ATOM 21747 O O . ASN A 1 20 ? 12.590 1.789 -9.839 1.00 75.14 60 ASN A O 20
ATOM 21758 N N . GLY A 1 21 ? 10.842 3.201 -9.973 1.00 3.12 61 GLY A N 20
ATOM 21759 C CA . GLY A 1 21 ? 9.934 2.459 -9.131 1.00 43.00 61 GLY A CA 20
ATOM 21760 C C . GLY A 1 21 ? 9.962 3.057 -7.739 1.00 41.31 61 GLY A C 20
ATOM 21761 O O . GLY A 1 21 ? 9.535 4.198 -7.546 1.00 53.33 61 GLY A O 20
ATOM 21765 N N . GLY A 1 22 ? 10.489 2.332 -6.763 1.00 24.30 62 GLY A N 20
ATOM 21766 C CA . GLY A 1 22 ? 10.553 2.783 -5.397 1.00 51.34 62 GLY A CA 20
ATOM 21767 C C . GLY A 1 22 ? 11.571 1.990 -4.595 1.00 24.04 62 GLY A C 20
ATOM 21768 O O . GLY A 1 22 ? 12.597 1.531 -5.109 1.00 24.04 62 GLY A O 20
ATOM 21772 N N . HIS A 1 23 ? 11.284 1.944 -3.307 1.00 63.25 63 HIS A N 20
ATOM 21773 C CA . HIS A 1 23 ? 11.988 1.286 -2.220 1.00 4.53 63 HIS A CA 20
ATOM 21774 C C . HIS A 1 23 ? 11.697 -0.220 -2.253 1.00 21.42 63 HIS A C 20
ATOM 21775 O O . HIS A 1 23 ? 10.724 -0.640 -2.889 1.00 21.55 63 HIS A O 20
ATOM 21789 N N . PRO A 1 24 ? 12.493 -1.070 -1.588 1.00 75.12 64 PRO A N 20
ATOM 21790 C CA . PRO A 1 24 ? 12.255 -2.500 -1.573 1.00 62.51 64 PRO A CA 20
ATOM 21791 C C . PRO A 1 24 ? 11.105 -2.811 -0.615 1.00 71.25 64 PRO A C 20
ATOM 21792 O O . PRO A 1 24 ? 10.978 -2.205 0.454 1.00 71.00 64 PRO A O 20
ATOM 21803 N N . VAL A 1 25 ? 10.260 -3.759 -1.007 1.00 31.44 65 VAL A N 20
ATOM 21804 C CA . VAL A 1 25 ? 9.121 -4.203 -0.216 1.00 12.31 65 VAL A CA 20
ATOM 21805 C C . VAL A 1 25 ? 9.088 -5.725 -0.232 1.00 22.12 65 VAL A C 20
ATOM 21806 O O . VAL A 1 25 ? 9.752 -6.360 -1.063 1.00 23.22 65 VAL A O 20
ATOM 21819 N N . THR A 1 26 ? 8.395 -6.316 0.734 1.00 1.32 66 THR A N 20
ATOM 21820 C CA . THR A 1 26 ? 8.235 -7.749 0.882 1.00 3.23 66 THR A CA 20
ATOM 21821 C C . THR A 1 26 ? 6.747 -8.071 0.959 1.00 0.14 66 THR A C 20
ATOM 21822 O O . THR A 1 26 ? 5.964 -7.215 1.382 1.00 42.24 66 THR A O 20
ATOM 21833 N N . THR A 1 27 ? 6.369 -9.303 0.646 1.00 15.32 67 THR A N 20
ATOM 21834 C CA . THR A 1 27 ? 5.014 -9.852 0.650 1.00 2.32 67 THR A CA 20
ATOM 21835 C C . THR A 1 27 ? 4.230 -9.406 1.890 1.00 21.10 67 THR A C 20
ATOM 21836 O O . THR A 1 27 ? 3.114 -8.888 1.807 1.00 60.32 67 THR A O 20
ATOM 21847 N N . GLN A 1 28 ? 4.883 -9.556 3.041 1.00 11.33 68 GLN A N 20
ATOM 21848 C CA . GLN A 1 28 ? 4.392 -9.240 4.370 1.00 43.30 68 GLN A CA 20
ATOM 21849 C C . GLN A 1 28 ? 3.893 -7.807 4.476 1.00 53.32 68 GLN A C 20
ATOM 21850 O O . GLN A 1 28 ? 2.925 -7.553 5.176 1.00 22.20 68 GLN A O 20
ATOM 21864 N N . MET A 1 29 ? 4.544 -6.856 3.804 1.00 35.11 69 MET A N 20
ATOM 21865 C CA . MET A 1 29 ? 4.115 -5.477 3.863 1.00 11.21 69 MET A CA 20
ATOM 21866 C C . MET A 1 29 ? 2.751 -5.359 3.180 1.00 64.54 69 MET A C 20
ATOM 21867 O O . MET A 1 29 ? 1.877 -4.674 3.711 1.00 5.34 69 MET A O 20
ATOM 21881 N N . VAL A 1 30 ? 2.563 -6.029 2.028 1.00 32.15 70 VAL A N 20
ATOM 21882 C CA . VAL A 1 30 ? 1.295 -5.999 1.304 1.00 2.31 70 VAL A CA 20
ATOM 21883 C C . VAL A 1 30 ? 0.165 -6.515 2.182 1.00 23.34 70 VAL A C 20
ATOM 21884 O O . VAL A 1 30 ? -0.813 -5.803 2.401 1.00 32.05 70 VAL A O 20
ATOM 21897 N N . GLU A 1 31 ? 0.299 -7.751 2.666 1.00 51.21 71 GLU A N 20
ATOM 21898 C CA . GLU A 1 31 ? -0.732 -8.368 3.490 1.00 51.45 71 GLU A CA 20
ATOM 21899 C C . GLU A 1 31 ? -1.007 -7.525 4.732 1.00 13.32 71 GLU A C 20
ATOM 21900 O O . GLU A 1 31 ? -2.173 -7.357 5.070 1.00 54.11 71 GLU A O 20
ATOM 21912 N N . THR A 1 32 ? 0.006 -6.958 5.395 1.00 51.01 72 THR A N 20
ATOM 21913 C CA . THR A 1 32 ? -0.219 -6.134 6.587 1.00 72.53 72 THR A CA 20
ATOM 21914 C C . THR A 1 32 ? -1.148 -4.964 6.234 1.00 73.50 72 THR A C 20
ATOM 21915 O O . THR A 1 32 ? -2.256 -4.907 6.776 1.00 61.43 72 THR A O 20
ATOM 21926 N N . VAL A 1 33 ? -0.745 -4.067 5.317 1.00 70.31 73 VAL A N 20
ATOM 21927 C CA . VAL A 1 33 ? -1.593 -2.944 4.917 1.00 1.14 73 VAL A CA 20
ATOM 21928 C C . VAL A 1 33 ? -2.961 -3.476 4.510 1.00 24.50 73 VAL A C 20
ATOM 21929 O O . VAL A 1 33 ? -3.951 -2.939 4.972 1.00 73.01 73 VAL A O 20
ATOM 21942 N N . GLN A 1 34 ? -3.045 -4.532 3.699 1.00 55.22 74 GLN A N 20
ATOM 21943 C CA . GLN A 1 34 ? -4.325 -5.080 3.256 1.00 32.41 74 GLN A CA 20
ATOM 21944 C C . GLN A 1 34 ? -5.222 -5.539 4.412 1.00 62.35 74 GLN A C 20
ATOM 21945 O O . GLN A 1 34 ? -6.440 -5.363 4.325 1.00 2.25 74 GLN A O 20
ATOM 21959 N N . ASN A 1 35 ? -4.666 -6.138 5.469 1.00 44.34 75 ASN A N 20
ATOM 21960 C CA . ASN A 1 35 ? -5.448 -6.595 6.619 1.00 3.45 75 ASN A CA 20
ATOM 21961 C C . ASN A 1 35 ? -6.049 -5.382 7.319 1.00 41.21 75 ASN A C 20
ATOM 21962 O O . ASN A 1 35 ? -7.196 -5.417 7.765 1.00 11.22 75 ASN A O 20
ATOM 21973 N N . LEU A 1 36 ? -5.262 -4.309 7.439 1.00 1.41 76 LEU A N 20
ATOM 21974 C CA . LEU A 1 36 ? -5.705 -3.091 8.105 1.00 2.35 76 LEU A CA 20
ATOM 21975 C C . LEU A 1 36 ? -6.600 -2.235 7.210 1.00 11.23 76 LEU A C 20
ATOM 21976 O O . LEU A 1 36 ? -7.508 -1.573 7.704 1.00 74.31 76 LEU A O 20
ATOM 21992 N N . ALA A 1 37 ? -6.350 -2.211 5.903 1.00 31.42 77 ALA A N 20
ATOM 21993 C CA . ALA A 1 37 ? -7.052 -1.452 4.888 1.00 5.33 77 ALA A CA 20
ATOM 21994 C C . ALA A 1 37 ? -7.754 -2.413 3.924 1.00 74.52 77 ALA A C 20
ATOM 21995 O O . ALA A 1 37 ? -7.312 -2.579 2.782 1.00 51.25 77 ALA A O 20
ATOM 22002 N N . PRO A 1 38 ? -8.878 -3.031 4.327 1.00 42.14 78 PRO A N 20
ATOM 22003 C CA . PRO A 1 38 ? -9.610 -3.956 3.467 1.00 4.12 78 PRO A CA 20
ATOM 22004 C C . PRO A 1 38 ? -10.242 -3.249 2.260 1.00 41.51 78 PRO A C 20
ATOM 22005 O O . PRO A 1 38 ? -10.682 -3.906 1.318 1.00 42.11 78 PRO A O 20
ATOM 22016 N N . ASN A 1 39 ? -10.308 -1.912 2.269 1.00 24.31 79 ASN A N 20
ATOM 22017 C CA . ASN A 1 39 ? -10.881 -1.097 1.201 1.00 52.24 79 ASN A CA 20
ATOM 22018 C C . ASN A 1 39 ? -9.898 -0.835 0.050 1.00 44.21 79 ASN A C 20
ATOM 22019 O O . ASN A 1 39 ? -10.272 -0.215 -0.945 1.00 25.44 79 ASN A O 20
ATOM 22030 N N . LEU A 1 40 ? -8.628 -1.231 0.175 1.00 10.21 80 LEU A N 20
ATOM 22031 C CA . LEU A 1 40 ? -7.639 -1.034 -0.885 1.00 65.21 80 LEU A CA 20
ATOM 22032 C C . LEU A 1 40 ? -7.498 -2.317 -1.687 1.00 5.24 80 LEU A C 20
ATOM 22033 O O . LEU A 1 40 ? -7.795 -3.404 -1.182 1.00 54.32 80 LEU A O 20
ATOM 22049 N N . HIS A 1 41 ? -7.065 -2.195 -2.938 1.00 23.04 81 HIS A N 20
ATOM 22050 C CA . HIS A 1 41 ? -6.840 -3.333 -3.808 1.00 45.41 81 HIS A CA 20
ATOM 22051 C C . HIS A 1 41 ? -5.495 -3.926 -3.372 1.00 65.24 81 HIS A C 20
ATOM 22052 O O . HIS A 1 41 ? -4.589 -3.168 -3.000 1.00 35.14 81 HIS A O 20
ATOM 22066 N N . PRO A 1 42 ? -5.300 -5.248 -3.445 1.00 53.34 82 PRO A N 20
ATOM 22067 C CA . PRO A 1 42 ? -4.048 -5.858 -3.031 1.00 62.45 82 PRO A CA 20
ATOM 22068 C C . PRO A 1 42 ? -2.868 -5.407 -3.897 1.00 64.21 82 PRO A C 20
ATOM 22069 O O . PRO A 1 42 ? -1.741 -5.290 -3.413 1.00 32.53 82 PRO A O 20
ATOM 22080 N N . GLU A 1 43 ? -3.104 -5.123 -5.177 1.00 61.40 83 GLU A N 20
ATOM 22081 C CA . GLU A 1 43 ? -2.064 -4.723 -6.113 1.00 22.31 83 GLU A CA 20
ATOM 22082 C C . GLU A 1 43 ? -1.611 -3.278 -5.881 1.00 3.30 83 GLU A C 20
ATOM 22083 O O . GLU A 1 43 ? -0.413 -2.993 -5.971 1.00 74.54 83 GLU A O 20
ATOM 22095 N N . GLN A 1 44 ? -2.543 -2.369 -5.554 1.00 22.43 84 GLN A N 20
ATOM 22096 C CA . GLN A 1 44 ? -2.220 -0.964 -5.291 1.00 23.31 84 GLN A CA 20
ATOM 22097 C C . GLN A 1 44 ? -1.224 -0.870 -4.148 1.00 43.14 84 GLN A C 20
ATOM 22098 O O . GLN A 1 44 ? -0.254 -0.122 -4.218 1.00 45.13 84 GLN A O 20
ATOM 22112 N N . ILE A 1 45 ? -1.487 -1.637 -3.087 1.00 24.43 85 ILE A N 20
ATOM 22113 C CA . ILE A 1 45 ? -0.687 -1.665 -1.881 1.00 62.22 85 ILE A CA 20
ATOM 22114 C C . ILE A 1 45 ? 0.778 -1.828 -2.231 1.00 15.21 85 ILE A C 20
ATOM 22115 O O . ILE A 1 45 ? 1.558 -0.972 -1.836 1.00 71.30 85 ILE A O 20
ATOM 22131 N N . ARG A 1 46 ? 1.168 -2.874 -2.969 1.00 11.34 86 ARG A N 20
ATOM 22132 C CA . ARG A 1 46 ? 2.574 -3.042 -3.339 1.00 21.15 86 ARG A CA 20
ATOM 22133 C C . ARG A 1 46 ? 3.166 -1.754 -3.911 1.00 63.12 86 ARG A C 20
ATOM 22134 O O . ARG A 1 46 ? 4.258 -1.368 -3.500 1.00 21.11 86 ARG A O 20
ATOM 22155 N N . TYR A 1 47 ? 2.493 -1.104 -4.860 1.00 23.22 87 TYR A N 20
ATOM 22156 C CA . TYR A 1 47 ? 3.014 0.125 -5.449 1.00 21.21 87 TYR A CA 20
ATOM 22157 C C . TYR A 1 47 ? 3.157 1.234 -4.408 1.00 64.22 87 TYR A C 20
ATOM 22158 O O . TYR A 1 47 ? 4.140 1.981 -4.402 1.00 73.33 87 TYR A O 20
ATOM 22176 N N . SER A 1 48 ? 2.171 1.345 -3.527 1.00 43.31 88 SER A N 20
ATOM 22177 C CA . SER A 1 48 ? 2.170 2.361 -2.490 1.00 10.42 88 SER A CA 20
ATOM 22178 C C . SER A 1 48 ? 3.348 2.114 -1.563 1.00 54.31 88 SER A C 20
ATOM 22179 O O . SER A 1 48 ? 4.114 3.036 -1.325 1.00 74.14 88 SER A O 20
ATOM 22187 N N . LEU A 1 49 ? 3.532 0.878 -1.100 1.00 65.21 89 LEU A N 20
ATOM 22188 C CA . LEU A 1 49 ? 4.618 0.468 -0.220 1.00 22.32 89 LEU A CA 20
ATOM 22189 C C . LEU A 1 49 ? 5.961 0.782 -0.858 1.00 64.22 89 LEU A C 20
ATOM 22190 O O . LEU A 1 49 ? 6.898 1.120 -0.147 1.00 50.22 89 LEU A O 20
ATOM 22206 N N . GLU A 1 50 ? 6.086 0.620 -2.179 1.00 72.13 90 GLU A N 20
ATOM 22207 C CA . GLU A 1 50 ? 7.336 0.912 -2.863 1.00 12.54 90 GLU A CA 20
ATOM 22208 C C . GLU A 1 50 ? 7.586 2.419 -2.823 1.00 51.23 90 GLU A C 20
ATOM 22209 O O . GLU A 1 50 ? 8.725 2.845 -2.667 1.00 45.22 90 GLU A O 20
ATOM 22221 N N . ASN A 1 51 ? 6.547 3.244 -2.960 1.00 62.43 91 ASN A N 20
ATOM 22222 C CA . ASN A 1 51 ? 6.714 4.692 -2.941 1.00 42.43 91 ASN A CA 20
ATOM 22223 C C . ASN A 1 51 ? 6.923 5.228 -1.526 1.00 23.55 91 ASN A C 20
ATOM 22224 O O . ASN A 1 51 ? 7.855 5.997 -1.304 1.00 63.00 91 ASN A O 20
ATOM 22235 N N . THR A 1 52 ? 6.101 4.835 -0.556 1.00 12.00 92 THR A N 20
ATOM 22236 C CA . THR A 1 52 ? 6.184 5.279 0.826 1.00 15.54 92 THR A CA 20
ATOM 22237 C C . THR A 1 52 ? 7.400 4.675 1.534 1.00 21.22 92 THR A C 20
ATOM 22238 O O . THR A 1 52 ? 8.078 5.349 2.312 1.00 34.02 92 THR A O 20
ATOM 22249 N N . GLY A 1 53 ? 7.701 3.408 1.237 1.00 54.54 93 GLY A N 20
ATOM 22250 C CA . GLY A 1 53 ? 8.784 2.616 1.792 1.00 54.41 93 GLY A CA 20
ATOM 22251 C C . GLY A 1 53 ? 8.381 1.969 3.119 1.00 74.10 93 GLY A C 20
ATOM 22252 O O . GLY A 1 53 ? 9.168 1.184 3.655 1.00 44.32 93 GLY A O 20
ATOM 22256 N N . SER A 1 54 ? 7.168 2.233 3.634 1.00 3.24 94 SER A N 20
ATOM 22257 C CA . SER A 1 54 ? 6.689 1.716 4.906 1.00 4.34 94 SER A CA 20
ATOM 22258 C C . SER A 1 54 ? 5.193 1.396 4.885 1.00 43.25 94 SER A C 20
ATOM 22259 O O . SER A 1 54 ? 4.383 2.069 4.238 1.00 14.13 94 SER A O 20
ATOM 22267 N N . VAL A 1 55 ? 4.831 0.344 5.608 1.00 34.14 95 VAL A N 20
ATOM 22268 C CA . VAL A 1 55 ? 3.462 -0.138 5.780 1.00 21.43 95 VAL A CA 20
ATOM 22269 C C . VAL A 1 55 ? 2.710 0.953 6.529 1.00 61.14 95 VAL A C 20
ATOM 22270 O O . VAL A 1 55 ? 1.669 1.404 6.065 1.00 22.14 95 VAL A O 20
ATOM 22283 N N . GLU A 1 56 ? 3.270 1.379 7.659 1.00 72.21 96 GLU A N 20
ATOM 22284 C CA . GLU A 1 56 ? 2.745 2.396 8.546 1.00 53.13 96 GLU A CA 20
ATOM 22285 C C . GLU A 1 56 ? 2.350 3.644 7.761 1.00 0.11 96 GLU A C 20
ATOM 22286 O O . GLU A 1 56 ? 1.202 4.058 7.838 1.00 65.54 96 GLU A O 20
ATOM 22298 N N . GLU A 1 57 ? 3.253 4.179 6.936 1.00 4.41 97 GLU A N 20
ATOM 22299 C CA . GLU A 1 57 ? 3.014 5.377 6.134 1.00 12.35 97 GLU A CA 20
ATOM 22300 C C . GLU A 1 57 ? 1.825 5.139 5.201 1.00 0.41 97 GLU A C 20
ATOM 22301 O O . GLU A 1 57 ? 0.949 5.987 5.056 1.00 11.12 97 GLU A O 20
ATOM 22313 N N . THR A 1 58 ? 1.778 3.964 4.575 1.00 2.14 98 THR A N 20
ATOM 22314 C CA . THR A 1 58 ? 0.714 3.570 3.665 1.00 0.15 98 THR A CA 20
ATOM 22315 C C . THR A 1 58 ? -0.639 3.538 4.399 1.00 14.30 98 THR A C 20
ATOM 22316 O O . THR A 1 58 ? -1.663 3.969 3.865 1.00 4.41 98 THR A O 20
ATOM 22327 N N . VAL A 1 59 ? -0.656 3.065 5.638 1.00 65.02 99 VAL A N 20
ATOM 22328 C CA . VAL A 1 59 ? -1.857 2.987 6.461 1.00 55.11 99 VAL A CA 20
ATOM 22329 C C . VAL A 1 59 ? -2.238 4.390 6.979 1.00 62.12 99 VAL A C 20
ATOM 22330 O O . VAL A 1 59 ? -3.429 4.701 7.079 1.00 41.12 99 VAL A O 20
ATOM 22343 N N . GLU A 1 60 ? -1.249 5.243 7.270 1.00 34.41 100 GLU A N 20
ATOM 22344 C CA . GLU A 1 60 ? -1.407 6.603 7.780 1.00 33.45 100 GLU A CA 20
ATOM 22345 C C . GLU A 1 60 ? -2.026 7.521 6.726 1.00 75.22 100 GLU A C 20
ATOM 22346 O O . GLU A 1 60 ? -2.862 8.364 7.049 1.00 31.24 100 GLU A O 20
ATOM 22358 N N . ARG A 1 61 ? -1.634 7.369 5.464 1.00 42.34 101 ARG A N 20
ATOM 22359 C CA . ARG A 1 61 ? -2.169 8.160 4.359 1.00 75.20 101 ARG A CA 20
ATOM 22360 C C . ARG A 1 61 ? -3.532 7.595 3.961 1.00 35.04 101 ARG A C 20
ATOM 22361 O O . ARG A 1 61 ? -4.447 8.354 3.648 1.00 45.51 101 ARG A O 20
ATOM 22382 N N . TYR A 1 62 ? -3.687 6.269 4.005 1.00 71.24 102 TYR A N 20
ATOM 22383 C CA . TYR A 1 62 ? -4.935 5.581 3.674 1.00 72.32 102 TYR A CA 20
ATOM 22384 C C . TYR A 1 62 ? -6.076 6.148 4.519 1.00 22.02 102 TYR A C 20
ATOM 22385 O O . TYR A 1 62 ? -7.059 6.635 3.972 1.00 12.02 102 TYR A O 20
ATOM 22403 N N . LEU A 1 63 ? -5.932 6.166 5.847 1.00 15.14 103 LEU A N 20
ATOM 22404 C CA . LEU A 1 63 ? -6.963 6.728 6.735 1.00 52.33 103 LEU A CA 20
ATOM 22405 C C . LEU A 1 63 ? -7.231 8.228 6.482 1.00 11.10 103 LEU A C 20
ATOM 22406 O O . LEU A 1 63 ? -8.242 8.765 6.936 1.00 10.23 103 LEU A O 20
ATOM 22422 N N . ARG A 1 64 ? -6.319 8.937 5.810 1.00 43.31 104 ARG A N 20
ATOM 22423 C CA . ARG A 1 64 ? -6.478 10.353 5.454 1.00 0.10 104 ARG A CA 20
ATOM 22424 C C . ARG A 1 64 ? -7.343 10.422 4.184 1.00 14.20 104 ARG A C 20
ATOM 22425 O O . ARG A 1 64 ? -7.915 11.477 3.893 1.00 34.43 104 ARG A O 20
ATOM 22446 N N . GLY A 1 65 ? -7.450 9.322 3.435 1.00 70.03 105 GLY A N 20
ATOM 22447 C CA . GLY A 1 65 ? -8.189 9.214 2.196 1.00 63.24 105 GLY A CA 20
ATOM 22448 C C . GLY A 1 65 ? -7.333 9.718 1.044 1.00 43.31 105 GLY A C 20
ATOM 22449 O O . GLY A 1 65 ? -7.894 10.305 0.116 1.00 21.20 105 GLY A O 20
ATOM 22453 N N . ASP A 1 66 ? -6.005 9.546 1.138 1.00 54.43 106 ASP A N 20
ATOM 22454 C CA . ASP A 1 66 ? -5.011 9.975 0.149 1.00 44.50 106 ASP A CA 20
ATOM 22455 C C . ASP A 1 66 ? -5.214 9.269 -1.184 1.00 52.33 106 ASP A C 20
ATOM 22456 O O . ASP A 1 66 ? -6.058 8.386 -1.323 1.00 73.24 106 ASP A O 20
ATOM 22465 N N . GLU A 1 67 ? -4.411 9.630 -2.171 1.00 42.30 107 GLU A N 20
ATOM 22466 C CA . GLU A 1 67 ? -4.464 9.039 -3.484 1.00 14.34 107 GLU A CA 20
ATOM 22467 C C . GLU A 1 67 ? -3.668 7.747 -3.512 1.00 42.33 107 GLU A C 20
ATOM 22468 O O . GLU A 1 67 ? -2.588 7.654 -2.921 1.00 64.33 107 GLU A O 20
ATOM 22480 N N . PHE A 1 68 ? -4.220 6.745 -4.191 1.00 73.24 108 PHE A N 20
ATOM 22481 C CA . PHE A 1 68 ? -3.624 5.433 -4.338 1.00 50.13 108 PHE A CA 20
ATOM 22482 C C . PHE A 1 68 ? -3.763 4.990 -5.787 1.00 72.20 108 PHE A C 20
ATOM 22483 O O . PHE A 1 68 ? -4.845 4.623 -6.247 1.00 72.24 108 PHE A O 20
ATOM 22500 N N . SER A 1 69 ? -2.641 4.968 -6.487 1.00 54.12 109 SER A N 20
ATOM 22501 C CA . SER A 1 69 ? -2.559 4.534 -7.875 1.00 3.22 109 SER A CA 20
ATOM 22502 C C . SER A 1 69 ? -2.246 3.036 -7.912 1.00 10.12 109 SER A C 20
ATOM 22503 O O . SER A 1 69 ? -2.055 2.396 -6.873 1.00 63.10 109 SER A O 20
ATOM 22511 N N . PHE A 1 70 ? -2.218 2.470 -9.113 1.00 72.13 110 PHE A N 20
ATOM 22512 C CA . PHE A 1 70 ? -1.927 1.072 -9.364 1.00 22.44 110 PHE A CA 20
ATOM 22513 C C . PHE A 1 70 ? -0.492 0.953 -9.885 1.00 73.30 110 PHE A C 20
ATOM 22514 O O . PHE A 1 70 ? 0.039 1.909 -10.457 1.00 13.02 110 PHE A O 20
ATOM 22531 N N . PRO A 1 71 ? 0.141 -0.216 -9.713 1.00 12.14 111 PRO A N 20
ATOM 22532 C CA . PRO A 1 71 ? 1.506 -0.448 -10.157 1.00 5.31 111 PRO A CA 20
ATOM 22533 C C . PRO A 1 71 ? 1.656 -0.495 -11.677 1.00 52.12 111 PRO A C 20
ATOM 22534 O O . PRO A 1 71 ? 0.681 -0.771 -12.381 1.00 42.42 111 PRO A O 20
ATOM 22545 N N . PRO A 1 72 ? 2.889 -0.324 -12.186 1.00 2.23 112 PRO A N 20
ATOM 22546 C CA . PRO A 1 72 ? 3.144 -0.382 -13.606 1.00 23.43 112 PRO A CA 20
ATOM 22547 C C . PRO A 1 72 ? 2.810 -1.792 -14.088 1.00 33.44 112 PRO A C 20
ATOM 22548 O O . PRO A 1 72 ? 2.990 -2.772 -13.360 1.00 2.23 112 PRO A O 20
ATOM 22559 N N . GLY A 1 73 ? 2.307 -1.903 -15.310 1.00 52.24 113 GLY A N 20
ATOM 22560 C CA . GLY A 1 73 ? 1.926 -3.172 -15.900 1.00 20.41 113 GLY A CA 20
ATOM 22561 C C . GLY A 1 73 ? 0.462 -3.510 -15.612 1.00 43.43 113 GLY A C 20
ATOM 22562 O O . GLY A 1 73 ? -0.022 -4.513 -16.137 1.00 11.13 113 GLY A O 20
ATOM 22566 N N . PHE A 1 74 ? -0.253 -2.719 -14.803 1.00 44.00 114 PHE A N 20
ATOM 22567 C CA . PHE A 1 74 ? -1.657 -2.968 -14.494 1.00 74.15 114 PHE A CA 20
ATOM 22568 C C . PHE A 1 74 ? -2.597 -2.343 -15.548 1.00 23.52 114 PHE A C 20
ATOM 22569 O O . PHE A 1 74 ? -3.711 -2.834 -15.746 1.00 63.42 114 PHE A O 20
ATOM 22586 N N . GLU A 1 75 ? -2.184 -1.254 -16.207 1.00 24.31 115 GLU A N 20
ATOM 22587 C CA . GLU A 1 75 ? -2.975 -0.577 -17.245 1.00 24.11 115 GLU A CA 20
ATOM 22588 C C . GLU A 1 75 ? -3.029 -1.401 -18.521 1.00 74.24 115 GLU A C 20
ATOM 22589 O O . GLU A 1 75 ? -1.962 -1.726 -19.085 1.00 73.04 115 GLU A O 20
#

Nearest PDB structures (foldseek):
  2myx-assembly1_A  TM=8.045E-01  e=2.575E-11  Saccharomyces cerevisiae S288C
  2dam-assembly1_A  TM=4.694E-01  e=1.286E+00  Homo sapiens
  2myx-assembly1_A  TM=7.316E-01  e=1.619E-12  Saccharomyces cerevisiae S288C
  2ejs-assembly1_A  TM=6.842E-01  e=5.823E-01  Homo sapiens
  2ekf-assembly1_A  TM=5.999E-01  e=4.143E-01  Homo sapiens

GO terms:
  GO:0097027 ubiquitin-protein transferase activator activity (F, IDA)
  GO:0005789 endoplasmic reticulum membrane (C, IDA)
  GO:0043130 ubiquitin binding (F, IDA)
  GO:0000837 Doa10p ubiquitin ligase complex (C, IDA)
  GO:0000839 Hrd1p ubiquitin ligase ERAD-L complex (C, IDA)
  GO:0005739 mitochondrion (C, HDA)
  GO:0036503 ERAD pathway (P, IMP)
  GO:0005783 endoplasmic reticulum (C, HDA)
  GO:0097051 establishment of protein localization to endoplasmic reticulum membrane (P, IMP)
  GO:0005515 protein binding (F, IPI)

Radius of gyration: 19.47 Å; Cα contacts (8 Å, |Δi|>4): 64; chains: 1; bounding box: 69×27×25 Å

Secondary structure (DSSP, 8-state):
------------S---S---S-----HHHHHHHHHH-TTS-HHHHHHHHHHHS-HHHHHHHHHTT----PPTTT-

B-factor: mean 34.0, std 22.96, range [0.01, 75.54]

Solvent-accessible surface area: 6371 Å² total; per-residue (Å²): 123,112,186,62,137,183,74,109,136,182,126,87,153,200,233,91,79,213,117,107,83,41,50,133,30,74,113,116,32,27,97,50,0,42,99,107,0,106,133,28,74,64,82,24,0,77,73,7,0,43,80,44,30,37,26,120,84,0,25,96,36,58,129,188,63,68,144,29,63,58,7,101,84,104,186

InterPro domains:
  IPR003892 Ubiquitin system component CUE [PF02845] (67-105)
  IPR003892 Ubiquitin system component CUE [PS51140] (65-107)
  IPR003892 Ubiquitin system component CUE [SM00546] (65-106)
  IPR041158 Cue1, Ubc7p-binding domain [PF18499] (151-202)